Protein AF-0000000082426553 (afdb_homodimer)

Nearest PDB structures (foldseek):
  1u7z-assembly2_C  TM=9.383E-01  e=1.327E-19  Escherichia coli
  1u80-assembly2_C-2  TM=9.413E-01  e=2.601E-19  Escherichia coli
  1u80-assembly1_B  TM=9.407E-01  e=5.392E-19  Escherichia coli
  1u7w-assembly1_B  TM=9.186E-01  e=2.301E-16  Escherichia coli
  6thc-assembly1_B  TM=8.489E-01  e=1.313E-16  Mycolicibacterium smegmatis

Sequence (820 aa):
MSESVDAIRGSLSSALRGKRLVLAMSGGISIYRSPDIARLLIRHGADVLPFMSREAVKLLGPKVMEWATGNKPVVGLSGYAEHVNICGRSDVVLISPATANTIGKISNGIADTPISLCSMVAIGAGVPLVVVPAMNESMWRNPLVKRNLETLSKLGARVVEPIIEEGKAKLPPIDEVVESVIDSLSPRDMIGMRVLVTSGPTREYIDATKYVTTPSSGLTGYYMSREAAARGASVTVISGPVGMRYPPNVAVKTVMSVLDMYEAVMNELRTASYDFVILTAAPLDFYVANRERGKLDSSMERVLVEMRQAPKIARDVKRVSPRSFLIGFKAEVGIDRKELVERAMKRMREGNWDMALAHDVGGSLGFGSLLDSYLMIYGSGEIREVGPMSKRELSRLVLTEAIRLRSSLFMSESVDAIRGSLSSALRGKRLVLAMSGGISIYRSPDIARLLIRHGADVLPFMSREAVKLLGPKVMEWATGNKPVVGLSGYAEHVNICGRSDVVLISPATANTIGKISNGIADTPISLCSMVAIGAGVPLVVVPAMNESMWRNPLVKRNLETLSKLGARVVEPIIEEGKAKLPPIDEVVESVIDSLSPRDMIGMRVLVTSGPTREYIDATKYVTTPSSGLTGYYMSREAAARGASVTVISGPVGMRYPPNVAVKTVMSVLDMYEAVMNELRTASYDFVILTAAPLDFYVANRERGKLDSSMERVLVEMRQAPKIARDVKRVSPRSFLIGFKAEVGIDRKELVERAMKRMREGNWDMALAHDVGGSLGFGSLLDSYLMIYGSGEIREVGPMSKRELSRLVLTEAIRLRSSLF

Foldseek 3Di:
DLVVLVVQALQAFQLQAPFEEEEEEEQDLLCVCVLVLQSVLRNNHYQYAYEYEPNRCVNPPQVSVCVSRVYRYDYWCDPVVVLLVRLLPGQEYEYPADELVNLLCLLVVHQRTSSSSSSNSCLVSVREYEYFYWWFLVSVPDVSSVVSVVSCVVSPHHYDFFDDDPRIRHGDDSVLSSLVRSLSNAAQPQAPFEEEEEFEKAWAAQEDPDTDIDLAQRVLRQLLQSNNVSSHYAYEYEYEDHDDDHRPRHHYDYDHAPQRSLVVLLVVLQVDAGQAYEYHYDYDQWHWDDHYHHDPDPPDPDDDTDIDGDDDSLQCSCVSHVNHQYEEEAEDEDDDPVVQLVVQVVSCVNRVHQKYWTFYCHDCEDHPDQFGKTFIAGPVRDTDIDDRGGSNVVSSVVVVVSVVSSVVVD/DLVVLVVQALQAFQLQAPFEEEEEEEQDLLCVCVLVLQSVLRNNHYQYAYEYEPNRCVNPPQVSVCVSRVYRYDYWCDPVVVLLVRLLPGQAYEYPAQELVNLLCLLVVHQRTSSSSSSNSCLVSVREYEYFYWWFLVSVPDVSSVVSVVSCVVSPYHYDFFDDDPRIRHGDDSVLSSLVRSLSNAAQPQAPFEEEEEFEKAWAAQEDPDTDIDLAQRVLSQLLQSNNVSSHYAYEYEYEDHDDDHRPRHHYHYDHAPQRSLVVLLVVLQVDAGQAYEYHYDYDQWHWDDHYHHDPDPPDPDDDTDIDGDDDSLQCSCVSHVNHQYEEEAEDEDDDPVVQLVVQVVSCVNRVHQKYWTFYCHDQEDHPDQFGKTFIAGPVRDTDTDDRGGSNVVSSVVVVVSVVSSVVVD

Secondary structure (DSSP, 8-state):
-HHHHHTTTTSS-STTTT-EEEEEE-S-GGGGGHHHHHHHHHHTT-EEEEEE-HHHHHHB-HHHHHHHHSS--EESS-SHHHHHHHHHH-SEEEEEEE-HHHHHHHHTT---SHHHHHHHHHHHHT--EEEEE-EEHHHHT-HHHHHHHHHHHHTTPEE-PPEEETTEEEPPPHHHHHHHHHHHTS--TTTT-EEEEEESB--EESSSS-EEE----SHHHHHHHHHHHHTT-EEEEEE-S-SSPPPTTSEEEE--SHHHHHHHHHHHHHHS--SEEEE--B--SEEESS--SSPPPTT-SEEEEEEEEPP-HHHHHHHH-TTSEEEEEEEESS--HHHHHHHHHHHHHHHT-SEEEEEE-SSSSSTT-SEEEEEEEETTS-EEEEEEEEHHHHHHHHHHHHHHHHHHH-/-HHHHHTTTTSS-STTTT-EEEEEE-S-GGGGGHHHHHHHHHHTT-EEEEEE-HHHHHHB-HHHHHHHHSS--EESSS-HHHHHHHHHH-SEEEEEEE-HHHHHHHHTT---SHHHHHHHHHHHHT--EEEEE-EEHHHHT-HHHHHHHHHHHHTTPEE-PPEEETTEEEPPPHHHHHHHHHHHTS--TTTT-EEEEEESB--EESSSS-EEE----SHHHHHHHHHHHHTT-EEEEEE-S-SSPPPTTSEEEE--SHHHHHHHHHHHHHHS--SEEEE--B--SEEESS--SSPPPTT-SEEEEEEEEPP-HHHHHHHH-TTSEEEEEEEESS--HHHHHHHHHHHHHHHT-SEEEEEE-SSSSSTT-SEEEEEEEETTS-EEEEEEEEHHHHHHHHHHHHHHHHHHH-

Organism: NCBI:txid62609

Solvent-accessible surface area (backbone atoms only — not comparable to full-atom values): 40955 Å² total; per-residue (Å²): 86,54,66,64,33,64,73,37,46,35,70,69,26,65,85,30,53,87,35,39,32,36,41,24,27,33,64,36,81,69,40,55,49,39,47,58,43,47,39,52,41,20,19,22,21,32,45,48,42,40,34,34,32,71,59,19,44,59,44,40,17,56,64,47,47,20,45,39,41,46,31,77,50,46,63,54,80,71,69,58,66,57,51,45,52,50,35,42,67,27,62,32,40,37,30,46,28,26,26,67,66,55,45,48,30,47,55,66,73,40,56,88,45,47,58,27,36,31,48,55,38,12,58,74,59,66,26,45,37,38,39,29,43,31,48,49,33,73,58,64,67,31,66,66,51,47,50,27,51,50,51,36,40,74,74,61,31,44,72,48,70,45,42,79,52,94,70,22,24,34,69,52,59,58,65,58,57,48,50,49,55,54,33,67,71,42,62,70,85,31,59,86,37,30,36,41,32,29,18,10,11,20,42,34,46,51,26,66,59,35,28,36,34,42,75,44,50,25,60,64,26,45,30,41,48,45,49,44,38,38,12,42,22,50,33,38,35,45,26,25,66,56,88,71,81,69,60,89,86,45,48,75,46,82,36,46,31,47,65,48,42,43,50,52,51,54,51,48,45,70,74,43,83,44,52,32,37,38,46,52,36,45,57,52,52,47,39,55,70,70,56,39,84,52,71,74,68,67,79,45,62,67,48,77,45,43,29,31,48,43,85,54,57,72,47,46,48,41,76,66,36,65,82,32,48,32,37,40,60,37,78,45,63,84,66,55,70,69,57,50,50,51,53,39,50,51,51,31,63,68,14,62,38,49,30,36,39,28,31,61,43,66,61,92,27,34,60,78,38,65,37,32,50,36,42,38,34,42,72,86,65,51,75,45,80,43,67,78,40,30,43,58,56,49,30,50,53,52,50,54,52,49,53,56,51,50,55,71,75,95,84,55,66,65,34,63,74,37,47,36,70,69,27,64,85,30,50,86,34,39,30,36,43,25,26,32,63,39,81,69,40,56,48,40,46,58,42,45,39,52,42,20,18,23,20,31,45,48,43,39,32,32,32,72,61,18,45,60,44,39,16,57,65,46,45,20,44,40,42,45,32,78,51,44,64,54,79,73,65,59,65,58,51,44,52,50,36,43,68,26,61,32,40,36,30,45,29,28,27,66,66,56,47,46,30,46,55,66,74,40,57,89,44,46,55,28,35,29,51,54,37,12,58,74,59,68,26,43,38,38,40,29,42,32,45,48,32,72,59,64,66,30,65,66,52,48,50,26,50,51,50,36,42,75,74,61,31,45,72,47,72,45,41,80,53,94,69,22,25,35,69,53,57,59,66,57,55,48,50,50,56,55,33,66,72,42,62,70,85,31,59,86,36,29,34,39,31,28,17,10,12,19,43,34,47,51,26,66,58,36,28,36,35,42,75,46,51,25,59,64,26,44,30,42,47,44,46,44,36,40,13,42,23,51,33,38,35,44,25,25,67,56,89,71,81,69,60,89,86,45,48,75,45,81,35,45,31,45,66,49,44,43,50,53,52,53,50,50,44,70,75,43,84,42,51,31,36,38,46,54,36,45,58,50,52,47,39,54,72,72,55,39,82,52,70,72,70,66,79,44,61,66,47,78,46,44,28,31,48,44,86,54,56,73,47,45,49,41,76,66,34,66,81,31,47,30,37,42,60,35,78,43,63,84,64,54,69,68,57,49,50,50,54,39,49,51,51,31,63,68,15,63,37,50,30,35,38,30,30,62,42,66,61,90,25,33,62,76,38,65,37,32,50,36,42,39,33,41,72,86,64,52,73,46,79,46,70,78,41,30,43,56,56,51,30,49,53,51,51,54,50,49,54,56,51,50,55,71,75,96

Radius of gyration: 29.07 Å; Cα contacts (8 Å, |Δi|>4): 1920; chains: 2; bounding box: 75×74×58 Å

Structure (mmCIF, N/CA/C/O backbone):
data_AF-0000000082426553-model_v1
#
loop_
_entity.id
_entity.type
_entity.pdbx_description
1 polymer 'Coenzyme A biosynthesis bifunctional protein CoaBC'
#
loop_
_atom_site.group_PDB
_atom_site.id
_atom_site.type_symbol
_atom_site.label_atom_id
_atom_site.label_alt_id
_atom_site.label_comp_id
_atom_site.label_asym_id
_atom_site.label_entity_id
_atom_site.label_seq_id
_atom_site.pdbx_PDB_ins_code
_atom_site.Cartn_x
_atom_site.Cartn_y
_atom_site.Cartn_z
_atom_site.occupancy
_atom_site.B_iso_or_equiv
_atom_site.auth_seq_id
_atom_site.auth_comp_id
_atom_site.auth_asym_id
_atom_site.auth_atom_id
_atom_site.pdbx_PDB_model_num
ATOM 1 N N . MET A 1 1 ? -24.812 2.598 -15.055 1 60.28 1 MET A N 1
ATOM 2 C CA . MET A 1 1 ? -24.234 1.556 -14.211 1 60.28 1 MET A CA 1
ATOM 3 C C . MET A 1 1 ? -23.359 0.618 -15.039 1 60.28 1 MET A C 1
ATOM 5 O O . MET A 1 1 ? -22.219 0.335 -14.664 1 60.28 1 MET A O 1
ATOM 9 N N . SER A 1 2 ? -23.922 0.25 -16.156 1 65.88 2 SER A N 1
ATOM 10 C CA . SER A 1 2 ? -23.156 -0.647 -17.016 1 65.88 2 SER A CA 1
ATOM 11 C C . SER A 1 2 ? -21.938 0.048 -17.594 1 65.88 2 SER A C 1
ATOM 13 O O . SER A 1 2 ? -20.875 -0.566 -17.734 1 65.88 2 SER A O 1
ATOM 15 N N . GLU A 1 3 ? -22 1.337 -17.75 1 69.5 3 GLU A N 1
ATOM 16 C CA . GLU A 1 3 ? -20.906 2.078 -18.359 1 69.5 3 GLU A CA 1
ATOM 17 C C . GLU A 1 3 ? -19.688 2.113 -17.422 1 69.5 3 GLU A C 1
ATOM 19 O O . GLU A 1 3 ? -18.547 2.008 -17.875 1 69.5 3 GLU A O 1
ATOM 24 N N . SER A 1 4 ? -19.953 2.074 -16.188 1 80.12 4 SER A N 1
ATOM 25 C CA . SER A 1 4 ? -18.891 2.141 -15.188 1 80.12 4 SER A CA 1
ATOM 26 C C . SER A 1 4 ? -18.125 0.828 -15.125 1 80.12 4 SER A C 1
ATOM 28 O O . SER A 1 4 ? -16.906 0.825 -14.867 1 80.12 4 SER A O 1
ATOM 30 N N . VAL A 1 5 ? -18.781 -0.23 -15.469 1 90.69 5 VAL A N 1
ATOM 31 C CA . VAL A 1 5 ? -18.172 -1.551 -15.398 1 90.69 5 VAL A CA 1
ATOM 32 C C . VAL A 1 5 ? -17.328 -1.793 -16.656 1 90.69 5 VAL A C 1
ATOM 34 O O . VAL A 1 5 ? -16.203 -2.283 -16.562 1 90.69 5 VAL A O 1
ATOM 37 N N . ASP A 1 6 ? -17.812 -1.399 -17.781 1 90.5 6 ASP A N 1
ATOM 38 C CA . ASP A 1 6 ? -17.109 -1.604 -19.031 1 90.5 6 ASP A CA 1
ATOM 39 C C . ASP A 1 6 ? -15.797 -0.818 -19.062 1 90.5 6 ASP A C 1
ATOM 41 O O . ASP A 1 6 ? -14.805 -1.273 -19.641 1 90.5 6 ASP A O 1
ATOM 45 N N . ALA A 1 7 ? -15.812 0.294 -18.375 1 89.81 7 ALA A N 1
ATOM 46 C CA . ALA A 1 7 ? -14.648 1.18 -18.359 1 89.81 7 ALA A CA 1
ATOM 47 C C . ALA A 1 7 ? -13.469 0.532 -17.641 1 89.81 7 ALA A C 1
ATOM 49 O O . ALA A 1 7 ? -12.312 0.837 -17.938 1 89.81 7 ALA A O 1
ATOM 50 N N . ILE A 1 8 ? -13.742 -0.424 -16.781 1 94 8 ILE A N 1
ATOM 51 C CA . ILE A 1 8 ? -12.648 -0.944 -15.969 1 94 8 ILE A CA 1
ATOM 52 C C . ILE A 1 8 ? -12.383 -2.402 -16.328 1 94 8 ILE A C 1
ATOM 54 O O . ILE A 1 8 ? -11.367 -2.973 -15.93 1 94 8 ILE A O 1
ATOM 58 N N . ARG A 1 9 ? -13.211 -3.035 -17.125 1 95.56 9 ARG A N 1
ATOM 59 C CA . ARG A 1 9 ? -13.07 -4.457 -17.422 1 95.56 9 ARG A CA 1
ATOM 60 C C . ARG A 1 9 ? -11.75 -4.746 -18.125 1 95.56 9 ARG A C 1
ATOM 62 O O . ARG A 1 9 ? -11.453 -4.18 -19.172 1 95.56 9 ARG A O 1
ATOM 69 N N . GLY A 1 10 ? -10.953 -5.555 -17.484 1 95.56 10 GLY A N 1
ATOM 70 C CA . GLY A 1 10 ? -9.688 -5.965 -18.062 1 95.56 10 GLY A CA 1
ATOM 71 C C . GLY A 1 10 ? -8.617 -4.895 -18 1 95.56 10 GLY A C 1
ATOM 72 O O . GLY A 1 10 ? -7.617 -4.953 -18.719 1 95.56 10 GLY A O 1
ATOM 73 N N . SER A 1 11 ? -8.797 -3.867 -17.203 1 94 11 SER A N 1
ATOM 74 C CA . SER A 1 11 ? -7.867 -2.748 -17.141 1 94 11 SER A CA 1
ATOM 75 C C . SER A 1 11 ? -6.566 -3.148 -16.438 1 94 11 SER A C 1
ATOM 77 O O . SER A 1 11 ? -5.535 -2.502 -16.625 1 94 11 SER A O 1
ATOM 79 N N . LEU A 1 12 ? -6.586 -4.207 -15.68 1 94.31 12 LEU A N 1
ATOM 80 C CA . LEU A 1 12 ? -5.391 -4.633 -14.961 1 94.31 12 LEU A CA 1
ATOM 81 C C . LEU A 1 12 ? -4.758 -5.848 -15.641 1 94.31 12 LEU A C 1
ATOM 83 O O . LEU A 1 12 ? -3.531 -5.93 -15.75 1 94.31 12 LEU A O 1
ATOM 87 N N . SER A 1 13 ? -5.594 -6.77 -16.047 1 96.12 13 SER A N 1
ATOM 88 C CA . SER A 1 13 ? -5.117 -7.969 -16.734 1 96.12 13 SER A CA 1
ATOM 89 C C . SER A 1 13 ? -6.254 -8.68 -17.453 1 96.12 13 SER A C 1
ATOM 91 O O . SER A 1 13 ? -7.406 -8.242 -17.391 1 96.12 13 SER A O 1
ATOM 93 N N . SER A 1 14 ? -5.961 -9.719 -18.156 1 96.38 14 SER A N 1
ATOM 94 C CA . SER A 1 14 ? -6.949 -10.547 -18.828 1 96.38 14 SER A CA 1
ATOM 95 C C . SER A 1 14 ? -7.043 -11.93 -18.203 1 96.38 14 SER A C 1
ATOM 97 O O . SER A 1 14 ? -7.488 -12.883 -18.844 1 96.38 14 SER A O 1
ATOM 99 N N . ALA A 1 15 ? -6.59 -11.984 -16.922 1 96.38 15 ALA A N 1
ATOM 100 C CA . ALA A 1 15 ? -6.496 -13.281 -16.25 1 96.38 15 ALA A CA 1
ATOM 101 C C . ALA A 1 15 ? -7.875 -13.922 -16.109 1 96.38 15 ALA A C 1
ATOM 103 O O . ALA A 1 15 ? -7.988 -15.148 -16.062 1 96.38 15 ALA A O 1
ATOM 104 N N . LEU A 1 16 ? -8.984 -13.062 -16.109 1 98.06 16 LEU A N 1
ATOM 105 C CA . LEU A 1 16 ? -10.336 -13.578 -15.945 1 98.06 16 LEU A CA 1
ATOM 106 C C . LEU A 1 16 ? -11.211 -13.188 -17.141 1 98.06 16 LEU A C 1
ATOM 108 O O . LEU A 1 16 ? -12.438 -13.094 -17 1 98.06 16 LEU A O 1
ATOM 112 N N . ARG A 1 17 ? -10.562 -12.914 -18.203 1 96.81 17 ARG A N 1
ATOM 113 C CA . ARG A 1 17 ? -11.312 -12.539 -19.391 1 96.81 17 ARG A CA 1
ATOM 114 C C . ARG A 1 17 ? -12.234 -13.672 -19.844 1 96.81 17 ARG A C 1
ATOM 116 O O . ARG A 1 17 ? -11.812 -14.82 -19.938 1 96.81 17 ARG A O 1
ATOM 123 N N . GLY A 1 18 ? -13.477 -13.266 -20.047 1 96.81 18 GLY A N 1
ATOM 124 C CA . GLY A 1 18 ? -14.453 -14.227 -20.531 1 96.81 18 GLY A CA 1
ATOM 125 C C . GLY A 1 18 ? -14.977 -15.156 -19.438 1 96.81 18 GLY A C 1
ATOM 126 O O . GLY A 1 18 ? -15.766 -16.062 -19.719 1 96.81 18 GLY A O 1
ATOM 127 N N . LYS A 1 19 ? -14.562 -14.992 -18.234 1 98.19 19 LYS A N 1
ATOM 128 C CA . LYS A 1 19 ? -15.008 -15.852 -17.141 1 98.19 19 LYS A CA 1
ATOM 129 C C . LYS A 1 19 ? -16.25 -15.273 -16.453 1 98.19 19 LYS A C 1
ATOM 131 O O . LYS A 1 19 ? -16.344 -14.062 -16.25 1 98.19 19 LYS A O 1
ATOM 136 N N . ARG A 1 20 ? -17.219 -16.156 -16.203 1 97.69 20 ARG A N 1
ATOM 137 C CA . ARG A 1 20 ? -18.422 -15.812 -15.438 1 97.69 20 ARG A CA 1
ATOM 138 C C . ARG A 1 20 ? -18.297 -16.281 -13.992 1 97.69 20 ARG A C 1
ATOM 140 O O . ARG A 1 20 ? -18.156 -17.484 -13.734 1 97.69 20 ARG A O 1
ATOM 147 N N . LEU A 1 21 ? -18.406 -15.336 -13.07 1 98.12 21 LEU A N 1
ATOM 148 C CA . LEU A 1 21 ? -18.172 -15.625 -11.656 1 98.12 21 LEU A CA 1
ATOM 149 C C . LEU A 1 21 ? -19.391 -15.227 -10.82 1 98.12 21 LEU A C 1
ATOM 151 O O . LEU A 1 21 ? -19.969 -14.164 -11.039 1 98.12 21 LEU A O 1
ATOM 155 N N . VAL A 1 22 ? -19.75 -16.109 -9.93 1 98.06 22 VAL A N 1
ATOM 156 C CA . VAL A 1 22 ? -20.766 -15.766 -8.938 1 98.06 22 VAL A CA 1
ATOM 157 C C . VAL A 1 22 ? -20.078 -15.266 -7.664 1 98.06 22 VAL A C 1
ATOM 159 O O . VAL A 1 22 ? -19.172 -15.906 -7.148 1 98.06 22 VAL A O 1
ATOM 162 N N . LEU A 1 23 ? -20.406 -14.055 -7.242 1 98.5 23 LEU A N 1
ATOM 163 C CA . LEU A 1 23 ? -20.016 -13.547 -5.934 1 98.5 23 LEU A CA 1
ATOM 164 C C . LEU A 1 23 ? -21.172 -13.633 -4.945 1 98.5 23 LEU A C 1
ATOM 166 O O . LEU A 1 23 ? -22.109 -12.828 -5.004 1 98.5 23 LEU A O 1
ATOM 170 N N . ALA A 1 24 ? -21.078 -14.664 -4.07 1 97.88 24 ALA A N 1
ATOM 171 C CA . ALA A 1 24 ? -22.109 -14.898 -3.066 1 97.88 24 ALA A CA 1
ATOM 172 C C . ALA A 1 24 ? -21.719 -14.281 -1.724 1 97.88 24 ALA A C 1
ATOM 174 O O . ALA A 1 24 ? -20.625 -14.539 -1.214 1 97.88 24 ALA A O 1
ATOM 175 N N . MET A 1 25 ? -22.656 -13.469 -1.162 1 97.69 25 MET A N 1
ATOM 176 C CA . MET A 1 25 ? -22.344 -12.711 0.051 1 97.69 25 MET A CA 1
ATOM 177 C C . MET A 1 25 ? -23.297 -13.094 1.182 1 97.69 25 MET A C 1
ATOM 179 O O . MET A 1 25 ? -24.516 -12.969 1.041 1 97.69 25 MET A O 1
ATOM 183 N N . SER A 1 26 ? -22.719 -13.578 2.279 1 96.19 26 SER A N 1
ATOM 184 C CA . SER A 1 26 ? -23.516 -13.836 3.48 1 96.19 26 SER A CA 1
ATOM 185 C C . SER A 1 26 ? -23.5 -12.625 4.414 1 96.19 26 SER A C 1
ATOM 187 O O . SER A 1 26 ? -22.828 -11.633 4.141 1 96.19 26 SER A O 1
ATOM 189 N N . GLY A 1 27 ? -24.328 -12.711 5.484 1 94.56 27 GLY A N 1
ATOM 190 C CA . GLY A 1 27 ? -24.562 -11.586 6.371 1 94.56 27 GLY A CA 1
ATOM 191 C C . GLY A 1 27 ? -23.469 -11.375 7.387 1 94.56 27 GLY A C 1
ATOM 192 O O . GLY A 1 27 ? -23.688 -11.508 8.594 1 94.56 27 GLY A O 1
ATOM 193 N N . GLY A 1 28 ? -22.297 -10.961 7 1 94.06 28 GLY A N 1
ATOM 194 C CA . GLY A 1 28 ? -21.188 -10.57 7.855 1 94.06 28 GLY A CA 1
ATOM 195 C C . GLY A 1 28 ? -20.75 -9.133 7.637 1 94.06 28 GLY A C 1
ATOM 196 O O . GLY A 1 28 ? -20.844 -8.609 6.523 1 94.06 28 GLY A O 1
ATOM 197 N N . ILE A 1 29 ? -20.203 -8.5 8.656 1 93.44 29 ILE A N 1
ATOM 198 C CA . ILE A 1 29 ? -19.891 -7.074 8.656 1 93.44 29 ILE A CA 1
ATOM 199 C C . ILE A 1 29 ? -18.875 -6.773 7.562 1 93.44 29 ILE A C 1
ATOM 201 O O . ILE A 1 29 ? -18.875 -5.68 6.992 1 93.44 29 ILE A O 1
ATOM 205 N N . SER A 1 30 ? -18.047 -7.695 7.262 1 95.44 30 SER A N 1
ATOM 206 C CA . SER A 1 30 ? -17 -7.492 6.273 1 95.44 30 SER A CA 1
ATOM 207 C C . SER A 1 30 ? -17.578 -7.324 4.875 1 95.44 30 SER A C 1
ATOM 209 O O . SER A 1 30 ? -16.844 -7.051 3.922 1 95.44 30 SER A O 1
ATOM 211 N N . ILE A 1 31 ? -18.891 -7.418 4.742 1 97.25 31 ILE A N 1
ATOM 212 C CA . ILE A 1 31 ? -19.562 -7.375 3.451 1 97.25 31 ILE A CA 1
ATOM 213 C C . ILE A 1 31 ? -19.312 -6.023 2.785 1 97.25 31 ILE A C 1
ATOM 215 O O . ILE A 1 31 ? -19.438 -5.898 1.564 1 97.25 31 ILE A O 1
ATOM 219 N N . TYR A 1 32 ? -18.969 -4.977 3.537 1 96.12 32 TYR A N 1
ATOM 220 C CA . TYR A 1 32 ? -18.734 -3.662 2.951 1 96.12 32 TYR A CA 1
ATOM 221 C C . TYR A 1 32 ? -17.484 -3.652 2.09 1 96.12 32 TYR A C 1
ATOM 223 O O . TYR A 1 32 ? -17.25 -2.711 1.329 1 96.12 32 TYR A O 1
ATOM 231 N N . ARG A 1 33 ? -16.719 -4.742 2.025 1 97.12 33 ARG A N 1
ATOM 232 C CA . ARG A 1 33 ? -15.539 -4.891 1.186 1 97.12 33 ARG A CA 1
ATOM 233 C C . ARG A 1 33 ? -15.898 -5.512 -0.16 1 97.12 33 ARG A C 1
ATOM 235 O O . ARG A 1 33 ? -15.094 -5.492 -1.094 1 97.12 33 ARG A O 1
ATOM 242 N N . SER A 1 34 ? -17.016 -6.012 -0.287 1 98.19 34 SER A N 1
ATOM 243 C CA . SER A 1 34 ? -17.422 -6.82 -1.43 1 98.19 34 SER A CA 1
ATOM 244 C C . SER A 1 34 ? -17.422 -6 -2.715 1 98.19 34 SER A C 1
ATOM 246 O O . SER A 1 34 ? -17.062 -6.508 -3.781 1 98.19 34 SER A O 1
ATOM 248 N N . PRO A 1 35 ? -17.828 -4.672 -2.641 1 97.75 35 PRO A N 1
ATOM 249 C CA . PRO A 1 35 ? -17.75 -3.889 -3.877 1 97.75 35 PRO A CA 1
ATOM 250 C C . PRO A 1 35 ? -16.328 -3.826 -4.438 1 97.75 35 PRO A C 1
ATOM 252 O O . PRO A 1 35 ? -16.141 -3.953 -5.648 1 97.75 35 PRO A O 1
ATOM 255 N N . ASP A 1 36 ? -15.383 -3.689 -3.59 1 97.69 36 ASP A N 1
ATOM 256 C CA . ASP A 1 36 ? -13.992 -3.631 -4.031 1 97.69 36 ASP A CA 1
ATOM 257 C C . ASP A 1 36 ? -13.547 -4.969 -4.613 1 97.69 36 ASP A C 1
ATOM 259 O O . ASP A 1 36 ? -12.82 -5.008 -5.605 1 97.69 36 ASP A O 1
ATOM 263 N N . ILE A 1 37 ? -13.953 -6.039 -3.994 1 98.62 37 ILE A N 1
ATOM 264 C CA . ILE A 1 37 ? -13.641 -7.371 -4.496 1 98.62 37 ILE A CA 1
ATOM 265 C C . ILE A 1 37 ? -14.219 -7.543 -5.898 1 98.62 37 ILE A C 1
ATOM 267 O O . ILE A 1 37 ? -13.516 -7.973 -6.816 1 98.62 37 ILE A O 1
ATOM 271 N N . ALA A 1 38 ? -15.5 -7.172 -6.051 1 98.56 38 ALA A N 1
ATOM 272 C CA . ALA A 1 38 ? -16.172 -7.289 -7.34 1 98.56 38 ALA A CA 1
ATOM 273 C C . ALA A 1 38 ? -15.453 -6.477 -8.414 1 98.56 38 ALA A C 1
ATOM 275 O O . ALA A 1 38 ? -15.188 -6.98 -9.5 1 98.56 38 ALA A O 1
ATOM 276 N N . ARG A 1 39 ? -15.117 -5.281 -8.102 1 97.75 39 ARG A N 1
ATOM 277 C CA . ARG A 1 39 ? -14.5 -4.387 -9.078 1 97.75 39 ARG A CA 1
ATOM 278 C C . ARG A 1 39 ? -13.109 -4.875 -9.461 1 97.75 39 ARG A C 1
ATOM 280 O O . ARG A 1 39 ? -12.711 -4.766 -10.617 1 97.75 39 ARG A O 1
ATOM 287 N N . LEU A 1 40 ? -12.375 -5.363 -8.492 1 98.19 40 LEU A N 1
ATOM 288 C CA . LEU A 1 40 ? -11.047 -5.891 -8.797 1 98.19 40 LEU A CA 1
ATOM 289 C C . LEU A 1 40 ? -11.148 -7.129 -9.68 1 98.19 40 LEU A C 1
ATOM 291 O O . LEU A 1 40 ? -10.336 -7.309 -10.594 1 98.19 40 LEU A O 1
ATOM 295 N N . LEU A 1 41 ? -12.148 -8.008 -9.43 1 98.69 41 LEU A N 1
ATOM 296 C CA . LEU A 1 41 ? -12.391 -9.148 -10.312 1 98.69 41 LEU A CA 1
ATOM 297 C C . LEU A 1 41 ? -12.656 -8.68 -11.742 1 98.69 41 LEU A C 1
ATOM 299 O O . LEU A 1 41 ? -12.141 -9.266 -12.695 1 98.69 41 LEU A O 1
ATOM 303 N N . ILE A 1 42 ? -13.406 -7.637 -11.852 1 98.38 42 ILE A N 1
ATOM 304 C CA . ILE A 1 42 ? -13.773 -7.094 -13.156 1 98.38 42 ILE A CA 1
ATOM 305 C C . ILE A 1 42 ? -12.539 -6.5 -13.828 1 98.38 42 ILE A C 1
ATOM 307 O O . ILE A 1 42 ? -12.367 -6.621 -15.047 1 98.38 42 ILE A O 1
ATOM 311 N N . ARG A 1 43 ? -11.641 -5.871 -13.055 1 97.5 43 ARG A N 1
ATOM 312 C CA . ARG A 1 43 ? -10.406 -5.316 -13.602 1 97.5 43 ARG A CA 1
ATOM 313 C C . ARG A 1 43 ? -9.523 -6.414 -14.188 1 97.5 43 ARG A C 1
ATOM 315 O O . ARG A 1 43 ? -8.641 -6.137 -15.008 1 97.5 43 ARG A O 1
ATOM 322 N N . HIS A 1 44 ? -9.742 -7.641 -13.766 1 98.12 44 HIS A N 1
ATOM 323 C CA . HIS A 1 44 ? -9.031 -8.773 -14.344 1 98.12 44 HIS A CA 1
ATOM 324 C C . HIS A 1 44 ? -9.828 -9.406 -15.477 1 98.12 44 HIS A C 1
ATOM 326 O O . HIS A 1 44 ? -9.422 -10.422 -16.031 1 98.12 44 HIS A O 1
ATOM 332 N N . GLY A 1 45 ? -11.055 -8.891 -15.758 1 97.94 45 GLY A N 1
ATOM 333 C CA . GLY A 1 45 ? -11.773 -9.25 -16.969 1 97.94 45 GLY A CA 1
ATOM 334 C C . GLY A 1 45 ? -13.055 -10.016 -16.703 1 97.94 45 GLY A C 1
ATOM 335 O O . GLY A 1 45 ? -13.797 -10.344 -17.625 1 97.94 45 GLY A O 1
ATOM 336 N N . ALA A 1 46 ? -13.469 -10.281 -15.5 1 98.31 46 ALA A N 1
ATOM 337 C CA . ALA A 1 46 ? -14.555 -11.195 -15.141 1 98.31 46 ALA A CA 1
ATOM 338 C C . ALA A 1 46 ? -15.914 -10.539 -15.359 1 98.31 46 ALA A C 1
ATOM 340 O O . ALA A 1 46 ? -16.031 -9.312 -15.367 1 98.31 46 ALA A O 1
ATOM 341 N N . ASP A 1 47 ? -16.875 -11.328 -15.68 1 98.19 47 ASP A N 1
ATOM 342 C CA . ASP A 1 47 ? -18.281 -11 -15.492 1 98.19 47 ASP A CA 1
ATOM 343 C C . ASP A 1 47 ? -18.781 -11.5 -14.141 1 98.19 47 ASP A C 1
ATOM 345 O O . ASP A 1 47 ? -18.859 -12.711 -13.914 1 98.19 47 ASP A O 1
ATOM 349 N N . VAL A 1 48 ? -19.188 -10.57 -13.25 1 98.31 48 VAL A N 1
ATOM 350 C CA . VAL A 1 48 ? -19.469 -10.922 -11.859 1 98.31 48 VAL A CA 1
ATOM 351 C C . VAL A 1 48 ? -20.969 -10.859 -11.609 1 98.31 48 VAL A C 1
ATOM 353 O O . VAL A 1 48 ? -21.609 -9.82 -11.82 1 98.31 48 VAL A O 1
ATOM 356 N N . LEU A 1 49 ? -21.547 -11.953 -11.172 1 97.25 49 LEU A N 1
ATOM 357 C CA . LEU A 1 49 ? -22.953 -12.039 -10.805 1 97.25 49 LEU A CA 1
ATOM 358 C C . LEU A 1 49 ? -23.125 -12.078 -9.289 1 97.25 49 LEU A C 1
ATOM 360 O O . LEU A 1 49 ? -22.781 -13.078 -8.648 1 97.25 49 LEU A O 1
ATOM 364 N N . PRO A 1 50 ? -23.75 -11.047 -8.711 1 96.94 50 PRO A N 1
ATOM 365 C CA . PRO A 1 50 ? -23.859 -10.977 -7.25 1 96.94 50 PRO A CA 1
ATOM 366 C C . PRO A 1 50 ? -25.062 -11.734 -6.703 1 96.94 50 PRO A C 1
ATOM 368 O O . PRO A 1 50 ? -26.172 -11.617 -7.238 1 96.94 50 PRO A O 1
ATOM 371 N N . PHE A 1 51 ? -24.828 -12.562 -5.695 1 95.94 51 PHE A N 1
ATOM 372 C CA . PHE A 1 51 ? -25.828 -13.242 -4.879 1 95.94 51 PHE A CA 1
ATOM 373 C C . PHE A 1 51 ? -25.781 -12.75 -3.439 1 95.94 51 PHE A C 1
ATOM 375 O O . PHE A 1 51 ? -24.703 -12.688 -2.834 1 95.94 51 PHE A O 1
ATOM 382 N N . MET A 1 52 ? -26.906 -12.352 -2.885 1 95.69 52 MET A N 1
ATOM 383 C CA . MET A 1 52 ? -26.938 -11.836 -1.521 1 95.69 52 MET A CA 1
ATOM 384 C C . MET A 1 52 ? -27.984 -12.57 -0.686 1 95.69 52 MET A C 1
ATOM 386 O O . MET A 1 52 ? -29.109 -12.773 -1.136 1 95.69 52 MET A O 1
ATOM 390 N N . SER A 1 53 ? -27.609 -12.992 0.504 1 93.81 53 SER A N 1
ATOM 391 C CA . SER A 1 53 ? -28.609 -13.508 1.443 1 93.81 53 SER A CA 1
ATOM 392 C C . SER A 1 53 ? -29.5 -12.383 1.977 1 93.81 53 SER A C 1
ATOM 394 O O . SER A 1 53 ? -29.203 -11.203 1.778 1 93.81 53 SER A O 1
ATOM 396 N N . ARG A 1 54 ? -30.547 -12.789 2.691 1 92.94 54 ARG A N 1
ATOM 397 C CA . ARG A 1 54 ? -31.453 -11.805 3.297 1 92.94 54 ARG A CA 1
ATOM 398 C C . ARG A 1 54 ? -30.719 -10.977 4.344 1 92.94 54 ARG A C 1
ATOM 400 O O . ARG A 1 54 ? -30.938 -9.766 4.449 1 92.94 54 ARG A O 1
ATOM 407 N N . GLU A 1 55 ? -29.938 -11.656 5.07 1 94.25 55 GLU A N 1
ATOM 408 C CA . GLU A 1 55 ? -29.156 -10.969 6.102 1 94.25 55 GLU A CA 1
ATOM 409 C C . GLU A 1 55 ? -28.156 -10.008 5.484 1 94.25 55 GLU A C 1
ATOM 411 O O . GLU A 1 55 ? -27.906 -8.922 6.023 1 94.25 55 GLU A O 1
ATOM 416 N N . ALA A 1 56 ? -27.547 -10.406 4.367 1 95.75 56 ALA A N 1
ATOM 417 C CA . ALA A 1 56 ? -26.578 -9.57 3.676 1 95.75 56 ALA A CA 1
ATOM 418 C C . ALA A 1 56 ? -27.203 -8.258 3.211 1 95.75 56 ALA A C 1
ATOM 420 O O . ALA A 1 56 ? -26.594 -7.191 3.328 1 95.75 56 ALA A O 1
ATOM 421 N N . VAL A 1 57 ? -28.406 -8.289 2.75 1 96.31 57 VAL A N 1
ATOM 422 C CA . VAL A 1 57 ? -29.109 -7.141 2.189 1 96.31 57 VAL A CA 1
ATOM 423 C C . VAL A 1 57 ? -29.344 -6.094 3.277 1 96.31 57 VAL A C 1
ATOM 425 O O . VAL A 1 57 ? -29.312 -4.891 3.006 1 96.31 57 VAL A O 1
ATOM 428 N N . LYS A 1 58 ? -29.469 -6.52 4.508 1 95.62 58 LYS A N 1
ATOM 429 C CA . LYS A 1 58 ? -29.656 -5.609 5.633 1 95.62 58 LYS A CA 1
ATOM 430 C C . LYS A 1 58 ? -28.391 -4.809 5.926 1 95.62 58 LYS A C 1
ATOM 432 O O . LYS A 1 58 ? -28.469 -3.736 6.527 1 95.62 58 LYS A O 1
ATOM 437 N N . LEU A 1 59 ? -27.312 -5.32 5.512 1 97.38 59 LEU A N 1
ATOM 438 C CA . LEU A 1 59 ? -26.031 -4.715 5.832 1 97.38 59 LEU A CA 1
ATOM 439 C C . LEU A 1 59 ? -25.516 -3.887 4.664 1 97.38 59 LEU A C 1
ATOM 441 O O . LEU A 1 59 ? -24.953 -2.809 4.863 1 97.38 59 LEU A O 1
ATOM 445 N N . LEU A 1 60 ? -25.703 -4.332 3.477 1 97.62 60 LEU A N 1
ATOM 446 C CA . LEU A 1 60 ? -25.266 -3.664 2.256 1 97.62 60 LEU A CA 1
ATOM 447 C C . LEU A 1 60 ? -26.391 -3.637 1.22 1 97.62 60 LEU A C 1
ATOM 449 O O . LEU A 1 60 ? -26.875 -4.688 0.804 1 97.62 60 LEU A O 1
ATOM 453 N N . GLY A 1 61 ? -26.719 -2.465 0.778 1 97.06 61 GLY A N 1
ATOM 454 C CA . GLY A 1 61 ? -27.812 -2.338 -0.172 1 97.06 61 GLY A CA 1
ATOM 455 C C . GLY A 1 61 ? -27.516 -2.986 -1.512 1 97.06 61 GLY A C 1
ATOM 456 O O . GLY A 1 61 ? -26.406 -2.857 -2.039 1 97.06 61 GLY A O 1
ATOM 457 N N . PRO A 1 62 ? -28.516 -3.723 -2.107 1 96.56 62 PRO A N 1
ATOM 458 C CA . PRO A 1 62 ? -28.312 -4.398 -3.391 1 96.56 62 PRO A CA 1
ATOM 459 C C . PRO A 1 62 ? -27.922 -3.438 -4.508 1 96.56 62 PRO A C 1
ATOM 461 O O . PRO A 1 62 ? -27.203 -3.824 -5.438 1 96.56 62 PRO A O 1
ATOM 464 N N . LYS A 1 63 ? -28.312 -2.197 -4.383 1 96.12 63 LYS A N 1
ATOM 465 C CA . LYS A 1 63 ? -28 -1.2 -5.402 1 96.12 63 LYS A CA 1
ATOM 466 C C . LYS A 1 63 ? -26.5 -0.949 -5.488 1 96.12 63 LYS A C 1
ATOM 468 O O . LYS A 1 63 ? -25.969 -0.672 -6.566 1 96.12 63 LYS A O 1
ATOM 473 N N . VAL A 1 64 ? -25.828 -1.051 -4.387 1 96.69 64 VAL A N 1
ATOM 474 C CA . VAL A 1 64 ? -24.391 -0.864 -4.359 1 96.69 64 VAL A CA 1
ATOM 475 C C . VAL A 1 64 ? -23.703 -1.962 -5.176 1 96.69 64 VAL A C 1
ATOM 477 O O . VAL A 1 64 ? -22.812 -1.685 -5.977 1 96.69 64 VAL A O 1
ATOM 480 N N . MET A 1 65 ? -24.188 -3.158 -5.051 1 97.31 65 MET A N 1
ATOM 481 C CA . MET A 1 65 ? -23.594 -4.277 -5.777 1 97.31 65 MET A CA 1
ATOM 482 C C . MET A 1 65 ? -24 -4.242 -7.25 1 97.31 65 MET A C 1
ATOM 484 O O . MET A 1 65 ? -23.219 -4.641 -8.117 1 97.31 65 MET A O 1
ATOM 488 N N . GLU A 1 66 ? -25.203 -3.807 -7.508 1 97.06 66 GLU A N 1
ATOM 489 C CA . GLU A 1 66 ? -25.594 -3.6 -8.898 1 97.06 66 GLU A CA 1
ATOM 490 C C . GLU A 1 66 ? -24.672 -2.602 -9.586 1 97.06 66 GLU A C 1
ATOM 492 O O . GLU A 1 66 ? -24.25 -2.82 -10.727 1 97.06 66 GLU A O 1
ATOM 497 N N . TRP A 1 67 ? -24.391 -1.575 -8.898 1 94.62 67 TRP A N 1
ATOM 498 C CA . TRP A 1 67 ? -23.438 -0.6 -9.414 1 94.62 67 TRP A CA 1
ATOM 499 C C . TRP A 1 67 ? -22.062 -1.233 -9.609 1 94.62 67 TRP A C 1
ATOM 501 O O . TRP A 1 67 ? -21.438 -1.069 -10.664 1 94.62 67 TRP A O 1
ATOM 511 N N . ALA A 1 68 ? -21.562 -1.984 -8.633 1 96.94 68 ALA A N 1
ATOM 512 C CA . ALA A 1 68 ? -20.219 -2.527 -8.625 1 96.94 68 ALA A CA 1
ATOM 513 C C . ALA A 1 68 ? -20.016 -3.545 -9.742 1 96.94 68 ALA A C 1
ATOM 515 O O . ALA A 1 68 ? -18.922 -3.674 -10.289 1 96.94 68 ALA A O 1
ATOM 516 N N . THR A 1 69 ? -21.094 -4.242 -10.148 1 97.69 69 THR A N 1
ATOM 517 C CA . THR A 1 69 ? -20.906 -5.398 -11.023 1 97.69 69 THR A CA 1
ATOM 518 C C . THR A 1 69 ? -21.578 -5.168 -12.375 1 97.69 69 THR A C 1
ATOM 520 O O . THR A 1 69 ? -21.281 -5.871 -13.344 1 97.69 69 THR A O 1
ATOM 523 N N . GLY A 1 70 ? -22.531 -4.254 -12.398 1 96.5 70 GLY A N 1
ATOM 524 C CA . GLY A 1 70 ? -23.328 -4.062 -13.602 1 96.5 70 GLY A CA 1
ATOM 525 C C . GLY A 1 70 ? -24.453 -5.07 -13.742 1 96.5 70 GLY A C 1
ATOM 526 O O . GLY A 1 70 ? -25.219 -5.027 -14.711 1 96.5 70 GLY A O 1
ATOM 527 N N . ASN A 1 71 ? -24.625 -5.984 -12.797 1 95.94 71 ASN A N 1
ATOM 528 C CA . ASN A 1 71 ? -25.656 -7.023 -12.797 1 95.94 71 ASN A CA 1
ATOM 529 C C . ASN A 1 71 ? -26.562 -6.91 -11.578 1 95.94 71 ASN A C 1
ATOM 531 O O . ASN A 1 71 ? -26.109 -6.605 -10.477 1 95.94 71 ASN A O 1
ATOM 535 N N . LYS A 1 72 ? -27.844 -7.148 -11.758 1 94.75 72 LYS A N 1
ATOM 536 C CA . LYS A 1 72 ? -28.781 -7.125 -10.648 1 94.75 72 LYS A CA 1
ATOM 537 C C . LYS A 1 72 ? -28.531 -8.281 -9.688 1 94.75 72 LYS A C 1
ATOM 539 O O . LYS A 1 72 ? -28.422 -9.438 -10.109 1 94.75 72 LYS A O 1
ATOM 544 N N . PRO A 1 73 ? -28.438 -7.953 -8.406 1 94.94 73 PRO A N 1
ATOM 545 C CA . PRO A 1 73 ? -28.188 -9.031 -7.445 1 94.94 73 PRO A CA 1
ATOM 546 C C . PRO A 1 73 ? -29.375 -9.977 -7.297 1 94.94 73 PRO A C 1
ATOM 548 O O . PRO A 1 73 ? -30.516 -9.539 -7.34 1 94.94 73 PRO A O 1
ATOM 551 N N . VAL A 1 74 ? -29.031 -11.211 -7.242 1 92.69 74 VAL A N 1
ATOM 552 C CA . VAL A 1 74 ? -30.031 -12.203 -6.859 1 92.69 74 VAL A CA 1
ATOM 553 C C . VAL A 1 74 ? -30.219 -12.195 -5.34 1 92.69 74 VAL A C 1
ATOM 555 O O . VAL A 1 74 ? -29.266 -12.445 -4.594 1 92.69 74 VAL A O 1
ATOM 558 N N . VAL A 1 75 ? -31.469 -11.805 -5.016 1 90.25 75 VAL A N 1
ATOM 559 C CA . VAL A 1 75 ? -31.781 -11.703 -3.594 1 90.25 75 VAL A CA 1
ATOM 560 C C . VAL A 1 75 ? -32.812 -12.758 -3.217 1 90.25 75 VAL A C 1
ATOM 562 O O . VAL A 1 75 ? -33.812 -12.922 -3.91 1 90.25 75 VAL A O 1
ATOM 565 N N . GLY A 1 76 ? -32.719 -13.617 -2.301 1 79.62 76 GLY A N 1
ATOM 566 C CA . GLY A 1 76 ? -33.688 -14.617 -1.885 1 79.62 76 GLY A CA 1
ATOM 567 C C . GLY A 1 76 ? -33.875 -15.734 -2.895 1 79.62 76 GLY A C 1
ATOM 568 O O . GLY A 1 76 ? -33.219 -15.758 -3.932 1 79.62 76 GLY A O 1
ATOM 569 N N . LEU A 1 77 ? -34.719 -16.75 -2.561 1 75.06 77 LEU A N 1
ATOM 570 C CA . LEU A 1 77 ? -34.969 -17.922 -3.41 1 75.06 77 LEU A CA 1
ATOM 571 C C . LEU A 1 77 ? -36.219 -17.719 -4.27 1 75.06 77 LEU A C 1
ATOM 573 O O . LEU A 1 77 ? -37.281 -17.375 -3.754 1 75.06 77 LEU A O 1
ATOM 577 N N . SER A 1 78 ? -36.188 -17.141 -5.48 1 63.47 78 SER A N 1
ATOM 578 C CA . SER A 1 78 ? -37.375 -17.094 -6.293 1 63.47 78 SER A CA 1
ATOM 579 C C . SER A 1 78 ? -37.438 -18.266 -7.27 1 63.47 78 SER A C 1
ATOM 581 O O . SER A 1 78 ? -37.594 -19.422 -6.859 1 63.47 78 SER A O 1
ATOM 583 N N . GLY A 1 79 ? -37.125 -17.984 -8.578 1 65.31 79 GLY A N 1
ATOM 584 C CA . GLY A 1 79 ? -37.125 -18.969 -9.641 1 65.31 79 GLY A CA 1
ATOM 585 C C . GLY A 1 79 ? -35.906 -19.891 -9.586 1 65.31 79 GLY A C 1
ATOM 586 O O . GLY A 1 79 ? -34.906 -19.625 -10.234 1 65.31 79 GLY A O 1
ATOM 587 N N . TYR A 1 80 ? -36.062 -20.906 -8.781 1 65.62 80 TYR A N 1
ATOM 588 C CA . TYR A 1 80 ? -35 -21.859 -8.43 1 65.62 80 TYR A CA 1
ATOM 589 C C . TYR A 1 80 ? -34.25 -22.312 -9.664 1 65.62 80 TYR A C 1
ATOM 591 O O . TYR A 1 80 ? -33.031 -22.391 -9.648 1 65.62 80 TYR A O 1
ATOM 599 N N . ALA A 1 81 ? -34.875 -22.438 -10.742 1 69.81 81 ALA A N 1
ATOM 600 C CA . ALA A 1 81 ? -34.219 -22.969 -11.938 1 69.81 81 ALA A CA 1
ATOM 601 C C . ALA A 1 81 ? -33.219 -21.984 -12.484 1 69.81 81 ALA A C 1
ATOM 603 O O . ALA A 1 81 ? -32.125 -22.391 -12.906 1 69.81 81 ALA A O 1
ATOM 604 N N . GLU A 1 82 ? -33.438 -20.812 -12.367 1 72.62 82 GLU A N 1
ATOM 605 C CA . GLU A 1 82 ? -32.531 -19.797 -12.883 1 72.62 82 GLU A CA 1
ATOM 606 C C . GLU A 1 82 ? -31.281 -19.688 -12.031 1 72.62 82 GLU A C 1
ATOM 608 O O . GLU A 1 82 ? -30.172 -19.625 -12.562 1 72.62 82 GLU A O 1
ATOM 613 N N . HIS A 1 83 ? -31.484 -19.844 -10.789 1 79.38 83 HIS A N 1
ATOM 614 C CA . HIS A 1 83 ? -30.359 -19.812 -9.867 1 79.38 83 HIS A CA 1
ATOM 615 C C . HIS A 1 83 ? -29.438 -21.016 -10.078 1 79.38 83 HIS A C 1
ATOM 617 O O . HIS A 1 83 ? -28.219 -20.875 -10.109 1 79.38 83 HIS A O 1
ATOM 623 N N . VAL A 1 84 ? -30.109 -22.078 -10.312 1 81.44 84 VAL A N 1
ATOM 624 C CA . VAL A 1 84 ? -29.406 -23.328 -10.5 1 81.44 84 VAL A CA 1
ATOM 625 C C . VAL A 1 84 ? -28.594 -23.281 -11.797 1 81.44 84 VAL A C 1
ATOM 627 O O . VAL A 1 84 ? -27.438 -23.672 -11.828 1 81.44 84 VAL A O 1
ATOM 630 N N . ASN A 1 85 ? -29.219 -22.719 -12.75 1 87.38 85 ASN A N 1
ATOM 631 C CA . ASN A 1 85 ? -28.547 -22.625 -14.047 1 87.38 85 ASN A CA 1
ATOM 632 C C . ASN A 1 85 ? -27.359 -21.672 -13.992 1 87.38 85 ASN A C 1
ATOM 634 O O . ASN A 1 85 ? -26.297 -21.969 -14.562 1 87.38 85 ASN A O 1
ATOM 638 N N . ILE A 1 86 ? -27.5 -20.672 -13.258 1 92 86 ILE A N 1
ATOM 639 C CA . ILE A 1 86 ? -26.453 -19.688 -13.156 1 92 86 ILE A CA 1
ATOM 640 C C . ILE A 1 86 ? -25.25 -20.281 -12.414 1 92 86 ILE A C 1
ATOM 642 O O . ILE A 1 86 ? -24.125 -20.219 -12.906 1 92 86 ILE A O 1
ATOM 646 N N . CYS A 1 87 ? -25.484 -20.875 -11.328 1 93.44 87 CYS A N 1
ATOM 647 C CA . CYS A 1 87 ? -24.422 -21.375 -10.461 1 93.44 87 CYS A CA 1
ATOM 648 C C . CYS A 1 87 ? -23.734 -22.594 -11.086 1 93.44 87 CYS A C 1
ATOM 650 O O . CYS A 1 87 ? -22.516 -22.75 -10.969 1 93.44 87 CYS A O 1
ATOM 652 N N . GLY A 1 88 ? -24.516 -23.375 -11.773 1 94.12 88 GLY A N 1
ATOM 653 C CA . GLY A 1 88 ? -23.969 -24.578 -12.391 1 94.12 88 GLY A CA 1
ATOM 654 C C . GLY A 1 88 ? -23.172 -24.281 -13.656 1 94.12 88 GLY A C 1
ATOM 655 O O . GLY A 1 88 ? -22.359 -25.109 -14.086 1 94.12 88 GLY A O 1
ATOM 656 N N . ARG A 1 89 ? -23.375 -23.203 -14.266 1 94.69 89 ARG A N 1
ATOM 657 C CA . ARG A 1 89 ? -22.734 -22.875 -15.531 1 94.69 89 ARG A CA 1
ATOM 658 C C . ARG A 1 89 ? -21.656 -21.812 -15.336 1 94.69 89 ARG A C 1
ATOM 660 O O . ARG A 1 89 ? -20.984 -21.406 -16.297 1 94.69 89 ARG A O 1
ATOM 667 N N . SER A 1 90 ? -21.469 -21.328 -14.117 1 97.31 90 SER A N 1
ATOM 668 C CA . SER A 1 90 ? -20.422 -20.344 -13.836 1 97.31 90 SER A CA 1
ATOM 669 C C . SER A 1 90 ? -19.031 -21 -13.828 1 97.31 90 SER A C 1
ATOM 671 O O . SER A 1 90 ? -18.922 -22.219 -13.734 1 97.31 90 SER A O 1
ATOM 673 N N . ASP A 1 91 ? -18.031 -20.172 -14.047 1 98.06 91 ASP A N 1
ATOM 674 C CA . ASP A 1 91 ? -16.656 -20.688 -14.047 1 98.06 91 ASP A CA 1
ATOM 675 C C . ASP A 1 91 ? -16.141 -20.875 -12.625 1 98.06 91 ASP A C 1
ATOM 677 O O . ASP A 1 91 ? -15.297 -21.734 -12.367 1 98.06 91 ASP A O 1
ATOM 681 N N . VAL A 1 92 ? -16.609 -20.031 -11.695 1 98.25 92 VAL A N 1
ATOM 682 C CA . VAL A 1 92 ? -16.203 -20.078 -10.297 1 98.25 92 VAL A CA 1
ATOM 683 C C . VAL A 1 92 ? -17.281 -19.469 -9.414 1 98.25 92 VAL A C 1
ATOM 685 O O . VAL A 1 92 ? -17.969 -18.531 -9.828 1 98.25 92 VAL A O 1
ATOM 688 N N . VAL A 1 93 ? -17.484 -20.031 -8.25 1 98.31 93 VAL A N 1
ATOM 689 C CA . VAL A 1 93 ? -18.344 -19.453 -7.227 1 98.31 93 VAL A CA 1
ATOM 690 C C . VAL A 1 93 ? -17.5 -19 -6.031 1 98.31 93 VAL A C 1
ATOM 692 O O . VAL A 1 93 ? -16.797 -19.812 -5.422 1 98.31 93 VAL A O 1
ATOM 695 N N . LEU A 1 94 ? -17.5 -17.703 -5.754 1 98.75 94 LEU A N 1
ATOM 696 C CA . LEU A 1 94 ? -16.812 -17.109 -4.609 1 98.75 94 LEU A CA 1
ATOM 697 C C . LEU A 1 94 ? -17.812 -16.75 -3.516 1 98.75 94 LEU A C 1
ATOM 699 O O . LEU A 1 94 ? -18.781 -16.016 -3.764 1 98.75 94 LEU A O 1
ATOM 703 N N . ILE A 1 95 ? -17.625 -17.312 -2.326 1 98.56 95 ILE A N 1
ATOM 704 C CA . ILE A 1 95 ? -18.438 -16.938 -1.172 1 98.56 95 ILE A CA 1
ATOM 705 C C . ILE A 1 95 ? -17.625 -16.016 -0.252 1 98.56 95 ILE A C 1
ATOM 707 O O . ILE A 1 95 ? -16.719 -16.484 0.44 1 98.56 95 ILE A O 1
ATOM 711 N N . SER A 1 96 ? -17.953 -14.734 -0.22 1 98.5 96 SER A N 1
ATOM 712 C CA . SER A 1 96 ? -17.219 -13.742 0.548 1 98.5 96 SER A CA 1
ATOM 713 C C . SER A 1 96 ? -18.094 -12.562 0.938 1 98.5 96 SER A C 1
ATOM 715 O O . SER A 1 96 ? -18.594 -11.844 0.071 1 98.5 96 SER A O 1
ATOM 717 N N . PRO A 1 97 ? -18.297 -12.266 2.158 1 98 97 PRO A N 1
ATOM 718 C CA . PRO A 1 97 ? -17.828 -13.078 3.283 1 98 97 PRO A CA 1
ATOM 719 C C . PRO A 1 97 ? -18.641 -14.352 3.473 1 98 97 PRO A C 1
ATOM 721 O O . PRO A 1 97 ? -19.812 -14.406 3.098 1 98 97 PRO A O 1
ATOM 724 N N . ALA A 1 98 ? -17.984 -15.336 3.998 1 98.12 98 ALA A N 1
ATOM 725 C CA . ALA A 1 98 ? -18.641 -16.578 4.371 1 98.12 98 ALA A CA 1
ATOM 726 C C . ALA A 1 98 ? -18.781 -16.688 5.887 1 98.12 98 ALA A C 1
ATOM 728 O O . ALA A 1 98 ? -17.797 -16.938 6.586 1 98.12 98 ALA A O 1
ATOM 729 N N . THR A 1 99 ? -20 -16.578 6.41 1 97.12 99 THR A N 1
ATOM 730 C CA . THR A 1 99 ? -20.234 -16.672 7.844 1 97.12 99 THR A CA 1
ATOM 731 C C . THR A 1 99 ? -20.156 -18.125 8.305 1 97.12 99 THR A C 1
ATOM 733 O O . THR A 1 99 ? -20.281 -19.047 7.496 1 97.12 99 THR A O 1
ATOM 736 N N . ALA A 1 100 ? -19.969 -18.297 9.648 1 96.88 100 ALA A N 1
ATOM 737 C CA . ALA A 1 100 ? -19.984 -19.641 10.211 1 96.88 100 ALA A CA 1
ATOM 738 C C . ALA A 1 100 ? -21.266 -20.375 9.867 1 96.88 100 ALA A C 1
ATOM 740 O O . ALA A 1 100 ? -21.234 -21.562 9.547 1 96.88 100 ALA A O 1
ATOM 741 N N . ASN A 1 101 ? -22.375 -19.688 9.875 1 96.38 101 ASN A N 1
ATOM 742 C CA . ASN A 1 101 ? -23.672 -20.25 9.539 1 96.38 101 ASN A CA 1
ATOM 743 C C . ASN A 1 101 ? -23.703 -20.781 8.102 1 96.38 101 ASN A C 1
ATOM 745 O O . ASN A 1 101 ? -24.109 -21.922 7.863 1 96.38 101 ASN A O 1
ATOM 749 N N . THR A 1 102 ? -23.297 -19.969 7.191 1 97 102 THR A N 1
ATOM 750 C CA . THR A 1 102 ? -23.281 -20.344 5.777 1 97 102 THR A CA 1
ATOM 751 C C . THR A 1 102 ? -22.344 -21.516 5.527 1 97 102 THR A C 1
ATOM 753 O O . THR A 1 102 ? -22.719 -22.469 4.832 1 97 102 THR A O 1
ATOM 756 N N . ILE A 1 103 ? -21.172 -21.469 6.109 1 97.88 103 ILE A N 1
ATOM 757 C CA . ILE A 1 103 ? -20.203 -22.562 5.98 1 97.88 103 ILE A CA 1
ATOM 758 C C . ILE A 1 103 ? -20.797 -23.859 6.512 1 97.88 103 ILE A C 1
ATOM 760 O O . ILE A 1 103 ? -20.688 -24.906 5.879 1 97.88 103 ILE A O 1
ATOM 764 N N . GLY A 1 104 ? -21.422 -23.75 7.668 1 97.69 104 GLY A N 1
ATOM 765 C CA . GLY A 1 104 ? -22.062 -24.906 8.258 1 97.69 104 GLY A CA 1
ATOM 766 C C . GLY A 1 104 ? -23.141 -25.516 7.375 1 97.69 104 GLY A C 1
ATOM 767 O O . GLY A 1 104 ? -23.203 -26.734 7.207 1 97.69 104 GLY A O 1
ATOM 768 N N . LYS A 1 105 ? -23.953 -24.719 6.785 1 97.06 105 LYS A N 1
ATOM 769 C CA . LYS A 1 105 ? -25.031 -25.188 5.922 1 97.06 105 LYS A CA 1
ATOM 770 C C . LYS A 1 105 ? -24.484 -25.891 4.684 1 97.06 105 LYS A C 1
ATOM 772 O O . LYS A 1 105 ? -24.891 -27 4.359 1 97.06 105 LYS A O 1
ATOM 777 N N . ILE A 1 106 ? -23.547 -25.25 4.031 1 96.56 106 ILE A N 1
ATOM 778 C CA . ILE A 1 106 ? -22.984 -25.797 2.797 1 96.56 106 ILE A CA 1
ATOM 779 C C . ILE A 1 106 ? -22.312 -27.125 3.078 1 96.56 106 ILE A C 1
ATOM 781 O O . ILE A 1 106 ? -22.531 -28.109 2.354 1 96.56 106 ILE A O 1
ATOM 785 N N . SER A 1 107 ? -21.531 -27.188 4.137 1 97 107 SER A N 1
ATOM 786 C CA . SER A 1 107 ? -20.75 -28.375 4.461 1 97 107 SER A CA 1
ATOM 787 C C . SER A 1 107 ? -21.656 -29.531 4.852 1 97 107 SER A C 1
ATOM 789 O O . SER A 1 107 ? -21.219 -30.688 4.848 1 97 107 SER A O 1
ATOM 791 N N . ASN A 1 108 ? -22.891 -29.234 5.203 1 96.12 108 ASN A N 1
ATOM 792 C CA . ASN A 1 108 ? -23.797 -30.297 5.66 1 96.12 108 ASN A CA 1
ATOM 793 C C . ASN A 1 108 ? -24.938 -30.516 4.672 1 96.12 108 ASN A C 1
ATOM 795 O O . ASN A 1 108 ? -25.922 -31.172 5.004 1 96.12 108 ASN A O 1
ATOM 799 N N . GLY A 1 109 ? -24.906 -29.922 3.57 1 94 109 GLY A N 1
ATOM 800 C CA . GLY A 1 109 ? -25.859 -30.188 2.502 1 94 109 GLY A CA 1
ATOM 801 C C . GLY A 1 109 ? -27.203 -29.516 2.725 1 94 109 GLY A C 1
ATOM 802 O O . GLY A 1 109 ? -28.234 -30.047 2.318 1 94 109 GLY A O 1
ATOM 803 N N . ILE A 1 110 ? -27.188 -28.5 3.441 1 93.69 110 ILE A N 1
ATOM 804 C CA . ILE A 1 110 ? -28.406 -27.719 3.674 1 93.69 110 ILE A CA 1
ATOM 805 C C . ILE A 1 110 ? -28.484 -26.578 2.664 1 93.69 110 ILE A C 1
ATOM 807 O O . ILE A 1 110 ? -27.562 -25.766 2.557 1 93.69 110 ILE A O 1
ATOM 811 N N . ALA A 1 111 ? -29.547 -26.5 1.843 1 91.25 111 ALA A N 1
ATOM 812 C CA . ALA A 1 111 ? -29.672 -25.531 0.75 1 91.25 111 ALA A CA 1
ATOM 813 C C . ALA A 1 111 ? -30.938 -24.688 0.893 1 91.25 111 ALA A C 1
ATOM 815 O O . ALA A 1 111 ? -31.719 -24.578 -0.051 1 91.25 111 ALA A O 1
ATOM 816 N N . ASP A 1 112 ? -31.062 -23.984 1.993 1 89.44 112 ASP A N 1
ATOM 817 C CA . ASP A 1 112 ? -32.281 -23.234 2.271 1 89.44 112 ASP A CA 1
ATOM 818 C C . ASP A 1 112 ? -32.094 -21.75 2.021 1 89.44 112 ASP A C 1
ATOM 820 O O . ASP A 1 112 ? -32.969 -20.938 2.348 1 89.44 112 ASP A O 1
ATOM 824 N N . THR A 1 113 ? -30.969 -21.328 1.521 1 90.06 113 THR A N 1
ATOM 825 C CA . THR A 1 113 ? -30.688 -19.953 1.104 1 90.06 113 THR A CA 1
ATOM 826 C C . THR A 1 113 ? -30.156 -19.922 -0.326 1 90.06 113 THR A C 1
ATOM 828 O O . THR A 1 113 ? -29.703 -20.938 -0.849 1 90.06 113 THR A O 1
ATOM 831 N N . PRO A 1 114 ? -30.188 -18.719 -0.965 1 89.75 114 PRO A N 1
ATOM 832 C CA . PRO A 1 114 ? -29.625 -18.625 -2.314 1 89.75 114 PRO A CA 1
ATOM 833 C C . PRO A 1 114 ? -28.156 -19.016 -2.363 1 89.75 114 PRO A C 1
ATOM 835 O O . PRO A 1 114 ? -27.703 -19.641 -3.338 1 89.75 114 PRO A O 1
ATOM 838 N N . ILE A 1 115 ? -27.453 -18.766 -1.311 1 94 115 ILE A N 1
ATOM 839 C CA . ILE A 1 115 ? -26.016 -19.016 -1.274 1 94 115 ILE A CA 1
ATOM 840 C C . ILE A 1 115 ? -25.766 -20.516 -1.097 1 94 115 ILE A C 1
ATOM 842 O O . ILE A 1 115 ? -24.953 -21.109 -1.824 1 94 115 ILE A O 1
ATOM 846 N N . SER A 1 116 ? -26.469 -21.094 -0.145 1 93.12 116 SER A N 1
ATOM 847 C CA . SER A 1 116 ? -26.281 -22.531 0.091 1 93.12 116 SER A CA 1
ATOM 848 C C . SER A 1 116 ? -26.766 -23.359 -1.094 1 93.12 116 SER A C 1
ATOM 850 O O . SER A 1 116 ? -26.172 -24.375 -1.44 1 93.12 116 SER A O 1
ATOM 852 N N . LEU A 1 117 ? -27.828 -22.938 -1.755 1 91.75 117 LEU A N 1
ATOM 853 C CA . LEU A 1 117 ? -28.312 -23.609 -2.947 1 91.75 117 LEU A CA 1
ATOM 854 C C . LEU A 1 117 ? -27.312 -23.516 -4.086 1 91.75 117 LEU A C 1
ATOM 856 O O . LEU A 1 117 ? -27 -24.5 -4.742 1 91.75 117 LEU A O 1
ATOM 860 N N . CYS A 1 118 ? -26.812 -22.328 -4.32 1 93.56 118 CYS A N 1
ATOM 861 C CA . CYS A 1 118 ? -25.812 -22.109 -5.352 1 93.56 118 CYS A CA 1
ATOM 862 C C . CYS A 1 118 ? -24.594 -23 -5.125 1 93.56 118 CYS A C 1
ATOM 864 O O . CYS A 1 118 ? -24.109 -23.641 -6.062 1 93.56 118 CYS A O 1
ATOM 866 N N . SER A 1 119 ? -24.172 -23.047 -3.887 1 94.44 119 SER A N 1
ATOM 867 C CA . SER A 1 119 ? -23.016 -23.844 -3.537 1 94.44 119 SER A CA 1
ATOM 868 C C . SER A 1 119 ? -23.266 -25.328 -3.795 1 94.44 119 SER A C 1
ATOM 870 O O . SER A 1 119 ? -22.391 -26.031 -4.312 1 94.44 119 SER A O 1
ATOM 872 N N . MET A 1 120 ? -24.438 -25.797 -3.439 1 91.56 120 MET A N 1
ATOM 873 C CA . MET A 1 120 ? -24.812 -27.188 -3.672 1 91.56 120 MET A CA 1
ATOM 874 C C . MET A 1 120 ? -24.734 -27.531 -5.156 1 91.56 120 MET A C 1
ATOM 876 O O . MET A 1 120 ? -24.156 -28.547 -5.531 1 91.56 120 MET A O 1
ATOM 880 N N . VAL A 1 121 ? -25.266 -26.656 -5.945 1 93.25 121 VAL A N 1
ATOM 881 C CA . VAL A 1 121 ? -25.266 -26.859 -7.391 1 93.25 121 VAL A CA 1
ATOM 882 C C . VAL A 1 121 ? -23.844 -26.812 -7.926 1 93.25 121 VAL A C 1
ATOM 884 O O . VAL A 1 121 ? -23.438 -27.672 -8.719 1 93.25 121 VAL A O 1
ATOM 887 N N . ALA A 1 122 ? -23.078 -25.844 -7.48 1 95 122 ALA A N 1
ATOM 888 C CA . ALA A 1 122 ? -21.703 -25.672 -7.934 1 95 122 ALA A CA 1
ATOM 889 C C . ALA A 1 122 ? -20.875 -26.922 -7.633 1 95 122 ALA A C 1
ATOM 891 O O . ALA A 1 122 ? -20.172 -27.438 -8.508 1 95 122 ALA A O 1
ATOM 892 N N . ILE A 1 123 ? -20.969 -27.391 -6.426 1 94.19 123 ILE A N 1
ATOM 893 C CA . ILE A 1 123 ? -20.234 -28.578 -6.008 1 94.19 123 ILE A CA 1
ATOM 894 C C . ILE A 1 123 ? -20.625 -29.766 -6.895 1 94.19 123 ILE A C 1
ATOM 896 O O . ILE A 1 123 ? -19.75 -30.484 -7.395 1 94.19 123 ILE A O 1
ATOM 900 N N . GLY A 1 124 ? -21.875 -29.953 -7.148 1 92.88 124 GLY A N 1
ATOM 901 C CA . GLY A 1 124 ? -22.359 -31.062 -7.973 1 92.88 124 GLY A CA 1
ATOM 902 C C . GLY A 1 124 ? -21.922 -30.953 -9.422 1 92.88 124 GLY A C 1
ATOM 903 O O . GLY A 1 124 ? -21.703 -31.969 -10.086 1 92.88 124 GLY A O 1
ATOM 904 N N . ALA A 1 125 ? -21.859 -29.734 -9.914 1 94.88 125 ALA A N 1
ATOM 905 C CA . ALA A 1 125 ? -21.516 -29.484 -11.312 1 94.88 125 ALA A CA 1
ATOM 906 C C . ALA A 1 125 ? -20 -29.469 -11.508 1 94.88 125 ALA A C 1
ATOM 908 O O . ALA A 1 125 ? -19.516 -29.359 -12.633 1 94.88 125 ALA A O 1
ATOM 909 N N . GLY A 1 126 ? -19.234 -29.531 -10.43 1 94.81 126 GLY A N 1
ATOM 910 C CA . GLY A 1 126 ? -17.781 -29.484 -10.516 1 94.81 126 GLY A CA 1
ATOM 911 C C . GLY A 1 126 ? -17.234 -28.078 -10.688 1 94.81 126 GLY A C 1
ATOM 912 O O . GLY A 1 126 ? -16.078 -27.906 -11.109 1 94.81 126 GLY A O 1
ATOM 913 N N . VAL A 1 127 ? -18.062 -27.062 -10.438 1 96.75 127 VAL A N 1
ATOM 914 C CA . VAL A 1 127 ? -17.641 -25.672 -10.492 1 96.75 127 VAL A CA 1
ATOM 915 C C . VAL A 1 127 ? -16.766 -25.344 -9.273 1 96.75 127 VAL A C 1
ATOM 917 O O . VAL A 1 127 ? -17.141 -25.641 -8.141 1 96.75 127 VAL A O 1
ATOM 920 N N . PRO A 1 128 ? -15.508 -24.797 -9.516 1 97.56 128 PRO A N 1
ATOM 921 C CA . PRO A 1 128 ? -14.648 -24.453 -8.383 1 97.56 128 PRO A CA 1
ATOM 922 C C . PRO A 1 128 ? -15.336 -23.516 -7.379 1 97.56 128 PRO A C 1
ATOM 924 O O . PRO A 1 128 ? -16.031 -22.578 -7.777 1 97.56 128 PRO A O 1
ATOM 927 N N . LEU A 1 129 ? -15.172 -23.891 -6.098 1 97.88 129 LEU A N 1
ATOM 928 C CA . LEU A 1 129 ? -15.719 -23.109 -4.996 1 97.88 129 LEU A CA 1
ATOM 929 C C . LEU A 1 129 ? -14.609 -22.469 -4.176 1 97.88 129 LEU A C 1
ATOM 931 O O . LEU A 1 129 ? -13.664 -23.141 -3.758 1 97.88 129 LEU A O 1
ATOM 935 N N . VAL A 1 130 ? -14.602 -21.109 -3.998 1 98.62 130 VAL A N 1
ATOM 936 C CA . VAL A 1 130 ? -13.688 -20.375 -3.141 1 98.62 130 VAL A CA 1
ATOM 937 C C . VAL A 1 130 ? -14.453 -19.797 -1.95 1 98.62 130 VAL A C 1
ATOM 939 O O . VAL A 1 130 ? -15.445 -19.078 -2.127 1 98.62 130 VAL A O 1
ATOM 942 N N . VAL A 1 131 ? -14.031 -20.141 -0.742 1 98.62 131 VAL A N 1
ATOM 943 C CA . VAL A 1 131 ? -14.727 -19.75 0.48 1 98.62 131 VAL A CA 1
ATOM 944 C C . VAL A 1 131 ? -13.836 -18.828 1.311 1 98.62 131 VAL A C 1
ATOM 946 O O . VAL A 1 131 ? -12.695 -19.188 1.635 1 98.62 131 VAL A O 1
ATOM 949 N N . VAL A 1 132 ? -14.328 -17.641 1.675 1 98.62 132 VAL A N 1
ATOM 950 C CA . VAL A 1 132 ? -13.578 -16.656 2.451 1 98.62 132 VAL A CA 1
ATOM 951 C C . VAL A 1 132 ? -14.273 -16.406 3.791 1 98.62 132 VAL A C 1
ATOM 953 O O . VAL A 1 132 ? -15.117 -15.523 3.906 1 98.62 132 VAL A O 1
ATOM 956 N N . PRO A 1 133 ? -13.828 -17.172 4.805 1 98.25 133 PRO A N 1
ATOM 957 C CA . PRO A 1 133 ? -14.477 -17.047 6.113 1 98.25 133 PRO A CA 1
ATOM 958 C C . PRO A 1 133 ? -14.234 -15.695 6.773 1 98.25 133 PRO A C 1
ATOM 960 O O . PRO A 1 133 ? -13.141 -15.133 6.645 1 98.25 133 PRO A O 1
ATOM 963 N N . ALA A 1 134 ? -15.141 -15.164 7.395 1 97 134 ALA A N 1
ATOM 964 C CA . ALA A 1 134 ? -15.055 -13.969 8.234 1 97 134 ALA A CA 1
ATOM 965 C C . ALA A 1 134 ? -16 -14.07 9.422 1 97 134 ALA A C 1
ATOM 967 O O . ALA A 1 134 ? -17.203 -14.289 9.258 1 97 134 ALA A O 1
ATOM 968 N N . MET A 1 135 ? -15.477 -13.93 10.625 1 95.75 135 MET A N 1
ATOM 969 C CA . MET A 1 135 ? -16.266 -14.125 11.844 1 95.75 135 MET A CA 1
ATOM 970 C C . MET A 1 135 ? -15.469 -13.695 13.078 1 95.75 135 MET A C 1
ATOM 972 O O . MET A 1 135 ? -14.328 -13.25 12.961 1 95.75 135 MET A O 1
ATOM 976 N N . ASN A 1 136 ? -16.172 -13.695 14.18 1 93.19 136 ASN A N 1
ATOM 977 C CA . ASN A 1 136 ? -15.469 -13.469 15.438 1 93.19 136 ASN A CA 1
ATOM 978 C C . ASN A 1 136 ? -14.453 -14.57 15.727 1 93.19 136 ASN A C 1
ATOM 980 O O . ASN A 1 136 ? -14.656 -15.719 15.336 1 93.19 136 ASN A O 1
ATOM 984 N N . GLU A 1 137 ? -13.445 -14.195 16.453 1 93.56 137 GLU A N 1
ATOM 985 C CA . GLU A 1 137 ? -12.359 -15.141 16.703 1 93.56 137 GLU A CA 1
ATOM 986 C C . GLU A 1 137 ? -12.852 -16.359 17.5 1 93.56 137 GLU A C 1
ATOM 988 O O . GLU A 1 137 ? -12.406 -17.484 17.25 1 93.56 137 GLU A O 1
ATOM 993 N N . SER A 1 138 ? -13.727 -16.109 18.422 1 94.06 138 SER A N 1
ATOM 994 C CA . SER A 1 138 ? -14.258 -17.203 19.219 1 94.06 138 SER A CA 1
ATOM 995 C C . SER A 1 138 ? -15.016 -18.203 18.344 1 94.06 138 SER A C 1
ATOM 997 O O . SER A 1 138 ? -14.945 -19.406 18.578 1 94.06 138 SER A O 1
ATOM 999 N N . MET A 1 139 ? -15.727 -17.688 17.344 1 94.25 139 MET A N 1
ATOM 1000 C CA . MET A 1 139 ? -16.422 -18.547 16.391 1 94.25 139 MET A CA 1
ATOM 1001 C C . MET A 1 139 ? -15.422 -19.312 15.516 1 94.25 139 MET A C 1
ATOM 1003 O O . MET A 1 139 ? -15.617 -20.484 15.227 1 94.25 139 MET A O 1
ATOM 1007 N N . TRP A 1 140 ? -14.359 -18.625 15.164 1 95 140 TRP A N 1
ATOM 1008 C CA . TRP A 1 140 ? -13.328 -19.219 14.32 1 95 140 TRP A CA 1
ATOM 1009 C C . TRP A 1 140 ? -12.641 -20.391 15.023 1 95 140 TRP A C 1
ATOM 1011 O O . TRP A 1 140 ? -12.266 -21.375 14.391 1 95 140 TRP A O 1
ATOM 1021 N N . ARG A 1 141 ? -12.609 -20.328 16.297 1 94.69 141 ARG A N 1
ATOM 1022 C CA . ARG A 1 141 ? -11.945 -21.359 17.109 1 94.69 141 ARG A CA 1
ATOM 1023 C C . ARG A 1 141 ? -12.867 -22.531 17.359 1 94.69 141 ARG A C 1
ATOM 1025 O O . ARG A 1 141 ? -12.438 -23.578 17.875 1 94.69 141 ARG A O 1
ATOM 1032 N N . ASN A 1 142 ? -14.086 -22.375 17 1 96.06 142 ASN A N 1
ATOM 1033 C CA . ASN A 1 142 ? -15.07 -23.438 17.203 1 96.06 142 ASN A CA 1
ATOM 1034 C C . ASN A 1 142 ? -14.703 -24.688 16.422 1 96.06 142 ASN A C 1
ATOM 1036 O O . ASN A 1 142 ? -14.562 -24.656 15.203 1 96.06 142 ASN A O 1
ATOM 1040 N N . PRO A 1 143 ? -14.578 -25.812 17.078 1 97 143 PRO A N 1
ATOM 1041 C CA . PRO A 1 143 ? -14.172 -27.047 16.406 1 97 143 PRO A CA 1
ATOM 1042 C C . PRO A 1 143 ? -15.148 -27.453 15.305 1 97 143 PRO A C 1
ATOM 1044 O O . PRO A 1 143 ? -14.742 -28.094 14.32 1 97 143 PRO A O 1
ATOM 1047 N N . LEU A 1 144 ? -16.391 -27.156 15.461 1 96.12 144 LEU A N 1
ATOM 1048 C CA . LEU A 1 144 ? -17.375 -27.5 14.438 1 96.12 144 LEU A CA 1
ATOM 1049 C C . LEU A 1 144 ? -17.141 -26.688 13.172 1 96.12 144 LEU A C 1
ATOM 1051 O O . LEU A 1 144 ? -17.328 -27.188 12.062 1 96.12 144 LEU A O 1
ATOM 1055 N N . VAL A 1 145 ? -16.828 -25.438 13.328 1 97.38 145 VAL A N 1
ATOM 1056 C CA . VAL A 1 145 ? -16.5 -24.594 12.18 1 97.38 145 VAL A CA 1
ATOM 1057 C C . VAL A 1 145 ? -15.281 -25.141 11.453 1 97.38 145 VAL A C 1
ATOM 1059 O O . VAL A 1 145 ? -15.266 -25.234 10.227 1 97.38 145 VAL A O 1
ATOM 1062 N N . LYS A 1 146 ? -14.32 -25.516 12.195 1 96.88 146 LYS A N 1
ATOM 1063 C CA . LYS A 1 146 ? -13.102 -26.078 11.625 1 96.88 146 LYS A CA 1
ATOM 1064 C C . LYS A 1 146 ? -13.414 -27.359 10.852 1 96.88 146 LYS A C 1
ATOM 1066 O O . LYS A 1 146 ? -12.914 -27.562 9.734 1 96.88 146 LYS A O 1
ATOM 1071 N N . ARG A 1 147 ? -14.164 -28.188 11.445 1 97.44 147 ARG A N 1
ATOM 1072 C CA . ARG A 1 147 ? -14.562 -29.422 10.789 1 97.44 147 ARG A CA 1
ATOM 1073 C C . ARG A 1 147 ? -15.305 -29.141 9.484 1 97.44 147 ARG A C 1
ATOM 1075 O O . ARG A 1 147 ? -15.07 -29.812 8.477 1 97.44 147 ARG A O 1
ATOM 1082 N N . ASN A 1 148 ? -16.219 -28.188 9.531 1 97.81 148 ASN A N 1
ATOM 1083 C CA . ASN A 1 148 ? -16.969 -27.812 8.336 1 97.81 148 ASN A CA 1
ATOM 1084 C C . ASN A 1 148 ? -16.047 -27.344 7.223 1 97.81 148 ASN A C 1
ATOM 1086 O O . ASN A 1 148 ? -16.234 -27.703 6.059 1 97.81 148 ASN A O 1
ATOM 1090 N N . LEU A 1 149 ? -15.109 -26.547 7.566 1 97.88 149 LEU A N 1
ATOM 1091 C CA . LEU A 1 149 ? -14.148 -26.047 6.59 1 97.88 149 LEU A CA 1
ATOM 1092 C C . LEU A 1 149 ? -13.312 -27.172 6.008 1 97.88 149 LEU A C 1
ATOM 1094 O O . LEU A 1 149 ? -13.031 -27.188 4.809 1 97.88 149 LEU A O 1
ATOM 1098 N N . GLU A 1 150 ? -12.906 -28.109 6.828 1 97.19 150 GLU A N 1
ATOM 1099 C CA . GLU A 1 150 ? -12.172 -29.266 6.363 1 97.19 150 GLU A CA 1
ATOM 1100 C C . GLU A 1 150 ? -12.992 -30.094 5.371 1 97.19 150 GLU A C 1
ATOM 1102 O O . GLU A 1 150 ? -12.469 -30.562 4.359 1 97.19 150 GLU A O 1
ATOM 1107 N N . THR A 1 151 ? -14.211 -30.234 5.699 1 97.38 151 THR A N 1
ATOM 1108 C CA . THR A 1 151 ? -15.125 -30.953 4.812 1 97.38 151 THR A CA 1
ATOM 1109 C C . THR A 1 151 ? -15.172 -30.297 3.436 1 97.38 151 THR A C 1
ATOM 1111 O O . THR A 1 151 ? -15.062 -30.969 2.412 1 97.38 151 THR A O 1
ATOM 1114 N N . LEU A 1 152 ? -15.289 -29.016 3.4 1 97.19 152 LEU A N 1
ATOM 1115 C CA . LEU A 1 152 ? -15.344 -28.266 2.143 1 97.19 152 LEU A CA 1
ATOM 1116 C C . LEU A 1 152 ? -14.031 -28.406 1.377 1 97.19 152 LEU A C 1
ATOM 1118 O O . LEU A 1 152 ? -14.031 -28.578 0.155 1 97.19 152 LEU A O 1
ATOM 1122 N N . SER A 1 153 ? -12.969 -28.344 2.117 1 96.12 153 SER A N 1
ATOM 1123 C CA . SER A 1 153 ? -11.656 -28.5 1.495 1 96.12 153 SER A CA 1
ATOM 1124 C C . SER A 1 153 ? -11.508 -29.859 0.842 1 96.12 153 SER A C 1
ATOM 1126 O O . SER A 1 153 ? -10.977 -29.984 -0.264 1 96.12 153 SER A O 1
ATOM 1128 N N . LYS A 1 154 ? -11.961 -30.891 1.505 1 95.19 154 LYS A N 1
ATOM 1129 C CA . LYS A 1 154 ? -11.891 -32.25 0.987 1 95.19 154 LYS A CA 1
ATOM 1130 C C . LYS A 1 154 ? -12.711 -32.406 -0.29 1 95.19 154 LYS A C 1
ATOM 1132 O O . LYS A 1 154 ? -12.391 -33.219 -1.153 1 95.19 154 LYS A O 1
ATOM 1137 N N . LEU A 1 155 ? -13.727 -31.562 -0.407 1 94.31 155 LEU A N 1
ATOM 1138 C CA . LEU A 1 155 ? -14.586 -31.594 -1.59 1 94.31 155 LEU A CA 1
ATOM 1139 C C . LEU A 1 155 ? -13.969 -30.781 -2.725 1 94.31 155 LEU A C 1
ATOM 1141 O O . LEU A 1 155 ? -14.539 -30.688 -3.811 1 94.31 155 LEU A O 1
ATOM 1145 N N . GLY A 1 156 ? -12.875 -30.172 -2.426 1 93 156 GLY A N 1
ATOM 1146 C CA . GLY A 1 156 ? -12.172 -29.453 -3.479 1 93 156 GLY A CA 1
ATOM 1147 C C . GLY A 1 156 ? -12.32 -27.953 -3.385 1 93 156 GLY A C 1
ATOM 1148 O O . GLY A 1 156 ? -11.789 -27.219 -4.219 1 93 156 GLY A O 1
ATOM 1149 N N . ALA A 1 157 ? -13.023 -27.453 -2.363 1 96.12 157 ALA A N 1
ATOM 1150 C CA . ALA A 1 157 ? -13.18 -26 -2.193 1 96.12 157 ALA A CA 1
ATOM 1151 C C . ALA A 1 157 ? -11.883 -25.359 -1.708 1 96.12 157 ALA A C 1
ATOM 1153 O O . ALA A 1 157 ? -11.164 -25.953 -0.89 1 96.12 157 ALA A O 1
ATOM 1154 N N . ARG A 1 158 ? -11.562 -24.234 -2.254 1 96.31 158 ARG A N 1
ATOM 1155 C CA . ARG A 1 158 ? -10.43 -23.453 -1.765 1 96.31 158 ARG A CA 1
ATOM 1156 C C . ARG A 1 158 ? -10.852 -22.516 -0.638 1 96.31 158 ARG A C 1
ATOM 1158 O O . ARG A 1 158 ? -11.711 -21.656 -0.831 1 96.31 158 ARG A O 1
ATOM 1165 N N . VAL A 1 159 ? -10.234 -22.703 0.493 1 97.38 159 VAL A N 1
ATOM 1166 C CA . VAL A 1 159 ? -10.523 -21.859 1.642 1 97.38 159 VAL A CA 1
ATOM 1167 C C . VAL A 1 159 ? -9.438 -20.781 1.771 1 97.38 159 VAL A C 1
ATOM 1169 O O . VAL A 1 159 ? -8.25 -21.109 1.874 1 97.38 159 VAL A O 1
ATOM 1172 N N . VAL A 1 160 ? -9.812 -19.547 1.678 1 97.56 160 VAL A N 1
ATOM 1173 C CA . VAL A 1 160 ? -8.906 -18.422 1.907 1 97.56 160 VAL A CA 1
ATOM 1174 C C . VAL A 1 160 ? -8.898 -18.062 3.391 1 97.56 160 VAL A C 1
ATOM 1176 O O . VAL A 1 160 ? -9.859 -17.484 3.9 1 97.56 160 VAL A O 1
ATOM 1179 N N . GLU A 1 161 ? -7.836 -18.359 4.023 1 95.19 161 GLU A N 1
ATOM 1180 C CA . GLU A 1 161 ? -7.773 -18.219 5.473 1 95.19 161 GLU A CA 1
ATOM 1181 C C . GLU A 1 161 ? -7.867 -16.75 5.879 1 95.19 161 GLU A C 1
ATOM 1183 O O . GLU A 1 161 ? -7.273 -15.883 5.23 1 95.19 161 GLU A O 1
ATOM 1188 N N . PRO A 1 162 ? -8.617 -16.484 6.945 1 96.44 162 PRO A N 1
ATOM 1189 C CA . PRO A 1 162 ? -8.719 -15.117 7.441 1 96.44 162 PRO A CA 1
ATOM 1190 C C . PRO A 1 162 ? -7.461 -14.648 8.164 1 96.44 162 PRO A C 1
ATOM 1192 O O . PRO A 1 162 ? -6.566 -15.461 8.43 1 96.44 162 PRO A O 1
ATOM 1195 N N . ILE A 1 163 ? -7.352 -13.406 8.312 1 94.38 163 ILE A N 1
ATOM 1196 C CA . ILE A 1 163 ? -6.309 -12.828 9.156 1 94.38 163 ILE A CA 1
ATOM 1197 C C . ILE A 1 163 ? -6.84 -12.641 10.578 1 94.38 163 ILE A C 1
ATOM 1199 O O . ILE A 1 163 ? -7.895 -12.039 10.781 1 94.38 163 ILE A O 1
ATOM 1203 N N . ILE A 1 164 ? -6.121 -13.164 11.477 1 93.88 164 ILE A N 1
ATOM 1204 C CA . ILE A 1 164 ? -6.551 -13.055 12.867 1 93.88 164 ILE A CA 1
ATOM 1205 C C . ILE A 1 164 ? -5.98 -11.781 13.484 1 93.88 164 ILE A C 1
ATOM 1207 O O . ILE A 1 164 ? -4.773 -11.672 13.703 1 93.88 164 ILE A O 1
ATOM 1211 N N . GLU A 1 165 ? -6.797 -10.875 13.703 1 90.12 165 GLU A N 1
ATOM 1212 C CA . GLU A 1 165 ? -6.387 -9.586 14.266 1 90.12 165 GLU A CA 1
ATOM 1213 C C . GLU A 1 165 ? -7.488 -8.992 15.141 1 90.12 165 GLU A C 1
ATOM 1215 O O . GLU A 1 165 ? -8.672 -9.07 14.797 1 90.12 165 GLU A O 1
ATOM 1220 N N . GLU A 1 166 ? -7.102 -8.461 16.297 1 88.19 166 GLU A N 1
ATOM 1221 C CA . GLU A 1 166 ? -8.008 -7.707 17.156 1 88.19 166 GLU A CA 1
ATOM 1222 C C . GLU A 1 166 ? -9.211 -8.555 17.562 1 88.19 166 GLU A C 1
ATOM 1224 O O . GLU A 1 166 ? -10.352 -8.078 17.531 1 88.19 166 GLU A O 1
ATOM 1229 N N . GLY A 1 167 ? -9.008 -9.859 17.75 1 86.38 167 GLY A N 1
ATOM 1230 C CA . GLY A 1 167 ? -10.047 -10.75 18.25 1 86.38 167 GLY A CA 1
ATOM 1231 C C . GLY A 1 167 ? -11.023 -11.18 17.172 1 86.38 167 GLY A C 1
ATOM 1232 O O . GLY A 1 167 ? -12.117 -11.664 17.484 1 86.38 167 GLY A O 1
ATOM 1233 N N . LYS A 1 168 ? -10.617 -10.945 16 1 92.06 168 LYS A N 1
ATOM 1234 C CA . LYS A 1 168 ? -11.492 -11.297 14.883 1 92.06 168 LYS A CA 1
ATOM 1235 C C . LYS A 1 168 ? -10.727 -12.07 13.812 1 92.06 168 LYS A C 1
ATOM 1237 O O . LYS A 1 168 ? -9.516 -11.906 13.672 1 92.06 168 LYS A O 1
ATOM 1242 N N . ALA A 1 169 ? -11.398 -12.938 13.156 1 95.19 169 ALA A N 1
ATOM 124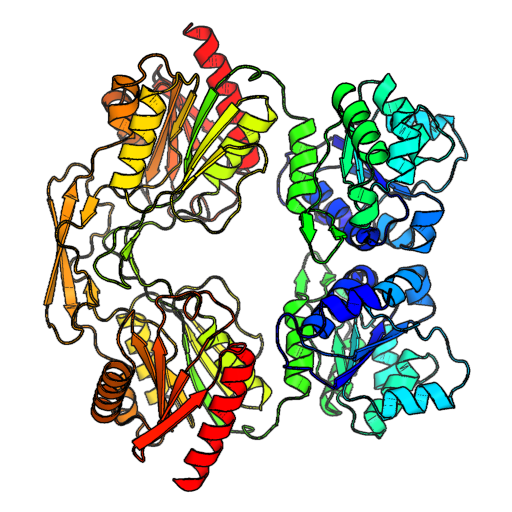3 C CA . ALA A 1 169 ? -10.969 -13.516 11.891 1 95.19 169 ALA A CA 1
ATOM 1244 C C . ALA A 1 169 ? -11.453 -12.672 10.711 1 95.19 169 ALA A C 1
ATOM 1246 O O . ALA A 1 169 ? -12.547 -12.898 10.188 1 95.19 169 ALA A O 1
ATOM 1247 N N . LYS A 1 170 ? -10.602 -11.789 10.312 1 94.94 170 LYS A N 1
ATOM 1248 C CA . LYS A 1 170 ? -10.977 -10.773 9.328 1 94.94 170 LYS A CA 1
ATOM 1249 C C . LYS A 1 170 ? -10.727 -11.273 7.91 1 94.94 170 LYS A C 1
ATOM 1251 O O . LYS A 1 170 ? -9.922 -12.18 7.695 1 94.94 170 LYS A O 1
ATOM 1256 N N . LEU A 1 171 ? -11.453 -10.641 7.004 1 96.38 171 LEU A N 1
ATOM 1257 C CA . LEU A 1 171 ? -11.188 -10.898 5.594 1 96.38 171 LEU A CA 1
ATOM 1258 C C . LEU A 1 171 ? -9.727 -10.602 5.254 1 96.38 171 LEU A C 1
ATOM 1260 O O . LEU A 1 171 ? -9.164 -9.609 5.727 1 96.38 171 LEU A O 1
ATOM 1264 N N . PRO A 1 172 ? -9.109 -11.516 4.523 1 95.81 172 PRO A N 1
ATOM 1265 C CA . PRO A 1 172 ? -7.789 -11.18 4.004 1 95.81 172 PRO A CA 1
ATOM 1266 C C . PRO A 1 172 ? -7.82 -9.984 3.047 1 95.81 172 PRO A C 1
ATOM 1268 O O . PRO A 1 172 ? -8.898 -9.508 2.686 1 95.81 172 PRO A O 1
ATOM 1271 N N . PRO A 1 173 ? -6.645 -9.469 2.674 1 95.88 173 PRO A N 1
ATOM 1272 C CA . PRO A 1 173 ? -6.613 -8.383 1.689 1 95.88 173 PRO A CA 1
ATOM 1273 C C . PRO A 1 173 ? -7.352 -8.734 0.4 1 95.88 173 PRO A C 1
ATOM 1275 O O . PRO A 1 173 ? -7.34 -9.891 -0.023 1 95.88 173 PRO A O 1
ATOM 1278 N N . ILE A 1 174 ? -7.941 -7.723 -0.187 1 97.38 174 ILE A N 1
ATOM 1279 C CA . ILE A 1 174 ? -8.781 -7.875 -1.374 1 97.38 174 ILE A CA 1
ATOM 1280 C C . ILE A 1 174 ? -7.984 -8.562 -2.48 1 97.38 174 ILE A C 1
ATOM 1282 O O . ILE A 1 174 ? -8.5 -9.453 -3.162 1 97.38 174 ILE A O 1
ATOM 1286 N N . ASP A 1 175 ? -6.746 -8.133 -2.586 1 96.25 175 ASP A N 1
ATOM 1287 C CA . ASP A 1 175 ? -5.91 -8.703 -3.637 1 96.25 175 ASP A CA 1
ATOM 1288 C C . ASP A 1 175 ? -5.719 -10.211 -3.434 1 96.25 175 ASP A C 1
ATOM 1290 O O . ASP A 1 175 ? -5.711 -10.977 -4.398 1 96.25 175 ASP A O 1
ATOM 1294 N N . GLU A 1 176 ? -5.59 -10.609 -2.176 1 97 176 GLU A N 1
ATOM 1295 C CA . GLU A 1 176 ? -5.422 -12.023 -1.888 1 97 176 GLU A CA 1
ATOM 1296 C C . GLU A 1 176 ? -6.684 -12.812 -2.232 1 97 176 GLU A C 1
ATOM 1298 O O . GLU A 1 176 ? -6.602 -13.93 -2.748 1 97 176 GLU A O 1
ATOM 1303 N N . VAL A 1 177 ? -7.84 -12.266 -1.955 1 98.31 177 VAL A N 1
ATOM 1304 C CA . VAL A 1 177 ? -9.102 -12.914 -2.299 1 98.31 177 VAL A CA 1
ATOM 1305 C C . VAL A 1 177 ? -9.188 -13.109 -3.809 1 98.31 177 VAL A C 1
ATOM 1307 O O . VAL A 1 177 ? -9.461 -14.219 -4.281 1 98.31 177 VAL A O 1
ATOM 1310 N N . VAL A 1 178 ? -8.875 -12.07 -4.543 1 98.44 178 VAL A N 1
ATOM 1311 C CA . VAL A 1 178 ? -9.008 -12.086 -5.996 1 98.44 178 VAL A CA 1
ATOM 1312 C C . VAL A 1 178 ? -7.977 -13.031 -6.602 1 98.44 178 VAL A C 1
ATOM 1314 O O . VAL A 1 178 ? -8.297 -13.828 -7.488 1 98.44 178 VAL A O 1
ATOM 1317 N N . GLU A 1 179 ? -6.742 -12.938 -6.074 1 97.75 179 GLU A N 1
ATOM 1318 C CA . GLU A 1 179 ? -5.707 -13.844 -6.559 1 97.75 179 GLU A CA 1
ATOM 1319 C C . GLU A 1 179 ? -6.09 -15.305 -6.301 1 97.75 179 GLU A C 1
ATOM 1321 O O . GLU A 1 179 ? -5.785 -16.188 -7.109 1 97.75 179 GLU A O 1
ATOM 1326 N N . SER A 1 180 ? -6.785 -15.57 -5.207 1 97.88 180 SER A N 1
ATOM 1327 C CA . SER A 1 180 ? -7.219 -16.922 -4.891 1 97.88 180 SER A CA 1
ATOM 1328 C C . SER A 1 180 ? -8.266 -17.422 -5.887 1 97.88 180 SER A C 1
ATOM 1330 O O . SER A 1 180 ? -8.312 -18.609 -6.211 1 97.88 180 SER A O 1
ATOM 1332 N N . VAL A 1 181 ? -9.102 -16.516 -6.348 1 98.56 181 VAL A N 1
ATOM 1333 C CA . VAL A 1 181 ? -10.062 -16.859 -7.387 1 98.56 181 VAL A CA 1
ATOM 1334 C C . VAL A 1 181 ? -9.328 -17.234 -8.672 1 98.56 181 VAL A C 1
ATOM 1336 O O . VAL A 1 181 ? -9.617 -18.266 -9.289 1 98.56 181 VAL A O 1
ATOM 1339 N N . ILE A 1 182 ? -8.32 -16.438 -9.031 1 98.12 182 ILE A N 1
ATOM 1340 C CA . ILE A 1 182 ? -7.523 -16.703 -10.227 1 98.12 182 ILE A CA 1
ATOM 1341 C C . ILE A 1 182 ? -6.809 -18.047 -10.07 1 98.12 182 ILE A C 1
ATOM 1343 O O . ILE A 1 182 ? -6.766 -18.844 -11.008 1 98.12 182 ILE A O 1
ATOM 1347 N N . ASP A 1 183 ? -6.266 -18.328 -8.867 1 97.81 183 ASP A N 1
ATOM 1348 C CA . ASP A 1 183 ? -5.598 -19.594 -8.562 1 97.81 183 ASP A CA 1
ATOM 1349 C C . ASP A 1 183 ? -6.52 -20.781 -8.836 1 97.81 183 ASP A C 1
ATOM 1351 O O . ASP A 1 183 ? -6.074 -21.812 -9.312 1 97.81 183 ASP A O 1
ATOM 1355 N N . SER A 1 184 ? -7.832 -20.609 -8.508 1 97.19 184 SER A N 1
ATOM 1356 C CA . SER A 1 184 ? -8.781 -21.719 -8.594 1 97.19 184 SER A CA 1
ATOM 1357 C C . SER A 1 184 ? -9.023 -22.125 -10.047 1 97.19 184 SER A C 1
ATOM 1359 O O . SER A 1 184 ? -9.539 -23.219 -10.312 1 97.19 184 SER A O 1
ATOM 1361 N N . LEU A 1 185 ? -8.633 -21.25 -10.961 1 96.62 185 LEU A N 1
ATOM 1362 C CA . LEU A 1 185 ? -8.844 -21.531 -12.375 1 96.62 185 LEU A CA 1
ATOM 1363 C C . LEU A 1 185 ? -7.551 -21.984 -13.039 1 96.62 185 LEU A C 1
ATOM 1365 O O . LEU A 1 185 ? -7.527 -22.25 -14.25 1 96.62 185 LEU A O 1
ATOM 1369 N N . SER A 1 186 ? -6.449 -22.078 -12.273 1 95.75 186 SER A N 1
ATOM 1370 C CA . SER A 1 186 ? -5.168 -22.516 -12.812 1 95.75 186 SER A CA 1
ATOM 1371 C C . SER A 1 186 ? -5.168 -24.031 -13.062 1 95.75 186 SER A C 1
ATOM 1373 O O . SER A 1 186 ? -5.805 -24.781 -12.32 1 95.75 186 SER A O 1
ATOM 1375 N N . PRO A 1 187 ? -4.418 -24.422 -14.117 1 95.06 187 PRO A N 1
ATOM 1376 C CA . PRO A 1 187 ? -4.277 -25.859 -14.297 1 95.06 187 PRO A CA 1
ATOM 1377 C C . PRO A 1 187 ? -3.584 -26.547 -13.117 1 95.06 187 PRO A C 1
ATOM 1379 O O . PRO A 1 187 ? -2.793 -25.906 -12.414 1 95.06 187 PRO A O 1
ATOM 1382 N N . ARG A 1 188 ? -3.914 -27.766 -12.844 1 95.38 188 ARG A N 1
ATOM 1383 C CA . ARG A 1 188 ? -3.299 -28.516 -11.766 1 95.38 188 ARG A CA 1
ATOM 1384 C C . ARG A 1 188 ? -2.291 -29.531 -12.305 1 95.38 188 ARG A C 1
ATOM 1386 O O . ARG A 1 188 ? -2.318 -30.703 -11.922 1 95.38 188 ARG A O 1
ATOM 1393 N N . ASP A 1 189 ? -1.354 -29 -13.117 1 97.69 189 ASP A N 1
ATOM 1394 C CA . ASP A 1 189 ? -0.463 -29.891 -13.852 1 97.69 189 ASP A CA 1
ATOM 1395 C C . ASP A 1 189 ? 0.934 -29.906 -13.234 1 97.69 189 ASP A C 1
ATOM 1397 O O . ASP A 1 189 ? 1.884 -30.406 -13.844 1 97.69 189 ASP A O 1
ATOM 1401 N N . MET A 1 190 ? 1.072 -29.344 -11.969 1 98 190 MET A N 1
ATOM 1402 C CA . MET A 1 190 ? 2.375 -29.359 -11.312 1 98 190 MET A CA 1
ATOM 1403 C C . MET A 1 190 ? 2.303 -30.078 -9.969 1 98 190 MET A C 1
ATOM 1405 O O . MET A 1 190 ? 3.184 -29.906 -9.125 1 98 190 MET A O 1
ATOM 1409 N N . ILE A 1 191 ? 1.177 -30.797 -9.797 1 97.06 191 ILE A N 1
ATOM 1410 C CA . ILE A 1 191 ? 1.008 -31.578 -8.57 1 97.06 191 ILE A CA 1
ATOM 1411 C C . ILE A 1 191 ? 2.188 -32.531 -8.398 1 97.06 191 ILE A C 1
ATOM 1413 O O . ILE A 1 191 ? 2.57 -33.219 -9.344 1 97.06 191 ILE A O 1
ATOM 1417 N N . GLY A 1 192 ? 2.768 -32.438 -7.211 1 96.94 192 GLY A N 1
ATOM 1418 C CA . GLY A 1 192 ? 3.867 -33.344 -6.906 1 96.94 192 GLY A CA 1
ATOM 1419 C C . GLY A 1 192 ? 5.227 -32.75 -7.258 1 96.94 192 GLY A C 1
ATOM 1420 O O . GLY A 1 192 ? 6.258 -33.344 -6.906 1 96.94 192 GLY A O 1
ATOM 1421 N N . MET A 1 193 ? 5.328 -31.672 -7.934 1 97.81 193 MET A N 1
ATOM 1422 C CA . MET A 1 193 ? 6.59 -31.062 -8.328 1 97.81 193 MET A CA 1
ATOM 1423 C C . MET A 1 193 ? 7.086 -30.094 -7.258 1 97.81 193 MET A C 1
ATOM 1425 O O . MET A 1 193 ? 6.289 -29.547 -6.496 1 97.81 193 MET A O 1
ATOM 1429 N N . ARG A 1 194 ? 8.344 -29.969 -7.207 1 98.38 194 ARG A N 1
ATOM 1430 C CA . ARG A 1 194 ? 9 -29 -6.332 1 98.38 194 ARG A CA 1
ATOM 1431 C C . ARG A 1 194 ? 9.656 -27.891 -7.145 1 98.38 194 ARG A C 1
ATOM 1433 O O . ARG A 1 194 ? 10.383 -28.156 -8.102 1 98.38 194 ARG A O 1
ATOM 1440 N N . VAL A 1 195 ? 9.383 -26.641 -6.738 1 98.75 195 VAL A N 1
ATOM 1441 C CA . VAL A 1 195 ? 9.867 -25.484 -7.484 1 98.75 195 VAL A CA 1
ATOM 1442 C C . VAL A 1 195 ? 10.617 -24.547 -6.543 1 98.75 195 VAL A C 1
ATOM 1444 O O . VAL A 1 195 ? 10.125 -24.203 -5.465 1 98.75 195 VAL A O 1
ATOM 1447 N N . LEU A 1 196 ? 11.836 -24.188 -6.887 1 98.88 196 LEU A N 1
ATOM 1448 C CA . LEU A 1 196 ? 12.617 -23.172 -6.184 1 98.88 196 LEU A CA 1
ATOM 1449 C C . LEU A 1 196 ? 12.641 -21.875 -6.969 1 98.88 196 LEU A C 1
ATOM 1451 O O . LEU A 1 196 ? 12.945 -21.859 -8.164 1 98.88 196 LEU A O 1
ATOM 1455 N N . VAL A 1 197 ? 12.266 -20.766 -6.332 1 98.88 197 VAL A N 1
ATOM 1456 C CA . VAL A 1 197 ? 12.25 -19.453 -6.973 1 98.88 197 VAL A CA 1
ATOM 1457 C C . VAL A 1 197 ? 13.133 -18.484 -6.188 1 98.88 197 VAL A C 1
ATOM 1459 O O . VAL A 1 197 ? 13.023 -18.391 -4.961 1 98.88 197 VAL A O 1
ATOM 1462 N N . THR A 1 198 ? 14.086 -17.859 -6.84 1 98.75 198 THR A N 1
ATOM 1463 C CA . THR A 1 198 ? 14.766 -16.719 -6.215 1 98.75 198 THR A CA 1
ATOM 1464 C C . THR A 1 198 ? 14.062 -15.414 -6.566 1 98.75 198 THR A C 1
ATOM 1466 O O . THR A 1 198 ? 13.461 -15.289 -7.637 1 98.75 198 THR A O 1
ATOM 1469 N N . SER A 1 199 ? 14.117 -14.461 -5.621 1 98.12 199 SER A N 1
ATOM 1470 C CA . SER A 1 199 ? 13.336 -13.25 -5.852 1 98.12 199 SER A CA 1
ATOM 1471 C C . SER A 1 199 ? 13.961 -12.047 -5.152 1 98.12 199 SER A C 1
ATOM 1473 O O . SER A 1 199 ? 14.734 -12.203 -4.203 1 98.12 199 SER A O 1
ATOM 1475 N N . GLY A 1 200 ? 13.641 -10.859 -5.746 1 96.81 200 GLY A N 1
ATOM 1476 C CA . GLY A 1 200 ? 14 -9.617 -5.082 1 96.81 200 GLY A CA 1
ATOM 1477 C C . GLY A 1 200 ? 15.438 -9.211 -5.312 1 96.81 200 GLY A C 1
ATOM 1478 O O . GLY A 1 200 ? 16.172 -9.891 -6.031 1 96.81 200 GLY A O 1
ATOM 1479 N N . PRO A 1 201 ? 15.766 -8.055 -4.684 1 97.19 201 PRO A N 1
ATOM 1480 C CA . PRO A 1 201 ? 17.141 -7.562 -4.734 1 97.19 201 PRO A CA 1
ATOM 1481 C C . PRO A 1 201 ? 18.016 -8.133 -3.615 1 97.19 201 PRO A C 1
ATOM 1483 O O . PRO A 1 201 ? 17.531 -8.922 -2.795 1 97.19 201 PRO A O 1
ATOM 1486 N N . THR A 1 202 ? 19.281 -7.883 -3.637 1 97.62 202 THR A N 1
ATOM 1487 C CA . THR A 1 202 ? 20.156 -8.031 -2.48 1 97.62 202 THR A CA 1
ATOM 1488 C C . THR A 1 202 ? 20.734 -6.684 -2.055 1 97.62 202 THR A C 1
ATOM 1490 O O . THR A 1 202 ? 20.641 -5.703 -2.797 1 97.62 202 THR A O 1
ATOM 1493 N N . ARG A 1 203 ? 21.203 -6.625 -0.874 1 96.94 203 ARG A N 1
ATOM 1494 C CA . ARG A 1 203 ? 21.812 -5.414 -0.339 1 96.94 203 ARG A CA 1
ATOM 1495 C C . ARG A 1 203 ? 23.219 -5.703 0.179 1 96.94 203 ARG A C 1
ATOM 1497 O O . ARG A 1 203 ? 23.422 -6.645 0.95 1 96.94 203 ARG A O 1
ATOM 1504 N N . GLU A 1 204 ? 24.109 -4.984 -0.331 1 97.12 204 GLU A N 1
ATOM 1505 C CA . GLU A 1 204 ? 25.484 -5.043 0.169 1 97.12 204 GLU A CA 1
ATOM 1506 C C . GLU A 1 204 ? 25.844 -3.777 0.941 1 97.12 204 GLU A C 1
ATOM 1508 O O . GLU A 1 204 ? 26.109 -2.732 0.342 1 97.12 204 GLU A O 1
ATOM 1513 N N . TYR A 1 205 ? 25.922 -3.934 2.203 1 94.62 205 TYR A N 1
ATOM 1514 C CA . TYR A 1 205 ? 26.125 -2.775 3.066 1 94.62 205 TYR A CA 1
ATOM 1515 C C . TYR A 1 205 ? 27.562 -2.291 3.002 1 94.62 205 TYR A C 1
ATOM 1517 O O . TYR A 1 205 ? 28.5 -3.1 3 1 94.62 205 TYR A O 1
ATOM 1525 N N . ILE A 1 206 ? 27.703 -0.989 2.859 1 93.88 206 ILE A N 1
ATOM 1526 C CA . ILE A 1 206 ? 29 -0.311 2.936 1 93.88 206 ILE A CA 1
ATOM 1527 C C . ILE A 1 206 ? 29.312 0.038 4.391 1 93.88 206 ILE A C 1
ATOM 1529 O O . ILE A 1 206 ? 30.453 -0.093 4.832 1 93.88 206 ILE A O 1
ATOM 1533 N N . ASP A 1 207 ? 28.328 0.511 5.086 1 90.75 207 ASP A N 1
ATOM 1534 C CA . ASP A 1 207 ? 28.375 0.788 6.52 1 90.75 207 ASP A CA 1
ATOM 1535 C C . ASP A 1 207 ? 27.031 0.484 7.18 1 90.75 207 ASP A C 1
ATOM 1537 O O . ASP A 1 207 ? 26.266 -0.353 6.691 1 90.75 207 ASP A O 1
ATOM 1541 N N . ALA A 1 208 ? 26.781 1.069 8.297 1 86.25 208 ALA A N 1
ATOM 1542 C CA . ALA A 1 208 ? 25.594 0.708 9.062 1 86.25 208 ALA A CA 1
ATOM 1543 C C . ALA A 1 208 ? 24.312 1.215 8.383 1 86.25 208 ALA A C 1
ATOM 1545 O O . ALA A 1 208 ? 23.234 0.686 8.609 1 86.25 208 ALA A O 1
ATOM 1546 N N . THR A 1 209 ? 24.422 2.178 7.488 1 86.06 209 THR A N 1
ATOM 1547 C CA . THR A 1 209 ? 23.203 2.795 6.965 1 86.06 209 THR A CA 1
ATOM 1548 C C . THR A 1 209 ? 23.219 2.811 5.438 1 86.06 209 THR A C 1
ATOM 1550 O O . THR A 1 209 ? 22.188 2.975 4.805 1 86.06 209 THR A O 1
ATOM 1553 N N . LYS A 1 210 ? 24.406 2.65 4.848 1 92.56 210 LYS A N 1
ATOM 1554 C CA . LYS A 1 210 ? 24.531 2.742 3.398 1 92.56 210 LYS A CA 1
ATOM 1555 C C . LYS A 1 210 ? 24.75 1.366 2.777 1 92.56 210 LYS A C 1
ATOM 1557 O O . LYS A 1 210 ? 25.516 0.557 3.303 1 92.56 210 LYS A O 1
ATOM 1562 N N . TYR A 1 211 ? 24.062 1.197 1.668 1 95.38 211 TYR A N 1
ATOM 1563 C CA . TYR A 1 211 ? 24.234 -0.085 0.995 1 95.38 211 TYR A CA 1
ATOM 1564 C C . TYR A 1 211 ? 24.078 0.066 -0.514 1 95.38 211 TYR A C 1
ATOM 1566 O O . TYR A 1 211 ? 23.516 1.053 -0.992 1 95.38 211 TYR A O 1
ATOM 1574 N N . VAL A 1 212 ? 24.625 -0.841 -1.24 1 96.06 212 VAL A N 1
ATOM 1575 C CA . VAL A 1 212 ? 24.453 -0.974 -2.684 1 96.06 212 VAL A CA 1
ATOM 1576 C C . VAL A 1 212 ? 23.312 -1.938 -2.988 1 96.06 212 VAL A C 1
ATOM 1578 O O . VAL A 1 212 ? 23.188 -2.986 -2.35 1 96.06 212 VAL A O 1
ATOM 1581 N N . THR A 1 213 ? 22.5 -1.623 -3.98 1 96.44 213 THR A N 1
ATOM 1582 C CA . THR A 1 213 ? 21.375 -2.492 -4.332 1 96.44 213 THR A CA 1
ATOM 1583 C C . THR A 1 213 ? 20.922 -2.24 -5.77 1 96.44 213 THR A C 1
ATOM 1585 O O . THR A 1 213 ? 21.562 -1.474 -6.5 1 96.44 213 THR A O 1
ATOM 1588 N N . THR A 1 214 ? 19.922 -2.965 -6.188 1 92.62 214 THR A N 1
ATOM 1589 C CA . THR A 1 214 ? 19.25 -2.805 -7.477 1 92.62 214 THR A CA 1
ATOM 1590 C C . THR A 1 214 ? 17.781 -2.445 -7.285 1 92.62 214 THR A C 1
ATOM 1592 O O . THR A 1 214 ? 17.234 -2.6 -6.191 1 92.62 214 THR A O 1
ATOM 1595 N N . PRO A 1 215 ? 17.109 -1.936 -8.297 1 90.12 215 PRO A N 1
ATOM 1596 C CA . PRO A 1 215 ? 15.727 -1.468 -8.141 1 90.12 215 PRO A CA 1
ATOM 1597 C C . PRO A 1 215 ? 14.711 -2.596 -8.242 1 90.12 215 PRO A C 1
ATOM 1599 O O . PRO A 1 215 ? 13.516 -2.338 -8.414 1 90.12 215 PRO A O 1
ATOM 1602 N N . SER A 1 216 ? 14.984 -3.758 -7.992 1 91.88 216 SER A N 1
ATOM 1603 C CA . SER A 1 216 ? 14.055 -4.879 -8.109 1 91.88 216 SER A CA 1
ATOM 1604 C C . SER A 1 216 ? 13.008 -4.844 -7.008 1 91.88 216 SER A C 1
ATOM 1606 O O . SER A 1 216 ? 13.336 -4.633 -5.836 1 91.88 216 SER A O 1
ATOM 1608 N N . SER A 1 217 ? 11.719 -5.113 -7.418 1 92.25 217 SER A N 1
ATOM 1609 C CA . SER A 1 217 ? 10.617 -5.129 -6.465 1 92.25 217 SER A CA 1
ATOM 1610 C C . SER A 1 217 ? 10.289 -6.555 -6.023 1 92.25 217 SER A C 1
ATOM 1612 O O . SER A 1 217 ? 9.57 -6.758 -5.047 1 92.25 217 SER A O 1
ATOM 1614 N N . GLY A 1 218 ? 10.75 -7.484 -6.703 1 95.06 218 GLY A N 1
ATOM 1615 C CA . GLY A 1 218 ? 10.453 -8.875 -6.387 1 95.06 218 GLY A CA 1
ATOM 1616 C C . GLY A 1 218 ? 9.148 -9.352 -6.992 1 95.06 218 GLY A C 1
ATOM 1617 O O . GLY A 1 218 ? 8.766 -10.516 -6.812 1 95.06 218 GLY A O 1
ATOM 1618 N N . LEU A 1 219 ? 8.477 -8.602 -7.836 1 95.75 219 LEU A N 1
ATOM 1619 C CA . LEU A 1 219 ? 7.148 -8.898 -8.359 1 95.75 219 LEU A CA 1
ATOM 1620 C C . LEU A 1 219 ? 7.195 -10.109 -9.289 1 95.75 219 LEU A C 1
ATOM 1622 O O . LEU A 1 219 ? 6.289 -10.945 -9.281 1 95.75 219 LEU A O 1
ATOM 1626 N N . THR A 1 220 ? 8.219 -10.148 -10.086 1 96.44 220 THR A N 1
ATOM 1627 C CA . THR A 1 220 ? 8.336 -11.297 -10.984 1 96.44 220 THR A CA 1
ATOM 1628 C C . THR A 1 220 ? 8.406 -12.594 -10.188 1 96.44 220 THR A C 1
ATOM 1630 O O . THR A 1 220 ? 7.711 -13.562 -10.5 1 96.44 220 THR A O 1
ATOM 1633 N N . GLY A 1 221 ? 9.258 -12.617 -9.133 1 97.56 221 GLY A N 1
ATOM 1634 C CA . GLY A 1 221 ? 9.352 -13.797 -8.273 1 97.56 221 GLY A CA 1
ATOM 1635 C C . GLY A 1 221 ? 8.055 -14.125 -7.566 1 97.56 221 GLY A C 1
ATOM 1636 O O . GLY A 1 221 ? 7.699 -15.297 -7.418 1 97.56 221 GLY A O 1
ATOM 1637 N N . TYR A 1 222 ? 7.371 -13.141 -7.172 1 97.56 222 TYR A N 1
ATOM 1638 C CA . TYR A 1 222 ? 6.07 -13.297 -6.527 1 97.56 222 TYR A CA 1
ATOM 1639 C C . TYR A 1 222 ? 5.098 -14.039 -7.438 1 97.56 222 TYR A C 1
ATOM 1641 O O . TYR A 1 222 ? 4.504 -15.039 -7.031 1 97.56 222 TYR A O 1
ATOM 1649 N N . TYR A 1 223 ? 4.926 -13.625 -8.664 1 97.69 223 TYR A N 1
ATOM 1650 C CA . TYR A 1 223 ? 3.914 -14.188 -9.555 1 97.69 223 TYR A CA 1
ATOM 1651 C C . TYR A 1 223 ? 4.336 -15.562 -10.055 1 97.69 223 TYR A C 1
ATOM 1653 O O . TYR A 1 223 ? 3.494 -16.438 -10.273 1 97.69 223 TYR A O 1
ATOM 1661 N N . MET A 1 224 ? 5.664 -15.742 -10.234 1 98.25 224 MET A N 1
ATOM 1662 C CA . MET A 1 224 ? 6.137 -17.078 -10.609 1 98.25 224 MET A CA 1
ATOM 1663 C C . MET A 1 224 ? 5.824 -18.078 -9.508 1 98.25 224 MET A C 1
ATOM 1665 O O . MET A 1 224 ? 5.328 -19.172 -9.797 1 98.25 224 MET A O 1
ATOM 1669 N N . SER A 1 225 ? 6.086 -17.656 -8.266 1 98.5 225 SER A N 1
ATOM 1670 C CA . SER A 1 225 ? 5.824 -18.531 -7.133 1 98.5 225 SER A CA 1
ATOM 1671 C C . SER A 1 225 ? 4.328 -18.781 -6.961 1 98.5 225 SER A C 1
ATOM 1673 O O . SER A 1 225 ? 3.906 -19.922 -6.734 1 98.5 225 SER A O 1
ATOM 1675 N N . ARG A 1 226 ? 3.557 -17.812 -7.129 1 97.94 226 ARG A N 1
ATOM 1676 C CA . ARG A 1 226 ? 2.107 -17.906 -6.996 1 97.94 226 ARG A CA 1
ATOM 1677 C C . ARG A 1 226 ? 1.524 -18.859 -8.039 1 97.94 226 ARG A C 1
ATOM 1679 O O . ARG A 1 226 ? 0.719 -19.734 -7.707 1 97.94 226 ARG A O 1
ATOM 1686 N N . GLU A 1 227 ? 1.923 -18.625 -9.281 1 98.12 227 GLU A N 1
ATOM 1687 C CA . GLU A 1 227 ? 1.393 -19.453 -10.359 1 98.12 227 GLU A CA 1
ATOM 1688 C C . GLU A 1 227 ? 1.801 -20.906 -10.188 1 98.12 227 GLU A C 1
ATOM 1690 O O . GLU A 1 227 ? 0.979 -21.812 -10.352 1 98.12 227 GLU A O 1
ATOM 1695 N N . ALA A 1 228 ? 3.051 -21.156 -9.844 1 98.69 228 ALA A N 1
ATOM 1696 C CA . ALA A 1 228 ? 3.51 -22.516 -9.625 1 98.69 228 ALA A CA 1
ATOM 1697 C C . ALA A 1 228 ? 2.721 -23.188 -8.5 1 98.69 228 ALA A C 1
ATOM 1699 O O . ALA A 1 228 ? 2.277 -24.328 -8.633 1 98.69 228 ALA A O 1
ATOM 1700 N N . ALA A 1 229 ? 2.52 -22.469 -7.41 1 98.31 229 ALA A N 1
ATOM 1701 C CA . ALA A 1 229 ? 1.761 -23 -6.277 1 98.31 229 ALA A CA 1
ATOM 1702 C C . ALA A 1 229 ? 0.307 -23.266 -6.668 1 98.31 229 ALA A C 1
ATOM 1704 O O . ALA A 1 229 ? -0.271 -24.281 -6.285 1 98.31 229 ALA A O 1
ATOM 1705 N N . ALA A 1 230 ? -0.253 -22.344 -7.398 1 97.5 230 ALA A N 1
ATOM 1706 C CA . ALA A 1 230 ? -1.633 -22.484 -7.859 1 97.5 230 ALA A CA 1
ATOM 1707 C C . ALA A 1 230 ? -1.81 -23.734 -8.703 1 97.5 230 ALA A C 1
ATOM 1709 O O . ALA A 1 230 ? -2.877 -24.359 -8.688 1 97.5 230 ALA A O 1
ATOM 1710 N N . ARG A 1 231 ? -0.756 -24.109 -9.383 1 98 231 ARG A N 1
ATOM 1711 C CA . ARG A 1 231 ? -0.808 -25.266 -10.266 1 98 231 ARG A CA 1
ATOM 1712 C C . ARG A 1 231 ? -0.527 -26.562 -9.492 1 98 231 ARG A C 1
ATOM 1714 O O . ARG A 1 231 ? -0.53 -27.641 -10.07 1 98 231 ARG A O 1
ATOM 1721 N N . GLY A 1 232 ? -0.251 -26.438 -8.188 1 97.25 232 GLY A N 1
ATOM 1722 C CA . GLY A 1 232 ? -0.173 -27.609 -7.328 1 97.25 232 GLY A CA 1
ATOM 1723 C C . GLY A 1 232 ? 1.236 -27.906 -6.848 1 97.25 232 GLY A C 1
ATOM 1724 O O . GLY A 1 232 ? 1.449 -28.828 -6.059 1 97.25 232 GLY A O 1
ATOM 1725 N N . ALA A 1 233 ? 2.244 -27.109 -7.195 1 98.5 233 ALA A N 1
ATOM 1726 C CA . ALA A 1 233 ? 3.637 -27.359 -6.836 1 98.5 233 ALA A CA 1
ATOM 1727 C C . ALA A 1 233 ? 3.904 -27 -5.379 1 98.5 233 ALA A C 1
ATOM 1729 O O . ALA A 1 233 ? 3.205 -26.156 -4.805 1 98.5 233 ALA A O 1
ATOM 1730 N N . SER A 1 234 ? 4.816 -27.703 -4.793 1 98.5 234 SER A N 1
ATOM 1731 C CA . SER A 1 234 ? 5.453 -27.234 -3.564 1 98.5 234 SER A CA 1
ATOM 1732 C C . SER A 1 234 ? 6.535 -26.203 -3.861 1 98.5 234 SER A C 1
ATOM 1734 O O . SER A 1 234 ? 7.543 -26.516 -4.5 1 98.5 234 SER A O 1
ATOM 1736 N N . VAL A 1 235 ? 6.363 -24.969 -3.375 1 98.75 235 VAL A N 1
ATOM 1737 C CA . VAL A 1 235 ? 7.223 -23.875 -3.824 1 98.75 235 VAL A CA 1
ATOM 1738 C C . VAL A 1 235 ? 8.023 -23.328 -2.646 1 98.75 235 VAL A C 1
ATOM 1740 O O . VAL A 1 235 ? 7.477 -23.094 -1.566 1 98.75 235 VAL A O 1
ATOM 1743 N N . THR A 1 236 ? 9.281 -23.172 -2.816 1 98.81 236 THR A N 1
ATOM 1744 C CA . THR A 1 236 ? 10.172 -22.453 -1.913 1 98.81 236 THR A CA 1
ATOM 1745 C C . THR A 1 236 ? 10.727 -21.188 -2.58 1 98.81 236 THR A C 1
ATOM 1747 O O . THR A 1 236 ? 11.219 -21.25 -3.709 1 98.81 236 THR A O 1
ATOM 1750 N N . VAL A 1 237 ? 10.617 -20.078 -1.864 1 98.75 237 VAL A N 1
ATOM 1751 C CA . VAL A 1 237 ? 11.148 -18.812 -2.367 1 98.75 237 VAL A CA 1
ATOM 1752 C C . VAL A 1 237 ? 12.32 -18.359 -1.503 1 98.75 237 VAL A C 1
ATOM 1754 O O . VAL A 1 237 ? 12.234 -18.359 -0.273 1 98.75 237 VAL A O 1
ATOM 1757 N N . ILE A 1 238 ? 13.438 -18.125 -2.123 1 98.81 238 ILE A N 1
ATOM 1758 C CA . ILE A 1 238 ? 14.547 -17.438 -1.479 1 98.81 238 ILE A CA 1
ATOM 1759 C C . ILE A 1 238 ? 14.586 -15.984 -1.93 1 98.81 238 ILE A C 1
ATOM 1761 O O . ILE A 1 238 ? 14.922 -15.688 -3.08 1 98.81 238 ILE A O 1
ATOM 1765 N N . SER A 1 239 ? 14.242 -15.125 -1.008 1 98.62 239 SER A N 1
ATOM 1766 C CA . SER A 1 239 ? 14 -13.742 -1.407 1 98.62 239 SER A CA 1
ATOM 1767 C C . SER A 1 239 ? 14.922 -12.781 -0.66 1 98.62 239 SER A C 1
ATOM 1769 O O . SER A 1 239 ? 15.148 -12.945 0.541 1 98.62 239 SER A O 1
ATOM 1771 N N . GLY A 1 240 ? 15.531 -11.852 -1.456 1 98 240 GLY A N 1
ATOM 1772 C CA . GLY A 1 240 ? 16.094 -10.68 -0.809 1 98 240 GLY A CA 1
ATOM 1773 C C . GLY A 1 240 ? 15.055 -9.773 -0.192 1 98 240 GLY A C 1
ATOM 1774 O O . GLY A 1 240 ? 13.891 -10.148 -0.078 1 98 240 GLY A O 1
ATOM 1775 N N . PRO A 1 241 ? 15.508 -8.625 0.251 1 95.31 241 PRO A N 1
ATOM 1776 C CA . PRO A 1 241 ? 14.57 -7.734 0.937 1 95.31 241 PRO A CA 1
ATOM 1777 C C . PRO A 1 241 ? 13.555 -7.105 -0.013 1 95.31 241 PRO A C 1
ATOM 1779 O O . PRO A 1 241 ? 13.938 -6.398 -0.95 1 95.31 241 PRO A O 1
ATOM 1782 N N . VAL A 1 242 ? 12.281 -7.332 0.284 1 93.94 242 VAL A N 1
ATOM 1783 C CA . VAL A 1 242 ? 11.188 -6.758 -0.488 1 93.94 242 VAL A CA 1
ATOM 1784 C C . VAL A 1 242 ? 10.062 -6.328 0.452 1 93.94 242 VAL A C 1
ATOM 1786 O O . VAL A 1 242 ? 10.047 -6.711 1.624 1 93.94 242 VAL A O 1
ATOM 1789 N N . GLY A 1 243 ? 9.156 -5.512 -0.1 1 87.06 243 GLY A N 1
ATOM 1790 C CA . GLY A 1 243 ? 8.078 -5.004 0.726 1 87.06 243 GLY A CA 1
ATOM 1791 C C . GLY A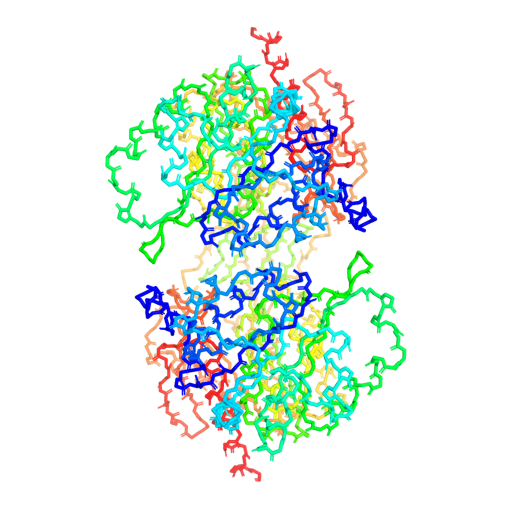 1 243 ? 6.809 -5.832 0.622 1 87.06 243 GLY A C 1
ATOM 1792 O O . GLY A 1 243 ? 5.875 -5.648 1.404 1 87.06 243 GLY A O 1
ATOM 1793 N N . MET A 1 244 ? 6.723 -6.711 -0.219 1 88.62 244 MET A N 1
ATOM 1794 C CA . MET A 1 244 ? 5.496 -7.473 -0.445 1 88.62 244 MET A CA 1
ATOM 1795 C C . MET A 1 244 ? 5.535 -8.805 0.298 1 88.62 244 MET A C 1
ATOM 1797 O O . MET A 1 244 ? 6.613 -9.328 0.582 1 88.62 244 MET A O 1
ATOM 1801 N N . ARG A 1 245 ? 4.367 -9.32 0.644 1 90.62 245 ARG A N 1
ATOM 1802 C CA . ARG A 1 245 ? 4.227 -10.648 1.223 1 90.62 245 ARG A CA 1
ATOM 1803 C C . ARG A 1 245 ? 3.959 -11.695 0.142 1 90.62 245 ARG A C 1
ATOM 1805 O O . ARG A 1 245 ? 3.092 -11.5 -0.712 1 90.62 245 ARG A O 1
ATOM 1812 N N . TYR A 1 246 ? 4.684 -12.719 0.234 1 95.81 246 TYR A N 1
ATOM 1813 C CA . TYR A 1 246 ? 4.477 -13.812 -0.714 1 95.81 246 TYR A CA 1
ATOM 1814 C C . TYR A 1 246 ? 3.203 -14.586 -0.387 1 95.81 246 TYR A C 1
ATOM 1816 O O . TYR A 1 246 ? 2.625 -14.414 0.689 1 95.81 246 TYR A O 1
ATOM 1824 N N . PRO A 1 247 ? 2.701 -15.391 -1.358 1 94.06 247 PRO A N 1
ATOM 1825 C CA . PRO A 1 247 ? 1.479 -16.156 -1.105 1 94.06 247 PRO A CA 1
ATOM 1826 C C . PRO A 1 247 ? 1.594 -17.062 0.121 1 94.06 247 PRO A C 1
ATOM 1828 O O . PRO A 1 247 ? 2.676 -17.578 0.414 1 94.06 247 PRO A O 1
ATOM 1831 N N . PRO A 1 248 ? 0.491 -17.266 0.885 1 91.38 248 PRO A N 1
ATOM 1832 C CA . PRO A 1 248 ? 0.527 -18 2.154 1 91.38 248 PRO A CA 1
ATOM 1833 C C . PRO A 1 248 ? 0.955 -19.453 1.985 1 91.38 248 PRO A C 1
ATOM 1835 O O . PRO A 1 248 ? 1.469 -20.062 2.928 1 91.38 248 PRO A O 1
ATOM 1838 N N . ASN A 1 249 ? 0.763 -20.062 0.891 1 92.75 249 ASN A N 1
ATOM 1839 C CA . ASN A 1 249 ? 1.046 -21.484 0.715 1 92.75 249 ASN A CA 1
ATOM 1840 C C . ASN A 1 249 ? 2.436 -21.719 0.126 1 92.75 249 ASN A C 1
ATOM 1842 O O . ASN A 1 249 ? 2.73 -22.797 -0.383 1 92.75 249 ASN A O 1
ATOM 1846 N N . VAL A 1 250 ? 3.344 -20.688 0.171 1 97.12 250 VAL A N 1
ATOM 1847 C CA . VAL A 1 250 ? 4.719 -20.828 -0.297 1 97.12 250 VAL A CA 1
ATOM 1848 C C . VAL A 1 250 ? 5.68 -20.688 0.879 1 97.12 250 VAL A C 1
ATOM 1850 O O . VAL A 1 250 ? 5.465 -19.859 1.771 1 97.12 250 VAL A O 1
ATOM 1853 N N . ALA A 1 251 ? 6.68 -21.562 0.903 1 97.81 251 ALA A N 1
ATOM 1854 C CA . ALA A 1 251 ? 7.746 -21.422 1.892 1 97.81 251 ALA A CA 1
ATOM 1855 C C . ALA A 1 251 ? 8.711 -20.312 1.504 1 97.81 251 ALA A C 1
ATOM 1857 O O . ALA A 1 251 ? 9.156 -20.234 0.356 1 97.81 251 ALA A O 1
ATOM 1858 N N . VAL A 1 252 ? 9.047 -19.469 2.475 1 98.38 252 VAL A N 1
ATOM 1859 C CA . VAL A 1 252 ? 9.891 -18.312 2.141 1 98.38 252 VAL A CA 1
ATOM 1860 C C . VAL A 1 252 ? 11.102 -18.281 3.062 1 98.38 252 VAL A C 1
ATOM 1862 O O . VAL A 1 252 ? 10.969 -18.406 4.281 1 98.38 252 VAL A O 1
ATOM 1865 N N . LYS A 1 253 ? 12.258 -18.188 2.52 1 98.19 253 LYS A N 1
ATOM 1866 C CA . LYS A 1 253 ? 13.5 -17.891 3.215 1 98.19 253 LYS A CA 1
ATOM 1867 C C . LYS A 1 253 ? 14.039 -16.516 2.83 1 98.19 253 LYS A C 1
ATOM 1869 O O . LYS A 1 253 ? 14.297 -16.25 1.655 1 98.19 253 LYS A O 1
ATOM 1874 N N . THR A 1 254 ? 14.219 -15.68 3.814 1 98.06 254 THR A N 1
ATOM 1875 C CA . THR A 1 254 ? 14.68 -14.32 3.553 1 98.06 254 THR A CA 1
ATOM 1876 C C . THR A 1 254 ? 16.203 -14.234 3.703 1 98.06 254 THR A C 1
ATOM 1878 O O . THR A 1 254 ? 16.781 -14.828 4.617 1 98.06 254 THR A O 1
ATOM 1881 N N . VAL A 1 255 ? 16.812 -13.539 2.787 1 98.31 255 VAL A N 1
ATOM 1882 C CA . VAL A 1 255 ? 18.25 -13.281 2.803 1 98.31 255 VAL A CA 1
ATOM 1883 C C . VAL A 1 255 ? 18.516 -11.789 2.592 1 98.31 255 VAL A C 1
ATOM 1885 O O . VAL A 1 255 ? 17.594 -11.031 2.289 1 98.31 255 VAL A O 1
ATOM 1888 N N . MET A 1 256 ? 19.766 -11.367 2.785 1 97.12 256 MET A N 1
ATOM 1889 C CA . MET A 1 256 ? 20.094 -9.953 2.65 1 97.12 256 MET A CA 1
ATOM 1890 C C . MET A 1 256 ? 21.125 -9.734 1.55 1 97.12 256 MET A C 1
ATOM 1892 O O . MET A 1 256 ? 20.828 -9.086 0.54 1 97.12 256 MET A O 1
ATOM 1896 N N . SER A 1 257 ? 22.266 -10.391 1.642 1 97.56 257 SER A N 1
ATOM 1897 C CA . SER A 1 257 ? 23.391 -10.164 0.738 1 97.56 257 SER A CA 1
ATOM 1898 C C . SER A 1 257 ? 23.406 -11.18 -0.397 1 97.56 257 SER A C 1
ATOM 1900 O O . SER A 1 257 ? 22.656 -12.164 -0.366 1 97.56 257 SER A O 1
ATOM 1902 N N . VAL A 1 258 ? 24.25 -10.906 -1.353 1 97.5 258 VAL A N 1
ATOM 1903 C CA . VAL A 1 258 ? 24.375 -11.812 -2.486 1 97.5 258 VAL A CA 1
ATOM 1904 C C . VAL A 1 258 ? 24.969 -13.141 -2.021 1 97.5 258 VAL A C 1
ATOM 1906 O O . VAL A 1 258 ? 24.594 -14.203 -2.512 1 97.5 258 VAL A O 1
ATOM 1909 N N . LEU A 1 259 ? 25.875 -13.117 -1.058 1 98 259 LEU A N 1
ATOM 1910 C CA . LEU A 1 259 ? 26.469 -14.344 -0.529 1 98 259 LEU A CA 1
ATOM 1911 C C . LEU A 1 259 ? 25.438 -15.148 0.258 1 98 259 LEU A C 1
ATOM 1913 O O . LEU A 1 259 ? 25.391 -16.375 0.15 1 98 259 LEU A O 1
ATOM 1917 N N . ASP A 1 260 ? 24.578 -14.367 1.063 1 98.25 260 ASP A N 1
ATOM 1918 C CA . ASP A 1 260 ? 23.484 -15.023 1.759 1 98.25 260 ASP A CA 1
ATOM 1919 C C . ASP A 1 260 ? 22.594 -15.797 0.782 1 98.25 260 ASP A C 1
ATOM 1921 O O . ASP A 1 260 ? 22.219 -16.938 1.048 1 98.25 260 ASP A O 1
ATOM 1925 N N . MET A 1 261 ? 22.297 -15.203 -0.302 1 98.56 261 MET A N 1
ATOM 1926 C CA . MET A 1 261 ? 21.391 -15.812 -1.278 1 98.56 261 MET A CA 1
ATOM 1927 C C . MET A 1 261 ? 22.047 -17.031 -1.935 1 98.56 261 MET A C 1
ATOM 1929 O O . MET A 1 261 ? 21.406 -18.078 -2.078 1 98.56 261 MET A O 1
ATOM 1933 N N . TYR A 1 262 ? 23.297 -16.844 -2.32 1 98.5 262 TYR A N 1
ATOM 1934 C CA . TYR A 1 262 ? 24.016 -17.938 -2.939 1 98.5 262 TYR A CA 1
ATOM 1935 C C . TYR A 1 262 ? 24.047 -19.156 -2.029 1 98.5 262 TYR A C 1
ATOM 1937 O O . TYR A 1 262 ? 23.688 -20.266 -2.455 1 98.5 262 TYR A O 1
ATOM 1945 N N . GLU A 1 263 ? 24.391 -18.922 -0.794 1 98.56 263 GLU A N 1
ATOM 1946 C CA . GLU A 1 263 ? 24.484 -20.016 0.159 1 98.56 263 GLU A CA 1
ATOM 1947 C C . GLU A 1 263 ? 23.125 -20.672 0.394 1 98.56 263 GLU A C 1
ATOM 1949 O O . GLU A 1 263 ? 23.031 -21.906 0.452 1 98.56 263 GLU A O 1
ATOM 1954 N N . ALA A 1 264 ? 22.125 -19.891 0.532 1 98.69 264 ALA A N 1
ATOM 1955 C CA . ALA A 1 264 ? 20.781 -20.406 0.762 1 98.69 264 ALA A CA 1
ATOM 1956 C C . ALA A 1 264 ? 20.312 -21.281 -0.402 1 98.69 264 ALA A C 1
ATOM 1958 O O . ALA A 1 264 ? 19.766 -22.359 -0.193 1 98.69 264 ALA A O 1
ATOM 1959 N N . VAL A 1 265 ? 20.578 -20.828 -1.613 1 98.75 265 VAL A N 1
ATOM 1960 C CA . VAL A 1 265 ? 20.156 -21.562 -2.805 1 98.75 265 VAL A CA 1
ATOM 1961 C C . VAL A 1 265 ? 20.922 -22.891 -2.885 1 98.75 265 VAL A C 1
ATOM 1963 O O . VAL A 1 265 ? 20.328 -23.953 -3.055 1 98.75 265 VAL A O 1
ATOM 1966 N N . MET A 1 266 ? 22.281 -22.844 -2.73 1 98.5 266 MET A N 1
ATOM 1967 C CA . MET A 1 266 ? 23.094 -24.047 -2.838 1 98.5 266 MET A CA 1
ATOM 1968 C C . MET A 1 266 ? 22.719 -25.062 -1.759 1 98.5 266 MET A C 1
ATOM 1970 O O . MET A 1 266 ? 22.609 -26.25 -2.033 1 98.5 266 MET A O 1
ATOM 1974 N N . ASN A 1 267 ? 22.531 -24.516 -0.595 1 98.06 267 ASN A N 1
ATOM 1975 C CA . ASN A 1 267 ? 22.156 -25.406 0.497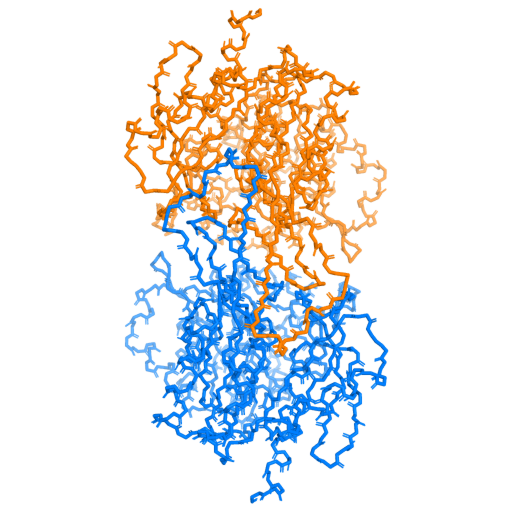 1 98.06 267 ASN A CA 1
ATOM 1976 C C . ASN A 1 267 ? 20.812 -26.078 0.231 1 98.06 267 ASN A C 1
ATOM 1978 O O . ASN A 1 267 ? 20.656 -27.281 0.465 1 98.06 267 ASN A O 1
ATOM 1982 N N . GLU A 1 268 ? 19.875 -25.328 -0.234 1 97.94 268 GLU A N 1
ATOM 1983 C CA . GLU A 1 268 ? 18.562 -25.875 -0.556 1 97.94 268 GLU A CA 1
ATOM 1984 C C . GLU A 1 268 ? 18.672 -26.984 -1.608 1 97.94 268 GLU A C 1
ATOM 1986 O O . GLU A 1 268 ? 18.062 -28.047 -1.463 1 97.94 268 GLU A O 1
ATOM 1991 N N . LEU A 1 269 ? 19.453 -26.75 -2.633 1 98 269 LEU A N 1
ATOM 1992 C CA . LEU A 1 269 ? 19.562 -27.672 -3.76 1 98 269 LEU A CA 1
ATOM 1993 C C . LEU A 1 269 ? 20.344 -28.938 -3.359 1 98 269 LEU A C 1
ATOM 1995 O O . LEU A 1 269 ? 20.172 -29.984 -3.973 1 98 269 LEU A O 1
ATOM 1999 N N . ARG A 1 270 ? 21.141 -28.797 -2.338 1 96.88 270 ARG A N 1
ATOM 2000 C CA . ARG A 1 270 ? 21.891 -29.953 -1.847 1 96.88 270 ARG A CA 1
ATOM 2001 C C . ARG A 1 270 ? 21.031 -30.828 -0.951 1 96.88 270 ARG A C 1
ATOM 2003 O O . ARG A 1 270 ? 21.25 -32.031 -0.846 1 96.88 270 ARG A O 1
ATOM 2010 N N . THR A 1 271 ? 20.031 -30.266 -0.356 1 95.75 271 THR A N 1
ATOM 2011 C CA . THR A 1 271 ? 19.266 -30.953 0.669 1 95.75 271 THR A CA 1
ATOM 2012 C C . THR A 1 271 ? 18 -31.547 0.078 1 95.75 271 THR A C 1
ATOM 2014 O O . THR A 1 271 ? 17.375 -32.438 0.674 1 95.75 271 THR A O 1
ATOM 2017 N N . ALA A 1 272 ? 17.578 -31.062 -1.069 1 95.38 272 ALA A N 1
ATOM 2018 C CA . ALA A 1 272 ? 16.344 -31.562 -1.688 1 95.38 272 ALA A CA 1
ATOM 2019 C C . ALA A 1 272 ? 16.438 -31.5 -3.211 1 95.38 272 ALA A C 1
ATOM 2021 O O . ALA A 1 272 ? 17.203 -30.719 -3.764 1 95.38 272 ALA A O 1
ATOM 2022 N N . SER A 1 273 ? 15.68 -32.344 -3.826 1 96.75 273 SER A N 1
ATOM 2023 C CA . SER A 1 273 ? 15.578 -32.344 -5.281 1 96.75 273 SER A CA 1
ATOM 2024 C C . SER A 1 273 ? 14.453 -31.406 -5.746 1 96.75 273 SER A C 1
ATOM 2026 O O . SER A 1 273 ? 13.367 -31.422 -5.168 1 96.75 273 SER A O 1
ATOM 2028 N N . TYR A 1 274 ? 14.742 -30.672 -6.734 1 98.19 274 TYR A N 1
ATOM 2029 C CA . TYR A 1 274 ? 13.758 -29.75 -7.316 1 98.19 274 TYR A CA 1
ATOM 2030 C C . TYR A 1 274 ? 13.523 -30.078 -8.789 1 98.19 274 TYR A C 1
ATOM 2032 O O . TYR A 1 274 ? 14.469 -30.375 -9.523 1 98.19 274 TYR A O 1
ATOM 2040 N N . ASP A 1 275 ? 12.281 -30 -9.164 1 98 275 ASP A N 1
ATOM 2041 C CA . ASP A 1 275 ? 11.938 -30.188 -10.57 1 98 275 ASP A CA 1
ATOM 2042 C C . ASP A 1 275 ? 12.242 -28.938 -11.383 1 98 275 ASP A C 1
ATOM 2044 O O . ASP A 1 275 ? 12.703 -29.016 -12.516 1 98 275 ASP A O 1
ATOM 2048 N N . PHE A 1 276 ? 11.969 -27.797 -10.82 1 98.56 276 PHE A N 1
ATOM 2049 C CA . PHE A 1 276 ? 12.203 -26.516 -11.477 1 98.56 276 PHE A CA 1
ATOM 2050 C C . PHE A 1 276 ? 12.992 -25.578 -10.562 1 98.56 276 PHE A C 1
ATOM 2052 O O . PHE A 1 276 ? 12.758 -25.547 -9.352 1 98.56 276 PHE A O 1
ATOM 2059 N N . VAL A 1 277 ? 13.906 -24.859 -11.148 1 98.75 277 VAL A N 1
ATOM 2060 C CA . VAL A 1 277 ? 14.57 -23.719 -10.523 1 98.75 277 VAL A CA 1
ATOM 2061 C C . VAL A 1 277 ? 14.391 -22.469 -11.391 1 98.75 277 VAL A C 1
ATOM 2063 O O . VAL A 1 277 ? 14.75 -22.469 -12.57 1 98.75 277 VAL A O 1
ATOM 2066 N N . ILE A 1 278 ? 13.773 -21.438 -10.828 1 98.81 278 ILE A N 1
ATOM 2067 C CA . ILE A 1 278 ? 13.469 -20.203 -11.555 1 98.81 278 ILE A CA 1
ATOM 2068 C C . ILE A 1 278 ? 14.211 -19.031 -10.914 1 98.81 278 ILE A C 1
ATOM 2070 O O . ILE A 1 278 ? 13.938 -18.656 -9.773 1 98.81 278 ILE A O 1
ATOM 2074 N N . LEU A 1 279 ? 15.125 -18.438 -11.641 1 98.56 279 LEU A N 1
ATOM 2075 C CA . LEU A 1 279 ? 16.016 -17.406 -11.102 1 98.56 279 LEU A CA 1
ATOM 2076 C C . LEU A 1 279 ? 15.508 -16.016 -11.461 1 98.56 279 LEU A C 1
ATOM 2078 O O . LEU A 1 279 ? 16.031 -15.383 -12.391 1 98.56 279 LEU A O 1
ATOM 2082 N N . THR A 1 280 ? 14.562 -15.461 -10.641 1 97.31 280 THR A N 1
ATOM 2083 C CA . THR A 1 280 ? 13.953 -14.172 -10.945 1 97.31 280 THR A CA 1
ATOM 2084 C C . THR A 1 280 ? 14.602 -13.055 -10.125 1 97.31 280 THR A C 1
ATOM 2086 O O . THR A 1 280 ? 14.328 -11.875 -10.352 1 97.31 280 THR A O 1
ATOM 2089 N N . ALA A 1 281 ? 15.43 -13.375 -9.211 1 97.44 281 ALA A N 1
ATOM 2090 C CA . ALA A 1 281 ? 16.047 -12.367 -8.352 1 97.44 281 ALA A CA 1
ATOM 2091 C C . ALA A 1 281 ? 16.969 -11.461 -9.164 1 97.44 281 ALA A C 1
ATOM 2093 O O . ALA A 1 281 ? 17.375 -11.797 -10.281 1 97.44 281 ALA A O 1
ATOM 2094 N N . ALA A 1 282 ? 17.219 -10.336 -8.609 1 94.31 282 ALA A N 1
ATOM 2095 C CA . ALA A 1 282 ? 18.219 -9.406 -9.133 1 94.31 282 ALA A CA 1
ATOM 2096 C C . ALA A 1 282 ? 19.359 -9.211 -8.141 1 94.31 282 ALA A C 1
ATOM 2098 O O . ALA A 1 282 ? 19.609 -8.102 -7.668 1 94.31 282 ALA A O 1
ATOM 2099 N N . PRO A 1 283 ? 20.078 -10.305 -7.906 1 95.94 283 PRO A N 1
ATOM 2100 C CA . PRO A 1 283 ? 21.203 -10.164 -6.988 1 95.94 283 PRO A CA 1
ATOM 2101 C C . PRO A 1 283 ? 22.328 -9.297 -7.562 1 95.94 283 PRO A C 1
ATOM 2103 O O . PRO A 1 283 ? 22.531 -9.266 -8.781 1 95.94 283 PRO A O 1
ATOM 2106 N N . LEU A 1 284 ? 23.031 -8.688 -6.664 1 95.69 284 LEU A N 1
ATOM 2107 C CA . LEU A 1 284 ? 24.203 -7.941 -7.098 1 95.69 284 LEU A CA 1
ATOM 2108 C C . LEU A 1 284 ? 25.297 -8.891 -7.609 1 95.69 284 LEU A C 1
ATOM 2110 O O . LEU A 1 284 ? 25.453 -9.992 -7.082 1 95.69 284 LEU A O 1
ATOM 2114 N N . ASP A 1 285 ? 26.078 -8.438 -8.586 1 94.25 285 ASP A N 1
ATOM 2115 C CA . ASP A 1 285 ? 27.172 -9.227 -9.148 1 94.25 285 ASP A CA 1
ATOM 2116 C C . ASP A 1 285 ? 28.391 -9.188 -8.242 1 94.25 285 ASP A C 1
ATOM 2118 O O . ASP A 1 285 ? 29.312 -9.992 -8.406 1 94.25 285 ASP A O 1
ATOM 2122 N N . PHE A 1 286 ? 28.359 -8.234 -7.281 1 94.69 286 PHE A N 1
ATOM 2123 C CA . PHE A 1 286 ? 29.516 -8.016 -6.414 1 94.69 286 PHE A CA 1
ATOM 2124 C C . PHE A 1 286 ? 29.078 -7.871 -4.961 1 94.69 286 PHE A C 1
ATOM 2126 O O . PHE A 1 286 ? 27.938 -7.488 -4.684 1 94.69 286 PHE A O 1
ATOM 2133 N N . TYR A 1 287 ? 29.906 -8.266 -4.062 1 95.75 287 TYR A N 1
ATOM 2134 C CA . TYR A 1 287 ? 29.703 -7.953 -2.652 1 95.75 287 TYR A CA 1
ATOM 2135 C C . TYR A 1 287 ? 30.766 -6.988 -2.146 1 95.75 287 TYR A C 1
ATOM 2137 O O . TYR A 1 287 ? 31.859 -6.891 -2.727 1 95.75 287 TYR A O 1
ATOM 2145 N N . VAL A 1 288 ? 30.5 -6.234 -1.12 1 94.31 288 VAL A N 1
ATOM 2146 C CA . VAL A 1 288 ? 31.422 -5.27 -0.538 1 94.31 288 VAL A CA 1
ATOM 2147 C C . VAL A 1 288 ? 32.469 -5.992 0.316 1 94.31 288 VAL A C 1
ATOM 2149 O O . VAL A 1 288 ? 32.094 -6.715 1.252 1 94.31 288 VAL A O 1
ATOM 2152 N N . ALA A 1 289 ? 33.688 -5.797 -0.001 1 91.56 289 ALA A N 1
ATOM 2153 C CA . ALA A 1 289 ? 34.781 -6.52 0.65 1 91.56 289 ALA A CA 1
ATOM 2154 C C . ALA A 1 289 ? 35.156 -5.863 1.973 1 91.56 289 ALA A C 1
ATOM 2156 O O . ALA A 1 289 ? 35.594 -6.539 2.906 1 91.56 289 ALA A O 1
ATOM 2157 N N . ASN A 1 290 ? 35.094 -4.551 2.131 1 83.62 290 ASN A N 1
ATOM 2158 C CA . ASN A 1 290 ? 35.531 -3.811 3.299 1 83.62 290 ASN A CA 1
ATOM 2159 C C . ASN A 1 290 ? 34.406 -3.086 3.996 1 83.62 290 ASN A C 1
ATOM 2161 O O . ASN A 1 290 ? 34.469 -1.873 4.203 1 83.62 290 ASN A O 1
ATOM 2165 N N . ARG A 1 291 ? 33.562 -3.902 4.504 1 83.12 291 ARG A N 1
ATOM 2166 C CA . ARG A 1 291 ? 32.406 -3.287 5.184 1 83.12 291 ARG A CA 1
ATOM 2167 C C . ARG A 1 291 ? 32.844 -2.648 6.5 1 83.12 291 ARG A C 1
ATOM 2169 O O . ARG A 1 291 ? 33.625 -3.229 7.254 1 83.12 291 ARG A O 1
ATOM 2176 N N . GLU A 1 292 ? 32.344 -1.52 6.684 1 78.69 292 GLU A N 1
ATOM 2177 C CA . GLU A 1 292 ? 32.562 -0.854 7.961 1 78.69 292 GLU A CA 1
ATOM 2178 C C . GLU A 1 292 ? 31.422 -1.119 8.93 1 78.69 292 GLU A C 1
ATOM 2180 O O . GLU A 1 292 ? 30.25 -0.993 8.562 1 78.69 292 GLU A O 1
ATOM 2185 N N . ARG A 1 293 ? 31.766 -1.536 10.141 1 70.94 293 ARG A N 1
ATOM 2186 C CA . ARG A 1 293 ? 30.734 -1.897 11.117 1 70.94 293 ARG A CA 1
ATOM 2187 C C . ARG A 1 293 ? 29.938 -0.672 11.547 1 70.94 293 ARG A C 1
ATOM 2189 O O . ARG A 1 293 ? 28.719 -0.752 11.734 1 70.94 293 ARG A O 1
ATOM 2196 N N . GLY A 1 294 ? 30.531 0.479 11.75 1 71.69 294 GLY A N 1
ATOM 2197 C CA . GLY A 1 294 ? 29.859 1.72 12.094 1 71.69 294 GLY A CA 1
ATOM 2198 C C . GLY A 1 294 ? 29.562 2.588 10.883 1 71.69 294 GLY A C 1
ATOM 2199 O O . GLY A 1 294 ? 29.5 2.094 9.758 1 71.69 294 GLY A O 1
ATOM 2200 N N . LYS A 1 295 ? 29.109 3.82 11.117 1 77.56 295 LYS A N 1
ATOM 2201 C CA . LYS A 1 295 ? 28.891 4.773 10.039 1 77.56 295 LYS A CA 1
ATOM 2202 C C . LYS A 1 295 ? 30.203 5.395 9.57 1 77.56 295 LYS A C 1
ATOM 2204 O O . LYS A 1 295 ? 31.062 5.734 10.391 1 77.56 295 LYS A O 1
ATOM 2209 N N . LEU A 1 296 ? 30.344 5.367 8.305 1 80.06 296 LEU A N 1
ATOM 2210 C CA . LEU A 1 296 ? 31.5 6.051 7.734 1 80.06 296 LEU A CA 1
ATOM 2211 C C . LEU A 1 296 ? 31.531 7.52 8.148 1 80.06 296 LEU A C 1
ATOM 2213 O O . LEU A 1 296 ? 30.484 8.172 8.195 1 80.06 296 LEU A O 1
ATOM 2217 N N . ASP A 1 297 ? 32.719 7.906 8.469 1 77.5 297 ASP A N 1
ATOM 2218 C CA . ASP A 1 297 ? 32.906 9.32 8.797 1 77.5 297 ASP A CA 1
ATOM 2219 C C . ASP A 1 297 ? 32.562 10.203 7.594 1 77.5 297 ASP A C 1
ATOM 2221 O O . ASP A 1 297 ? 33.188 10.078 6.539 1 77.5 297 ASP A O 1
ATOM 2225 N N . SER A 1 298 ? 31.688 11.078 7.746 1 81.19 298 SER A N 1
ATOM 2226 C CA . SER A 1 298 ? 31.188 11.922 6.664 1 81.19 298 SER A CA 1
ATOM 2227 C C . SER A 1 298 ? 32.219 13 6.293 1 81.19 298 SER A C 1
ATOM 2229 O O . SER A 1 298 ? 32.062 13.656 5.262 1 81.19 298 SER A O 1
ATOM 2231 N N . SER A 1 299 ? 33.219 13.125 7.043 1 81.62 299 SER A N 1
ATOM 2232 C CA . SER A 1 299 ? 34.219 14.18 6.809 1 81.62 299 SER A CA 1
ATOM 2233 C C . SER A 1 299 ? 35.312 13.703 5.859 1 81.62 299 SER A C 1
ATOM 2235 O O . SER A 1 299 ? 36.094 14.508 5.375 1 81.62 299 SER A O 1
ATOM 2237 N N . MET A 1 300 ? 35.312 12.516 5.523 1 83.75 300 MET A N 1
ATOM 2238 C CA . MET A 1 300 ? 36.312 11.984 4.598 1 83.75 300 MET A CA 1
ATOM 2239 C C . MET A 1 300 ? 36.125 12.57 3.203 1 83.75 300 MET A C 1
ATOM 2241 O O . MET A 1 300 ? 35 12.703 2.73 1 83.75 300 MET A O 1
ATOM 2245 N N . GLU A 1 301 ? 37.188 12.906 2.648 1 87.19 301 GLU A N 1
ATOM 2246 C CA . GLU A 1 301 ? 37.125 13.516 1.322 1 87.19 301 GLU A CA 1
ATOM 2247 C C . GLU A 1 301 ? 36.844 12.469 0.247 1 87.19 301 GLU A C 1
ATOM 2249 O O . GLU A 1 301 ? 36.188 12.766 -0.758 1 87.19 301 GLU A O 1
ATOM 2254 N N . ARG A 1 302 ? 37.469 11.328 0.613 1 91.56 302 ARG A N 1
ATOM 2255 C CA . ARG A 1 302 ? 37.406 10.258 -0.376 1 91.56 302 ARG A CA 1
ATOM 2256 C C . ARG A 1 302 ? 37.219 8.898 0.296 1 91.56 302 ARG A C 1
ATOM 2258 O O . ARG A 1 302 ? 37.812 8.633 1.34 1 91.56 302 ARG A O 1
ATOM 2265 N N . VAL A 1 303 ? 36.281 8.141 -0.298 1 90.62 303 VAL A N 1
ATOM 2266 C CA . VAL A 1 303 ? 36.062 6.777 0.176 1 90.62 303 VAL A CA 1
ATOM 2267 C C . VAL A 1 303 ? 36.156 5.805 -0.999 1 90.62 303 VAL A C 1
ATOM 2269 O O . VAL A 1 303 ? 35.562 6.043 -2.051 1 90.62 303 VAL A O 1
ATOM 2272 N N . LEU A 1 304 ? 36.875 4.781 -0.783 1 91.62 304 LEU A N 1
ATOM 2273 C CA . LEU A 1 304 ? 36.969 3.727 -1.786 1 91.62 304 LEU A CA 1
ATOM 2274 C C . LEU A 1 304 ? 36.219 2.477 -1.322 1 91.62 304 LEU A C 1
ATOM 2276 O O . LEU A 1 304 ? 36.562 1.898 -0.287 1 91.62 304 LEU A O 1
ATOM 2280 N N . VAL A 1 305 ? 35.281 2.152 -2.072 1 92.25 305 VAL A N 1
ATOM 2281 C CA . VAL A 1 305 ? 34.531 0.929 -1.795 1 92.25 305 VAL A CA 1
ATOM 2282 C C . VAL A 1 305 ? 35 -0.188 -2.721 1 92.25 305 VAL A C 1
ATOM 2284 O O . VAL A 1 305 ? 34.875 -0.095 -3.941 1 92.25 305 VAL A O 1
ATOM 2287 N N . GLU A 1 306 ? 35.531 -1.137 -2.082 1 93.69 306 GLU A N 1
ATOM 2288 C CA . GLU A 1 306 ? 35.969 -2.287 -2.857 1 93.69 306 GLU A CA 1
ATOM 2289 C C . GLU A 1 306 ? 34.906 -3.359 -2.939 1 93.69 306 GLU A C 1
ATOM 2291 O O . GLU A 1 306 ? 34.375 -3.807 -1.914 1 93.69 306 GLU A O 1
ATOM 2296 N N . MET A 1 307 ? 34.625 -3.688 -4.168 1 93.81 307 MET A N 1
ATOM 2297 C CA . MET A 1 307 ? 33.656 -4.754 -4.418 1 93.81 307 MET A CA 1
ATOM 2298 C C . MET A 1 307 ? 34.344 -5.93 -5.129 1 93.81 307 MET A C 1
ATOM 2300 O O . MET A 1 307 ? 35.188 -5.738 -6.004 1 93.81 307 MET A O 1
ATOM 2304 N N . ARG A 1 308 ? 33.938 -7.105 -4.727 1 96 308 ARG A N 1
ATOM 2305 C CA . ARG A 1 308 ? 34.469 -8.336 -5.305 1 96 308 ARG A CA 1
ATOM 2306 C C . ARG A 1 308 ? 33.375 -9.148 -5.988 1 96 308 ARG A C 1
ATOM 2308 O O . ARG A 1 308 ? 32.219 -9.133 -5.555 1 96 308 ARG A O 1
ATOM 2315 N N . GLN A 1 309 ? 33.844 -9.82 -7.016 1 95.88 309 GLN A N 1
ATOM 2316 C CA . GLN A 1 309 ? 32.906 -10.625 -7.777 1 95.88 309 GLN A CA 1
ATOM 2317 C C . GLN A 1 309 ? 32.219 -11.656 -6.883 1 95.88 309 GLN A C 1
ATOM 2319 O O . GLN A 1 309 ? 32.875 -12.328 -6.082 1 95.88 309 GLN A O 1
ATOM 2324 N N . ALA A 1 310 ? 30.938 -11.703 -6.977 1 96 310 ALA A N 1
ATOM 2325 C CA . ALA A 1 310 ? 30.156 -12.688 -6.23 1 96 310 ALA A CA 1
ATOM 2326 C C . ALA A 1 310 ? 30.016 -13.984 -7.016 1 96 310 ALA A C 1
ATOM 2328 O O . ALA A 1 310 ? 30.094 -13.992 -8.242 1 96 310 ALA A O 1
ATOM 2329 N N . PRO A 1 311 ? 29.906 -15.086 -6.227 1 95.75 311 PRO A N 1
ATOM 2330 C CA . PRO A 1 311 ? 29.562 -16.312 -6.957 1 95.75 311 PRO A CA 1
ATOM 2331 C C . PRO A 1 311 ? 28.234 -16.203 -7.691 1 95.75 311 PRO A C 1
ATOM 2333 O O . PRO A 1 311 ? 27.328 -15.492 -7.234 1 95.75 311 PRO A O 1
ATOM 2336 N N . LYS A 1 312 ? 28.125 -16.875 -8.805 1 95.56 312 LYS A N 1
ATOM 2337 C CA . LYS A 1 312 ? 26.938 -16.734 -9.648 1 95.56 312 LYS A CA 1
ATOM 2338 C C . LYS A 1 312 ? 26 -17.922 -9.477 1 95.56 312 LYS A C 1
ATOM 2340 O O . LYS A 1 312 ? 26.312 -19.031 -9.883 1 95.56 312 LYS A O 1
ATOM 2345 N N . ILE A 1 313 ? 24.891 -17.641 -8.945 1 97.38 313 ILE A N 1
ATOM 2346 C CA . ILE A 1 313 ? 23.875 -18.672 -8.766 1 97.38 313 ILE A CA 1
ATOM 2347 C C . ILE A 1 313 ? 23.5 -19.266 -10.117 1 97.38 313 ILE A C 1
ATOM 2349 O O . ILE A 1 313 ? 23.469 -20.5 -10.266 1 97.38 313 ILE A O 1
ATOM 2353 N N . ALA A 1 314 ? 23.328 -18.406 -11.109 1 96.38 314 ALA A N 1
ATOM 2354 C CA . ALA A 1 314 ? 22.875 -18.797 -12.438 1 96.38 314 ALA A CA 1
ATOM 2355 C C . ALA A 1 314 ? 23.875 -19.719 -13.117 1 96.38 314 ALA A C 1
ATOM 2357 O O . ALA A 1 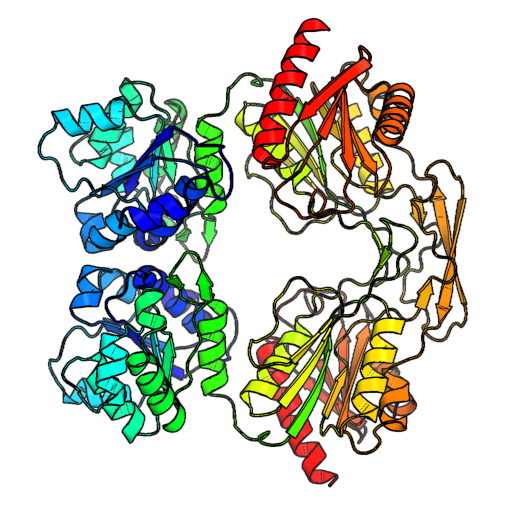314 ? 23.516 -20.469 -14.039 1 96.38 314 ALA A O 1
ATOM 2358 N N . ARG A 1 315 ? 25.062 -19.641 -12.695 1 95.75 315 ARG A N 1
ATOM 2359 C CA . ARG A 1 315 ? 26.109 -20.484 -13.273 1 95.75 315 ARG A CA 1
ATOM 2360 C C . ARG A 1 315 ? 26.203 -21.812 -12.547 1 95.75 315 ARG A C 1
ATOM 2362 O O . ARG A 1 315 ? 26.484 -22.844 -13.172 1 95.75 315 ARG A O 1
ATOM 2369 N N . ASP A 1 316 ? 25.844 -21.891 -11.289 1 97.38 316 ASP A N 1
ATOM 2370 C CA . ASP A 1 316 ? 26.281 -23 -10.445 1 97.38 316 ASP A CA 1
ATOM 2371 C C . ASP A 1 316 ? 25.125 -23.938 -10.133 1 97.38 316 ASP A C 1
ATOM 2373 O O . ASP A 1 316 ? 25.328 -25.047 -9.633 1 97.38 316 ASP A O 1
ATOM 2377 N N . VAL A 1 317 ? 23.922 -23.547 -10.461 1 97.94 317 VAL A N 1
ATOM 2378 C CA . VAL A 1 317 ? 22.734 -24.312 -10.102 1 97.94 317 VAL A CA 1
ATOM 2379 C C . VAL A 1 317 ? 22.828 -25.734 -10.68 1 97.94 317 VAL A C 1
ATOM 2381 O O . VAL A 1 317 ? 22.672 -26.719 -9.961 1 97.94 317 VAL A O 1
ATOM 2384 N N . LYS A 1 318 ? 23.172 -25.844 -11.984 1 97 318 LYS A N 1
ATOM 2385 C CA . LYS A 1 318 ? 23.156 -27.125 -12.688 1 97 318 LYS A CA 1
ATOM 2386 C C . LYS A 1 318 ? 24.281 -28.031 -12.219 1 97 318 LYS A C 1
ATOM 2388 O O . LYS A 1 318 ? 24.234 -29.25 -12.406 1 97 318 LYS A O 1
ATOM 2393 N N . ARG A 1 319 ? 25.266 -27.406 -11.578 1 95.75 319 ARG A N 1
ATOM 2394 C CA . ARG A 1 319 ? 26.344 -28.188 -10.992 1 95.75 319 ARG A CA 1
ATOM 2395 C C . ARG A 1 319 ? 25.859 -28.953 -9.766 1 95.75 319 ARG A C 1
ATOM 2397 O O . ARG A 1 319 ? 26.266 -30.094 -9.531 1 95.75 319 ARG A O 1
ATOM 2404 N N . VAL A 1 320 ? 24.984 -28.359 -9.086 1 96.5 320 VAL A N 1
ATOM 2405 C CA . VAL A 1 320 ? 24.516 -28.938 -7.828 1 96.5 320 VAL A CA 1
ATOM 2406 C C . VAL A 1 320 ? 23.234 -29.719 -8.062 1 96.5 320 VAL A C 1
ATOM 2408 O O . VAL A 1 320 ? 22.953 -30.703 -7.371 1 96.5 320 VAL A O 1
ATOM 2411 N N . SER A 1 321 ? 22.469 -29.344 -9.055 1 96.62 321 SER A N 1
ATOM 2412 C CA . SER A 1 321 ? 21.188 -29.953 -9.375 1 96.62 321 SER A CA 1
ATOM 2413 C C . SER A 1 321 ? 21.031 -30.141 -10.883 1 96.62 321 SER A C 1
ATOM 2415 O O . SER A 1 321 ? 20.188 -29.5 -11.5 1 96.62 321 SER A O 1
ATOM 2417 N N . PRO A 1 322 ? 21.719 -31.031 -11.461 1 95.06 322 PRO A N 1
ATOM 2418 C CA . PRO A 1 322 ? 21.75 -31.188 -12.914 1 95.06 322 PRO A CA 1
ATOM 2419 C C . PRO A 1 322 ? 20.406 -31.594 -13.508 1 95.06 322 PRO A C 1
ATOM 2421 O O . PRO A 1 322 ? 20.141 -31.359 -14.688 1 95.06 322 PRO A O 1
ATOM 2424 N N . ARG A 1 323 ? 19.547 -32.188 -12.719 1 94.56 323 ARG A N 1
ATOM 2425 C CA . ARG A 1 323 ? 18.297 -32.719 -13.242 1 94.56 323 ARG A CA 1
ATOM 2426 C C . ARG A 1 323 ? 17.188 -31.641 -13.203 1 94.56 323 ARG A C 1
ATOM 2428 O O . ARG A 1 323 ? 16.125 -31.828 -13.797 1 94.56 323 ARG A O 1
ATOM 2435 N N . SER A 1 324 ? 17.406 -30.562 -12.523 1 97 324 SER A N 1
ATOM 2436 C CA . SER A 1 324 ? 16.422 -29.5 -12.445 1 97 324 SER A CA 1
ATOM 2437 C C . SER A 1 324 ? 16.266 -28.766 -13.773 1 97 324 SER A C 1
ATOM 2439 O O . SER A 1 324 ? 17.266 -28.531 -14.469 1 97 324 SER A O 1
ATOM 2441 N N . PHE A 1 325 ? 15.023 -28.484 -14.195 1 97.62 325 PHE A N 1
ATOM 2442 C CA . PHE A 1 325 ? 14.797 -27.578 -15.312 1 97.62 325 PHE A CA 1
ATOM 2443 C C . PHE A 1 325 ? 15.055 -26.141 -14.898 1 97.62 325 PHE A C 1
ATOM 2445 O O . PHE A 1 325 ? 14.32 -25.578 -14.086 1 97.62 325 PHE A O 1
ATOM 2452 N N . LEU A 1 326 ? 16.078 -25.547 -15.453 1 97.81 326 LEU A N 1
ATOM 2453 C CA . LEU A 1 326 ? 16.547 -24.234 -15 1 97.81 326 LEU A CA 1
ATOM 2454 C C . LEU A 1 326 ? 16.062 -23.125 -15.938 1 97.81 326 LEU A C 1
ATOM 2456 O O . LEU A 1 326 ? 16.297 -23.188 -17.141 1 97.81 326 LEU A O 1
ATOM 2460 N N . ILE A 1 327 ? 15.32 -22.172 -15.367 1 98.31 327 ILE A N 1
ATOM 2461 C CA . ILE A 1 327 ? 14.891 -20.969 -16.078 1 98.31 327 ILE A CA 1
ATOM 2462 C C . ILE A 1 327 ? 15.68 -19.766 -15.57 1 98.31 327 ILE A C 1
ATOM 2464 O O . ILE A 1 327 ? 15.578 -19.391 -14.398 1 98.31 327 ILE A O 1
ATOM 2468 N N . GLY A 1 328 ? 16.453 -19.188 -16.438 1 97.69 328 GLY A N 1
ATOM 2469 C CA . GLY A 1 328 ? 17.203 -17.984 -16.109 1 97.69 328 GLY A CA 1
ATOM 2470 C C . GLY A 1 328 ? 16.609 -16.719 -16.672 1 97.69 328 GLY A C 1
ATOM 2471 O O . GLY A 1 328 ? 15.789 -16.766 -17.594 1 97.69 328 GLY A O 1
ATOM 2472 N N . PHE A 1 329 ? 16.969 -15.594 -16.078 1 96.12 329 PHE A N 1
ATOM 2473 C CA . PHE A 1 329 ? 16.531 -14.273 -16.531 1 96.12 329 PHE A CA 1
ATOM 2474 C C . PHE A 1 329 ? 17.734 -13.406 -16.906 1 96.12 329 PHE A C 1
ATOM 2476 O O . PHE A 1 329 ? 18.781 -13.461 -16.25 1 96.12 329 PHE A O 1
ATOM 2483 N N . LYS A 1 330 ? 17.594 -12.664 -17.953 1 93.12 330 LYS A N 1
ATOM 2484 C CA . LYS A 1 330 ? 18.578 -11.672 -18.359 1 93.12 330 LYS A CA 1
ATOM 2485 C C . LYS A 1 330 ? 17.922 -10.312 -18.594 1 93.12 330 LYS A C 1
ATOM 2487 O O . LYS A 1 330 ? 17.203 -10.117 -19.562 1 93.12 330 LYS A O 1
ATOM 2492 N N . ALA A 1 331 ? 18.172 -9.438 -17.672 1 89.06 331 ALA A N 1
ATOM 2493 C CA . ALA A 1 331 ? 17.656 -8.07 -17.781 1 89.06 331 ALA A CA 1
ATOM 2494 C C . ALA A 1 331 ? 18.75 -7.113 -18.25 1 89.06 331 ALA A C 1
ATOM 2496 O O . ALA A 1 331 ? 19.875 -7.164 -17.75 1 89.06 331 ALA A O 1
ATOM 2497 N N . GLU A 1 332 ? 18.484 -6.336 -19.25 1 86.62 332 GLU A N 1
ATOM 2498 C CA . GLU A 1 332 ? 19.406 -5.324 -19.766 1 86.62 332 GLU A CA 1
ATOM 2499 C C . GLU A 1 332 ? 18.703 -3.98 -19.953 1 86.62 332 GLU A C 1
ATOM 2501 O O . GLU A 1 332 ? 17.469 -3.904 -19.875 1 86.62 332 GLU A O 1
ATOM 2506 N N . VAL A 1 333 ? 19.453 -2.959 -20 1 83.62 333 VAL A N 1
ATOM 2507 C CA . VAL A 1 333 ? 18.875 -1.628 -20.141 1 83.62 333 VAL A CA 1
ATOM 2508 C C . VAL A 1 333 ? 19.328 -1.014 -21.469 1 83.62 333 VAL A C 1
ATOM 2510 O O . VAL A 1 333 ? 20.516 -0.775 -21.672 1 83.62 333 VAL A O 1
ATOM 2513 N N . GLY A 1 334 ? 18.406 -0.728 -22.25 1 81.31 334 GLY A N 1
ATOM 2514 C CA . GLY A 1 334 ? 18.625 0.135 -23.406 1 81.31 334 GLY A CA 1
ATOM 2515 C C . GLY A 1 334 ? 19.5 -0.497 -24.469 1 81.31 334 GLY A C 1
ATOM 2516 O O . GLY A 1 334 ? 20.281 0.194 -25.125 1 81.31 334 GLY A O 1
ATOM 2517 N N . ILE A 1 335 ? 19.5 -1.771 -24.594 1 84.38 335 ILE A N 1
ATOM 2518 C CA . ILE A 1 335 ? 20.281 -2.4 -25.656 1 84.38 335 ILE A CA 1
ATOM 2519 C C . ILE A 1 335 ? 19.359 -2.971 -26.719 1 84.38 335 ILE A C 1
ATOM 2521 O O . ILE A 1 335 ? 18.156 -3.131 -26.484 1 84.38 335 ILE A O 1
ATOM 2525 N N . ASP A 1 336 ? 19.906 -3.133 -27.812 1 90.38 336 ASP A N 1
ATOM 2526 C CA . ASP A 1 336 ? 19.062 -3.617 -28.906 1 90.38 336 ASP A CA 1
ATOM 2527 C C . ASP A 1 336 ? 18.734 -5.098 -28.719 1 90.38 336 ASP A C 1
ATOM 2529 O O . ASP A 1 336 ? 19.391 -5.797 -27.953 1 90.38 336 ASP A O 1
ATOM 2533 N N . ARG A 1 337 ? 17.781 -5.488 -29.484 1 91.75 337 ARG A N 1
ATOM 2534 C CA . ARG A 1 337 ? 17.25 -6.84 -29.375 1 91.75 337 ARG A CA 1
ATOM 2535 C C . ARG A 1 337 ? 18.328 -7.883 -29.641 1 91.75 337 ARG A C 1
ATOM 2537 O O . ARG A 1 337 ? 18.422 -8.883 -28.938 1 91.75 337 ARG A O 1
ATOM 2544 N N . LYS A 1 338 ? 19.047 -7.684 -30.672 1 93.62 338 LYS A N 1
ATOM 2545 C CA . LYS A 1 338 ? 20.078 -8.648 -31.062 1 93.62 338 LYS A CA 1
ATOM 2546 C C . LYS A 1 338 ? 21.109 -8.828 -29.953 1 93.62 338 LYS A C 1
ATOM 2548 O O . LYS A 1 338 ? 21.469 -9.953 -29.594 1 93.62 338 LYS A O 1
ATOM 2553 N N . GLU A 1 339 ? 21.516 -7.781 -29.438 1 93.5 339 GLU A N 1
ATOM 2554 C CA . GLU A 1 339 ? 22.5 -7.82 -28.359 1 93.5 339 GLU A CA 1
ATOM 2555 C C . GLU A 1 339 ? 21.922 -8.484 -27.109 1 93.5 339 GLU A C 1
ATOM 2557 O O . GLU A 1 339 ? 22.609 -9.242 -26.422 1 93.5 339 GLU A O 1
ATOM 2562 N N . LEU A 1 340 ? 20.734 -8.156 -26.875 1 93.31 340 LEU A N 1
ATOM 2563 C CA . LEU A 1 340 ? 20.062 -8.75 -25.734 1 93.31 340 LEU A CA 1
ATOM 2564 C C . LEU A 1 340 ? 20 -10.266 -25.859 1 93.31 340 LEU A C 1
ATOM 2566 O O . LEU A 1 340 ? 20.312 -10.984 -24.906 1 93.31 340 LEU A O 1
ATOM 2570 N N . VAL A 1 341 ? 19.688 -10.734 -27.031 1 95.31 341 VAL A N 1
ATOM 2571 C CA . VAL A 1 341 ? 19.609 -12.164 -27.281 1 95.31 341 VAL A CA 1
ATOM 2572 C C . VAL A 1 341 ? 20.984 -12.805 -27.156 1 95.31 341 VAL A C 1
ATOM 2574 O O . VAL A 1 341 ? 21.141 -13.852 -26.531 1 95.31 341 VAL A O 1
ATOM 2577 N N . GLU A 1 342 ? 21.922 -12.203 -27.656 1 94.88 342 GLU A N 1
ATOM 2578 C CA . GLU A 1 342 ? 23.281 -12.727 -27.594 1 94.88 342 GLU A CA 1
ATOM 2579 C C . GLU A 1 342 ? 23.766 -12.859 -26.156 1 94.88 342 GLU A C 1
ATOM 2581 O O . GLU A 1 342 ? 24.344 -13.891 -25.781 1 94.88 342 GLU A O 1
ATOM 2586 N N . ARG A 1 343 ? 23.516 -11.891 -25.422 1 93.25 343 ARG A N 1
ATOM 2587 C CA . ARG A 1 343 ? 23.938 -11.906 -24.016 1 93.25 343 ARG A CA 1
ATOM 2588 C C . ARG A 1 343 ? 23.188 -12.977 -23.234 1 93.25 343 ARG A C 1
ATOM 2590 O O . ARG A 1 343 ? 23.781 -13.656 -22.391 1 93.25 343 ARG A O 1
ATOM 2597 N N . ALA A 1 344 ? 21.969 -13.062 -23.531 1 95.19 344 ALA A N 1
ATOM 2598 C CA . ALA A 1 344 ? 21.156 -14.078 -22.859 1 95.19 344 ALA A CA 1
ATOM 2599 C C . ALA A 1 344 ? 21.641 -15.484 -23.219 1 95.19 344 ALA A C 1
ATOM 2601 O O . ALA A 1 344 ? 21.781 -16.344 -22.344 1 95.19 344 ALA A O 1
ATOM 2602 N N . MET A 1 345 ? 21.953 -15.672 -24.453 1 95.75 345 MET A N 1
ATOM 2603 C CA . MET A 1 345 ? 22.422 -16.984 -24.922 1 95.75 345 MET A CA 1
ATOM 2604 C C . MET A 1 345 ? 23.781 -17.312 -24.312 1 95.75 345 MET A C 1
ATOM 2606 O O . MET A 1 345 ? 24.031 -18.469 -23.969 1 95.75 345 MET A O 1
ATOM 2610 N N . LYS A 1 346 ? 24.562 -16.359 -24.25 1 94.56 346 LYS A N 1
ATOM 2611 C CA . LYS A 1 346 ? 25.859 -16.562 -23.609 1 94.56 346 LYS A CA 1
ATOM 2612 C C . LYS A 1 346 ? 25.703 -17.031 -22.172 1 94.56 346 LYS A C 1
ATOM 2614 O O . LYS A 1 346 ? 26.344 -18.016 -21.766 1 94.56 346 LYS A O 1
ATOM 2619 N N . ARG A 1 347 ? 24.875 -16.391 -21.438 1 94.12 347 ARG A N 1
ATOM 2620 C CA . ARG A 1 347 ? 24.641 -16.766 -20.047 1 94.12 347 ARG A CA 1
ATOM 2621 C C . ARG A 1 347 ? 24.016 -18.156 -19.953 1 94.12 347 ARG A C 1
ATOM 2623 O O . ARG A 1 347 ? 24.328 -18.922 -19.047 1 94.12 347 ARG A O 1
ATOM 2630 N N . MET A 1 348 ? 23.125 -18.438 -20.844 1 95.88 348 MET A N 1
ATOM 2631 C CA . MET A 1 348 ? 22.453 -19.734 -20.906 1 95.88 348 MET A CA 1
ATOM 2632 C C . MET A 1 348 ? 23.469 -20.859 -21.062 1 95.88 348 MET A C 1
ATOM 2634 O O . MET A 1 348 ? 23.406 -21.875 -20.359 1 95.88 348 MET A O 1
ATOM 2638 N N . ARG A 1 349 ? 24.422 -20.672 -21.906 1 95.12 349 ARG A N 1
ATOM 2639 C CA . ARG A 1 349 ? 25.453 -21.672 -22.141 1 95.12 349 ARG A CA 1
ATOM 2640 C C . ARG A 1 349 ? 26.359 -21.812 -20.922 1 95.12 349 ARG A C 1
ATOM 2642 O O . ARG A 1 349 ? 26.703 -22.938 -20.531 1 95.12 349 ARG A O 1
ATOM 2649 N N . GLU A 1 350 ? 26.688 -20.703 -20.359 1 94.38 350 GLU A N 1
ATOM 2650 C CA . GLU A 1 350 ? 27.578 -20.688 -19.203 1 94.38 350 GLU A CA 1
ATOM 2651 C C . GLU A 1 350 ? 26.969 -21.438 -18.031 1 94.38 350 GLU A C 1
ATOM 2653 O O . GLU A 1 350 ? 27.688 -22.094 -17.25 1 94.38 350 GLU A O 1
ATOM 2658 N N . GLY A 1 351 ? 25.688 -21.359 -17.906 1 95.75 351 GLY A N 1
ATOM 2659 C CA . GLY A 1 351 ? 25.016 -21.938 -16.75 1 95.75 351 GLY A CA 1
ATOM 2660 C C . GLY A 1 351 ? 24.234 -23.203 -17.078 1 95.75 351 GLY A C 1
ATOM 2661 O O . GLY A 1 351 ? 23.578 -23.781 -16.203 1 95.75 351 GLY A O 1
ATOM 2662 N N . ASN A 1 352 ? 24.25 -23.578 -18.375 1 96 352 ASN A N 1
ATOM 2663 C CA . ASN A 1 352 ? 23.484 -24.719 -18.844 1 96 352 ASN A CA 1
ATOM 2664 C C . ASN A 1 352 ? 22 -24.562 -18.562 1 96 352 ASN A C 1
ATOM 2666 O O . ASN A 1 352 ? 21.359 -25.484 -18.016 1 96 352 ASN A O 1
ATOM 2670 N N . TRP A 1 353 ? 21.438 -23.375 -18.859 1 97 353 TRP A N 1
ATOM 2671 C CA . TRP A 1 353 ? 20.016 -23.141 -18.641 1 97 353 TRP A CA 1
ATOM 2672 C C . TRP A 1 353 ? 19.172 -23.938 -19.641 1 97 353 TRP A C 1
ATOM 2674 O O . TRP A 1 353 ? 19.609 -24.188 -20.766 1 97 353 TRP A O 1
ATOM 2684 N N . ASP A 1 354 ? 18 -24.297 -19.25 1 96.44 354 ASP A N 1
ATOM 2685 C CA . ASP A 1 354 ? 17.078 -24.953 -20.156 1 96.44 354 ASP A CA 1
ATOM 2686 C C . ASP A 1 354 ? 16.203 -23.922 -20.891 1 96.44 354 ASP A C 1
ATOM 2688 O O . ASP A 1 354 ? 15.711 -24.188 -21.984 1 96.44 354 ASP A O 1
ATOM 2692 N N . MET A 1 355 ? 15.992 -22.781 -20.312 1 97.06 355 MET A N 1
ATOM 2693 C CA . MET A 1 355 ? 15.219 -21.672 -20.859 1 97.06 355 MET A CA 1
ATOM 2694 C C . MET A 1 355 ? 15.719 -20.328 -20.312 1 97.06 355 MET A C 1
ATOM 2696 O O . MET A 1 355 ? 16.094 -20.234 -19.156 1 97.06 355 MET A O 1
ATOM 2700 N N . ALA A 1 356 ? 15.711 -19.312 -21.172 1 97.75 356 ALA A N 1
ATOM 2701 C CA . ALA A 1 356 ? 16.078 -17.969 -20.75 1 97.75 356 ALA A CA 1
ATOM 2702 C C . ALA A 1 356 ? 14.969 -16.969 -21.078 1 97.75 356 ALA A C 1
ATOM 2704 O O . ALA A 1 356 ? 14.352 -17.047 -22.141 1 97.75 356 ALA A O 1
ATOM 2705 N N . LEU A 1 357 ? 14.695 -16.109 -20.172 1 97.69 357 LEU A N 1
ATOM 2706 C CA . LEU A 1 357 ? 13.781 -14.992 -20.391 1 97.69 357 LEU A CA 1
ATOM 2707 C C . LEU A 1 357 ? 14.539 -13.664 -20.406 1 97.69 357 LEU A C 1
ATOM 2709 O O . LEU A 1 357 ? 15 -13.195 -19.359 1 97.69 357 LEU A O 1
ATOM 2713 N N . ALA A 1 358 ? 14.703 -13.062 -21.609 1 96.12 358 ALA A N 1
ATOM 2714 C CA . ALA A 1 358 ? 15.414 -11.805 -21.766 1 96.12 358 ALA A CA 1
ATOM 2715 C C . ALA A 1 358 ? 14.445 -10.633 -21.875 1 96.12 358 ALA A C 1
ATOM 2717 O O . ALA A 1 358 ? 13.414 -10.727 -22.562 1 96.12 358 ALA A O 1
ATOM 2718 N N . HIS A 1 359 ? 14.773 -9.586 -21.125 1 91.19 359 HIS A N 1
ATOM 2719 C CA . HIS A 1 359 ? 13.875 -8.445 -21.219 1 91.19 359 HIS A CA 1
ATOM 2720 C C . HIS A 1 359 ? 14.617 -7.137 -20.953 1 91.19 359 HIS A C 1
ATOM 2722 O O . HIS A 1 359 ? 15.656 -7.129 -20.297 1 91.19 359 HIS A O 1
ATOM 2728 N N . ASP A 1 360 ? 14.102 -6.086 -21.531 1 85.38 360 ASP A N 1
ATOM 2729 C CA . ASP A 1 360 ? 14.586 -4.723 -21.328 1 85.38 360 ASP A CA 1
ATOM 2730 C C . ASP A 1 360 ? 13.883 -4.062 -20.141 1 85.38 360 ASP A C 1
ATOM 2732 O O . ASP A 1 360 ? 12.664 -3.881 -20.156 1 85.38 360 ASP A O 1
ATOM 2736 N N . VAL A 1 361 ? 14.664 -3.549 -19.156 1 77.38 361 VAL A N 1
ATOM 2737 C CA . VAL A 1 361 ? 14.047 -3.051 -17.938 1 77.38 361 VAL A CA 1
ATOM 2738 C C . VAL A 1 361 ? 14.219 -1.535 -17.844 1 77.38 361 VAL A C 1
ATOM 2740 O O . VAL A 1 361 ? 13.961 -0.933 -16.797 1 77.38 361 VAL A O 1
ATOM 2743 N N . GLY A 1 362 ? 14.703 -0.83 -18.781 1 69.62 362 GLY A N 1
ATOM 2744 C CA . GLY A 1 362 ? 14.953 0.603 -18.75 1 69.62 362 GLY A CA 1
ATOM 2745 C C . GLY A 1 362 ? 13.695 1.43 -18.953 1 69.62 362 GLY A C 1
ATOM 2746 O O . GLY A 1 362 ? 13.633 2.586 -18.531 1 69.62 362 GLY A O 1
ATOM 2747 N N . GLY A 1 363 ? 12.602 0.972 -19.359 1 68.94 363 GLY A N 1
ATOM 2748 C CA . GLY A 1 363 ? 11.406 1.75 -19.641 1 68.94 363 GLY A CA 1
ATOM 2749 C C . GLY A 1 363 ? 10.297 1.526 -18.609 1 68.94 363 GLY A C 1
ATOM 2750 O O . GLY A 1 363 ? 10.562 1.427 -17.422 1 68.94 363 GLY A O 1
ATOM 2751 N N . SER A 1 364 ? 9.164 1.811 -19.078 1 70.75 364 SER A N 1
ATOM 2752 C CA . SER A 1 364 ? 7.98 1.674 -18.234 1 70.75 364 SER A CA 1
ATOM 2753 C C . SER A 1 364 ? 7.672 0.207 -17.953 1 70.75 364 SER A C 1
ATOM 2755 O O . SER A 1 364 ? 6.734 -0.103 -17.203 1 70.75 364 SER A O 1
ATOM 2757 N N . LEU A 1 365 ? 8.562 -0.576 -18.406 1 75.06 365 LEU A N 1
ATOM 2758 C CA . LEU A 1 365 ? 8.359 -2.01 -18.219 1 75.06 365 LEU A CA 1
ATOM 2759 C C . LEU A 1 365 ? 9.461 -2.604 -17.344 1 75.06 365 LEU A C 1
ATOM 2761 O O . LEU A 1 365 ? 10.539 -2.02 -17.203 1 75.06 365 LEU A O 1
ATOM 2765 N N . GLY A 1 366 ? 9.078 -3.689 -16.672 1 74.44 366 GLY A N 1
ATOM 2766 C CA . GLY A 1 366 ? 10.109 -4.414 -15.938 1 74.44 366 GLY A CA 1
ATOM 2767 C C . GLY A 1 366 ? 10.094 -4.121 -14.445 1 74.44 366 GLY A C 1
ATOM 2768 O O . GLY A 1 366 ? 9.086 -4.34 -13.773 1 74.44 366 GLY A O 1
ATOM 2769 N N . PHE A 1 367 ? 11.133 -3.527 -14.062 1 78.81 367 PHE A N 1
ATOM 2770 C CA . PHE A 1 367 ? 11.289 -3.35 -12.625 1 78.81 367 PHE A CA 1
ATOM 2771 C C . PHE A 1 367 ? 10.172 -2.469 -12.062 1 78.81 367 PHE A C 1
ATOM 2773 O O . PHE A 1 367 ? 9.883 -1.404 -12.609 1 78.81 367 PHE A O 1
ATOM 2780 N N . GLY A 1 368 ? 9.469 -2.988 -11.016 1 75.19 368 GLY A N 1
ATOM 2781 C CA . GLY A 1 368 ? 8.477 -2.201 -10.297 1 75.19 368 GLY A CA 1
ATOM 2782 C C . GLY A 1 368 ? 7.148 -2.107 -11.023 1 75.19 368 GLY A C 1
ATOM 2783 O O . GLY A 1 368 ? 6.191 -1.528 -10.508 1 75.19 368 GLY A O 1
ATOM 2784 N N . SER A 1 369 ? 7.102 -2.646 -12.219 1 82.62 369 SER A N 1
ATOM 2785 C CA . SER A 1 369 ? 5.883 -2.588 -13.023 1 82.62 369 SER A CA 1
ATOM 2786 C C . SER A 1 369 ? 5.117 -3.906 -12.953 1 82.62 369 SER A C 1
ATOM 2788 O O . SER A 1 369 ? 5.711 -4.965 -12.727 1 82.62 369 SER A O 1
ATOM 2790 N N . LEU A 1 370 ? 3.814 -3.73 -13.18 1 90.12 370 LEU A N 1
ATOM 2791 C CA . LEU A 1 370 ? 2.982 -4.926 -13.227 1 90.12 370 LEU A CA 1
ATOM 2792 C C . LEU A 1 370 ? 3.033 -5.574 -14.609 1 90.12 370 LEU A C 1
ATOM 2794 O O . LEU A 1 370 ? 2.629 -6.727 -14.773 1 90.12 370 LEU A O 1
ATOM 2798 N N . LEU A 1 371 ? 3.518 -4.801 -15.555 1 92.38 371 LEU A N 1
ATOM 2799 C CA . LEU A 1 371 ? 3.611 -5.277 -16.922 1 92.38 371 LEU A CA 1
ATOM 2800 C C . LEU A 1 371 ? 5.059 -5.578 -17.297 1 92.38 371 LEU A C 1
ATOM 2802 O O . LEU A 1 371 ? 5.984 -4.984 -16.734 1 92.38 371 LEU A O 1
ATOM 2806 N N . ASP A 1 372 ? 5.203 -6.547 -18.172 1 93.94 372 ASP A N 1
ATOM 2807 C CA . ASP A 1 372 ? 6.52 -6.867 -18.719 1 93.94 372 ASP A CA 1
ATOM 2808 C C . ASP A 1 372 ? 6.406 -7.543 -20.078 1 93.94 372 ASP A C 1
ATOM 2810 O O . ASP A 1 372 ? 5.301 -7.82 -20.547 1 93.94 372 ASP A O 1
ATOM 2814 N N . SER A 1 373 ? 7.52 -7.609 -20.75 1 94.75 373 SER A N 1
ATOM 2815 C CA . SER A 1 373 ? 7.688 -8.359 -22 1 94.75 373 SER A CA 1
ATOM 2816 C C . SER A 1 373 ? 8.977 -9.18 -21.969 1 94.75 373 SER A C 1
ATOM 2818 O O . SER A 1 373 ? 9.992 -8.742 -21.422 1 94.75 373 SER A O 1
ATOM 2820 N N . TYR A 1 374 ? 8.867 -10.406 -22.547 1 95.69 374 TYR A N 1
ATOM 2821 C CA . TYR A 1 374 ? 10.047 -11.266 -22.562 1 95.69 374 TYR A CA 1
ATOM 2822 C C . TYR A 1 374 ? 10.367 -11.742 -23.969 1 95.69 374 TYR A C 1
ATOM 2824 O O . TYR A 1 374 ? 9.469 -11.922 -24.797 1 95.69 374 TYR A O 1
ATOM 2832 N N . LEU A 1 375 ? 11.664 -11.883 -24.281 1 96.75 375 LEU A N 1
ATOM 2833 C CA . LEU A 1 375 ? 12.148 -12.82 -25.281 1 96.75 375 LEU A CA 1
ATOM 2834 C C . LEU A 1 375 ? 12.438 -14.18 -24.672 1 96.75 375 LEU A C 1
ATOM 2836 O O . LEU A 1 375 ? 13.406 -14.336 -23.922 1 96.75 375 LEU A O 1
ATOM 2840 N N . MET A 1 376 ? 11.516 -15.102 -24.938 1 97.31 376 MET A N 1
ATOM 2841 C CA . MET A 1 376 ? 11.711 -16.469 -24.453 1 97.31 376 MET A CA 1
ATOM 2842 C C . MET A 1 376 ? 12.656 -17.25 -25.359 1 97.31 376 MET A C 1
ATOM 2844 O O . MET A 1 376 ? 12.336 -17.516 -26.516 1 97.31 376 MET A O 1
ATOM 2848 N N . ILE A 1 377 ? 13.781 -17.578 -24.797 1 96.88 377 ILE A N 1
ATOM 2849 C CA . ILE A 1 377 ? 14.812 -18.281 -25.547 1 96.88 377 ILE A CA 1
ATOM 2850 C C . ILE A 1 377 ? 14.891 -19.734 -25.078 1 96.88 377 ILE A C 1
ATOM 2852 O O . ILE A 1 377 ? 15.102 -20.016 -23.906 1 96.88 377 ILE A O 1
ATOM 2856 N N . TYR A 1 378 ? 14.773 -20.641 -26.031 1 92.88 378 TYR A N 1
ATOM 2857 C CA . TYR A 1 378 ? 14.742 -22.078 -25.75 1 92.88 378 TYR A CA 1
ATOM 2858 C C . TYR A 1 378 ? 16.125 -22.703 -25.922 1 92.88 378 TYR A C 1
ATOM 2860 O O . TYR A 1 378 ? 17.016 -22.078 -26.531 1 92.88 378 TYR A O 1
ATOM 2868 N N . GLY A 1 379 ? 16.344 -23.891 -25.375 1 86.12 379 GLY A N 1
ATOM 2869 C CA . GLY A 1 379 ? 17.578 -24.625 -25.562 1 86.12 379 GLY A CA 1
ATOM 2870 C C . GLY A 1 379 ? 17.906 -24.875 -27.016 1 86.12 379 GLY A C 1
ATOM 2871 O O . GLY A 1 379 ? 19.078 -24.938 -27.391 1 86.12 379 GLY A O 1
ATOM 2872 N N . SER A 1 380 ? 16.922 -24.906 -27.844 1 83.88 380 SER A N 1
ATOM 2873 C CA . SER A 1 380 ? 17.078 -25.141 -29.281 1 83.88 380 SER A CA 1
ATOM 2874 C C . SER A 1 380 ? 17.609 -23.906 -29.984 1 83.88 380 SER A C 1
ATOM 2876 O O . SER A 1 380 ? 18.047 -23.984 -31.141 1 83.88 380 SER A O 1
ATOM 2878 N N . GLY A 1 381 ? 17.484 -22.781 -29.328 1 87.31 381 GLY A N 1
ATOM 2879 C CA . GLY A 1 381 ? 17.844 -21.531 -29.969 1 87.31 381 GLY A CA 1
ATOM 2880 C C . GLY A 1 381 ? 16.641 -20.75 -30.484 1 87.31 381 GLY A C 1
ATOM 2881 O O . GLY A 1 381 ? 16.766 -19.578 -30.859 1 87.31 381 GLY A O 1
ATOM 2882 N N . GLU A 1 382 ? 15.539 -21.406 -30.469 1 93.12 382 GLU A N 1
ATOM 2883 C CA . GLU A 1 382 ? 14.312 -20.734 -30.875 1 93.12 382 GLU A CA 1
ATOM 2884 C C . GLU A 1 382 ? 13.961 -19.594 -29.922 1 93.12 382 GLU A C 1
ATOM 2886 O O . GLU A 1 382 ? 14.203 -19.703 -28.719 1 93.12 382 GLU A O 1
ATOM 2891 N N . ILE A 1 383 ? 13.391 -18.5 -30.531 1 96.5 383 ILE A N 1
ATOM 2892 C CA . ILE A 1 383 ? 13.039 -17.328 -29.75 1 96.5 383 ILE A CA 1
ATOM 2893 C C . ILE A 1 383 ? 11.562 -17 -29.953 1 96.5 383 ILE A C 1
ATOM 2895 O O . ILE A 1 383 ? 11.086 -16.953 -31.094 1 96.5 383 ILE A O 1
ATOM 2899 N N . ARG A 1 384 ? 10.859 -16.844 -28.875 1 96.19 384 ARG A N 1
ATOM 2900 C CA . ARG A 1 384 ? 9.469 -16.406 -28.906 1 96.19 384 ARG A CA 1
ATOM 2901 C C . ARG A 1 384 ? 9.281 -15.125 -28.109 1 96.19 384 ARG A C 1
ATOM 2903 O O . ARG A 1 384 ? 9.695 -15.031 -26.953 1 96.19 384 ARG A O 1
ATOM 2910 N N . GLU A 1 385 ? 8.656 -14.172 -28.734 1 96 385 GLU A N 1
ATOM 2911 C CA . GLU A 1 385 ? 8.375 -12.914 -28.047 1 96 385 GLU A CA 1
ATOM 2912 C C . GLU A 1 385 ? 6.996 -12.938 -27.406 1 96 385 GLU A C 1
ATOM 2914 O O . GLU A 1 385 ? 6.008 -13.305 -28.047 1 96 385 GLU A O 1
ATOM 2919 N N . VAL A 1 386 ? 6.953 -12.539 -26.172 1 95.69 386 VAL A N 1
ATOM 2920 C CA . VAL A 1 386 ? 5.68 -12.516 -25.469 1 95.69 386 VAL A CA 1
ATOM 2921 C C . VAL A 1 386 ? 5.512 -11.188 -24.734 1 95.69 386 VAL A C 1
ATOM 2923 O O . VAL A 1 386 ? 6.48 -10.648 -24.188 1 95.69 386 VAL A O 1
ATOM 2926 N N . GLY A 1 387 ? 4.184 -10.68 -24.703 1 91.75 387 GLY A N 1
ATOM 2927 C CA . GLY A 1 387 ? 3.885 -9.422 -24.047 1 91.75 387 GLY A CA 1
ATOM 2928 C C . GLY A 1 387 ? 3.795 -8.25 -25 1 91.75 387 GLY A C 1
ATOM 2929 O O . GLY A 1 387 ? 3.875 -8.43 -26.219 1 91.75 387 GLY A O 1
ATOM 2930 N N . PRO A 1 388 ? 3.58 -7.109 -24.406 1 93.88 388 PRO A N 1
ATOM 2931 C CA . PRO A 1 388 ? 3.422 -6.766 -23 1 93.88 388 PRO A CA 1
ATOM 2932 C C . PRO A 1 388 ? 2.146 -7.348 -22.391 1 93.88 388 PRO A C 1
ATOM 2934 O O . PRO A 1 388 ? 1.112 -7.414 -23.062 1 93.88 388 PRO A O 1
ATOM 2937 N N . MET A 1 389 ? 2.18 -7.836 -21.25 1 95 389 MET A N 1
ATOM 2938 C CA . MET A 1 389 ? 1.055 -8.305 -20.438 1 95 389 MET A CA 1
ATOM 2939 C C . MET A 1 389 ? 1.42 -8.344 -18.969 1 95 389 MET A C 1
ATOM 2941 O O . MET A 1 389 ? 2.545 -8.008 -18.594 1 95 389 MET A O 1
ATOM 2945 N N . SER A 1 390 ? 0.432 -8.664 -18.141 1 95.69 390 SER A N 1
ATOM 2946 C CA . SER A 1 390 ? 0.689 -8.688 -16.703 1 95.69 390 SER A CA 1
ATOM 2947 C C . SER A 1 390 ? 1.698 -9.766 -16.344 1 95.69 390 SER A C 1
ATOM 2949 O O . SER A 1 390 ? 1.735 -10.828 -16.969 1 95.69 390 SER A O 1
ATOM 2951 N N . LYS A 1 391 ? 2.498 -9.531 -15.352 1 95.88 391 LYS A N 1
ATOM 2952 C CA . LYS A 1 391 ? 3.49 -10.492 -14.883 1 95.88 391 LYS A CA 1
ATOM 2953 C C . LYS A 1 391 ? 2.83 -11.805 -14.461 1 95.88 391 LYS A C 1
ATOM 2955 O O . LYS A 1 391 ? 3.416 -12.875 -14.617 1 95.88 391 LYS A O 1
ATOM 2960 N N . ARG A 1 392 ? 1.583 -11.758 -14.016 1 95.56 392 ARG A N 1
ATOM 2961 C CA . ARG A 1 392 ? 0.82 -12.961 -13.695 1 95.56 392 ARG A CA 1
ATOM 2962 C C . ARG A 1 392 ? 0.561 -13.797 -14.945 1 95.56 392 ARG A C 1
ATOM 2964 O O . ARG A 1 392 ? 0.791 -15.008 -14.953 1 95.56 392 ARG A O 1
ATOM 2971 N N . GLU A 1 393 ? 0.133 -13.133 -15.961 1 96.69 393 GLU A N 1
ATOM 2972 C CA . GLU A 1 393 ? -0.126 -13.797 -17.234 1 96.69 393 GLU A CA 1
ATOM 2973 C C . GLU A 1 393 ? 1.162 -14.344 -17.844 1 96.69 393 GLU A C 1
ATOM 2975 O O . GLU A 1 393 ? 1.176 -15.438 -18.406 1 96.69 393 GLU A O 1
ATOM 2980 N N . LEU A 1 394 ? 2.209 -13.57 -17.766 1 97.19 394 LEU A N 1
ATOM 2981 C CA . LEU A 1 394 ? 3.508 -14.008 -18.25 1 97.19 394 LEU A CA 1
ATOM 2982 C C . LEU A 1 394 ? 3.973 -15.266 -17.516 1 97.19 394 LEU A C 1
ATOM 2984 O O . LEU A 1 394 ? 4.5 -16.188 -18.125 1 97.19 394 LEU A O 1
ATOM 2988 N N . SER A 1 395 ? 3.787 -15.297 -16.188 1 97.81 395 SER A N 1
ATOM 2989 C CA . SER A 1 395 ? 4.176 -16.453 -15.398 1 97.81 395 SER A CA 1
ATOM 2990 C C . SER A 1 395 ? 3.428 -17.703 -15.836 1 97.81 395 SER A C 1
ATOM 2992 O O . SER A 1 395 ? 4.016 -18.781 -15.922 1 97.81 395 SER A O 1
ATOM 2994 N N . ARG A 1 396 ? 2.154 -17.562 -16.125 1 97.31 396 ARG A N 1
ATOM 2995 C CA . ARG A 1 396 ? 1.354 -18.672 -16.609 1 97.31 396 ARG A CA 1
ATOM 2996 C C . ARG A 1 396 ? 1.903 -19.219 -17.922 1 97.31 396 ARG A C 1
ATOM 2998 O O . ARG A 1 396 ? 2.066 -20.422 -18.078 1 97.31 396 ARG A O 1
ATOM 3005 N N . LEU A 1 397 ? 2.203 -18.328 -18.828 1 97 397 LEU A N 1
ATOM 3006 C CA . LEU A 1 397 ? 2.715 -18.719 -20.141 1 97 397 LEU A CA 1
ATOM 3007 C C . LEU A 1 397 ? 4.074 -19.406 -20.016 1 97 397 LEU A C 1
ATOM 3009 O O . LEU A 1 397 ? 4.312 -20.453 -20.609 1 97 397 LEU A O 1
ATOM 3013 N N . VAL A 1 398 ? 4.938 -18.812 -19.234 1 97.75 398 VAL A N 1
ATOM 3014 C CA . VAL A 1 398 ? 6.297 -19.312 -19.062 1 97.75 398 VAL A CA 1
ATOM 3015 C C . VAL A 1 398 ? 6.258 -20.719 -18.469 1 97.75 398 VAL A C 1
ATOM 3017 O O . VAL A 1 398 ? 6.922 -21.641 -18.969 1 97.75 398 VAL A O 1
ATOM 3020 N N . LEU A 1 399 ? 5.461 -20.938 -17.438 1 98.12 399 LEU A N 1
ATOM 3021 C CA . LEU A 1 399 ? 5.41 -22.234 -16.781 1 98.12 399 LEU A CA 1
ATOM 3022 C C . LEU A 1 399 ? 4.777 -23.281 -17.688 1 98.12 399 LEU A C 1
ATOM 3024 O O . LEU A 1 399 ? 5.18 -24.453 -17.672 1 98.12 399 LEU A O 1
ATOM 3028 N N . THR A 1 400 ? 3.744 -22.875 -18.5 1 97.44 400 THR A N 1
ATOM 3029 C CA . THR A 1 400 ? 3.156 -23.781 -19.469 1 97.44 400 THR A CA 1
ATOM 3030 C C . THR A 1 400 ? 4.215 -24.297 -20.438 1 97.44 400 THR A C 1
ATOM 3032 O O . THR A 1 400 ? 4.32 -25.5 -20.688 1 97.44 400 THR A O 1
ATOM 3035 N N . GLU A 1 401 ? 4.996 -23.375 -20.922 1 96.25 401 GLU A N 1
ATOM 3036 C CA . GLU A 1 401 ? 6.051 -23.734 -21.875 1 96.25 401 GLU A CA 1
ATOM 3037 C C . GLU A 1 401 ? 7.125 -24.594 -21.203 1 96.25 401 GLU A C 1
ATOM 3039 O O . GLU A 1 401 ? 7.617 -25.547 -21.781 1 96.25 401 GLU A O 1
ATOM 3044 N N . ALA A 1 402 ? 7.477 -24.219 -19.984 1 96.88 402 ALA A N 1
ATOM 3045 C CA . ALA A 1 402 ? 8.516 -24.938 -19.25 1 96.88 402 ALA A CA 1
ATOM 3046 C C . ALA A 1 402 ? 8.102 -26.391 -19 1 96.88 402 ALA A C 1
ATOM 3048 O O . ALA A 1 402 ? 8.914 -27.312 -19.156 1 96.88 402 ALA A O 1
ATOM 3049 N N . ILE A 1 403 ? 6.852 -26.625 -18.609 1 96.75 403 ILE A N 1
ATOM 3050 C CA . ILE A 1 403 ? 6.336 -27.969 -18.359 1 96.75 403 ILE A CA 1
ATOM 3051 C C . ILE A 1 403 ? 6.387 -28.781 -19.641 1 96.75 403 ILE A C 1
ATOM 3053 O O . ILE A 1 403 ? 6.805 -29.938 -19.641 1 96.75 403 ILE A O 1
ATOM 3057 N N . ARG A 1 404 ? 5.965 -28.156 -20.734 1 94.75 404 ARG A N 1
ATOM 3058 C CA . ARG A 1 404 ? 5.984 -28.828 -22.031 1 94.75 404 ARG A CA 1
ATOM 3059 C C . ARG A 1 404 ? 7.398 -29.266 -22.406 1 94.75 404 ARG A C 1
ATOM 3061 O O . ARG A 1 404 ? 7.613 -30.406 -22.797 1 94.75 404 ARG A O 1
ATOM 3068 N N . LEU A 1 405 ? 8.352 -28.406 -22.203 1 94.62 405 LEU A N 1
ATOM 3069 C CA . LEU A 1 405 ? 9.734 -28.672 -22.562 1 94.62 405 LEU A CA 1
ATOM 3070 C C . LEU A 1 405 ? 10.344 -29.75 -21.672 1 94.62 405 LEU A C 1
ATOM 3072 O O . LEU A 1 405 ? 11.062 -30.625 -22.141 1 94.62 405 LEU A O 1
ATOM 3076 N N . ARG A 1 406 ? 10.047 -29.625 -20.422 1 93.44 406 ARG A N 1
ATOM 3077 C CA . ARG A 1 406 ? 10.594 -30.594 -19.484 1 93.44 406 ARG A CA 1
ATOM 3078 C C . ARG A 1 406 ? 10.086 -32 -19.781 1 93.44 406 ARG A C 1
ATOM 3080 O O . ARG A 1 406 ? 10.844 -32.969 -19.688 1 93.44 406 ARG A O 1
ATOM 3087 N N . SER A 1 407 ? 8.828 -32.094 -20.141 1 89.06 407 SER A N 1
ATOM 3088 C CA . SER A 1 407 ? 8.234 -33.406 -20.469 1 89.06 407 SER A CA 1
ATOM 3089 C C . SER A 1 407 ? 8.875 -34 -21.703 1 89.06 407 SER A C 1
ATOM 3091 O O . SER A 1 407 ? 8.922 -35.219 -21.859 1 89.06 407 SER A O 1
ATOM 3093 N N . SER A 1 408 ? 9.352 -33.125 -22.531 1 84.38 408 SER A N 1
ATOM 3094 C CA . SER A 1 408 ? 10.008 -33.594 -23.734 1 84.38 408 SER A CA 1
ATOM 3095 C C . SER A 1 408 ? 11.43 -34.062 -23.453 1 84.38 408 SER A C 1
ATOM 3097 O O . SER A 1 408 ? 12 -34.844 -24.219 1 84.38 408 SER A O 1
ATOM 3099 N N . LEU A 1 409 ? 12.047 -33.531 -22.469 1 76.38 409 LEU A N 1
ATOM 3100 C CA . LEU A 1 409 ? 13.43 -33.875 -22.125 1 76.38 409 LEU A CA 1
ATOM 3101 C C . LEU A 1 409 ? 13.5 -35.156 -21.297 1 76.38 409 LEU A C 1
ATOM 3103 O O . LEU A 1 409 ? 14.492 -35.875 -21.359 1 76.38 409 LEU A O 1
ATOM 3107 N N . PHE A 1 410 ? 12.492 -35.406 -20.5 1 65.5 410 PHE A N 1
ATOM 3108 C CA . PHE A 1 410 ? 12.5 -36.594 -19.641 1 65.5 410 PHE A CA 1
ATOM 3109 C C . PHE A 1 410 ? 11.312 -37.5 -19.953 1 65.5 410 PHE A C 1
ATOM 3111 O O . PHE A 1 410 ? 10.258 -37.031 -20.391 1 65.5 410 PHE A O 1
ATOM 3118 N N . MET B 1 1 ? -20.203 -5.027 20.375 1 60.81 1 MET B N 1
ATOM 3119 C CA . MET B 1 1 ? -19.906 -3.963 19.422 1 60.81 1 MET B CA 1
ATOM 3120 C C . MET B 1 1 ? -18.953 -2.932 20.016 1 60.81 1 MET B C 1
ATOM 3122 O O . MET B 1 1 ? -17.969 -2.564 19.391 1 60.81 1 MET B O 1
ATOM 3126 N N . SER B 1 2 ? -19.25 -2.607 21.234 1 66.38 2 SER B N 1
ATOM 3127 C CA . SER B 1 2 ? -18.406 -1.626 21.906 1 66.38 2 SER B CA 1
ATOM 3128 C C . SER B 1 2 ? -17.016 -2.188 22.172 1 66.38 2 SER B C 1
ATOM 3130 O O . SER B 1 2 ? -16.016 -1.47 22.062 1 66.38 2 SER B O 1
ATOM 3132 N N . GLU B 1 3 ? -16.922 -3.484 22.312 1 69.75 3 GLU B N 1
ATOM 3133 C CA . GLU B 1 3 ? -15.648 -4.102 22.625 1 69.75 3 GLU B CA 1
ATOM 3134 C C . GLU B 1 3 ? -14.688 -4.031 21.438 1 69.75 3 GLU B C 1
ATOM 3136 O O . GLU B 1 3 ? -13.492 -3.801 21.625 1 69.75 3 GLU B O 1
ATOM 3141 N N . SER B 1 4 ? -15.242 -4.035 20.297 1 80.12 4 SER B N 1
ATOM 3142 C CA . SER B 1 4 ? -14.438 -4.008 19.078 1 80.12 4 SER B CA 1
ATOM 3143 C C . SER B 1 4 ? -13.836 -2.625 18.844 1 80.12 4 SER B C 1
ATOM 3145 O O . SER B 1 4 ? -12.727 -2.504 18.328 1 80.12 4 SER B O 1
ATOM 3147 N N . VAL B 1 5 ? -14.516 -1.64 19.344 1 90.62 5 VAL B N 1
ATOM 3148 C CA . VAL B 1 5 ? -14.07 -0.263 19.156 1 90.62 5 VAL B CA 1
ATOM 3149 C C . VAL B 1 5 ? -12.984 0.083 20.172 1 90.62 5 VAL B C 1
ATOM 3151 O O . VAL B 1 5 ? -11.969 0.682 19.812 1 90.62 5 VAL B O 1
ATOM 3154 N N . ASP B 1 6 ? -13.156 -0.352 21.375 1 90.5 6 ASP B N 1
ATOM 3155 C CA . ASP B 1 6 ? -12.195 -0.057 22.422 1 90.5 6 ASP B CA 1
ATOM 3156 C C . ASP B 1 6 ? -10.844 -0.705 22.141 1 90.5 6 ASP B C 1
ATOM 3158 O O . ASP B 1 6 ? -9.797 -0.142 22.469 1 90.5 6 ASP B O 1
ATOM 3162 N N . ALA B 1 7 ? -10.906 -1.819 21.453 1 89.75 7 ALA B N 1
ATOM 3163 C CA . ALA B 1 7 ? -9.695 -2.58 21.172 1 89.75 7 ALA B CA 1
ATOM 3164 C C . ALA B 1 7 ? -8.797 -1.827 20.203 1 89.75 7 ALA B C 1
ATOM 3166 O O . ALA B 1 7 ? -7.574 -2.014 20.203 1 89.75 7 ALA B O 1
ATOM 3167 N N . ILE B 1 8 ? -9.352 -0.916 19.438 1 94 8 ILE B N 1
ATOM 3168 C CA . ILE B 1 8 ? -8.547 -0.299 18.391 1 94 8 ILE B CA 1
ATOM 3169 C C . ILE B 1 8 ? -8.352 1.185 18.688 1 94 8 ILE B C 1
ATOM 3171 O O . ILE B 1 8 ? -7.52 1.849 18.078 1 94 8 ILE B O 1
ATOM 3175 N N . ARG B 1 9 ? -9.023 1.737 19.672 1 95.5 9 ARG B N 1
ATOM 3176 C CA . ARG B 1 9 ? -8.969 3.17 19.938 1 95.5 9 ARG B CA 1
ATOM 3177 C C . ARG B 1 9 ? -7.551 3.604 20.312 1 95.5 9 ARG B C 1
ATOM 3179 O O . ARG B 1 9 ? -6.961 3.082 21.25 1 95.5 9 ARG B O 1
ATOM 3186 N N . GLY B 1 10 ? -7.016 4.477 19.5 1 95.56 10 GLY B N 1
ATOM 3187 C CA . GLY B 1 10 ? -5.699 5.023 19.781 1 95.56 10 GLY B CA 1
ATOM 3188 C C . GLY B 1 10 ? -4.57 4.07 19.438 1 95.56 10 GLY B C 1
ATOM 3189 O O . GLY B 1 10 ? -3.441 4.242 19.891 1 95.56 10 GLY B O 1
ATOM 3190 N N . SER B 1 11 ? -4.836 3.018 18.703 1 94 11 SER B N 1
ATOM 3191 C CA . SER B 1 11 ? -3.834 1.997 18.391 1 94 11 SER B CA 1
ATOM 3192 C C . SER B 1 11 ? -2.787 2.52 17.422 1 94 11 SER B C 1
ATOM 3194 O O . SER B 1 11 ? -1.683 1.979 17.344 1 94 11 SER B O 1
ATOM 3196 N N . LEU B 1 12 ? -3.096 3.557 16.703 1 94.31 12 LEU B N 1
ATOM 3197 C CA . LEU B 1 12 ? -2.154 4.094 15.727 1 94.31 12 LEU B CA 1
ATOM 3198 C C . LEU B 1 12 ? -1.503 5.371 16.25 1 94.31 12 LEU B C 1
ATOM 3200 O O . LEU B 1 12 ? -0.301 5.578 16.062 1 94.31 12 LEU B O 1
ATOM 3204 N N . SER B 1 13 ? -2.314 6.215 16.844 1 96.12 13 SER B N 1
ATOM 3205 C CA . SER B 1 13 ? -1.811 7.461 17.406 1 96.12 13 SER B CA 1
ATOM 3206 C C . SER B 1 13 ? -2.809 8.07 18.391 1 96.12 13 SER B C 1
ATOM 3208 O O . SER B 1 13 ? -3.896 7.523 18.594 1 96.12 13 SER B O 1
ATOM 3210 N N . SER B 1 14 ? -2.469 9.133 19.016 1 96.38 14 SER B N 1
ATOM 3211 C CA . SER B 1 14 ? -3.344 9.867 19.922 1 96.38 14 SER B CA 1
ATOM 3212 C C . SER B 1 14 ? -3.727 11.227 19.344 1 96.38 14 SER B C 1
ATOM 3214 O O . SER B 1 14 ? -4.109 12.133 20.094 1 96.38 14 SER B O 1
ATOM 3216 N N . ALA B 1 15 ? -3.574 11.312 18 1 96.38 15 ALA B N 1
ATOM 3217 C CA . ALA B 1 15 ? -3.775 12.602 17.344 1 96.38 15 ALA B CA 1
ATOM 3218 C C . ALA B 1 15 ? -5.203 13.102 17.547 1 96.38 15 ALA B C 1
ATOM 3220 O O . ALA B 1 15 ? -5.453 14.312 17.547 1 96.38 15 ALA B O 1
ATOM 3221 N N . LEU B 1 16 ? -6.191 12.133 17.797 1 98.06 16 LEU B N 1
ATOM 3222 C CA . LEU B 1 16 ? -7.594 12.5 17.969 1 98.06 16 LEU B CA 1
ATOM 3223 C C . LEU B 1 16 ? -8.117 12.039 19.312 1 98.06 16 LEU B C 1
ATOM 3225 O O . LEU B 1 16 ? -9.32 11.82 19.484 1 98.06 16 LEU B O 1
ATOM 3229 N N . ARG B 1 17 ? -7.211 11.844 20.203 1 96.81 17 ARG B N 1
ATOM 3230 C CA . ARG B 1 17 ? -7.609 11.414 21.531 1 96.81 17 ARG B CA 1
ATOM 3231 C C . ARG B 1 17 ? -8.508 12.453 22.203 1 96.81 17 ARG B C 1
ATOM 3233 O O . ARG B 1 17 ? -8.195 13.641 22.203 1 96.81 17 ARG B O 1
ATOM 3240 N N . GLY B 1 18 ? -9.617 11.922 22.672 1 96.81 18 GLY B N 1
ATOM 3241 C CA . GLY B 1 18 ? -10.539 12.789 23.391 1 96.81 18 GLY B CA 1
ATOM 3242 C C . GLY B 1 18 ? -11.398 13.641 22.484 1 96.81 18 GLY B C 1
ATOM 3243 O O . GLY B 1 18 ? -12.18 14.469 22.953 1 96.81 18 GLY B O 1
ATOM 3244 N N . LYS B 1 19 ? -11.258 13.516 21.188 1 98.19 19 LYS B N 1
ATOM 3245 C CA . LYS B 1 19 ? -12.039 14.305 20.234 1 98.19 19 LYS B CA 1
ATOM 3246 C C . LYS B 1 19 ? -13.336 13.602 19.875 1 98.19 19 LYS B C 1
ATOM 3248 O O . LYS B 1 19 ? -13.359 12.383 19.672 1 98.19 19 LYS B O 1
ATOM 3253 N N . ARG B 1 20 ? -14.453 14.375 19.875 1 97.56 20 ARG B N 1
ATOM 3254 C CA . ARG B 1 20 ? -15.75 13.906 19.406 1 97.56 20 ARG B CA 1
ATOM 3255 C C . ARG B 1 20 ? -16.031 14.367 17.984 1 97.56 20 ARG B C 1
ATOM 3257 O O . ARG B 1 20 ? -16.047 15.57 17.703 1 97.56 20 ARG B O 1
ATOM 3264 N N . LEU B 1 21 ? -16.219 13.414 17.094 1 98.19 21 LEU B N 1
ATOM 3265 C CA . LEU B 1 21 ? -16.375 13.703 15.672 1 98.19 21 LEU B CA 1
ATOM 3266 C C . LEU B 1 21 ? -17.703 13.172 15.141 1 98.19 21 LEU B C 1
ATOM 3268 O O . LEU B 1 21 ? -18.109 12.055 15.477 1 98.19 21 LEU B O 1
ATOM 3272 N N . VAL B 1 22 ? -18.359 14.016 14.398 1 98.06 22 VAL B N 1
ATOM 3273 C CA . VAL B 1 22 ? -19.531 13.547 13.672 1 98.06 22 VAL B CA 1
ATOM 3274 C C . VAL B 1 22 ? -19.125 13.102 12.266 1 98.06 22 VAL B C 1
ATOM 3276 O O . VAL B 1 22 ? -18.422 13.828 11.555 1 98.06 22 VAL B O 1
ATOM 3279 N N . LEU B 1 23 ? -19.422 11.867 11.914 1 98.5 23 LEU B N 1
ATOM 3280 C CA . LEU B 1 23 ? -19.297 11.383 10.547 1 98.5 23 LEU B CA 1
ATOM 3281 C C . LEU B 1 23 ? -20.656 11.336 9.867 1 98.5 23 LEU B C 1
ATOM 3283 O O . LEU B 1 23 ? -21.469 10.445 10.133 1 98.5 23 LEU B O 1
ATOM 3287 N N . ALA B 1 24 ? -20.875 12.367 9 1 97.81 24 ALA B N 1
ATOM 3288 C CA . ALA B 1 24 ? -22.141 12.477 8.281 1 97.81 24 ALA B CA 1
ATOM 3289 C C . ALA B 1 24 ? -22.031 11.891 6.875 1 97.81 24 ALA B C 1
ATOM 3291 O O . ALA B 1 24 ? -21.125 12.258 6.121 1 97.81 24 ALA B O 1
ATOM 3292 N N . MET B 1 25 ? -22.953 10.969 6.547 1 97.62 25 MET B N 1
ATOM 3293 C CA . MET B 1 25 ? -22.875 10.242 5.285 1 97.62 25 MET B CA 1
ATOM 3294 C C . MET B 1 25 ? -24.094 10.508 4.418 1 97.62 25 MET B C 1
ATOM 3296 O O . MET B 1 25 ? -25.234 10.266 4.844 1 97.62 25 MET B O 1
ATOM 3300 N N . SER B 1 26 ? -23.859 11.047 3.217 1 96.25 26 SER B N 1
ATOM 3301 C CA . SER B 1 26 ? -24.938 11.203 2.24 1 96.25 26 SER B CA 1
ATOM 3302 C C . SER B 1 26 ? -25.016 10 1.316 1 96.25 26 SER B C 1
ATOM 3304 O O . SER B 1 26 ? -24.219 9.07 1.416 1 96.25 26 SER B O 1
ATOM 3306 N N . GLY B 1 27 ? -26.078 9.984 0.473 1 94.56 27 GLY B N 1
ATOM 3307 C CA . GLY B 1 27 ? -26.422 8.836 -0.343 1 94.56 27 GLY B CA 1
ATOM 3308 C C . GLY B 1 27 ? -25.562 8.719 -1.596 1 94.56 27 GLY B C 1
ATOM 3309 O O . GLY B 1 27 ? -26.078 8.812 -2.711 1 94.56 27 GLY B O 1
ATOM 3310 N N . GLY B 1 28 ? -24.312 8.422 -1.508 1 94.06 28 GLY B N 1
ATOM 3311 C CA . GLY B 1 28 ? -23.406 8.125 -2.609 1 94.06 28 GLY B CA 1
ATOM 3312 C C . GLY B 1 28 ? -22.781 6.75 -2.52 1 94.06 28 GLY B C 1
ATOM 3313 O O . GLY B 1 28 ? -22.562 6.234 -1.421 1 94.06 28 GLY B O 1
ATOM 3314 N N . ILE B 1 29 ? -22.438 6.164 -3.645 1 93.44 29 ILE B N 1
ATOM 3315 C CA . ILE B 1 29 ? -22 4.777 -3.736 1 93.44 29 ILE B CA 1
ATOM 3316 C C . ILE B 1 29 ? -20.719 4.59 -2.922 1 93.44 29 ILE B C 1
ATOM 3318 O O . ILE B 1 29 ? -20.469 3.508 -2.383 1 93.44 29 ILE B O 1
ATOM 3322 N N . SER B 1 30 ? -19.938 5.586 -2.809 1 95.44 30 SER B N 1
ATOM 3323 C CA . SER B 1 30 ? -18.672 5.5 -2.102 1 95.44 30 SER B CA 1
ATOM 3324 C C . SER B 1 30 ? -18.875 5.297 -0.605 1 95.44 30 SER B C 1
ATOM 3326 O O . SER B 1 30 ? -17.922 5.109 0.142 1 95.44 30 SER B O 1
ATOM 3328 N N . ILE B 1 31 ? -20.125 5.262 -0.168 1 97.25 31 ILE B N 1
ATOM 3329 C CA . ILE B 1 31 ? -20.469 5.172 1.247 1 97.25 31 ILE B CA 1
ATOM 3330 C C . ILE B 1 31 ? -19.938 3.861 1.825 1 97.25 31 ILE B C 1
ATOM 3332 O O . ILE B 1 31 ? -19.734 3.744 3.037 1 97.25 31 ILE B O 1
ATOM 3336 N N . TYR B 1 32 ? -19.672 2.846 1.002 1 96.19 32 TYR B N 1
ATOM 3337 C CA . TYR B 1 32 ? -19.188 1.566 1.507 1 96.19 32 TYR B CA 1
ATOM 3338 C C . TYR B 1 32 ? -17.766 1.694 2.045 1 96.19 32 TYR B C 1
ATOM 3340 O O . TYR B 1 32 ? -17.266 0.792 2.723 1 96.19 32 TYR B O 1
ATOM 3348 N N . ARG B 1 33 ? -17.125 2.844 1.931 1 97.19 33 ARG B N 1
ATOM 3349 C CA . ARG B 1 33 ? -15.789 3.125 2.465 1 97.19 33 ARG B CA 1
ATOM 3350 C C . ARG B 1 33 ? -15.875 3.727 3.863 1 97.19 33 ARG B C 1
ATOM 3352 O O . ARG B 1 33 ? -14.875 3.803 4.578 1 97.19 33 ARG B O 1
ATOM 3359 N N . SER B 1 34 ? -16.969 4.117 4.258 1 98.19 34 SER B N 1
ATOM 3360 C CA . SER B 1 34 ? -17.188 4.895 5.477 1 98.19 34 SER B CA 1
ATOM 3361 C C . SER B 1 34 ? -16.797 4.094 6.715 1 98.19 34 SER B C 1
ATOM 3363 O O . SER B 1 34 ? -16.25 4.648 7.672 1 98.19 34 SER B O 1
ATOM 3365 N N . PRO B 1 35 ? -17.078 2.73 6.723 1 97.75 35 PRO B N 1
ATOM 3366 C CA . PRO B 1 35 ? -16.625 1.977 7.895 1 97.75 35 PRO B CA 1
ATOM 3367 C C . PRO B 1 35 ? -15.117 2.064 8.102 1 97.75 35 PRO B C 1
ATOM 3369 O O . PRO B 1 35 ? -14.656 2.225 9.234 1 97.75 35 PRO B O 1
ATOM 3372 N N . ASP B 1 36 ? -14.398 2.012 7.047 1 97.69 36 ASP B N 1
ATOM 3373 C CA . ASP B 1 36 ? -12.945 2.1 7.145 1 97.69 36 ASP B CA 1
ATOM 3374 C C . ASP B 1 36 ? -12.508 3.482 7.621 1 97.69 36 ASP B C 1
ATOM 3376 O O . ASP B 1 36 ? -11.57 3.605 8.414 1 97.69 36 ASP B O 1
ATOM 3380 N N . ILE B 1 37 ? -13.156 4.5 7.125 1 98.62 37 ILE B N 1
ATOM 3381 C CA . ILE B 1 37 ? -12.867 5.863 7.555 1 98.62 37 ILE B CA 1
ATOM 3382 C C . ILE B 1 37 ? -13.109 5.996 9.055 1 98.62 37 ILE B C 1
ATOM 3384 O O . ILE B 1 37 ? -12.25 6.5 9.789 1 98.62 37 ILE B O 1
ATOM 3388 N N . ALA B 1 38 ? -14.273 5.492 9.5 1 98.56 38 ALA B N 1
ATOM 3389 C CA . ALA B 1 38 ? -14.633 5.555 10.914 1 98.56 38 ALA B CA 1
ATOM 3390 C C . ALA B 1 38 ? -13.602 4.836 11.781 1 98.56 38 ALA B C 1
ATOM 3392 O O . ALA B 1 38 ? -13.133 5.379 12.781 1 98.56 38 ALA B O 1
ATOM 3393 N N . ARG B 1 39 ? -13.234 3.678 11.383 1 97.75 39 ARG B N 1
ATOM 3394 C CA . ARG B 1 39 ? -12.312 2.863 12.172 1 97.75 39 ARG B CA 1
ATOM 3395 C C . ARG B 1 39 ? -10.922 3.494 12.227 1 97.75 39 ARG B C 1
ATOM 3397 O O . ARG B 1 39 ? -10.25 3.443 13.258 1 97.75 39 ARG B O 1
ATOM 3404 N N . LEU B 1 40 ? -10.492 4.043 11.109 1 98.19 40 LEU B N 1
ATOM 3405 C CA . LEU B 1 40 ? -9.188 4.707 11.102 1 98.19 40 LEU B CA 1
ATOM 3406 C C . LEU B 1 40 ? -9.203 5.938 12 1 98.19 40 LEU B C 1
ATOM 3408 O O . LEU B 1 40 ? -8.219 6.211 12.695 1 98.19 40 LEU B O 1
ATOM 3412 N N . LEU B 1 41 ? -10.32 6.707 12 1 98.75 41 LEU B N 1
ATOM 3413 C CA . LEU B 1 41 ? -10.469 7.824 12.93 1 98.75 41 LEU B CA 1
ATOM 3414 C C . LEU B 1 41 ? -10.344 7.352 14.375 1 98.75 41 LEU B C 1
ATOM 3416 O O . LEU B 1 41 ? -9.672 7.996 15.188 1 98.75 41 LEU B O 1
ATOM 3420 N N . ILE B 1 42 ? -10.93 6.234 14.641 1 98.38 42 ILE B N 1
ATOM 3421 C CA . ILE B 1 42 ? -10.922 5.672 15.984 1 98.38 42 ILE B CA 1
ATOM 3422 C C . ILE B 1 42 ? -9.508 5.211 16.344 1 98.38 42 ILE B C 1
ATOM 3424 O O . ILE B 1 42 ? -9.07 5.367 17.484 1 98.38 42 ILE B O 1
ATOM 3428 N N . ARG B 1 43 ? -8.758 4.676 15.375 1 97.56 43 ARG B N 1
ATOM 3429 C CA . ARG B 1 43 ? -7.383 4.254 15.602 1 97.56 43 ARG B CA 1
ATOM 3430 C C . ARG B 1 43 ? -6.5 5.441 15.977 1 97.56 43 ARG B C 1
ATOM 3432 O O . ARG B 1 43 ? -5.426 5.266 16.547 1 97.56 43 ARG B O 1
ATOM 3439 N N . HIS B 1 44 ? -6.934 6.633 15.633 1 98.12 44 HIS B N 1
ATOM 3440 C CA . HIS B 1 44 ? -6.223 7.84 16.031 1 98.12 44 HIS B CA 1
ATOM 3441 C C . HIS B 1 44 ? -6.785 8.398 17.344 1 98.12 44 HIS B C 1
ATOM 3443 O O . HIS B 1 44 ? -6.359 9.461 17.797 1 98.12 44 HIS B O 1
ATOM 3449 N N . GLY B 1 45 ? -7.852 7.762 17.891 1 98 45 GLY B N 1
ATOM 3450 C CA . GLY B 1 45 ? -8.297 8.055 19.234 1 98 45 GLY B CA 1
ATOM 3451 C C . GLY B 1 45 ? -9.68 8.688 19.281 1 98 45 GLY B C 1
ATOM 3452 O O . GLY B 1 45 ? -10.211 8.945 20.359 1 98 45 GLY B O 1
ATOM 3453 N N . ALA B 1 46 ? -10.383 8.906 18.219 1 98.31 46 ALA B N 1
ATOM 3454 C CA . ALA B 1 46 ? -11.609 9.695 18.141 1 98.31 46 ALA B CA 1
ATOM 3455 C C . ALA B 1 46 ? -12.805 8.906 18.672 1 98.31 46 ALA B C 1
ATOM 3457 O O . ALA B 1 46 ? -12.789 7.676 18.688 1 98.31 46 ALA B O 1
ATOM 3458 N N . ASP B 1 47 ? -13.719 9.602 19.234 1 98.19 47 ASP B N 1
ATOM 3459 C CA . ASP B 1 47 ? -15.086 9.133 19.391 1 98.19 47 ASP B CA 1
ATOM 3460 C C . ASP B 1 47 ? -15.953 9.562 18.203 1 98.19 47 ASP B C 1
ATOM 3462 O O . ASP B 1 47 ? -16.203 10.75 18.016 1 98.19 47 ASP B O 1
ATOM 3466 N N . VAL B 1 48 ? -16.453 8.586 17.422 1 98.31 48 VAL B N 1
ATOM 3467 C CA . VAL B 1 48 ? -17.094 8.898 16.141 1 98.31 48 VAL B CA 1
ATOM 3468 C C . VAL B 1 48 ? -18.594 8.68 16.25 1 98.31 48 VAL B C 1
ATOM 3470 O O . VAL B 1 48 ? -19.047 7.582 16.594 1 98.31 48 VAL B O 1
ATOM 3473 N N . LEU B 1 49 ? -19.359 9.703 15.984 1 97.19 49 LEU B N 1
ATOM 3474 C CA . LEU B 1 49 ? -20.828 9.648 15.961 1 97.19 49 LEU B CA 1
ATOM 3475 C C . LEU B 1 49 ? -21.344 9.656 14.531 1 97.19 49 LEU B C 1
ATOM 3477 O O . LEU B 1 49 ? -21.281 10.672 13.844 1 97.19 49 LEU B O 1
ATOM 3481 N N . PRO B 1 50 ? -21.984 8.547 14.109 1 96.81 50 PRO B N 1
ATOM 3482 C CA . PRO B 1 50 ? -22.422 8.445 12.711 1 96.81 50 PRO B CA 1
ATOM 3483 C C . PRO B 1 50 ? -23.797 9.078 12.484 1 96.81 50 PRO B C 1
ATOM 3485 O O . PRO B 1 50 ? -24.719 8.852 13.266 1 96.81 50 PRO B O 1
ATOM 3488 N N . PHE B 1 51 ? -23.891 9.922 11.453 1 95.88 51 PHE B N 1
ATOM 3489 C CA . PHE B 1 51 ? -25.125 10.484 10.906 1 95.88 51 PHE B CA 1
ATOM 3490 C C . PHE B 1 51 ? -25.375 9.977 9.492 1 95.88 51 PHE B C 1
ATOM 3492 O O . PHE B 1 51 ? -24.469 10.016 8.648 1 95.88 51 PHE B O 1
ATOM 3499 N N . MET B 1 52 ? -26.547 9.469 9.211 1 95.62 52 MET B N 1
ATOM 3500 C CA . MET B 1 52 ? -26.859 8.938 7.887 1 95.62 52 MET B CA 1
ATOM 3501 C C . MET B 1 52 ? -28.141 9.555 7.332 1 95.62 52 MET B C 1
ATOM 3503 O O . MET B 1 52 ? -29.141 9.656 8.047 1 95.62 52 MET B O 1
ATOM 3507 N N . SER B 1 53 ? -28.109 9.992 6.098 1 93.81 53 SER B N 1
ATOM 3508 C CA . SER B 1 53 ? -29.344 10.391 5.43 1 93.81 53 SER B CA 1
ATOM 3509 C C . SER B 1 53 ? -30.219 9.188 5.109 1 93.81 53 SER B C 1
ATOM 3511 O O . SER B 1 53 ? -29.766 8.039 5.223 1 93.81 53 SER B O 1
ATOM 3513 N N . ARG B 1 54 ? -31.453 9.477 4.68 1 92.94 54 ARG B N 1
ATOM 3514 C CA . ARG B 1 54 ? -32.375 8.406 4.293 1 92.94 54 ARG B CA 1
ATOM 3515 C C . ARG B 1 54 ? -31.828 7.637 3.092 1 92.94 54 ARG B C 1
ATOM 3517 O O . ARG B 1 54 ? -31.938 6.414 3.029 1 92.94 54 ARG B O 1
ATOM 3524 N N . GLU B 1 55 ? -31.297 8.391 2.205 1 94.31 55 GLU B N 1
ATOM 3525 C CA . GLU B 1 55 ? -30.734 7.766 1.015 1 94.31 55 GLU B CA 1
ATOM 3526 C C . GLU B 1 55 ? -29.516 6.918 1.363 1 94.31 55 GLU B C 1
ATOM 3528 O O . GLU B 1 55 ? -29.297 5.855 0.774 1 94.31 55 GLU B O 1
ATOM 3533 N N . ALA B 1 56 ? -28.703 7.375 2.303 1 95.81 56 ALA B N 1
ATOM 3534 C CA . ALA B 1 56 ? -27.516 6.648 2.738 1 95.81 56 ALA B CA 1
ATOM 3535 C C . ALA B 1 56 ? -27.891 5.293 3.324 1 95.81 56 ALA B C 1
ATOM 3537 O O . ALA B 1 56 ? -27.219 4.289 3.057 1 95.81 56 ALA B O 1
ATOM 3538 N N . VAL B 1 57 ? -28.938 5.207 4.059 1 96.31 57 VAL B N 1
ATOM 3539 C CA . VAL B 1 57 ? -29.359 4.004 4.758 1 96.31 57 VAL B CA 1
ATOM 3540 C C . VAL B 1 57 ? -29.75 2.926 3.744 1 96.31 57 VAL B C 1
ATOM 3542 O O . VAL B 1 57 ? -29.547 1.733 3.992 1 96.31 57 VAL B O 1
ATOM 3545 N N . LYS B 1 58 ? -30.203 3.318 2.58 1 95.62 58 LYS B N 1
ATOM 3546 C CA . LYS B 1 58 ? -30.578 2.379 1.523 1 95.62 58 LYS B CA 1
ATOM 3547 C C . LYS B 1 58 ? -29.344 1.707 0.929 1 95.62 58 LYS B C 1
ATOM 3549 O O . LYS B 1 58 ? -29.438 0.621 0.354 1 95.62 58 LYS B O 1
ATOM 3554 N N . LEU B 1 59 ? -28.25 2.334 1.08 1 97.38 59 LEU B N 1
ATOM 3555 C CA . LEU B 1 59 ? -27.016 1.86 0.453 1 97.38 59 LEU B CA 1
ATOM 3556 C C . LEU B 1 59 ? -26.156 1.104 1.456 1 97.38 59 LEU B C 1
ATOM 3558 O O . LEU B 1 59 ? -25.547 0.087 1.115 1 97.38 59 LEU B O 1
ATOM 3562 N N . LEU B 1 60 ? -26.094 1.545 2.658 1 97.62 60 LEU B N 1
ATOM 3563 C CA . LEU B 1 60 ? -25.312 0.94 3.732 1 97.62 60 LEU B CA 1
ATOM 3564 C C . LEU B 1 60 ? -26.156 0.811 5.004 1 97.62 60 LEU B C 1
ATOM 3566 O O . LEU B 1 60 ? -26.625 1.812 5.539 1 97.62 60 LEU B O 1
ATOM 3570 N N . GLY B 1 61 ? -26.25 -0.381 5.496 1 97.06 61 GLY B N 1
ATOM 3571 C CA . GLY B 1 61 ? -27.078 -0.609 6.676 1 97.06 61 GLY B CA 1
ATOM 3572 C C . GLY B 1 61 ? -26.531 0.078 7.914 1 97.06 61 GLY B C 1
ATOM 3573 O O . GLY B 1 61 ? -25.328 0.065 8.164 1 97.06 61 GLY B O 1
ATOM 3574 N N . PRO B 1 62 ? -27.422 0.711 8.742 1 96.56 62 PRO B N 1
ATOM 3575 C CA . PRO B 1 62 ? -27 1.419 9.945 1 96.56 62 PRO B CA 1
ATOM 3576 C C . PRO B 1 62 ? -26.25 0.516 10.922 1 96.56 62 PRO B C 1
ATOM 3578 O O . PRO B 1 62 ? -25.375 0.983 11.656 1 96.56 62 PRO B O 1
ATOM 3581 N N . LYS B 1 63 ? -26.531 -0.746 10.891 1 96.06 63 LYS B N 1
ATOM 3582 C CA . LYS B 1 63 ? -25.891 -1.695 11.789 1 96.06 63 LYS B CA 1
ATOM 3583 C C . LYS B 1 63 ? -24.406 -1.797 11.516 1 96.06 63 LYS B C 1
ATOM 3585 O O . LYS B 1 63 ? -23.609 -2.004 12.43 1 96.06 63 LYS B O 1
ATOM 3590 N N . VAL B 1 64 ? -24.031 -1.65 10.281 1 96.69 64 VAL B N 1
ATOM 3591 C CA . VAL B 1 64 ? -22.625 -1.693 9.906 1 96.69 64 VAL B CA 1
ATOM 3592 C C . VAL B 1 64 ? -21.875 -0.525 10.547 1 96.69 64 VAL B C 1
ATOM 3594 O O . VAL B 1 64 ? -20.797 -0.704 11.109 1 96.69 64 VAL B O 1
ATOM 3597 N N . MET B 1 65 ? -22.484 0.609 10.562 1 97.25 65 MET B N 1
ATOM 3598 C CA . MET B 1 65 ? -21.844 1.788 11.141 1 97.25 65 MET B CA 1
ATOM 3599 C C . MET B 1 65 ? -21.875 1.731 12.664 1 97.25 65 MET B C 1
ATOM 3601 O O . MET B 1 65 ? -20.953 2.213 13.328 1 97.25 65 MET B O 1
ATOM 3605 N N . GLU B 1 66 ? -22.938 1.183 13.195 1 97.06 66 GLU B N 1
ATOM 3606 C CA . GLU B 1 66 ? -22.969 0.954 14.633 1 97.06 66 GLU B CA 1
ATOM 3607 C C . GLU B 1 66 ? -21.812 0.058 15.07 1 97.06 66 GLU B C 1
ATOM 3609 O O . GLU B 1 66 ? -21.156 0.329 16.078 1 97.06 66 GLU B O 1
ATOM 3614 N N . TRP B 1 67 ? -21.609 -0.944 14.32 1 94.62 67 TRP B N 1
ATOM 3615 C CA . TRP B 1 67 ? -20.469 -1.813 14.586 1 94.62 67 TRP B CA 1
ATOM 3616 C C . TRP B 1 67 ? -19.156 -1.043 14.453 1 94.62 67 TRP B C 1
ATOM 3618 O O . TRP B 1 67 ? -18.297 -1.138 15.328 1 94.62 67 TRP B O 1
ATOM 3628 N N . ALA B 1 68 ? -18.984 -0.254 13.414 1 96.88 68 ALA B N 1
ATOM 3629 C CA . ALA B 1 68 ? -17.734 0.423 13.086 1 96.88 68 ALA B CA 1
ATOM 3630 C C . ALA B 1 68 ? -17.375 1.468 14.141 1 96.88 68 ALA B C 1
ATOM 3632 O O . ALA B 1 68 ? -16.203 1.713 14.414 1 96.88 68 ALA B O 1
ATOM 3633 N N . THR B 1 69 ? -18.406 2.055 14.797 1 97.69 69 THR B N 1
ATOM 3634 C CA . THR B 1 69 ? -18.141 3.234 15.609 1 97.69 69 THR B CA 1
ATOM 3635 C C . THR B 1 69 ? -18.438 2.955 17.078 1 97.69 69 THR B C 1
ATOM 3637 O O . THR B 1 69 ? -18 3.697 17.969 1 97.69 69 THR B O 1
ATOM 3640 N N . GLY B 1 70 ? -19.25 1.951 17.312 1 96.5 70 GLY B N 1
ATOM 3641 C CA . GLY B 1 70 ? -19.719 1.697 18.672 1 96.5 70 GLY B CA 1
ATOM 3642 C C . GLY B 1 70 ? -20.875 2.588 19.094 1 96.5 70 GLY B C 1
ATOM 3643 O O . GLY B 1 70 ? -21.375 2.482 20.203 1 96.5 70 GLY B O 1
ATOM 3644 N N . ASN B 1 71 ? -21.359 3.469 18.219 1 95.88 71 ASN B N 1
ATOM 3645 C CA . ASN B 1 71 ? -22.453 4.402 18.484 1 95.88 71 ASN B CA 1
ATOM 3646 C C . ASN B 1 71 ? -23.609 4.184 17.516 1 95.88 71 ASN B C 1
ATOM 3648 O O . ASN B 1 71 ? -23.391 3.92 16.328 1 95.88 71 ASN B O 1
ATOM 3652 N N . LYS B 1 72 ? -24.812 4.293 18 1 94.62 72 LYS B N 1
ATOM 3653 C CA . LYS B 1 72 ? -25.984 4.168 17.141 1 94.62 72 LYS B CA 1
ATOM 3654 C C . LYS B 1 72 ? -26.094 5.332 16.172 1 94.62 72 LYS B C 1
ATOM 3656 O O . LYS B 1 72 ? -26 6.496 16.562 1 94.62 72 LYS B O 1
ATOM 3661 N N . PRO B 1 73 ? -26.266 5 14.891 1 94.75 73 PRO B N 1
ATOM 3662 C CA . PRO B 1 73 ? -26.359 6.082 13.914 1 94.75 73 PRO B CA 1
ATOM 3663 C C . PRO B 1 73 ? -27.641 6.906 14.062 1 94.75 73 PRO B C 1
ATOM 3665 O O . PRO B 1 73 ? -28.688 6.355 14.383 1 94.75 73 PRO B O 1
ATOM 3668 N N . VAL B 1 74 ? -27.453 8.172 13.953 1 92.56 74 VAL B N 1
ATOM 3669 C CA . VAL B 1 74 ? -28.609 9.055 13.828 1 92.56 74 VAL B CA 1
ATOM 3670 C C . VAL B 1 74 ? -29.156 9.008 12.406 1 92.56 74 VAL B C 1
ATOM 3672 O O . VAL B 1 74 ? -28.438 9.344 11.453 1 92.56 74 VAL B O 1
ATOM 3675 N N . VAL B 1 75 ? -30.406 8.492 12.398 1 90 75 VAL B N 1
ATOM 3676 C CA . VAL B 1 75 ? -31.031 8.352 11.094 1 90 75 VAL B CA 1
ATOM 3677 C C . VAL B 1 75 ? -32.25 9.289 10.992 1 90 75 VAL B C 1
ATOM 3679 O O . VAL B 1 75 ? -33.062 9.367 11.922 1 90 75 VAL B O 1
ATOM 3682 N N . GLY B 1 76 ? -32.438 10.172 10.125 1 79.69 76 GLY B N 1
ATOM 3683 C CA . GLY B 1 76 ? -33.594 11.062 9.977 1 79.69 76 GLY B CA 1
ATOM 3684 C C . GLY B 1 76 ? -33.625 12.172 11.008 1 79.69 76 GLY B C 1
ATOM 3685 O O . GLY B 1 76 ? -32.719 12.273 11.852 1 79.69 76 GLY B O 1
ATOM 3686 N N . LEU B 1 77 ? -34.656 13.109 10.914 1 75 77 LEU B N 1
ATOM 3687 C CA . LEU B 1 77 ? -34.781 14.266 11.797 1 75 77 LEU B CA 1
ATOM 3688 C C . LEU B 1 77 ? -35.75 13.977 12.93 1 75 77 LEU B C 1
ATOM 3690 O O . LEU B 1 77 ? -36.875 13.555 12.695 1 75 77 LEU B O 1
ATOM 3694 N N . SER B 1 78 ? -35.438 13.32 14.047 1 63 78 SER B N 1
ATOM 3695 C CA . SER B 1 78 ? -36.406 13.18 15.109 1 63 78 SER B CA 1
ATOM 3696 C C . SER B 1 78 ? -36.344 14.336 16.094 1 63 78 SER B C 1
ATOM 3698 O O . SER B 1 78 ? -36.969 15.375 15.914 1 63 78 SER B O 1
ATOM 3700 N N . GLY B 1 79 ? -35.594 14.133 17.234 1 64.94 79 GLY B N 1
ATOM 3701 C CA . GLY B 1 79 ? -35.406 15.117 18.297 1 64.94 79 GLY B CA 1
ATOM 3702 C C . GLY B 1 79 ? -34.375 16.156 17.969 1 64.94 79 GLY B C 1
ATOM 3703 O O . GLY B 1 79 ? -33.188 16 18.328 1 64.94 79 GLY B O 1
ATOM 3704 N N . TYR B 1 80 ? -34.812 17.188 17.266 1 65.62 80 TYR B N 1
ATOM 3705 C CA . TYR B 1 80 ? -33.969 18.234 16.688 1 65.62 80 TYR B CA 1
ATOM 3706 C C . TYR B 1 80 ? -33 18.766 17.719 1 65.62 80 TYR B C 1
ATOM 3708 O O . TYR B 1 80 ? -31.812 18.969 17.406 1 65.62 80 TYR B O 1
ATOM 3716 N N . ALA B 1 81 ? -33.375 18.812 18.875 1 69.25 81 ALA B N 1
ATOM 3717 C CA . ALA B 1 81 ? -32.531 19.406 19.891 1 69.25 81 ALA B CA 1
ATOM 3718 C C . ALA B 1 81 ? -31.297 18.531 20.141 1 69.25 81 ALA B C 1
ATOM 3720 O O . ALA B 1 81 ? -30.188 19.031 20.312 1 69.25 81 ALA B O 1
ATOM 3721 N N . GLU B 1 82 ? -31.438 17.344 20.078 1 72 82 GLU B N 1
ATOM 3722 C CA . GLU B 1 82 ? -30.328 16.422 20.328 1 72 82 GLU B CA 1
ATOM 3723 C C . GLU B 1 82 ? -29.312 16.453 19.188 1 72 82 GLU B C 1
ATOM 3725 O O . GLU B 1 82 ? -28.109 16.5 19.438 1 72 82 GLU B O 1
ATOM 3730 N N . HIS B 1 83 ? -29.812 16.609 18.047 1 79.19 83 HIS B N 1
ATOM 3731 C CA . HIS B 1 83 ? -28.953 16.719 16.875 1 79.19 83 HIS B CA 1
ATOM 3732 C C . HIS B 1 83 ? -28.125 18 16.922 1 79.19 83 HIS B C 1
ATOM 3734 O O . HIS B 1 83 ? -26.922 17.984 16.656 1 79.19 83 HIS B O 1
ATOM 3740 N N . VAL B 1 84 ? -28.828 18.969 17.344 1 81.25 84 VAL B N 1
ATOM 3741 C CA . VAL B 1 84 ? -28.219 20.297 17.391 1 81.25 84 VAL B CA 1
ATOM 3742 C C . VAL B 1 84 ? -27.125 20.312 18.453 1 81.25 84 VAL B C 1
ATOM 3744 O O . VAL B 1 84 ? -26.031 20.812 18.219 1 81.25 84 VAL B O 1
ATOM 3747 N N . ASN B 1 85 ? -27.453 19.672 19.516 1 87 85 ASN B N 1
ATOM 3748 C CA . ASN B 1 85 ? -26.484 19.641 20.609 1 87 85 ASN B CA 1
ATOM 3749 C C . ASN B 1 85 ? -25.25 18.812 20.25 1 87 85 ASN B C 1
ATOM 3751 O O . ASN B 1 85 ? -24.125 19.203 20.547 1 87 85 ASN B O 1
ATOM 3755 N N . ILE B 1 86 ? -25.484 17.797 19.562 1 91.75 86 ILE B N 1
ATOM 3756 C CA . ILE B 1 86 ? -24.391 16.906 19.188 1 91.75 86 ILE B CA 1
ATOM 3757 C C . ILE B 1 86 ? -23.469 17.625 18.203 1 91.75 86 ILE B C 1
ATOM 3759 O O . ILE B 1 86 ? -22.25 17.672 18.406 1 91.75 86 ILE B O 1
ATOM 3763 N N . CYS B 1 87 ? -24 18.188 17.203 1 93.31 87 CYS B N 1
ATOM 3764 C CA . CYS B 1 87 ? -23.234 18.781 16.109 1 93.31 87 CYS B CA 1
ATOM 3765 C C . CYS B 1 87 ? -22.547 20.062 16.562 1 93.31 87 CYS B C 1
ATOM 3767 O O . CYS B 1 87 ? -21.422 20.344 16.172 1 93.31 87 CYS B O 1
ATOM 3769 N N . GLY B 1 88 ? -23.219 20.766 17.438 1 94 88 GLY B N 1
ATOM 3770 C CA . GLY B 1 88 ? -22.672 22.031 17.922 1 94 88 GLY B CA 1
ATOM 3771 C C . GLY B 1 88 ? -21.562 21.828 18.953 1 94 88 GLY B C 1
ATOM 3772 O O . GLY B 1 88 ? -20.766 22.734 19.188 1 94 88 GLY B O 1
ATOM 3773 N N . ARG B 1 89 ? -21.5 20.734 19.578 1 94.56 89 ARG B N 1
ATOM 3774 C CA . ARG B 1 89 ? -20.547 20.484 20.641 1 94.56 89 ARG B CA 1
ATOM 3775 C C . ARG B 1 89 ? -19.438 19.531 20.172 1 94.56 89 ARG B C 1
ATOM 3777 O O . ARG B 1 89 ? -18.531 19.203 20.938 1 94.56 89 ARG B O 1
ATOM 3784 N N . SER B 1 90 ? -19.516 19.078 18.938 1 97.25 90 SER B N 1
ATOM 3785 C CA . SER B 1 90 ? -18.469 18.203 18.406 1 97.25 90 SER B CA 1
ATOM 3786 C C . SER B 1 90 ? -17.203 18.984 18.078 1 97.25 90 SER B C 1
ATOM 3788 O O . SER B 1 90 ? -17.25 20.219 17.984 1 97.25 90 SER B O 1
ATOM 3790 N N . ASP B 1 91 ? -16.094 18.266 18.031 1 98.06 91 ASP B N 1
ATOM 3791 C CA . ASP B 1 91 ? -14.836 18.922 17.719 1 98.06 91 ASP B CA 1
ATOM 3792 C C . ASP B 1 91 ? -14.688 19.141 16.203 1 98.06 91 ASP B C 1
ATOM 3794 O O . ASP B 1 91 ? -14.023 20.078 15.766 1 98.06 91 ASP B O 1
ATOM 3798 N N . VAL B 1 92 ? -15.281 18.25 15.406 1 98.25 92 VAL B N 1
ATOM 3799 C CA . VAL B 1 92 ? -15.219 18.312 13.953 1 98.25 92 VAL B CA 1
ATOM 3800 C C . VAL B 1 92 ? -16.422 17.594 13.344 1 98.25 92 VAL B C 1
ATOM 3802 O O . VAL B 1 92 ? -16.906 16.609 13.898 1 98.25 92 VAL B O 1
ATOM 3805 N N . VAL B 1 93 ? -16.953 18.109 12.266 1 98.31 93 VAL B N 1
ATOM 3806 C CA . VAL B 1 93 ? -17.969 17.438 11.477 1 98.31 93 VAL B CA 1
ATOM 3807 C C . VAL B 1 93 ? -17.391 17.062 10.109 1 98.31 93 VAL B C 1
ATOM 3809 O O . VAL B 1 93 ? -16.953 17.922 9.352 1 98.31 93 VAL B O 1
ATOM 3812 N N . LEU B 1 94 ? -17.312 15.766 9.82 1 98.75 94 LEU B N 1
ATOM 3813 C CA . LEU B 1 94 ? -16.875 15.227 8.539 1 98.75 94 LEU B CA 1
ATOM 3814 C C . LEU B 1 94 ? -18.062 14.75 7.715 1 98.75 94 LEU B C 1
ATOM 3816 O O . LEU B 1 94 ? -18.859 13.93 8.172 1 98.75 94 LEU B O 1
ATOM 3820 N N . ILE B 1 95 ? -18.219 15.328 6.52 1 98.56 95 ILE B N 1
ATOM 3821 C CA . ILE B 1 95 ? -19.234 14.859 5.59 1 98.56 95 ILE B CA 1
ATOM 3822 C C . ILE B 1 95 ? -18.594 14.023 4.492 1 98.56 95 ILE B C 1
ATOM 3824 O O . ILE B 1 95 ? -17.922 14.555 3.607 1 98.56 95 ILE B O 1
ATOM 3828 N N . SER B 1 96 ? -18.781 12.703 4.516 1 98.5 96 SER B N 1
ATOM 3829 C CA . SER B 1 96 ? -18.156 11.781 3.58 1 98.5 96 SER B CA 1
ATOM 3830 C C . SER B 1 96 ? -18.984 10.516 3.398 1 98.5 96 SER B C 1
ATOM 3832 O O . SER B 1 96 ? -19.203 9.758 4.352 1 98.5 96 SER B O 1
ATOM 3834 N N . PRO B 1 97 ? -19.438 10.18 2.262 1 98 97 PRO B N 1
ATOM 3835 C CA . PRO B 1 97 ? -19.328 11.023 1.069 1 98 97 PRO B CA 1
ATOM 3836 C C . PRO B 1 97 ? -20.297 12.211 1.095 1 98 97 PRO B C 1
ATOM 3838 O O . PRO B 1 97 ? -21.344 12.141 1.738 1 98 97 PRO B O 1
ATOM 3841 N N . ALA B 1 98 ? -19.875 13.242 0.443 1 98.12 98 ALA B N 1
ATOM 3842 C CA . ALA B 1 98 ? -20.734 14.414 0.253 1 98.12 98 ALA B CA 1
ATOM 3843 C C . ALA B 1 98 ? -21.234 14.492 -1.186 1 98.12 98 ALA B C 1
ATOM 3845 O O . ALA B 1 98 ? -20.469 14.828 -2.098 1 98.12 98 ALA B O 1
ATOM 3846 N N . THR B 1 99 ? -22.516 14.258 -1.404 1 97.12 99 THR B N 1
ATOM 3847 C CA . THR B 1 99 ? -23.094 14.312 -2.742 1 97.12 99 THR B CA 1
ATOM 3848 C C . THR B 1 99 ? -23.281 15.758 -3.189 1 97.12 99 THR B C 1
ATOM 3850 O O . THR B 1 99 ? -23.297 16.672 -2.361 1 97.12 99 THR B O 1
ATOM 3853 N N . ALA B 1 100 ? -23.438 15.938 -4.527 1 96.88 100 ALA B N 1
ATOM 3854 C CA . ALA B 1 100 ? -23.703 17.266 -5.062 1 96.88 100 ALA B CA 1
ATOM 3855 C C . ALA B 1 100 ? -24.938 17.875 -4.406 1 96.88 100 ALA B C 1
ATOM 3857 O O . ALA B 1 100 ? -24.953 19.078 -4.09 1 96.88 100 ALA B O 1
ATOM 3858 N N . ASN B 1 101 ? -25.953 17.094 -4.152 1 96.38 101 ASN B N 1
ATOM 3859 C CA . ASN B 1 101 ? -27.188 17.531 -3.51 1 96.38 101 ASN B CA 1
ATOM 3860 C C . ASN B 1 101 ? -26.922 18.062 -2.104 1 96.38 101 ASN B C 1
ATOM 3862 O O . ASN B 1 101 ? -27.359 19.156 -1.758 1 96.38 101 ASN B O 1
ATOM 3866 N N . THR B 1 102 ? -26.219 17.312 -1.325 1 97 102 THR B N 1
ATOM 3867 C CA . THR B 1 102 ? -25.906 17.688 0.049 1 97 102 THR B CA 1
ATOM 3868 C C . THR B 1 102 ? -25.062 18.953 0.084 1 97 102 THR B C 1
ATOM 3870 O O . THR B 1 102 ? -25.344 19.875 0.859 1 97 102 THR B O 1
ATOM 3873 N N . ILE B 1 103 ? -24.062 19.016 -0.765 1 97.88 103 ILE B N 1
ATOM 3874 C CA . ILE B 1 103 ? -23.203 20.188 -0.861 1 97.88 103 ILE B CA 1
ATOM 3875 C C . ILE B 1 103 ? -24.031 21.422 -1.22 1 97.88 103 ILE B C 1
ATOM 3877 O O . ILE B 1 103 ? -23.875 22.484 -0.618 1 97.88 103 ILE B O 1
ATOM 3881 N N . GLY B 1 104 ? -24.906 21.25 -2.193 1 97.62 104 GLY B N 1
ATOM 3882 C CA . GLY B 1 104 ? -25.781 22.344 -2.598 1 97.62 104 GLY B CA 1
ATOM 3883 C C . GLY B 1 104 ? -26.672 22.844 -1.474 1 97.62 104 GLY B C 1
ATOM 3884 O O . GLY B 1 104 ? -26.812 24.047 -1.282 1 97.62 104 GLY B O 1
ATOM 3885 N N . LYS B 1 105 ? -27.234 21.969 -0.713 1 97 105 LYS B N 1
ATOM 3886 C CA . LYS B 1 105 ? -28.125 22.359 0.385 1 97 105 LYS B CA 1
ATOM 3887 C C . LYS B 1 105 ? -27.359 23.109 1.468 1 97 105 LYS B C 1
ATOM 3889 O O . LYS B 1 105 ? -27.781 24.188 1.891 1 97 105 LYS B O 1
ATOM 3894 N N . ILE B 1 106 ? -26.234 22.562 1.867 1 96.5 106 ILE B N 1
ATOM 3895 C CA . ILE B 1 106 ? -25.453 23.172 2.941 1 96.5 106 ILE B CA 1
ATOM 3896 C C . ILE B 1 106 ? -25 24.562 2.523 1 96.5 106 ILE B C 1
ATOM 3898 O O . ILE B 1 106 ? -25.125 25.531 3.293 1 96.5 106 ILE B O 1
ATOM 3902 N N . SER B 1 107 ? -24.516 24.688 1.317 1 96.94 107 SER B N 1
ATOM 3903 C CA . SER B 1 107 ? -23.953 25.953 0.83 1 96.94 107 SER B CA 1
ATOM 3904 C C . SER B 1 107 ? -25.031 27.016 0.678 1 96.94 107 SER B C 1
ATOM 3906 O O . SER B 1 107 ? -24.719 28.203 0.592 1 96.94 107 SER B O 1
ATOM 3908 N N . ASN B 1 108 ? -26.281 26.578 0.624 1 96.06 108 ASN B N 1
ATOM 3909 C CA . ASN B 1 108 ? -27.359 27.531 0.409 1 96.06 108 ASN B CA 1
ATOM 3910 C C . ASN B 1 108 ? -28.25 27.656 1.645 1 96.06 108 ASN B C 1
ATOM 3912 O O . ASN B 1 108 ? -29.359 28.203 1.568 1 96.06 108 ASN B O 1
ATOM 3916 N N . GLY B 1 109 ? -27.906 27.094 2.705 1 93.81 109 GLY B N 1
ATOM 3917 C CA . GLY B 1 109 ? -28.594 27.266 3.975 1 93.81 109 GLY B CA 1
ATOM 3918 C C . GLY B 1 109 ? -29.875 26.469 4.066 1 93.81 109 GLY B C 1
ATOM 3919 O O . GLY B 1 109 ? -30.828 26.891 4.715 1 93.81 109 GLY B O 1
ATOM 3920 N N . ILE B 1 110 ? -29.938 25.438 3.363 1 93.69 110 ILE B N 1
ATOM 3921 C CA . ILE B 1 110 ? -31.094 24.547 3.416 1 93.69 110 ILE B CA 1
ATOM 3922 C C . ILE B 1 110 ? -30.812 23.422 4.398 1 93.69 110 ILE B C 1
ATOM 3924 O O . ILE B 1 110 ? -29.812 22.703 4.27 1 93.69 110 ILE B O 1
ATOM 3928 N N . ALA B 1 111 ? -31.641 23.234 5.441 1 91.12 111 ALA B N 1
ATOM 3929 C CA . ALA B 1 111 ? -31.406 22.266 6.516 1 91.12 111 ALA B CA 1
ATOM 3930 C C . ALA B 1 111 ? -32.594 21.312 6.668 1 91.12 111 ALA B C 1
ATOM 3932 O O . ALA B 1 111 ? -33.125 21.141 7.77 1 91.12 111 ALA B O 1
ATOM 3933 N N . ASP B 1 112 ? -32.906 20.562 5.629 1 89.25 112 ASP B N 1
ATOM 3934 C CA . ASP B 1 112 ? -34.062 19.703 5.641 1 89.25 112 ASP B CA 1
ATOM 3935 C C . ASP B 1 112 ? -33.688 18.234 5.82 1 89.25 112 ASP B C 1
ATOM 3937 O O . ASP B 1 112 ? -34.531 17.344 5.699 1 89.25 112 ASP B O 1
ATOM 3941 N N . THR B 1 113 ? -32.406 17.938 6.031 1 89.75 113 THR B N 1
ATOM 3942 C CA . THR B 1 113 ? -31.906 16.609 6.352 1 89.75 113 THR B CA 1
ATOM 3943 C C . THR B 1 113 ? -31.047 16.641 7.613 1 89.75 113 THR B C 1
ATOM 3945 O O . THR B 1 113 ? -30.594 17.719 8.031 1 89.75 113 THR B O 1
ATOM 3948 N N . PRO B 1 114 ? -30.812 15.453 8.219 1 89.56 114 PRO B N 1
ATOM 3949 C CA . PRO B 1 114 ? -29.938 15.43 9.398 1 89.56 114 PRO B CA 1
ATOM 3950 C C . PRO B 1 114 ? -28.547 15.977 9.102 1 89.56 114 PRO B C 1
ATOM 3952 O O . PRO B 1 114 ? -27.953 16.641 9.953 1 89.56 114 PRO B O 1
ATOM 3955 N N . ILE B 1 115 ? -28.094 15.781 7.902 1 93.88 115 ILE B N 1
ATOM 3956 C CA . ILE B 1 115 ? -26.75 16.172 7.531 1 93.88 115 ILE B CA 1
ATOM 3957 C C . ILE B 1 115 ? -26.688 17.688 7.316 1 93.88 115 ILE B C 1
ATOM 3959 O O . ILE B 1 115 ? -25.797 18.359 7.84 1 93.88 115 ILE B O 1
ATOM 3963 N N . SER B 1 116 ? -27.656 18.188 6.57 1 92.88 116 SER B N 1
ATOM 3964 C CA . SER B 1 116 ? -27.672 19.625 6.316 1 92.88 116 SER B CA 1
ATOM 3965 C C . SER B 1 116 ? -27.953 20.406 7.594 1 92.88 116 SER B C 1
ATOM 3967 O O . SER B 1 116 ? -27.375 21.484 7.801 1 92.88 116 SER B O 1
ATOM 3969 N N . LEU B 1 117 ? -28.766 19.891 8.492 1 91.69 117 LEU B N 1
ATOM 3970 C CA . LEU B 1 117 ? -29.031 20.547 9.781 1 91.69 117 LEU B CA 1
ATOM 3971 C C . LEU B 1 117 ? -27.766 20.547 10.641 1 91.69 117 LEU B C 1
ATOM 3973 O O . LEU B 1 117 ? -27.406 21.578 11.219 1 91.69 117 LEU B O 1
ATOM 3977 N N . CYS B 1 118 ? -27.125 19.422 10.727 1 93.5 118 CYS B N 1
ATOM 3978 C CA . CYS B 1 118 ? -25.891 19.312 11.484 1 93.5 118 CYS B CA 1
ATOM 3979 C C . CYS B 1 118 ? -24.859 20.328 10.984 1 93.5 118 CYS B C 1
ATOM 3981 O O . CYS B 1 118 ? -24.219 21.016 11.789 1 93.5 118 CYS B O 1
ATOM 3983 N N . SER B 1 119 ? -24.75 20.391 9.688 1 94.31 119 SER B N 1
ATOM 3984 C CA . SER B 1 119 ? -23.781 21.312 9.078 1 94.31 119 SER B CA 1
ATOM 3985 C C . SER B 1 119 ? -24.109 22.766 9.406 1 94.31 119 SER B C 1
ATOM 3987 O O . SER B 1 119 ? -23.219 23.547 9.703 1 94.31 119 SER B O 1
ATOM 3989 N N . MET B 1 120 ? -25.375 23.094 9.344 1 91.31 120 MET B N 1
ATOM 3990 C CA . MET B 1 120 ? -25.812 24.453 9.68 1 91.31 120 MET B CA 1
ATOM 3991 C C . MET B 1 120 ? -25.422 24.812 11.102 1 91.31 120 MET B C 1
ATOM 3993 O O . MET B 1 120 ? -24.875 25.891 11.344 1 91.31 120 MET B O 1
ATOM 3997 N N . VAL B 1 121 ? -25.656 23.906 11.992 1 93.06 121 VAL B N 1
ATOM 3998 C CA . VAL B 1 121 ? -25.344 24.125 13.398 1 93.06 121 VAL B CA 1
ATOM 3999 C C . VAL B 1 121 ? -23.828 24.234 13.578 1 93.06 121 VAL B C 1
ATOM 4001 O O . VAL B 1 121 ? -23.344 25.141 14.258 1 93.06 121 VAL B O 1
ATOM 4004 N N . ALA B 1 122 ? -23.109 23.328 12.945 1 94.75 122 ALA B N 1
ATOM 4005 C CA . ALA B 1 122 ? -21.656 23.312 13.055 1 94.75 122 ALA B CA 1
ATOM 4006 C C . ALA B 1 122 ? -21.047 24.625 12.578 1 94.75 122 ALA B C 1
ATOM 4008 O O . ALA B 1 122 ? -20.203 25.219 13.266 1 94.75 122 ALA B O 1
ATOM 4009 N N . ILE B 1 123 ? -21.469 25.078 11.43 1 94 123 ILE B N 1
ATOM 4010 C CA . ILE B 1 123 ? -20.984 26.328 10.867 1 94 123 ILE B CA 1
ATOM 4011 C C . ILE B 1 123 ? -21.25 27.469 11.836 1 94 123 ILE B C 1
ATOM 4013 O O . ILE B 1 123 ? -20.375 28.281 12.117 1 94 123 ILE B O 1
ATOM 4017 N N . GLY B 1 124 ? -22.438 27.547 12.375 1 92.62 124 GLY B N 1
ATOM 4018 C CA . GLY B 1 124 ? -22.812 28.609 13.305 1 92.62 124 GLY B CA 1
ATOM 4019 C C . GLY B 1 124 ? -22.031 28.562 14.609 1 92.62 124 GLY B C 1
ATOM 4020 O O . GLY B 1 124 ? -21.766 29.594 15.211 1 92.62 124 GLY B O 1
ATOM 4021 N N . ALA B 1 125 ? -21.734 27.359 15.055 1 94.81 125 ALA B N 1
ATOM 4022 C CA . ALA B 1 125 ? -21.047 27.172 16.328 1 94.81 125 ALA B CA 1
ATOM 4023 C C . ALA B 1 125 ? -19.531 27.297 16.156 1 94.81 125 ALA B C 1
ATOM 4025 O O . ALA B 1 125 ? -18.781 27.234 17.125 1 94.81 125 ALA B O 1
ATOM 4026 N N . GLY B 1 126 ? -19.047 27.422 14.922 1 94.69 126 GLY B N 1
ATOM 4027 C CA . GLY B 1 126 ? -17.625 27.531 14.648 1 94.69 126 GLY B CA 1
ATOM 4028 C C . GLY B 1 126 ? -16.922 26.188 14.672 1 94.69 126 GLY B C 1
ATOM 4029 O O . GLY B 1 126 ? -15.695 26.125 14.797 1 94.69 126 GLY B O 1
ATOM 4030 N N . VAL B 1 127 ? -17.688 25.078 14.609 1 96.69 127 VAL B N 1
ATOM 4031 C CA . VAL B 1 127 ? -17.125 23.734 14.539 1 96.69 127 VAL B CA 1
ATOM 4032 C C . VAL B 1 127 ? -16.547 23.484 13.156 1 96.69 127 VAL B C 1
ATOM 4034 O O . VAL B 1 127 ? -17.203 23.719 12.141 1 96.69 127 VAL B O 1
ATOM 4037 N N . PRO B 1 128 ? -15.219 23.062 13.078 1 97.5 128 PRO B N 1
ATOM 4038 C CA . PRO B 1 128 ? -14.617 22.797 11.766 1 97.5 128 PRO B CA 1
ATOM 4039 C C . PRO B 1 128 ? -15.43 21.797 10.953 1 97.5 128 PRO B C 1
ATOM 4041 O O . PRO B 1 128 ? -15.914 20.797 11.492 1 97.5 128 PRO B O 1
ATOM 4044 N N . LEU B 1 129 ? -15.609 22.156 9.664 1 97.81 129 LEU B N 1
ATOM 4045 C CA . LEU B 1 129 ? -16.328 21.312 8.719 1 97.81 129 LEU B CA 1
ATOM 4046 C C . LEU B 1 129 ? -15.375 20.766 7.652 1 97.81 129 LEU B C 1
ATOM 4048 O O . LEU B 1 129 ? -14.633 21.531 7.031 1 97.81 129 LEU B O 1
ATOM 4052 N N . VAL B 1 130 ? -15.281 19.422 7.461 1 98.56 130 VAL B N 1
ATOM 4053 C CA . VAL B 1 130 ? -14.531 18.766 6.402 1 98.56 130 VAL B CA 1
ATOM 4054 C C . VAL B 1 130 ? -15.492 18.094 5.422 1 98.56 130 VAL B C 1
ATOM 4056 O O . VAL B 1 130 ? -16.328 17.297 5.82 1 98.56 130 VAL B O 1
ATOM 4059 N N . VAL B 1 131 ? -15.414 18.484 4.148 1 98.62 131 VAL B N 1
ATOM 4060 C CA . VAL B 1 131 ? -16.328 18.016 3.121 1 98.62 131 VAL B CA 1
ATOM 4061 C C . VAL B 1 131 ? -15.578 17.172 2.092 1 98.62 131 VAL B C 1
ATOM 4063 O O . VAL B 1 131 ? -14.594 17.641 1.508 1 98.62 131 VAL B O 1
ATOM 4066 N N . VAL B 1 132 ? -16.016 15.93 1.845 1 98.62 132 VAL B N 1
ATOM 4067 C CA . VAL B 1 132 ? -15.383 15.016 0.902 1 98.62 132 VAL B CA 1
ATOM 4068 C C . VAL B 1 132 ? -16.344 14.688 -0.234 1 98.62 132 VAL B C 1
ATOM 4070 O O . VAL B 1 132 ? -17.094 13.711 -0.157 1 98.62 132 VAL B O 1
ATOM 4073 N N . PRO B 1 133 ? -16.234 15.477 -1.318 1 98.25 133 PRO B N 1
ATOM 4074 C CA . PRO B 1 133 ? -17.156 15.273 -2.436 1 98.25 133 PRO B CA 1
ATOM 4075 C C . PRO B 1 133 ? -16.938 13.945 -3.152 1 98.25 133 PRO B C 1
ATOM 4077 O O . PRO B 1 133 ? -15.797 13.492 -3.291 1 98.25 133 PRO B O 1
ATOM 4080 N N . ALA B 1 134 ? -17.922 13.305 -3.545 1 96.94 134 ALA B N 1
ATOM 4081 C CA . ALA B 1 134 ? -17.922 12.117 -4.395 1 96.94 134 ALA B CA 1
ATOM 4082 C C . ALA B 1 134 ? -19.125 12.109 -5.328 1 96.94 134 ALA B C 1
ATOM 4084 O O . ALA B 1 134 ? -20.266 12.211 -4.875 1 96.94 134 ALA B O 1
ATOM 4085 N N . MET B 1 135 ? -18.875 12.016 -6.617 1 95.69 135 MET B N 1
ATOM 4086 C CA . MET B 1 135 ? -19.938 12.117 -7.605 1 95.69 135 MET B CA 1
ATOM 4087 C C . MET B 1 135 ? -19.438 11.758 -9 1 95.69 135 MET B C 1
ATOM 4089 O O . MET B 1 135 ? -18.25 11.438 -9.164 1 95.69 135 MET B O 1
ATOM 4093 N N . ASN B 1 136 ? -20.375 11.672 -9.898 1 93.12 136 ASN B N 1
ATOM 4094 C CA . ASN B 1 136 ? -19.969 11.5 -11.289 1 93.12 136 ASN B CA 1
ATOM 4095 C C . ASN B 1 136 ? -19.172 12.703 -11.797 1 93.12 136 ASN B C 1
ATOM 4097 O O . ASN B 1 136 ? -19.391 13.828 -11.352 1 93.12 136 ASN B O 1
ATOM 4101 N N . GLU B 1 137 ? -18.344 12.422 -12.75 1 93.5 137 GLU B N 1
ATOM 4102 C CA . GLU B 1 137 ? -17.453 13.469 -13.242 1 93.5 137 GLU B CA 1
ATOM 4103 C C . GLU B 1 137 ? -18.234 14.617 -13.875 1 93.5 137 GLU B C 1
ATOM 4105 O O . GLU B 1 137 ? -17.859 15.781 -13.734 1 93.5 137 GLU B O 1
ATOM 4110 N N . SER B 1 138 ? -19.281 14.273 -14.578 1 94.06 138 SER B N 1
ATOM 4111 C CA . SER B 1 138 ? -20.094 15.305 -15.211 1 94.06 138 SER B CA 1
ATOM 4112 C C . SER B 1 138 ? -20.703 16.234 -14.164 1 94.06 138 SER B C 1
ATOM 4114 O O . SER B 1 138 ? -20.828 17.438 -14.391 1 94.06 138 SER B O 1
ATOM 4116 N N . MET B 1 139 ? -21.109 15.656 -13.023 1 94.19 139 MET B N 1
ATOM 4117 C CA . MET B 1 139 ? -21.641 16.453 -11.922 1 94.19 139 MET B CA 1
ATOM 4118 C C . MET B 1 139 ? -20.547 17.328 -11.305 1 94.19 139 MET B C 1
ATOM 4120 O O . MET B 1 139 ? -20.781 18.484 -10.961 1 94.19 139 MET B O 1
ATOM 4124 N N . TRP B 1 140 ? -19.359 16.766 -11.219 1 95 140 TRP B N 1
ATOM 4125 C CA . TRP B 1 140 ? -18.219 17.469 -10.641 1 95 140 TRP B CA 1
ATOM 4126 C C . TRP B 1 140 ? -17.844 18.688 -11.477 1 95 140 TRP B C 1
ATOM 4128 O O . TRP B 1 140 ? -17.438 19.703 -10.93 1 95 140 TRP B O 1
ATOM 4138 N N . ARG B 1 141 ? -18.109 18.625 -12.719 1 94.62 141 ARG B N 1
ATOM 4139 C CA . ARG B 1 141 ? -17.766 19.703 -13.641 1 94.62 141 ARG B CA 1
ATOM 4140 C C . ARG B 1 141 ? -18.844 20.781 -13.656 1 94.62 141 ARG B C 1
ATOM 4142 O O . ARG B 1 141 ? -18.641 21.844 -14.234 1 94.62 141 ARG B O 1
ATOM 4149 N N . ASN B 1 142 ? -19.922 20.484 -13.023 1 96 142 ASN B N 1
ATOM 4150 C CA . ASN B 1 142 ? -21.016 21.453 -12.977 1 96 142 ASN B CA 1
ATOM 4151 C C . ASN B 1 142 ? -20.609 22.75 -12.281 1 96 142 ASN B C 1
ATOM 4153 O O . ASN B 1 142 ? -20.172 22.734 -11.133 1 96 142 ASN B O 1
ATOM 4157 N N . PRO B 1 143 ? -20.75 23.859 -12.922 1 97 143 PRO B N 1
ATOM 4158 C CA . PRO B 1 143 ? -20.312 25.141 -12.344 1 97 143 PRO B CA 1
ATOM 4159 C C . PRO B 1 143 ? -21.031 25.469 -11.031 1 97 143 PRO B C 1
ATOM 4161 O O . PRO B 1 143 ? -20.469 26.141 -10.172 1 97 143 PRO B O 1
ATOM 4164 N N . LEU B 1 144 ? -22.25 25.031 -10.898 1 96.12 144 LEU B N 1
ATOM 4165 C CA . LEU B 1 144 ? -22.984 25.297 -9.664 1 96.12 144 LEU B CA 1
ATOM 4166 C C . LEU B 1 144 ? -22.375 24.516 -8.5 1 96.12 144 LEU B C 1
ATOM 4168 O O . LEU B 1 144 ? -22.328 25.016 -7.371 1 96.12 144 LEU B O 1
ATOM 4172 N N . VAL B 1 145 ? -21.969 23.297 -8.75 1 97.38 145 VAL B N 1
ATOM 4173 C CA . VAL B 1 145 ? -21.312 22.5 -7.723 1 97.38 145 VAL B CA 1
ATOM 4174 C C . VAL B 1 145 ? -20 23.188 -7.309 1 97.38 145 VAL B C 1
ATOM 4176 O O . VAL B 1 145 ? -19.703 23.297 -6.117 1 97.38 145 VAL B O 1
ATOM 4179 N N . LYS B 1 146 ? -19.297 23.641 -8.258 1 96.81 146 LYS B N 1
ATOM 4180 C CA . LYS B 1 146 ? -18.047 24.344 -7.984 1 96.81 146 LYS B CA 1
ATOM 4181 C C . LYS B 1 146 ? -18.281 25.594 -7.145 1 96.81 146 LYS B C 1
ATOM 4183 O O . LYS B 1 146 ? -17.562 25.844 -6.18 1 96.81 146 LYS B O 1
ATOM 4188 N N . ARG B 1 147 ? -19.234 26.328 -7.527 1 97.44 147 ARG B N 1
ATOM 4189 C CA . ARG B 1 147 ? -19.594 27.531 -6.785 1 97.44 147 ARG B CA 1
ATOM 4190 C C . ARG B 1 147 ? -19.969 27.188 -5.344 1 97.44 147 ARG B C 1
ATOM 4192 O O . ARG B 1 147 ? -19.578 27.891 -4.414 1 97.44 147 ARG B O 1
ATOM 4199 N N . ASN B 1 148 ? -20.766 26.156 -5.176 1 97.75 148 ASN B N 1
ATOM 4200 C CA . ASN B 1 148 ? -21.172 25.719 -3.844 1 97.75 148 ASN B CA 1
ATOM 4201 C C . ASN B 1 148 ? -19.969 25.344 -2.984 1 97.75 148 ASN B C 1
ATOM 4203 O O . ASN B 1 148 ? -19.906 25.703 -1.807 1 97.75 148 ASN B O 1
ATOM 4207 N N . LEU B 1 149 ? -19.062 24.656 -3.557 1 97.88 149 LEU B N 1
ATOM 4208 C CA . LEU B 1 149 ? -17.859 24.25 -2.842 1 97.88 149 LEU B CA 1
ATOM 4209 C C . LEU B 1 149 ? -17.016 25.469 -2.463 1 97.88 149 LEU B C 1
ATOM 4211 O O . LEU B 1 149 ? -16.453 25.531 -1.364 1 97.88 149 LEU B O 1
ATOM 4215 N N . GLU B 1 150 ? -16.922 26.422 -3.346 1 97.19 150 GLU B N 1
ATOM 4216 C CA . GLU B 1 150 ? -16.203 27.672 -3.055 1 97.19 150 GLU B CA 1
ATOM 4217 C C . GLU B 1 150 ? -16.844 28.406 -1.886 1 97.19 150 GLU B C 1
ATOM 4219 O O . GLU B 1 150 ? -16.156 28.938 -1.02 1 97.19 150 GLU B O 1
ATOM 4224 N N . THR B 1 151 ? -18.125 28.438 -1.902 1 97.38 151 THR B N 1
ATOM 4225 C CA . THR B 1 151 ? -18.875 29.062 -0.815 1 97.38 151 THR B CA 1
ATOM 4226 C C . THR B 1 151 ? -18.516 28.422 0.522 1 97.38 151 THR B C 1
ATOM 4228 O O . THR B 1 151 ? -18.234 29.125 1.5 1 97.38 151 THR B O 1
ATOM 4231 N N . LEU B 1 152 ? -18.5 27.125 0.562 1 97.19 152 LEU B N 1
ATOM 4232 C CA . LEU B 1 152 ? -18.172 26.406 1.787 1 97.19 152 LEU B CA 1
ATOM 4233 C C . LEU B 1 152 ? -16.734 26.688 2.221 1 97.19 152 LEU B C 1
ATOM 4235 O O . LEU B 1 152 ? -16.469 26.859 3.41 1 97.19 152 LEU B O 1
ATOM 4239 N N . SER B 1 153 ? -15.883 26.703 1.244 1 96.12 153 SER B N 1
ATOM 4240 C CA . SER B 1 153 ? -14.484 27 1.54 1 96.12 153 SER B CA 1
ATOM 4241 C C . SER B 1 153 ? -14.328 28.391 2.158 1 96.12 153 SER B C 1
ATOM 4243 O O . SER B 1 153 ? -13.562 28.562 3.109 1 96.12 153 SER B O 1
ATOM 4245 N N . LYS B 1 154 ? -15.031 29.359 1.637 1 95.12 154 LYS B N 1
ATOM 4246 C CA . LYS B 1 154 ? -14.984 30.734 2.143 1 95.12 154 LYS B CA 1
ATOM 4247 C C . LYS B 1 154 ? -15.492 30.797 3.578 1 95.12 154 LYS B C 1
ATOM 4249 O O . LYS B 1 154 ? -15.055 31.656 4.352 1 95.12 154 LYS B O 1
ATOM 4254 N N . LEU B 1 155 ? -16.359 29.859 3.928 1 94.31 155 LEU B N 1
ATOM 4255 C CA . LEU B 1 155 ? -16.906 29.812 5.277 1 94.31 155 LEU B CA 1
ATOM 4256 C C . LEU B 1 155 ? -15.961 29.094 6.223 1 94.31 155 LEU B C 1
ATOM 4258 O O . LEU B 1 155 ? -16.25 28.953 7.414 1 94.31 155 LEU B O 1
ATOM 4262 N N . GLY B 1 156 ? -14.914 28.578 5.656 1 92.94 156 GLY B N 1
ATOM 4263 C CA . GLY B 1 156 ? -13.906 27.953 6.5 1 92.94 156 GLY B CA 1
ATOM 4264 C C . GLY B 1 156 ? -13.922 26.438 6.422 1 92.94 156 GLY B C 1
ATOM 4265 O O . GLY B 1 156 ? -13.133 25.781 7.098 1 92.94 156 GLY B O 1
ATOM 4266 N N . ALA B 1 157 ? -14.789 25.875 5.586 1 96.06 157 ALA B N 1
ATOM 4267 C CA . ALA B 1 157 ? -14.836 24.422 5.438 1 96.06 157 ALA B CA 1
ATOM 4268 C C . ALA B 1 157 ? -13.633 23.906 4.648 1 96.06 157 ALA B C 1
ATOM 4270 O O . ALA B 1 157 ? -13.195 24.547 3.691 1 96.06 157 ALA B O 1
ATOM 4271 N N . ARG B 1 158 ? -13.086 22.828 5.086 1 96.31 158 ARG B N 1
ATOM 4272 C CA . ARG B 1 158 ? -12.023 22.156 4.332 1 96.31 158 ARG B CA 1
ATOM 4273 C C . ARG B 1 158 ? -12.609 21.172 3.328 1 96.31 158 ARG B C 1
ATOM 4275 O O . ARG B 1 158 ? -13.312 20.234 3.711 1 96.31 158 ARG B O 1
ATOM 4282 N N . VAL B 1 159 ? -12.289 21.406 2.078 1 97.38 159 VAL B N 1
ATOM 4283 C CA . VAL B 1 159 ? -12.75 20.516 1.023 1 97.38 159 VAL B CA 1
ATOM 4284 C C . VAL B 1 159 ? -11.633 19.547 0.629 1 97.38 159 VAL B C 1
ATOM 4286 O O . VAL B 1 159 ? -10.539 19.984 0.254 1 97.38 159 VAL B O 1
ATOM 4289 N N . VAL B 1 160 ? -11.852 18.281 0.798 1 97.56 160 VAL B N 1
ATOM 4290 C CA . VAL B 1 160 ? -10.914 17.25 0.346 1 97.56 160 VAL B CA 1
ATOM 4291 C C . VAL B 1 160 ? -11.227 16.859 -1.099 1 97.56 160 VAL B C 1
ATOM 4293 O O . VAL B 1 160 ? -12.211 16.172 -1.366 1 97.56 160 VAL B O 1
ATOM 4296 N N . GLU B 1 161 ? -10.383 17.266 -1.963 1 95.19 161 GLU B N 1
ATOM 4297 C CA . GLU B 1 161 ? -10.656 17.109 -3.387 1 95.19 161 GLU B CA 1
ATOM 4298 C C . GLU B 1 161 ? -10.688 15.633 -3.777 1 95.19 161 GLU B C 1
ATOM 4300 O O . GLU B 1 161 ? -9.875 14.836 -3.305 1 95.19 161 GLU B O 1
ATOM 4305 N N . PRO B 1 162 ? -11.633 15.289 -4.645 1 96.44 162 PRO B N 1
ATOM 4306 C CA . PRO B 1 162 ? -11.719 13.906 -5.121 1 96.44 162 PRO B CA 1
ATOM 4307 C C . PRO B 1 162 ? -10.617 13.562 -6.129 1 96.44 162 PRO B C 1
ATOM 4309 O O . PRO B 1 162 ? -9.906 14.453 -6.594 1 96.44 162 PRO B O 1
ATOM 4312 N N . ILE B 1 163 ? -10.422 12.336 -6.301 1 94.31 163 ILE B N 1
ATOM 4313 C CA . ILE B 1 163 ? -9.562 11.859 -7.375 1 94.31 163 ILE B CA 1
ATOM 4314 C C . ILE B 1 163 ? -10.398 11.609 -8.633 1 94.31 163 ILE B C 1
ATOM 4316 O O . ILE B 1 163 ? -11.406 10.898 -8.578 1 94.31 163 ILE B O 1
ATOM 4320 N N . ILE B 1 164 ? -9.969 12.18 -9.688 1 93.88 164 ILE B N 1
ATOM 4321 C CA . ILE B 1 164 ? -10.703 12.016 -10.93 1 93.88 164 ILE B CA 1
ATOM 4322 C C . ILE B 1 164 ? -10.18 10.797 -11.688 1 93.88 164 ILE B C 1
ATOM 4324 O O . ILE B 1 164 ? -9.055 10.805 -12.188 1 93.88 164 ILE B O 1
ATOM 4328 N N . GLU B 1 165 ? -10.93 9.805 -11.711 1 90.06 165 GLU B N 1
ATOM 4329 C CA . GLU B 1 165 ? -10.539 8.57 -12.375 1 90.06 165 GLU B CA 1
ATOM 4330 C C . GLU B 1 165 ? -11.758 7.855 -12.961 1 90.06 165 GLU B C 1
ATOM 4332 O O . GLU B 1 165 ? -12.82 7.816 -12.336 1 90.06 165 GLU B O 1
ATOM 4337 N N . GLU B 1 166 ? -11.609 7.34 -14.172 1 88.06 166 GLU B N 1
ATOM 4338 C CA . GLU B 1 166 ? -12.617 6.488 -14.789 1 88.06 166 GLU B CA 1
ATOM 4339 C C . GLU B 1 166 ? -13.961 7.207 -14.898 1 88.06 166 GLU B C 1
ATOM 4341 O O . GLU B 1 166 ? -15.008 6.629 -14.594 1 88.06 166 GLU B O 1
ATOM 4346 N N . GLY B 1 167 ? -13.938 8.516 -15.125 1 86.31 167 GLY B N 1
ATOM 4347 C CA . GLY B 1 167 ? -15.148 9.289 -15.344 1 86.31 167 GLY B CA 1
ATOM 4348 C C . GLY B 1 167 ? -15.875 9.641 -14.055 1 86.31 167 GLY B C 1
ATOM 4349 O O . GLY B 1 167 ? -17.047 10.008 -14.086 1 86.31 167 GLY B O 1
ATOM 4350 N N . LYS B 1 168 ? -15.18 9.477 -13.016 1 91.94 168 LYS B N 1
ATOM 4351 C CA . LYS B 1 168 ? -15.789 9.75 -11.719 1 91.94 168 LYS B CA 1
ATOM 4352 C C . LYS B 1 168 ? -14.875 10.609 -10.852 1 91.94 168 LYS B C 1
ATOM 4354 O O . LYS B 1 168 ? -13.648 10.57 -11.008 1 91.94 168 LYS B O 1
ATOM 4359 N N . ALA B 1 169 ? -15.438 11.414 -10.039 1 95.19 169 ALA B N 1
ATOM 4360 C CA . ALA B 1 169 ? -14.781 12.047 -8.898 1 95.19 169 ALA B CA 1
ATOM 4361 C C . ALA B 1 169 ? -14.883 11.172 -7.652 1 95.19 169 ALA B C 1
ATOM 4363 O O . ALA B 1 169 ? -15.836 11.289 -6.883 1 95.19 169 ALA B O 1
ATOM 4364 N N . LYS B 1 170 ? -13.883 10.383 -7.488 1 94.94 170 LYS B N 1
ATOM 4365 C CA . LYS B 1 170 ? -13.906 9.344 -6.457 1 94.94 170 LYS B CA 1
ATOM 4366 C C . LYS B 1 170 ? -13.383 9.883 -5.129 1 94.94 170 LYS B C 1
ATOM 4368 O O . LYS B 1 170 ? -12.641 10.867 -5.098 1 94.94 170 LYS B O 1
ATOM 4373 N N . LEU B 1 171 ? -13.812 9.188 -4.09 1 96.38 171 LEU B N 1
ATOM 4374 C CA . LEU B 1 171 ? -13.242 9.484 -2.779 1 96.38 171 LEU B CA 1
ATOM 4375 C C . LEU B 1 171 ? -11.727 9.344 -2.803 1 96.38 171 LEU B C 1
ATOM 4377 O O . LEU B 1 171 ? -11.195 8.406 -3.406 1 96.38 171 LEU B O 1
ATOM 4381 N N . PRO B 1 172 ? -11.047 10.336 -2.242 1 95.81 172 PRO B N 1
ATOM 4382 C CA . PRO B 1 172 ? -9.609 10.141 -2.059 1 95.81 172 PRO B CA 1
ATOM 4383 C C . PRO B 1 172 ? -9.289 8.961 -1.138 1 95.81 172 PRO B C 1
ATOM 4385 O O . PRO B 1 172 ? -10.195 8.383 -0.529 1 95.81 172 PRO B O 1
ATOM 4388 N N . PRO B 1 173 ? -8.008 8.578 -1.056 1 95.88 173 PRO B N 1
ATOM 4389 C CA . PRO B 1 173 ? -7.629 7.516 -0.12 1 95.88 173 PRO B CA 1
ATOM 4390 C C . PRO B 1 173 ? -8.07 7.805 1.312 1 95.88 173 PRO B C 1
ATOM 4392 O O . PRO B 1 173 ? -8.078 8.961 1.735 1 95.88 173 PRO B O 1
ATOM 4395 N N . ILE B 1 174 ? -8.406 6.742 2.008 1 97.38 174 ILE B N 1
ATOM 4396 C CA . ILE B 1 174 ? -8.953 6.82 3.361 1 97.38 174 ILE B CA 1
ATOM 4397 C C . ILE B 1 174 ? -7.988 7.598 4.258 1 97.38 174 ILE B C 1
ATOM 4399 O O . ILE B 1 174 ? -8.414 8.438 5.055 1 97.38 174 ILE B O 1
ATOM 4403 N N . ASP B 1 175 ? -6.727 7.312 4.051 1 96.25 175 ASP B N 1
ATOM 4404 C CA . ASP B 1 175 ? -5.727 7.977 4.879 1 96.25 175 ASP B CA 1
ATOM 4405 C C . ASP B 1 175 ? -5.746 9.484 4.66 1 96.25 175 ASP B C 1
ATOM 4407 O O . ASP B 1 175 ? -5.582 10.258 5.605 1 96.25 175 ASP B O 1
ATOM 4411 N N . GLU B 1 176 ? -5.961 9.875 3.412 1 96.94 176 GLU B N 1
ATOM 4412 C CA . GLU B 1 176 ? -6.016 11.305 3.111 1 96.94 176 GLU B CA 1
ATOM 4413 C C . GLU B 1 176 ? -7.23 11.961 3.76 1 96.94 176 GLU B C 1
ATOM 4415 O O . GLU B 1 176 ? -7.145 13.086 4.254 1 96.94 176 GLU B O 1
ATOM 4420 N N . VAL B 1 177 ? -8.359 11.297 3.764 1 98.25 177 VAL B N 1
ATOM 4421 C CA . VAL B 1 177 ? -9.562 11.812 4.406 1 98.25 177 VAL B CA 1
ATOM 4422 C C . VAL B 1 177 ? -9.305 12.016 5.898 1 98.25 177 VAL B C 1
ATOM 4424 O O . VAL B 1 177 ? -9.562 13.094 6.438 1 98.25 177 VAL B O 1
ATOM 4427 N N . VAL B 1 178 ? -8.711 11.023 6.516 1 98.44 178 VAL B N 1
ATOM 4428 C CA . VAL B 1 178 ? -8.508 11.039 7.961 1 98.44 178 VAL B CA 1
ATOM 4429 C C . VAL B 1 178 ? -7.453 12.094 8.32 1 98.44 178 VAL B C 1
ATOM 4431 O O . VAL B 1 178 ? -7.633 12.859 9.266 1 98.44 178 VAL B O 1
ATOM 4434 N N . GLU B 1 179 ? -6.383 12.117 7.508 1 97.75 179 GLU B N 1
ATOM 4435 C CA . GLU B 1 179 ? -5.359 13.141 7.742 1 97.75 179 GLU B CA 1
ATOM 4436 C C . GLU B 1 179 ? -5.938 14.539 7.602 1 97.75 179 GLU B C 1
ATOM 4438 O O . GLU B 1 179 ? -5.543 15.461 8.328 1 97.75 179 GLU B O 1
ATOM 4443 N N . SER B 1 180 ? -6.891 14.727 6.707 1 97.88 180 SER B N 1
ATOM 4444 C CA . SER B 1 180 ? -7.527 16.031 6.52 1 97.88 180 SER B CA 1
ATOM 4445 C C . SER B 1 180 ? -8.352 16.422 7.746 1 97.88 180 SER B C 1
ATOM 4447 O O . SER B 1 180 ? -8.438 17.609 8.086 1 97.88 180 SER B O 1
ATOM 4449 N N . VAL B 1 181 ? -8.953 15.445 8.375 1 98.56 181 VAL B N 1
ATOM 4450 C CA . VAL B 1 181 ? -9.672 15.695 9.617 1 98.56 181 VAL B CA 1
ATOM 4451 C C . VAL B 1 181 ? -8.695 16.156 10.695 1 98.56 181 VAL B C 1
ATOM 4453 O O . VAL B 1 181 ? -8.938 17.156 11.375 1 98.56 181 VAL B O 1
ATOM 4456 N N . ILE B 1 182 ? -7.562 15.469 10.797 1 98.12 182 ILE B N 1
ATOM 4457 C CA . ILE B 1 182 ? -6.539 15.836 11.766 1 98.12 182 ILE B CA 1
ATOM 4458 C C . ILE B 1 182 ? -6.02 17.234 11.461 1 98.12 182 ILE B C 1
ATOM 4460 O O . ILE B 1 182 ? -5.836 18.047 12.375 1 98.12 182 ILE B O 1
ATOM 4464 N N . ASP B 1 183 ? -5.809 17.562 10.172 1 97.81 183 ASP B N 1
ATOM 4465 C CA . ASP B 1 183 ? -5.367 18.875 9.734 1 97.81 183 ASP B CA 1
ATOM 4466 C C . ASP B 1 183 ? -6.316 19.969 10.227 1 97.81 183 ASP B C 1
ATOM 4468 O O . ASP B 1 183 ? -5.879 21.062 10.594 1 97.81 183 ASP B O 1
ATOM 4472 N N . SER B 1 184 ? -7.641 19.672 10.219 1 97.19 184 SER B N 1
ATOM 4473 C CA . SER B 1 184 ? -8.648 20.688 10.547 1 97.19 184 SER B CA 1
ATOM 4474 C C . SER B 1 184 ? -8.578 21.078 12.016 1 97.19 184 SER B C 1
ATOM 4476 O O . SER B 1 184 ? -9.125 22.125 12.406 1 97.19 184 SER B O 1
ATOM 4478 N N . LEU B 1 185 ? -7.898 20.266 12.797 1 96.62 185 LEU B N 1
ATOM 4479 C CA . LEU B 1 185 ? -7.789 20.531 14.227 1 96.62 185 LEU B CA 1
ATOM 4480 C C . LEU B 1 185 ? -6.43 21.141 14.562 1 96.62 185 LEU B C 1
ATOM 4482 O O . LEU B 1 185 ? -6.137 21.406 15.727 1 96.62 185 LEU B O 1
ATOM 4486 N N . SER B 1 186 ? -5.57 21.312 13.555 1 95.81 186 SER B N 1
ATOM 4487 C CA . SER B 1 186 ? -4.25 21.906 13.773 1 95.81 186 SER B CA 1
ATOM 4488 C C . SER B 1 186 ? -4.344 23.406 14.031 1 95.81 186 SER B C 1
ATOM 4490 O O . SER B 1 186 ? -5.215 24.078 13.477 1 95.81 186 SER B O 1
ATOM 4492 N N . PRO B 1 187 ? -3.416 23.875 14.883 1 95.06 187 PRO B N 1
ATOM 4493 C CA . PRO B 1 187 ? -3.391 25.344 15.031 1 95.06 187 PRO B CA 1
ATOM 4494 C C . PRO B 1 187 ? -3.072 26.062 13.727 1 95.06 187 PRO B C 1
ATOM 4496 O O . PRO B 1 187 ? -2.416 25.5 12.852 1 95.06 187 PRO B O 1
ATOM 4499 N N . ARG B 1 188 ? -3.572 27.234 13.555 1 95.31 188 ARG B N 1
ATOM 4500 C CA . ARG B 1 188 ? -3.314 28.031 12.359 1 95.31 188 ARG B CA 1
ATOM 4501 C C . ARG B 1 188 ? -2.32 29.156 12.656 1 95.31 188 ARG B C 1
ATOM 4503 O O . ARG B 1 188 ? -2.561 30.312 12.305 1 95.31 188 ARG B O 1
ATOM 4510 N N . ASP B 1 189 ? -1.187 28.734 13.227 1 97.62 189 ASP B N 1
ATOM 4511 C CA . ASP B 1 189 ? -0.246 29.734 13.734 1 97.62 189 ASP B CA 1
ATOM 4512 C C . ASP B 1 189 ? 0.959 29.875 12.805 1 97.62 189 ASP B C 1
ATOM 4514 O O . ASP B 1 189 ? 1.969 30.469 13.18 1 97.62 189 ASP B O 1
ATOM 4518 N N . MET B 1 190 ? 0.854 29.312 11.539 1 98 190 MET B N 1
ATOM 4519 C CA . MET B 1 190 ? 1.959 29.438 10.602 1 98 190 MET B CA 1
ATOM 4520 C C . MET B 1 190 ? 1.502 30.141 9.32 1 98 190 MET B C 1
ATOM 4522 O O . MET B 1 190 ? 2.176 30.062 8.289 1 98 190 MET B O 1
ATOM 4526 N N . ILE B 1 191 ? 0.293 30.734 9.414 1 97.06 191 ILE B N 1
ATOM 4527 C CA . ILE B 1 191 ? -0.238 31.469 8.273 1 97.06 191 ILE B CA 1
ATOM 4528 C C . ILE B 1 191 ? 0.765 32.531 7.84 1 97.06 191 ILE B C 1
ATOM 4530 O O . ILE B 1 191 ? 1.282 33.281 8.672 1 97.06 191 ILE B O 1
ATOM 4534 N N . GLY B 1 192 ? 1.062 32.5 6.551 1 96.94 192 GLY B N 1
ATOM 4535 C CA . GLY B 1 192 ? 1.962 33.5 6.004 1 96.94 192 GLY B CA 1
ATOM 4536 C C . GLY B 1 192 ? 3.416 33.062 6.023 1 96.94 192 GLY B C 1
ATOM 4537 O O . GLY B 1 192 ? 4.273 33.719 5.441 1 96.94 192 GLY B O 1
ATOM 4538 N N . MET B 1 193 ? 3.775 32 6.645 1 97.81 193 MET B N 1
ATOM 4539 C CA . MET B 1 193 ? 5.152 31.516 6.723 1 97.81 193 MET B CA 1
ATOM 4540 C C . MET B 1 193 ? 5.477 30.594 5.555 1 97.81 193 MET B C 1
ATOM 4542 O O . MET B 1 193 ? 4.582 29.953 4.996 1 97.81 193 MET B O 1
ATOM 4546 N N . ARG B 1 194 ? 6.688 30.594 5.203 1 98.38 194 ARG B N 1
ATOM 4547 C CA . ARG B 1 194 ? 7.211 29.688 4.191 1 98.38 194 ARG B CA 1
ATOM 4548 C C . ARG B 1 194 ? 8.148 28.656 4.809 1 98.38 194 ARG B C 1
ATOM 4550 O O . ARG B 1 194 ? 9.047 29.016 5.578 1 98.38 194 ARG B O 1
ATOM 4557 N N . VAL B 1 195 ? 7.91 27.391 4.465 1 98.75 195 VAL B N 1
ATOM 4558 C CA . VAL B 1 195 ? 8.672 26.312 5.062 1 98.75 195 VAL B CA 1
ATOM 4559 C C . VAL B 1 195 ? 9.273 25.438 3.965 1 98.75 195 VAL B C 1
ATOM 4561 O O . VAL B 1 195 ? 8.578 25.031 3.029 1 98.75 195 VAL B O 1
ATOM 4564 N N . LEU B 1 196 ? 10.562 25.219 4.004 1 98.88 196 LEU B N 1
ATOM 4565 C CA . LEU B 1 196 ? 11.25 24.281 3.129 1 98.88 196 LEU B CA 1
ATOM 4566 C C . LEU B 1 196 ? 11.586 23 3.873 1 98.88 196 LEU B C 1
ATOM 4568 O O . LEU B 1 196 ? 12.164 23.031 4.961 1 98.88 196 LEU B O 1
ATOM 4572 N N . VAL B 1 197 ? 11.188 21.844 3.34 1 98.88 197 VAL B N 1
ATOM 4573 C CA . VAL B 1 197 ? 11.461 20.547 3.949 1 98.88 197 VAL B CA 1
ATOM 4574 C C . VAL B 1 197 ? 12.227 19.672 2.967 1 98.88 197 VAL B C 1
ATOM 4576 O O . VAL B 1 197 ? 11.836 19.547 1.801 1 98.88 197 VAL B O 1
ATOM 4579 N N . THR B 1 198 ? 13.367 19.156 3.365 1 98.75 198 THR B N 1
ATOM 4580 C CA . THR B 1 198 ? 13.992 18.094 2.586 1 98.75 198 THR B CA 1
ATOM 4581 C C . THR B 1 198 ? 13.531 16.719 3.076 1 98.75 198 THR B C 1
ATOM 4583 O O . THR B 1 198 ? 13.227 16.547 4.258 1 98.75 198 THR B O 1
ATOM 4586 N N . SER B 1 199 ? 13.461 15.766 2.146 1 98.12 199 SER B N 1
ATOM 4587 C CA . SER B 1 199 ? 12.883 14.484 2.537 1 98.12 199 SER B CA 1
ATOM 4588 C C . SER B 1 199 ? 13.453 13.344 1.698 1 98.12 199 SER B C 1
ATOM 4590 O O . SER B 1 199 ? 13.953 13.562 0.595 1 98.12 199 SER B O 1
ATOM 4592 N N . GLY B 1 200 ? 13.391 12.148 2.332 1 96.88 200 GLY B N 1
ATOM 4593 C CA . GLY B 1 200 ? 13.711 10.938 1.588 1 96.88 200 GLY B CA 1
ATOM 4594 C C . GLY B 1 200 ? 15.203 10.68 1.467 1 96.88 200 GLY B C 1
ATOM 4595 O O . GLY B 1 200 ? 16.016 11.438 2.006 1 96.88 200 GLY B O 1
ATOM 4596 N N . PRO B 1 201 ? 15.484 9.562 0.77 1 97.19 201 PRO B N 1
ATOM 4597 C CA . PRO B 1 201 ? 16.875 9.219 0.488 1 97.19 201 PRO B CA 1
ATOM 4598 C C . PRO B 1 201 ? 17.406 9.859 -0.796 1 97.19 201 PRO B C 1
ATOM 4600 O O . PRO B 1 201 ? 16.672 10.586 -1.466 1 97.19 201 PRO B O 1
ATOM 4603 N N . THR B 1 202 ? 18.656 9.734 -1.077 1 97.62 202 THR B N 1
ATOM 4604 C CA . THR B 1 202 ? 19.219 9.961 -2.404 1 97.62 202 THR B CA 1
ATOM 4605 C C . THR B 1 202 ? 19.812 8.672 -2.969 1 97.62 202 THR B C 1
ATOM 4607 O O . THR B 1 202 ? 20 7.699 -2.236 1 97.62 202 THR B O 1
ATOM 4610 N N . ARG B 1 203 ? 19.984 8.648 -4.227 1 96.94 203 ARG B N 1
ATOM 4611 C CA . ARG B 1 203 ? 20.578 7.5 -4.906 1 96.94 203 ARG B CA 1
ATOM 4612 C C . ARG B 1 203 ? 21.781 7.926 -5.738 1 96.94 203 ARG B C 1
ATOM 4614 O O . ARG B 1 203 ? 21.703 8.867 -6.523 1 96.94 203 ARG B O 1
ATOM 4621 N N . GLU B 1 204 ? 22.859 7.309 -5.465 1 97.12 204 GLU B N 1
ATOM 4622 C CA . GLU B 1 204 ? 24.047 7.5 -6.273 1 97.12 204 GLU B CA 1
ATOM 4623 C C . GLU B 1 204 ? 24.344 6.266 -7.121 1 97.12 204 GLU B C 1
ATOM 4625 O O . GLU B 1 204 ? 24.859 5.262 -6.613 1 97.12 204 GLU B O 1
ATOM 4630 N N . TYR B 1 205 ? 24.109 6.414 -8.359 1 94.56 205 TYR B N 1
ATOM 4631 C CA . TYR B 1 205 ? 24.219 5.27 -9.266 1 94.56 205 TYR B CA 1
ATOM 4632 C C . TYR B 1 205 ? 25.688 4.941 -9.547 1 94.56 205 TYR B C 1
ATOM 4634 O O . TYR B 1 205 ? 26.5 5.844 -9.758 1 94.56 205 TYR B O 1
ATOM 4642 N N . ILE B 1 206 ? 25.984 3.668 -9.461 1 93.75 206 ILE B N 1
ATOM 4643 C CA . ILE B 1 206 ? 27.281 3.127 -9.844 1 93.75 206 ILE B CA 1
ATOM 4644 C C . ILE B 1 206 ? 27.281 2.795 -11.336 1 93.75 206 ILE B C 1
ATOM 4646 O O . ILE B 1 206 ? 28.266 3.035 -12.031 1 93.75 206 ILE B O 1
ATOM 4650 N N . ASP B 1 207 ? 26.219 2.221 -11.797 1 90.5 207 ASP B N 1
ATOM 4651 C CA . ASP B 1 207 ? 25.953 1.934 -13.203 1 90.5 207 ASP B CA 1
ATOM 4652 C C . ASP B 1 207 ? 24.469 2.09 -13.523 1 90.5 207 ASP B C 1
ATOM 4654 O O . ASP B 1 207 ? 23.766 2.85 -12.859 1 90.5 207 ASP B O 1
ATOM 4658 N N . ALA B 1 208 ? 24.031 1.467 -14.562 1 86.12 208 ALA B N 1
ATOM 4659 C CA . ALA B 1 208 ? 22.656 1.695 -15.023 1 86.12 208 ALA B CA 1
ATOM 4660 C C . ALA B 1 208 ? 21.656 1.073 -14.07 1 86.12 208 ALA B C 1
ATOM 4662 O O . ALA B 1 208 ? 20.484 1.487 -14.023 1 86.12 208 ALA B O 1
ATOM 4663 N N . THR B 1 209 ? 22.047 0.134 -13.227 1 85.94 209 THR B N 1
ATOM 4664 C CA . THR B 1 209 ? 21.062 -0.593 -12.438 1 85.94 209 THR B CA 1
ATOM 4665 C C . THR B 1 209 ? 21.438 -0.589 -10.961 1 85.94 209 THR B C 1
ATOM 4667 O O . THR B 1 209 ? 20.594 -0.834 -10.094 1 85.94 209 THR B O 1
ATOM 4670 N N . LYS B 1 210 ? 22.703 -0.306 -10.656 1 92.5 210 LYS B N 1
ATOM 4671 C CA . LYS B 1 210 ? 23.188 -0.369 -9.281 1 92.5 210 LYS B CA 1
ATOM 4672 C C . LYS B 1 210 ? 23.391 1.029 -8.711 1 92.5 210 LYS B C 1
ATOM 4674 O O . LYS B 1 210 ? 23.938 1.906 -9.391 1 92.5 210 LYS B O 1
ATOM 4679 N N . TYR B 1 211 ? 22.969 1.134 -7.465 1 95.38 211 TYR B N 1
ATOM 4680 C CA . TYR B 1 211 ? 23.156 2.436 -6.836 1 95.38 211 TYR B CA 1
ATOM 4681 C C . TYR B 1 211 ? 23.391 2.287 -5.336 1 95.38 211 TYR B C 1
ATOM 4683 O O . TYR B 1 211 ? 23.062 1.252 -4.754 1 95.38 211 TYR B O 1
ATOM 4691 N N . VAL B 1 212 ? 23.984 3.256 -4.742 1 96.06 212 VAL B N 1
ATOM 4692 C CA . VAL B 1 212 ? 24.141 3.387 -3.301 1 96.06 212 VAL B CA 1
ATOM 4693 C C . VAL B 1 212 ? 23.016 4.234 -2.723 1 96.06 212 VAL B C 1
ATOM 4695 O O . VAL B 1 212 ? 22.641 5.258 -3.301 1 96.06 212 VAL B O 1
ATOM 4698 N N . THR B 1 213 ? 22.484 3.854 -1.575 1 96.5 213 THR B N 1
ATOM 4699 C CA . THR B 1 213 ? 21.406 4.609 -0.958 1 96.5 213 THR B CA 1
ATOM 4700 C C . THR B 1 213 ? 21.344 4.328 0.542 1 96.5 213 THR B C 1
ATOM 4702 O O . THR B 1 213 ? 22.203 3.641 1.09 1 96.5 213 THR B O 1
ATOM 4705 N N . THR B 1 214 ? 20.391 4.949 1.202 1 92.75 214 THR B N 1
ATOM 4706 C CA . THR B 1 214 ? 20.062 4.734 2.609 1 92.75 214 THR B CA 1
ATOM 4707 C C . THR B 1 214 ? 18.641 4.219 2.766 1 92.75 214 THR B C 1
ATOM 4709 O O . THR B 1 214 ? 17.844 4.301 1.831 1 92.75 214 THR B O 1
ATOM 4712 N N . PRO B 1 215 ? 18.266 3.66 3.891 1 90.25 215 PRO B N 1
ATOM 4713 C CA . PRO B 1 215 ? 16.938 3.049 4.059 1 90.25 215 PRO B CA 1
ATOM 4714 C C . PRO B 1 215 ? 15.859 4.066 4.422 1 90.25 215 PRO B C 1
ATOM 4716 O O . PRO B 1 215 ? 14.773 3.688 4.867 1 90.25 215 PRO B O 1
ATOM 4719 N N . SER B 1 216 ? 15.953 5.254 4.125 1 92.06 216 SER B N 1
ATOM 4720 C CA . SER B 1 216 ? 14.969 6.273 4.473 1 92.06 216 SER B CA 1
ATOM 4721 C C . SER B 1 216 ? 13.703 6.117 3.645 1 92.06 216 SER B C 1
ATOM 4723 O O . SER B 1 216 ? 13.766 5.926 2.428 1 92.06 216 SER B O 1
ATOM 4725 N N . SER B 1 217 ? 12.523 6.246 4.344 1 92.38 217 SER B N 1
ATOM 4726 C CA . SER B 1 217 ? 11.227 6.145 3.672 1 92.38 217 SER B CA 1
ATOM 4727 C C . SER B 1 217 ? 10.664 7.52 3.342 1 92.38 217 SER B C 1
ATOM 4729 O O . SER B 1 217 ? 9.719 7.641 2.561 1 92.38 217 SER B O 1
ATOM 4731 N N . GLY B 1 218 ? 11.18 8.5 3.902 1 95.12 218 GLY B N 1
ATOM 4732 C CA . GLY B 1 218 ? 10.68 9.852 3.684 1 95.12 218 GLY B CA 1
ATOM 4733 C C . GLY B 1 218 ? 9.508 10.203 4.582 1 95.12 218 GLY B C 1
ATOM 4734 O O . GLY B 1 218 ? 8.977 11.312 4.512 1 95.12 218 GLY B O 1
ATOM 4735 N N . LEU B 1 219 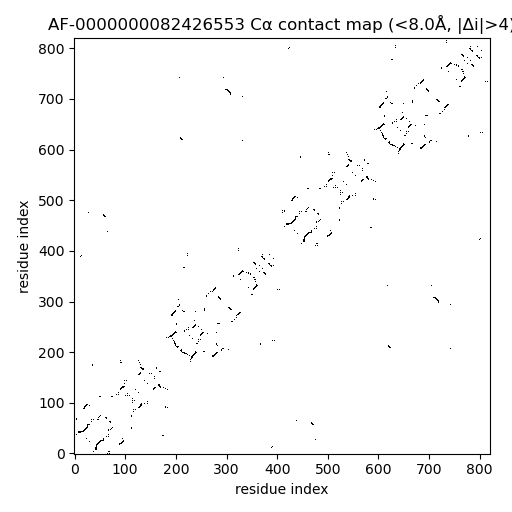? 9.133 9.383 5.555 1 95.88 219 LEU B N 1
ATOM 4736 C CA . LEU B 1 219 ? 7.945 9.555 6.383 1 95.88 219 LEU B CA 1
ATOM 4737 C C . LEU B 1 219 ? 8.086 10.773 7.293 1 95.88 219 LEU B C 1
ATOM 4739 O O . LEU B 1 219 ? 7.121 11.508 7.504 1 95.88 219 LEU B O 1
ATOM 4743 N N . THR B 1 220 ? 9.258 10.93 7.82 1 96.5 220 THR B N 1
ATOM 4744 C CA . THR B 1 220 ? 9.461 12.094 8.672 1 96.5 220 THR B CA 1
ATOM 4745 C C . THR B 1 220 ? 9.219 13.383 7.895 1 96.5 220 THR B C 1
ATOM 4747 O O . THR B 1 220 ? 8.523 14.281 8.375 1 96.5 220 THR B O 1
ATOM 4750 N N . GLY B 1 221 ? 9.781 13.484 6.672 1 97.56 221 GLY B N 1
ATOM 4751 C CA . GLY B 1 221 ? 9.555 14.648 5.832 1 97.56 221 GLY B CA 1
ATOM 4752 C C . GLY B 1 221 ? 8.102 14.836 5.453 1 97.56 221 GLY B C 1
ATOM 4753 O O . GLY B 1 221 ? 7.605 15.969 5.406 1 97.56 221 GLY B O 1
ATOM 4754 N N . TYR B 1 222 ? 7.449 13.773 5.223 1 97.62 222 TYR B N 1
ATOM 4755 C CA . TYR B 1 222 ? 6.023 13.797 4.906 1 97.62 222 TYR B CA 1
ATOM 4756 C C . TYR B 1 222 ? 5.223 14.445 6.027 1 97.62 222 TYR B C 1
ATOM 4758 O O . TYR B 1 222 ? 4.449 15.375 5.789 1 97.62 222 TYR B O 1
ATOM 4766 N N . TYR B 1 223 ? 5.391 14.031 7.258 1 97.75 223 TYR B N 1
ATOM 4767 C CA . TYR B 1 223 ? 4.566 14.5 8.367 1 97.75 223 TYR B CA 1
ATOM 4768 C C . TYR B 1 223 ? 4.953 15.922 8.773 1 97.75 223 TYR B C 1
ATOM 4770 O O . TYR B 1 223 ? 4.102 16.703 9.188 1 97.75 223 TYR B O 1
ATOM 4778 N N . MET B 1 224 ? 6.258 16.234 8.625 1 98.25 224 MET B N 1
ATOM 4779 C CA . MET B 1 224 ? 6.668 17.609 8.891 1 98.25 224 MET B CA 1
ATOM 4780 C C . MET B 1 224 ? 6.004 18.578 7.91 1 98.25 224 MET B C 1
ATOM 4782 O O . MET B 1 224 ? 5.484 19.609 8.312 1 98.25 224 MET B O 1
ATOM 4786 N N . SER B 1 225 ? 6.008 18.156 6.633 1 98.5 225 SER B N 1
ATOM 4787 C CA . SER B 1 225 ? 5.398 18.984 5.605 1 98.5 225 SER B CA 1
ATOM 4788 C C . SER B 1 225 ? 3.887 19.078 5.793 1 98.5 225 SER B C 1
ATOM 4790 O O . SER B 1 225 ? 3.311 20.172 5.684 1 98.5 225 SER B O 1
ATOM 4792 N N . ARG B 1 226 ? 3.291 18.031 6.129 1 97.94 226 ARG B N 1
ATOM 4793 C CA . ARG B 1 226 ? 1.848 17.984 6.34 1 97.94 226 ARG B CA 1
ATOM 4794 C C . ARG B 1 226 ? 1.436 18.891 7.504 1 97.94 226 ARG B C 1
ATOM 4796 O O . ARG B 1 226 ? 0.49 19.672 7.383 1 97.94 226 ARG B O 1
ATOM 4803 N N . GLU B 1 227 ? 2.137 18.703 8.617 1 98.12 227 GLU B N 1
ATOM 4804 C CA . GLU B 1 227 ? 1.794 19.484 9.797 1 98.12 227 GLU B CA 1
ATOM 4805 C C . GLU B 1 227 ? 1.996 20.984 9.547 1 98.12 227 GLU B C 1
ATOM 4807 O O . GLU B 1 227 ? 1.147 21.797 9.914 1 98.12 227 GLU B O 1
ATOM 4812 N N . ALA B 1 228 ? 3.09 21.344 8.922 1 98.69 228 ALA B N 1
ATOM 4813 C CA . ALA B 1 228 ? 3.34 22.75 8.609 1 98.69 228 ALA B CA 1
ATOM 4814 C C . ALA B 1 228 ? 2.246 23.312 7.711 1 98.69 228 ALA B C 1
ATOM 4816 O O . ALA B 1 228 ? 1.733 24.406 7.957 1 98.69 228 ALA B O 1
ATOM 4817 N N . ALA B 1 229 ? 1.87 22.562 6.695 1 98.31 229 ALA B N 1
ATOM 4818 C CA . ALA B 1 229 ? 0.817 23 5.781 1 98.31 229 ALA B CA 1
ATOM 4819 C C . ALA B 1 229 ? -0.523 23.125 6.504 1 98.31 229 ALA B C 1
ATOM 4821 O O . ALA B 1 229 ? -1.277 24.062 6.277 1 98.31 229 ALA B O 1
ATOM 4822 N N . ALA B 1 230 ? -0.789 22.156 7.348 1 97.5 230 ALA B N 1
ATOM 4823 C CA . ALA B 1 230 ? -2.029 22.172 8.117 1 97.5 230 ALA B CA 1
ATOM 4824 C C . ALA B 1 230 ? -2.131 23.406 8.992 1 97.5 230 ALA B C 1
ATOM 4826 O O . ALA B 1 230 ? -3.23 23.922 9.234 1 97.5 230 ALA B O 1
ATOM 4827 N N . ARG B 1 231 ? -0.998 23.891 9.398 1 98 231 ARG B N 1
ATOM 4828 C CA . ARG B 1 231 ? -0.959 25.062 10.281 1 98 231 ARG B CA 1
ATOM 4829 C C . ARG B 1 231 ? -1.001 26.359 9.484 1 98 231 ARG B C 1
ATOM 4831 O O . ARG B 1 231 ? -0.979 27.453 10.055 1 98 231 ARG B O 1
ATOM 4838 N N . GLY B 1 232 ? -1.022 26.25 8.141 1 97.19 232 GLY B N 1
ATOM 4839 C CA . GLY B 1 232 ? -1.271 27.406 7.297 1 97.19 232 GLY B CA 1
ATOM 4840 C C . GLY B 1 232 ? -0.051 27.844 6.504 1 97.19 232 GLY B C 1
ATOM 4841 O O . GLY B 1 232 ? -0.128 28.766 5.688 1 97.19 232 GLY B O 1
ATOM 4842 N N . ALA B 1 233 ? 1.087 27.141 6.598 1 98.5 233 ALA B N 1
ATOM 4843 C CA . ALA B 1 233 ? 2.322 27.531 5.922 1 98.5 233 ALA B CA 1
ATOM 4844 C C . ALA B 1 233 ? 2.277 27.172 4.441 1 98.5 233 ALA B C 1
ATOM 4846 O O . ALA B 1 233 ? 1.551 26.266 4.039 1 98.5 233 ALA B O 1
ATOM 4847 N N . SER B 1 234 ? 2.945 27.969 3.668 1 98.5 234 SER B N 1
ATOM 4848 C CA . SER B 1 234 ? 3.316 27.547 2.32 1 98.5 234 SER B CA 1
ATOM 4849 C C . SER B 1 234 ? 4.539 26.641 2.344 1 98.5 234 SER B C 1
ATOM 4851 O O . SER B 1 234 ? 5.629 27.062 2.729 1 98.5 234 SER B O 1
ATOM 4853 N N . VAL B 1 235 ? 4.379 25.391 1.901 1 98.75 235 VAL B N 1
ATOM 4854 C CA . VAL B 1 235 ? 5.43 24.391 2.123 1 98.75 235 VAL B CA 1
ATOM 4855 C C . VAL B 1 235 ? 5.98 23.922 0.782 1 98.75 235 VAL B C 1
ATOM 4857 O O . VAL B 1 235 ? 5.215 23.609 -0.139 1 98.75 235 VAL B O 1
ATOM 4860 N N . THR B 1 236 ? 7.246 23.891 0.65 1 98.81 236 THR B N 1
ATOM 4861 C CA . THR B 1 236 ? 7.973 23.25 -0.446 1 98.81 236 THR B CA 1
ATOM 4862 C C . THR B 1 236 ? 8.789 22.062 0.059 1 98.81 236 THR B C 1
ATOM 4864 O O . THR B 1 236 ? 9.523 22.188 1.041 1 98.81 236 THR B O 1
ATOM 4867 N N . VAL B 1 237 ? 8.625 20.953 -0.623 1 98.75 237 VAL B N 1
ATOM 4868 C CA . VAL B 1 237 ? 9.375 19.75 -0.271 1 98.75 237 VAL B CA 1
ATOM 4869 C C . VAL B 1 237 ? 10.352 19.406 -1.392 1 98.75 237 VAL B C 1
ATOM 4871 O O . VAL B 1 237 ? 9.977 19.375 -2.566 1 98.75 237 VAL B O 1
ATOM 4874 N N . ILE B 1 238 ? 11.602 19.297 -1.052 1 98.81 238 ILE B N 1
ATOM 4875 C CA . ILE B 1 238 ? 12.594 18.719 -1.947 1 98.81 238 ILE B CA 1
ATOM 4876 C C . ILE B 1 238 ? 12.883 17.281 -1.537 1 98.81 238 ILE B C 1
ATOM 4878 O O . ILE B 1 238 ? 13.5 17.031 -0.499 1 98.81 238 ILE B O 1
ATOM 4882 N N . SER B 1 239 ? 12.422 16.375 -2.363 1 98.62 239 SER B N 1
ATOM 4883 C CA . SER B 1 239 ? 12.422 14.977 -1.936 1 98.62 239 SER B CA 1
ATOM 4884 C C . SER B 1 239 ? 13.234 14.109 -2.891 1 98.62 239 SER B C 1
ATOM 4886 O O . SER B 1 239 ? 13.156 14.281 -4.109 1 98.62 239 SER B O 1
ATOM 4888 N N . GLY B 1 240 ? 14.109 13.266 -2.26 1 98 240 GLY B N 1
ATOM 4889 C CA . GLY B 1 240 ? 14.625 12.156 -3.037 1 98 240 GLY B CA 1
ATOM 4890 C C . GLY B 1 240 ? 13.57 11.133 -3.402 1 98 240 GLY B C 1
ATOM 4891 O O . GLY B 1 240 ? 12.375 11.383 -3.232 1 98 240 GLY B O 1
ATOM 4892 N N . PRO B 1 241 ? 14.016 10.047 -3.961 1 95.38 241 PRO B N 1
ATOM 4893 C CA . PRO B 1 241 ? 13.039 9.055 -4.418 1 95.38 241 PRO B CA 1
ATOM 4894 C C . PRO B 1 241 ? 12.352 8.336 -3.264 1 95.38 241 PRO B C 1
ATOM 4896 O O . PRO B 1 241 ? 13.008 7.68 -2.455 1 95.38 241 PRO B O 1
ATOM 4899 N N . VAL B 1 242 ? 11.023 8.43 -3.25 1 93.94 242 VAL B N 1
ATOM 4900 C CA . VAL B 1 242 ? 10.211 7.75 -2.248 1 93.94 242 VAL B CA 1
ATOM 4901 C C . VAL B 1 242 ? 8.945 7.199 -2.9 1 93.94 242 VAL B C 1
ATOM 4903 O O . VAL B 1 242 ? 8.609 7.559 -4.031 1 93.94 242 VAL B O 1
ATOM 4906 N N . GLY B 1 243 ? 8.281 6.309 -2.154 1 87.06 243 GLY B N 1
ATOM 4907 C CA . GLY B 1 243 ? 7.09 5.684 -2.705 1 87.06 243 GLY B CA 1
ATOM 4908 C C . GLY B 1 243 ? 5.809 6.379 -2.295 1 87.06 243 GLY B C 1
ATOM 4909 O O . GLY B 1 243 ? 4.738 6.094 -2.84 1 87.06 243 GLY B O 1
ATOM 4910 N N . MET B 1 244 ? 5.832 7.238 -1.438 1 88.62 244 MET B N 1
ATOM 4911 C CA . MET B 1 244 ? 4.621 7.875 -0.919 1 88.62 244 MET B CA 1
ATOM 4912 C C . MET B 1 244 ? 4.352 9.195 -1.632 1 88.62 244 MET B C 1
ATOM 4914 O O . MET B 1 244 ? 5.273 9.828 -2.152 1 88.62 244 MET B O 1
ATOM 4918 N N . ARG B 1 245 ? 3.098 9.586 -1.69 1 90.62 245 ARG B N 1
ATOM 4919 C CA . ARG B 1 245 ? 2.691 10.891 -2.205 1 90.62 245 ARG B CA 1
ATOM 4920 C C . ARG B 1 245 ? 2.58 11.914 -1.081 1 90.62 245 ARG B C 1
ATOM 4922 O O . ARG B 1 245 ? 1.952 11.648 -0.053 1 90.62 245 ARG B O 1
ATOM 4929 N N . TYR B 1 246 ? 3.156 13 -1.33 1 95.81 246 TYR B N 1
ATOM 4930 C CA . TYR B 1 246 ? 3.066 14.078 -0.35 1 95.81 246 TYR B CA 1
ATOM 4931 C C . TYR B 1 246 ? 1.68 14.703 -0.36 1 95.81 246 TYR B C 1
ATOM 4933 O O . TYR B 1 246 ? 0.886 14.461 -1.271 1 95.81 246 TYR B O 1
ATOM 4941 N N . PRO B 1 247 ? 1.347 15.477 0.714 1 94 247 PRO B N 1
ATOM 4942 C CA . PRO B 1 247 ? 0.027 16.109 0.76 1 94 247 PRO B CA 1
ATOM 4943 C C . PRO B 1 247 ? -0.243 17 -0.451 1 94 247 PRO B C 1
ATOM 4945 O O . PRO B 1 247 ? 0.681 17.625 -0.983 1 94 247 PRO B O 1
ATOM 4948 N N . PRO B 1 248 ? -1.511 17.078 -0.927 1 91.44 248 PRO B N 1
ATOM 4949 C CA . PRO B 1 248 ? -1.849 17.781 -2.164 1 91.44 248 PRO B CA 1
ATOM 4950 C C . PRO B 1 248 ? -1.547 19.281 -2.088 1 91.44 248 PRO B C 1
ATOM 4952 O O . PRO B 1 248 ? -1.343 19.922 -3.119 1 91.44 248 PRO B O 1
ATOM 4955 N N . ASN B 1 249 ? -1.529 19.891 -0.967 1 92.69 249 ASN B N 1
ATOM 4956 C CA . ASN B 1 249 ? -1.363 21.328 -0.846 1 92.69 249 ASN B CA 1
ATOM 4957 C C . ASN B 1 249 ? 0.095 21.703 -0.602 1 92.69 249 ASN B C 1
ATOM 4959 O O . ASN B 1 249 ? 0.387 22.812 -0.161 1 92.69 249 ASN B O 1
ATOM 4963 N N . VAL B 1 250 ? 1.059 20.781 -0.88 1 97.19 250 VAL B N 1
ATOM 4964 C CA . VAL B 1 250 ? 2.482 21.078 -0.753 1 97.19 250 VAL B CA 1
ATOM 4965 C C . VAL B 1 250 ? 3.146 21.016 -2.127 1 97.19 250 VAL B C 1
ATOM 4967 O O . VAL B 1 250 ? 2.805 20.172 -2.953 1 97.19 250 VAL B O 1
ATOM 4970 N N . ALA B 1 251 ? 4.027 21.984 -2.371 1 97.81 251 ALA B N 1
ATOM 4971 C CA . ALA B 1 251 ? 4.836 21.953 -3.586 1 97.81 251 ALA B CA 1
ATOM 4972 C C . ALA B 1 251 ? 5.98 20.938 -3.449 1 97.81 251 ALA B C 1
ATOM 4974 O O . ALA B 1 251 ? 6.695 20.938 -2.445 1 97.81 251 ALA B O 1
ATOM 4975 N N . VAL B 1 252 ? 6.152 20.109 -4.473 1 98.44 252 VAL B N 1
ATOM 4976 C CA . VAL B 1 252 ? 7.16 19.062 -4.359 1 98.44 252 VAL B CA 1
ATOM 4977 C C . VAL B 1 252 ? 8.125 19.141 -5.543 1 98.44 252 VAL B C 1
ATOM 4979 O O . VAL B 1 252 ? 7.695 19.234 -6.695 1 98.44 252 VAL B O 1
ATOM 4982 N N . LYS B 1 253 ? 9.375 19.172 -5.281 1 98.25 253 LYS B N 1
ATOM 4983 C CA . LYS B 1 253 ? 10.445 19 -6.258 1 98.25 253 LYS B CA 1
ATOM 4984 C C . LYS B 1 253 ? 11.195 17.688 -6.027 1 98.25 253 LYS B C 1
ATOM 4986 O O . LYS B 1 253 ? 11.758 17.469 -4.953 1 98.25 253 LYS B O 1
ATOM 4991 N N . THR B 1 254 ? 11.211 16.859 -7.043 1 98.12 254 THR B N 1
ATOM 4992 C CA . THR B 1 254 ? 11.867 15.562 -6.914 1 98.12 254 THR B CA 1
ATOM 4993 C C . THR B 1 254 ? 13.305 15.625 -7.418 1 98.12 254 THR B C 1
ATOM 4995 O O . THR B 1 254 ? 13.586 16.266 -8.43 1 98.12 254 THR B O 1
ATOM 4998 N N . VAL B 1 255 ? 14.172 15.023 -6.672 1 98.31 255 VAL B N 1
ATOM 4999 C CA . VAL B 1 255 ? 15.586 14.914 -7.023 1 98.31 255 VAL B CA 1
ATOM 5000 C C . VAL B 1 255 ? 16.031 13.461 -6.906 1 98.31 255 VAL B C 1
ATOM 5002 O O . VAL B 1 255 ? 15.297 12.609 -6.406 1 98.31 255 VAL B O 1
ATOM 5005 N N . MET B 1 256 ? 17.25 13.156 -7.391 1 97.12 256 MET B N 1
ATOM 5006 C CA . MET B 1 256 ? 17.75 11.781 -7.359 1 97.12 256 MET B CA 1
ATOM 5007 C C . MET B 1 256 ? 19.031 11.68 -6.535 1 97.12 256 MET B C 1
ATOM 5009 O O . MET B 1 256 ? 19.047 11.023 -5.496 1 97.12 256 MET B O 1
ATOM 5013 N N . SER B 1 257 ? 20.047 12.453 -6.883 1 97.56 257 SER B N 1
ATOM 5014 C CA . SER B 1 257 ? 21.359 12.359 -6.27 1 97.56 257 SER B CA 1
ATOM 5015 C C . SER B 1 257 ? 21.531 13.383 -5.16 1 97.56 257 SER B C 1
ATOM 5017 O O . SER B 1 257 ? 20.703 14.281 -5.004 1 97.56 257 SER B O 1
ATOM 5019 N N . VAL B 1 258 ? 22.594 13.195 -4.43 1 97.5 258 VAL B N 1
ATOM 5020 C CA . VAL B 1 258 ? 22.891 14.125 -3.348 1 97.5 258 VAL B CA 1
ATOM 5021 C C . VAL B 1 258 ? 23.234 15.5 -3.924 1 97.5 258 VAL B C 1
ATOM 5023 O O . VAL B 1 258 ? 22.875 16.531 -3.346 1 97.5 258 VAL B O 1
ATOM 5026 N N . LEU B 1 259 ? 23.875 15.57 -5.078 1 98 259 LEU B N 1
ATOM 5027 C CA . LEU B 1 259 ? 24.203 16.844 -5.715 1 98 259 LEU B CA 1
ATOM 5028 C C . LEU B 1 259 ? 22.938 17.531 -6.227 1 98 259 LEU B C 1
ATOM 5030 O O . LEU B 1 259 ? 22.797 18.75 -6.098 1 98 259 LEU B O 1
ATOM 5034 N N . ASP B 1 260 ? 22 16.641 -6.812 1 98.25 260 ASP B N 1
ATOM 5035 C CA . ASP B 1 260 ? 20.703 17.172 -7.223 1 98.25 260 ASP B CA 1
ATOM 5036 C C . ASP B 1 260 ? 20 17.875 -6.059 1 98.25 260 ASP B C 1
ATOM 5038 O O . ASP B 1 260 ? 19.453 18.969 -6.215 1 98.25 260 ASP B O 1
ATOM 5042 N N . MET B 1 261 ? 20.031 17.266 -4.941 1 98.62 261 MET B N 1
ATOM 5043 C CA . MET B 1 261 ? 19.328 17.781 -3.771 1 98.62 261 MET B CA 1
ATOM 5044 C C . MET B 1 261 ? 19.984 19.062 -3.271 1 98.62 261 MET B C 1
ATOM 5046 O O . MET B 1 261 ? 19.297 20.047 -2.969 1 98.62 261 MET B O 1
ATOM 5050 N N . TYR B 1 262 ? 2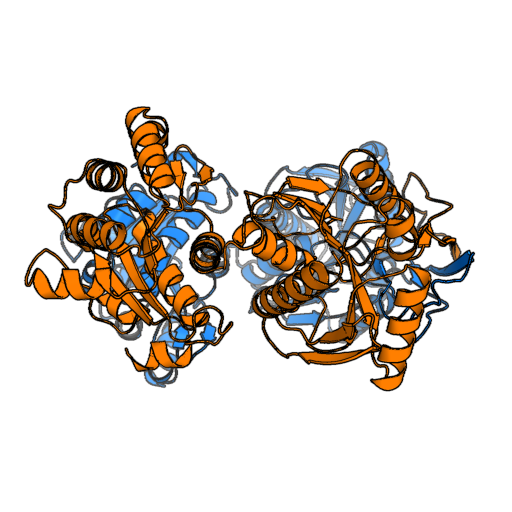1.297 19.016 -3.188 1 98.5 262 TYR B N 1
ATOM 5051 C CA . TYR B 1 262 ? 22.047 20.188 -2.744 1 98.5 262 TYR B CA 1
ATOM 5052 C C . TYR B 1 262 ? 21.719 21.406 -3.619 1 98.5 262 TYR B C 1
ATOM 5054 O O . TYR B 1 262 ? 21.375 22.469 -3.111 1 98.5 262 TYR B O 1
ATOM 5062 N N . GLU B 1 263 ? 21.781 21.172 -4.906 1 98.56 263 GLU B N 1
ATOM 5063 C CA . GLU B 1 263 ? 21.547 22.266 -5.844 1 98.56 263 GLU B CA 1
ATOM 5064 C C . GLU B 1 263 ? 20.109 22.781 -5.746 1 98.56 263 GLU B C 1
ATOM 5066 O O . GLU B 1 263 ? 19.875 23.984 -5.766 1 98.56 263 GLU B O 1
ATOM 5071 N N . ALA B 1 264 ? 19.172 21.875 -5.648 1 98.69 264 ALA B N 1
ATOM 5072 C CA . ALA B 1 264 ? 17.766 22.266 -5.551 1 98.69 264 ALA B CA 1
ATOM 5073 C C . ALA B 1 264 ? 17.516 23.094 -4.301 1 98.69 264 ALA B C 1
ATOM 5075 O O . ALA B 1 264 ? 16.812 24.109 -4.359 1 98.69 264 ALA B O 1
ATOM 5076 N N . VAL B 1 265 ? 18.094 22.688 -3.189 1 98.75 265 VAL B N 1
ATOM 5077 C CA . VAL B 1 265 ? 17.906 23.391 -1.927 1 98.75 265 VAL B CA 1
ATOM 5078 C C . VAL B 1 265 ? 18.531 24.781 -2.016 1 98.75 265 VAL B C 1
ATOM 5080 O O . VAL B 1 265 ? 17.875 25.781 -1.695 1 98.75 265 VAL B O 1
ATOM 5083 N N . MET B 1 266 ? 19.797 24.875 -2.484 1 98.5 266 MET B N 1
ATOM 5084 C CA . MET B 1 266 ? 20.5 26.156 -2.561 1 98.5 266 MET B CA 1
ATOM 5085 C C . MET B 1 266 ? 19.781 27.109 -3.512 1 98.5 266 MET B C 1
ATOM 5087 O O . MET B 1 266 ? 19.609 28.297 -3.205 1 98.5 266 MET B O 1
ATOM 5091 N N . ASN B 1 267 ? 19.375 26.531 -4.602 1 98.06 267 ASN B N 1
ATOM 5092 C CA . ASN B 1 267 ? 18.656 27.375 -5.562 1 98.06 267 ASN B CA 1
ATOM 5093 C C . ASN B 1 267 ? 17.344 27.906 -4.98 1 98.06 267 ASN B C 1
ATOM 5095 O O . ASN B 1 267 ? 17.016 29.078 -5.16 1 98.06 267 ASN B O 1
ATOM 5099 N N . GLU B 1 268 ? 16.641 27.078 -4.312 1 97.94 268 GLU B N 1
ATOM 5100 C CA . GLU B 1 268 ? 15.383 27.484 -3.686 1 97.94 268 GLU B CA 1
ATOM 5101 C C . GLU B 1 268 ? 15.625 28.609 -2.674 1 97.94 268 GLU B C 1
ATOM 5103 O O . GLU B 1 268 ? 14.898 29.609 -2.658 1 97.94 268 GLU B O 1
ATOM 5108 N N . LEU B 1 269 ? 16.656 28.469 -1.871 1 98 269 LEU B N 1
ATOM 5109 C CA . LEU B 1 269 ? 16.938 29.422 -0.794 1 98 269 LEU B CA 1
ATOM 5110 C C . LEU B 1 269 ? 17.469 30.734 -1.352 1 98 269 LEU B C 1
ATOM 5112 O O . LEU B 1 269 ? 17.328 31.781 -0.708 1 98 269 LEU B O 1
ATOM 5116 N N . ARG B 1 270 ? 18.016 30.672 -2.527 1 96.81 270 ARG B N 1
ATOM 5117 C CA . ARG B 1 270 ? 18.516 31.891 -3.17 1 96.81 270 ARG B CA 1
ATOM 5118 C C . ARG B 1 270 ? 17.375 32.656 -3.824 1 96.81 270 ARG B C 1
ATOM 5120 O O . ARG B 1 270 ? 17.453 33.875 -3.965 1 96.81 270 ARG B O 1
ATOM 5127 N N . THR B 1 271 ? 16.328 31.984 -4.184 1 95.75 271 THR B N 1
ATOM 5128 C CA . THR B 1 271 ? 15.281 32.594 -4.992 1 95.75 271 THR B CA 1
ATOM 5129 C C . THR B 1 271 ? 14.125 33.062 -4.113 1 95.75 271 THR B C 1
ATOM 5131 O O . THR B 1 271 ? 13.297 33.875 -4.539 1 95.75 271 THR B O 1
ATOM 5134 N N . ALA B 1 272 ? 14.039 32.562 -2.904 1 95.31 272 ALA B N 1
ATOM 5135 C CA . ALA B 1 272 ? 12.945 32.906 -2.008 1 95.31 272 ALA B CA 1
ATOM 5136 C C . ALA B 1 272 ? 13.398 32.906 -0.551 1 95.31 272 ALA B C 1
ATOM 5138 O O . ALA B 1 272 ? 14.352 32.188 -0.203 1 95.31 272 ALA B O 1
ATOM 5139 N N . SER B 1 273 ? 12.719 33.656 0.23 1 96.75 273 SER B N 1
ATOM 5140 C CA . SER B 1 273 ? 12.961 33.656 1.669 1 96.75 273 SER B CA 1
ATOM 5141 C C . SER B 1 273 ? 12.078 32.625 2.373 1 96.75 273 SER B C 1
ATOM 5143 O O . SER B 1 273 ? 10.891 32.531 2.068 1 96.75 273 SER B O 1
ATOM 5145 N N . TYR B 1 274 ? 12.664 31.938 3.258 1 98.19 274 TYR B N 1
ATOM 5146 C CA . TYR B 1 274 ? 11.945 30.938 4.043 1 98.19 274 TYR B CA 1
ATOM 5147 C C . TYR B 1 274 ? 12.039 31.25 5.531 1 98.19 274 TYR B C 1
ATOM 5149 O O . TYR B 1 274 ? 13.094 31.656 6.027 1 98.19 274 TYR B O 1
ATOM 5157 N N . ASP B 1 275 ? 10.93 31.078 6.184 1 98 275 ASP B N 1
ATOM 5158 C CA . ASP B 1 275 ? 10.914 31.234 7.637 1 98 275 ASP B CA 1
ATOM 5159 C C . ASP B 1 275 ? 11.523 30.031 8.336 1 98 275 ASP B C 1
ATOM 5161 O O . ASP B 1 275 ? 12.227 30.172 9.336 1 98 275 ASP B O 1
ATOM 5165 N N . PHE B 1 276 ? 11.25 28.859 7.848 1 98.62 276 PHE B N 1
ATOM 5166 C CA . PHE B 1 276 ? 11.758 27.609 8.406 1 98.62 276 PHE B CA 1
ATOM 5167 C C . PHE B 1 276 ? 12.398 26.75 7.324 1 98.62 276 PHE B C 1
ATOM 5169 O O . PHE B 1 276 ? 11.891 26.688 6.199 1 98.62 276 PHE B O 1
ATOM 5176 N N . VAL B 1 277 ? 13.484 26.141 7.668 1 98.75 277 VAL B N 1
ATOM 5177 C CA . VAL B 1 277 ? 14.102 25.078 6.891 1 98.75 277 VAL B CA 1
ATOM 5178 C C . VAL B 1 277 ? 14.258 23.828 7.762 1 98.75 277 VAL B C 1
ATOM 5180 O O . VAL B 1 277 ? 14.875 23.891 8.828 1 98.75 277 VAL B O 1
ATOM 5183 N N . ILE B 1 278 ? 13.633 22.734 7.348 1 98.81 278 ILE B N 1
ATOM 5184 C CA . ILE B 1 278 ? 13.633 21.484 8.102 1 98.81 278 ILE B CA 1
ATOM 5185 C C . ILE B 1 278 ? 14.32 20.391 7.297 1 98.81 278 ILE B C 1
ATOM 5187 O O . ILE B 1 278 ? 13.828 19.984 6.246 1 98.81 278 ILE B O 1
ATOM 5191 N N . LEU B 1 279 ? 15.438 19.906 7.781 1 98.56 279 LEU B N 1
ATOM 5192 C CA . LEU B 1 279 ? 16.266 18.953 7.031 1 98.56 279 LEU B CA 1
ATOM 5193 C C . LEU B 1 279 ? 16.016 17.531 7.492 1 98.56 279 LEU B C 1
ATOM 5195 O O . LEU B 1 279 ? 16.797 16.969 8.266 1 98.56 279 LEU B O 1
ATOM 5199 N N . THR B 1 280 ? 14.969 16.875 6.91 1 97.38 280 THR B N 1
ATOM 5200 C CA . THR B 1 280 ? 14.586 15.531 7.336 1 97.38 280 THR B CA 1
ATOM 5201 C C . THR B 1 280 ? 15.125 14.477 6.371 1 97.38 280 THR B C 1
ATOM 5203 O O . THR B 1 280 ? 15.039 13.273 6.641 1 97.38 280 THR B O 1
ATOM 5206 N N . ALA B 1 281 ? 15.688 14.867 5.293 1 97.5 281 ALA B N 1
ATOM 5207 C CA . ALA B 1 281 ? 16.188 13.922 4.305 1 97.5 281 ALA B CA 1
ATOM 5208 C C . ALA B 1 281 ? 17.359 13.117 4.863 1 97.5 281 ALA B C 1
ATOM 5210 O O . ALA B 1 281 ? 17.969 13.516 5.859 1 97.5 281 ALA B O 1
ATOM 5211 N N . ALA B 1 282 ? 17.594 12.023 4.266 1 94.38 282 ALA B N 1
ATOM 5212 C CA . ALA B 1 282 ? 18.766 11.203 4.527 1 94.38 282 ALA B CA 1
ATOM 5213 C C . ALA B 1 282 ? 19.656 11.117 3.293 1 94.38 282 ALA B C 1
ATOM 5215 O O . ALA B 1 282 ? 19.891 10.023 2.762 1 94.38 282 ALA B O 1
ATOM 5216 N N . PRO B 1 283 ? 20.172 12.273 2.912 1 95.94 283 PRO B N 1
ATOM 5217 C CA . PRO B 1 283 ? 21.062 12.234 1.749 1 95.94 283 PRO B CA 1
ATOM 5218 C C . PRO B 1 283 ? 22.375 11.5 2.033 1 95.94 283 PRO B C 1
ATOM 5220 O O . PRO B 1 283 ? 22.859 11.508 3.166 1 95.94 283 PRO B O 1
ATOM 5223 N N . LEU B 1 284 ? 22.906 10.953 0.984 1 95.75 284 LEU B N 1
ATOM 5224 C CA . LEU B 1 284 ? 24.219 10.344 1.12 1 95.75 284 LEU B CA 1
ATOM 5225 C C . LEU B 1 284 ? 25.281 11.406 1.375 1 95.75 284 LEU B C 1
ATOM 5227 O O . LEU B 1 284 ? 25.203 12.516 0.834 1 95.75 284 LEU B O 1
ATOM 5231 N N . ASP B 1 285 ? 26.312 11.047 2.141 1 94.25 285 ASP B N 1
ATOM 5232 C CA . ASP B 1 285 ? 27.422 11.945 2.439 1 94.25 285 ASP B CA 1
ATOM 5233 C C . ASP B 1 285 ? 28.391 12.023 1.271 1 94.25 285 ASP B C 1
ATOM 5235 O O . ASP B 1 285 ? 29.25 12.914 1.228 1 94.25 285 ASP B O 1
ATOM 5239 N N . PHE B 1 286 ? 28.234 11.07 0.326 1 94.69 286 PHE B N 1
ATOM 5240 C CA . PHE B 1 286 ? 29.172 10.945 -0.787 1 94.69 286 PHE B CA 1
ATOM 5241 C C . PHE B 1 286 ? 28.422 10.742 -2.1 1 94.69 286 PHE B C 1
ATOM 5243 O O . PHE B 1 286 ? 27.297 10.242 -2.109 1 94.69 286 PHE B O 1
ATOM 5250 N N . TYR B 1 287 ? 28.984 11.203 -3.158 1 95.69 287 TYR B N 1
ATOM 5251 C CA . TYR B 1 287 ? 28.484 10.859 -4.484 1 95.69 287 TYR B CA 1
ATOM 5252 C C . TYR B 1 287 ? 29.5 10.008 -5.238 1 95.69 287 TYR B C 1
ATOM 5254 O O . TYR B 1 287 ? 30.688 10.031 -4.93 1 95.69 287 TYR B O 1
ATOM 5262 N N . VAL B 1 288 ? 29.078 9.219 -6.176 1 94.31 288 VAL B N 1
ATOM 5263 C CA . VAL B 1 288 ? 29.938 8.352 -6.973 1 94.31 288 VAL B CA 1
ATOM 5264 C C . VAL B 1 288 ? 30.656 9.172 -8.039 1 94.31 288 VAL B C 1
ATOM 5266 O O . VAL B 1 288 ? 30.016 9.836 -8.852 1 94.31 288 VAL B O 1
ATOM 5269 N N . ALA B 1 289 ? 31.953 9.117 -8.023 1 91.5 289 ALA B N 1
ATOM 5270 C CA . ALA B 1 289 ? 32.781 9.945 -8.906 1 91.5 289 ALA B CA 1
ATOM 5271 C C . ALA B 1 289 ? 32.875 9.312 -10.289 1 91.5 289 ALA B C 1
ATOM 5273 O O . ALA B 1 289 ? 33 10.023 -11.297 1 91.5 289 ALA B O 1
ATOM 5274 N N . ASN B 1 290 ? 32.938 8.016 -10.469 1 83 290 ASN B N 1
ATOM 5275 C CA . ASN B 1 290 ? 33.188 7.312 -11.727 1 83 290 ASN B CA 1
ATOM 5276 C C . ASN B 1 290 ? 31.969 6.461 -12.141 1 83 290 ASN B C 1
ATOM 5278 O O . ASN B 1 290 ? 32.125 5.258 -12.367 1 83 290 ASN B O 1
ATOM 5282 N N . ARG B 1 291 ? 30.969 7.191 -12.438 1 82.81 291 ARG B N 1
ATOM 5283 C CA . ARG B 1 291 ? 29.766 6.441 -12.828 1 82.81 291 ARG B CA 1
ATOM 5284 C C . ARG B 1 291 ? 29.938 5.828 -14.211 1 82.81 291 ARG B C 1
ATOM 5286 O O . ARG B 1 291 ? 30.453 6.477 -15.125 1 82.81 291 ARG B O 1
ATOM 5293 N N . GLU B 1 292 ? 29.547 4.652 -14.273 1 77.94 292 GLU B N 1
ATOM 5294 C CA . GLU B 1 292 ? 29.531 3.992 -15.57 1 77.94 292 GLU B CA 1
ATOM 5295 C C . GLU B 1 292 ? 28.172 4.129 -16.25 1 77.94 292 GLU B C 1
ATOM 5297 O O . GLU B 1 292 ? 27.141 3.902 -15.617 1 77.94 292 GLU B O 1
ATOM 5302 N N . ARG B 1 293 ? 28.172 4.559 -17.5 1 70.06 293 ARG B N 1
ATOM 5303 C CA . ARG B 1 293 ? 26.922 4.801 -18.203 1 70.06 293 ARG B CA 1
ATOM 5304 C C . ARG B 1 293 ? 26.172 3.498 -18.453 1 70.06 293 ARG B C 1
ATOM 5306 O O . ARG B 1 293 ? 24.938 3.455 -18.359 1 70.06 293 ARG B O 1
ATOM 5313 N N . GLY B 1 294 ? 26.828 2.412 -18.812 1 70.75 294 GLY B N 1
ATOM 5314 C CA . GLY B 1 294 ? 26.219 1.104 -18.984 1 70.75 294 GLY B CA 1
ATOM 5315 C C . GLY B 1 294 ? 26.312 0.225 -17.766 1 70.75 294 GLY B C 1
ATOM 5316 O O . GLY B 1 294 ? 26.469 0.726 -16.641 1 70.75 294 GLY B O 1
ATOM 5317 N N . LYS B 1 295 ? 25.953 -1.056 -17.891 1 77.44 295 LYS B N 1
ATOM 5318 C CA . LYS B 1 295 ? 26.094 -2.01 -16.797 1 77.44 295 LYS B CA 1
ATOM 5319 C C . LYS B 1 295 ? 27.531 -2.482 -16.656 1 77.44 295 LYS B C 1
ATOM 5321 O O . LYS B 1 295 ? 28.203 -2.746 -17.656 1 77.44 295 LYS B O 1
ATOM 5326 N N . LEU B 1 296 ? 27.969 -2.438 -15.445 1 79.19 296 LEU B N 1
ATOM 5327 C CA . LEU B 1 296 ? 29.281 -2.99 -15.164 1 79.19 296 LEU B CA 1
ATOM 5328 C C . LEU B 1 296 ? 29.359 -4.453 -15.594 1 79.19 296 LEU B C 1
ATOM 5330 O O . LEU B 1 296 ? 28.406 -5.211 -15.414 1 79.19 296 LEU B O 1
ATOM 5334 N N . ASP B 1 297 ? 30.484 -4.707 -16.219 1 77.38 297 ASP B N 1
ATOM 5335 C CA . ASP B 1 297 ? 30.719 -6.094 -16.594 1 77.38 297 ASP B CA 1
ATOM 5336 C C . ASP B 1 297 ? 30.781 -6.996 -15.359 1 77.38 297 ASP B C 1
ATOM 5338 O O . ASP B 1 297 ? 31.609 -6.793 -14.477 1 77.38 297 ASP B O 1
ATOM 5342 N N . SER B 1 298 ? 29.984 -7.977 -15.32 1 80.81 298 SER B N 1
ATOM 5343 C CA . SER B 1 298 ? 29.844 -8.859 -14.164 1 80.81 298 SER B CA 1
ATOM 5344 C C . SER B 1 298 ? 31.031 -9.82 -14.055 1 80.81 298 SER B C 1
ATOM 5346 O O . SER B 1 298 ? 31.203 -10.484 -13.039 1 80.81 298 SER B O 1
ATOM 5348 N N . SER B 1 299 ? 31.844 -9.844 -15.016 1 81.5 299 SER B N 1
ATOM 5349 C CA . SER B 1 299 ? 32.969 -10.781 -15.031 1 81.5 299 SER B CA 1
ATOM 5350 C C . SER B 1 299 ? 34.188 -10.188 -14.352 1 81.5 299 SER B C 1
ATOM 5352 O O . SER B 1 299 ? 35.156 -10.898 -14.078 1 81.5 299 SER B O 1
ATOM 5354 N N . MET B 1 300 ? 34.156 -9 -14.016 1 83.69 300 MET B N 1
ATOM 5355 C CA . MET B 1 300 ? 35.281 -8.359 -13.336 1 83.69 300 MET B CA 1
ATOM 5356 C C . MET B 1 300 ? 35.5 -8.953 -11.945 1 83.69 300 MET B C 1
ATOM 5358 O O . MET B 1 300 ? 34.531 -9.195 -11.227 1 83.69 300 MET B O 1
ATOM 5362 N N . GLU B 1 301 ? 36.688 -9.172 -11.648 1 87.25 301 GLU B N 1
ATOM 5363 C CA . GLU B 1 301 ? 36.969 -9.766 -10.352 1 87.25 301 GLU B CA 1
ATOM 5364 C C . GLU B 1 301 ? 36.844 -8.742 -9.227 1 87.25 301 GLU B C 1
ATOM 5366 O O . GLU B 1 301 ? 36.469 -9.094 -8.109 1 87.25 301 GLU B O 1
ATOM 5371 N N . ARG B 1 302 ? 37.219 -7.551 -9.711 1 91.5 302 ARG B N 1
ATOM 5372 C CA . ARG B 1 302 ? 37.281 -6.484 -8.719 1 91.5 302 ARG B CA 1
ATOM 5373 C C . ARG B 1 302 ? 36.812 -5.16 -9.312 1 91.5 302 ARG B C 1
ATOM 5375 O O . ARG B 1 302 ? 37.125 -4.844 -10.461 1 91.5 302 ARG B O 1
ATOM 5382 N N . VAL B 1 303 ? 35.969 -4.492 -8.508 1 90.56 303 VAL B N 1
ATOM 5383 C CA . VAL B 1 303 ? 35.531 -3.166 -8.898 1 90.56 303 VAL B CA 1
ATOM 5384 C C . VAL B 1 303 ? 35.781 -2.176 -7.766 1 90.56 303 VAL B C 1
ATOM 5386 O O . VAL B 1 303 ? 35.469 -2.459 -6.605 1 90.56 303 VAL B O 1
ATOM 5389 N N . LEU B 1 304 ? 36.344 -1.082 -8.133 1 91.44 304 LEU B N 1
ATOM 5390 C CA . LEU B 1 304 ? 36.531 -0.008 -7.164 1 91.44 304 LEU B CA 1
ATOM 5391 C C . LEU B 1 304 ? 35.594 1.152 -7.43 1 91.44 304 LEU B C 1
ATOM 5393 O O . LEU B 1 304 ? 35.625 1.749 -8.508 1 91.44 304 LEU B O 1
ATOM 5397 N N . VAL B 1 305 ? 34.812 1.374 -6.48 1 92.12 305 VAL B N 1
ATOM 5398 C CA . VAL B 1 305 ? 33.875 2.51 -6.562 1 92.12 305 VAL B CA 1
ATOM 5399 C C . VAL B 1 305 ? 34.438 3.682 -5.758 1 92.12 305 VAL B C 1
ATOM 5401 O O . VAL B 1 305 ? 34.594 3.59 -4.539 1 92.12 305 VAL B O 1
ATOM 5404 N N . GLU B 1 306 ? 34.719 4.668 -6.484 1 93.56 306 GLU B N 1
ATOM 5405 C CA . GLU B 1 306 ? 35.188 5.867 -5.82 1 93.56 306 GLU B CA 1
ATOM 5406 C C . GLU B 1 306 ? 34.062 6.82 -5.473 1 93.56 306 GLU B C 1
ATOM 5408 O O . GLU B 1 306 ? 33.281 7.199 -6.344 1 93.56 306 GLU B O 1
ATOM 5413 N N . MET B 1 307 ? 34.062 7.145 -4.211 1 93.75 307 MET B N 1
ATOM 5414 C CA . MET B 1 307 ? 33.062 8.102 -3.729 1 93.75 307 MET B CA 1
ATOM 5415 C C . MET B 1 307 ? 33.75 9.352 -3.178 1 93.75 307 MET B C 1
ATOM 5417 O O . MET B 1 307 ? 34.781 9.266 -2.525 1 93.75 307 MET B O 1
ATOM 5421 N N . ARG B 1 308 ? 33.125 10.477 -3.471 1 96 308 ARG B N 1
ATOM 5422 C CA . ARG B 1 308 ? 33.688 11.766 -3.023 1 96 308 ARG B CA 1
ATOM 5423 C C . ARG B 1 308 ? 32.688 12.469 -2.092 1 96 308 ARG B C 1
ATOM 5425 O O . ARG B 1 308 ? 31.484 12.328 -2.238 1 96 308 ARG B O 1
ATOM 5432 N N . GLN B 1 309 ? 33.312 13.195 -1.201 1 95.88 309 GLN B N 1
ATOM 5433 C CA . GLN B 1 309 ? 32.5 13.914 -0.229 1 95.88 309 GLN B CA 1
ATOM 5434 C C . GLN B 1 309 ? 31.516 14.852 -0.922 1 95.88 309 GLN B C 1
ATOM 5436 O O . GLN B 1 309 ? 31.891 15.578 -1.848 1 95.88 309 GLN B O 1
ATOM 5441 N N . ALA B 1 310 ? 30.297 14.766 -0.523 1 95.94 310 ALA B N 1
ATOM 5442 C CA . ALA B 1 310 ? 29.266 15.648 -1.052 1 95.94 310 ALA B CA 1
ATOM 5443 C C . ALA B 1 310 ? 29.188 16.938 -0.242 1 95.94 310 ALA B C 1
ATOM 5445 O O . ALA B 1 310 ? 29.562 16.969 0.934 1 95.94 310 ALA B O 1
ATOM 5446 N N . PRO B 1 311 ? 28.781 18.016 -0.968 1 95.62 311 PRO B N 1
ATOM 5447 C CA . PRO B 1 311 ? 28.484 19.203 -0.162 1 95.62 311 PRO B CA 1
ATOM 5448 C C . PRO B 1 311 ? 27.391 18.969 0.862 1 95.62 311 PRO B C 1
ATOM 5450 O O . PRO B 1 311 ? 26.484 18.156 0.623 1 95.62 311 PRO B O 1
ATOM 5453 N N . LYS B 1 312 ? 27.469 19.625 1.979 1 95.56 312 LYS B N 1
ATOM 5454 C CA . LYS B 1 312 ? 26.531 19.391 3.074 1 95.56 312 LYS B CA 1
ATOM 5455 C C . LYS B 1 312 ? 25.469 20.469 3.141 1 95.56 312 LYS B C 1
ATOM 5457 O O . LYS B 1 312 ? 25.75 21.625 3.471 1 95.56 312 LYS B O 1
ATOM 5462 N N . ILE B 1 313 ? 24.297 20.062 2.875 1 97.31 313 ILE B N 1
ATOM 5463 C CA . ILE B 1 313 ? 23.172 20.984 2.947 1 97.31 313 ILE B CA 1
ATOM 5464 C C . ILE B 1 313 ? 23.062 21.562 4.355 1 97.31 313 ILE B C 1
ATOM 5466 O O . ILE B 1 313 ? 22.938 22.781 4.523 1 97.31 313 ILE B O 1
ATOM 5470 N N . ALA B 1 314 ? 23.234 20.688 5.352 1 96.38 314 ALA B N 1
ATOM 5471 C CA . ALA B 1 314 ? 23.047 21.047 6.758 1 96.38 314 ALA B CA 1
ATOM 5472 C C . ALA B 1 314 ? 24.078 22.094 7.191 1 96.38 314 ALA B C 1
ATOM 5474 O O . ALA B 1 314 ? 23.875 22.812 8.172 1 96.38 314 ALA B O 1
ATOM 5475 N N . ARG B 1 315 ? 25.141 22.125 6.508 1 95.75 315 ARG B N 1
ATOM 5476 C CA . ARG B 1 315 ? 26.203 23.078 6.832 1 95.75 315 ARG B CA 1
ATOM 5477 C C . ARG B 1 315 ? 25.984 24.406 6.121 1 95.75 315 ARG B C 1
ATOM 5479 O O . ARG B 1 315 ? 26.297 25.469 6.668 1 95.75 315 ARG B O 1
ATOM 5486 N N . ASP B 1 316 ? 25.328 24.422 4.977 1 97.38 316 ASP B N 1
ATOM 5487 C CA . ASP B 1 316 ? 25.438 25.547 4.062 1 97.38 316 ASP B CA 1
ATOM 5488 C C . ASP B 1 316 ? 24.156 26.375 4.043 1 97.38 316 ASP B C 1
ATOM 5490 O O . ASP B 1 316 ? 24.125 27.484 3.525 1 97.38 316 ASP B O 1
ATOM 5494 N N . VAL B 1 317 ? 23.109 25.859 4.648 1 97.94 317 VAL B N 1
ATOM 5495 C CA . VAL B 1 317 ? 21.797 26.484 4.586 1 97.94 317 VAL B CA 1
ATOM 5496 C C . VAL B 1 317 ? 21.891 27.906 5.145 1 97.94 317 VAL B C 1
ATOM 5498 O O . VAL B 1 317 ? 21.453 28.859 4.496 1 97.94 317 VAL B O 1
ATOM 5501 N N . LYS B 1 318 ? 22.5 28.078 6.328 1 97 318 LYS B N 1
ATOM 5502 C CA . LYS B 1 318 ? 22.531 29.359 7.027 1 97 318 LYS B CA 1
ATOM 5503 C C . LYS B 1 318 ? 23.422 30.359 6.312 1 97 318 LYS B C 1
ATOM 5505 O O . LYS B 1 318 ? 23.297 31.562 6.52 1 97 318 LYS B O 1
ATOM 5510 N N . ARG B 1 319 ? 24.266 29.828 5.457 1 95.69 319 ARG B N 1
ATOM 5511 C CA . ARG B 1 319 ? 25.094 30.719 4.645 1 95.69 319 ARG B CA 1
ATOM 5512 C C . ARG B 1 319 ? 24.266 31.406 3.572 1 95.69 319 ARG B C 1
ATOM 5514 O O . ARG B 1 319 ? 24.5 32.594 3.258 1 95.69 319 ARG B O 1
ATOM 5521 N N . VAL B 1 320 ? 23.328 30.734 3.107 1 96.5 320 VAL B N 1
ATOM 5522 C CA . VAL B 1 320 ? 22.516 31.234 1.997 1 96.5 320 VAL B CA 1
ATOM 5523 C C . VAL B 1 320 ? 21.25 31.875 2.533 1 96.5 320 VAL B C 1
ATOM 5525 O O . VAL B 1 320 ? 20.734 32.812 1.935 1 96.5 320 VAL B O 1
ATOM 5528 N N . SER B 1 321 ? 20.797 31.438 3.666 1 96.56 321 SER B N 1
ATOM 5529 C CA . SER B 1 321 ? 19.578 31.922 4.289 1 96.56 321 SER B CA 1
ATOM 5530 C C . SER B 1 321 ? 19.75 32.125 5.789 1 96.56 321 SER B C 1
ATOM 5532 O O . SER B 1 321 ? 19.141 31.391 6.59 1 96.56 321 SER B O 1
ATOM 5534 N N . PRO B 1 322 ? 20.453 33.094 6.195 1 95 322 PRO B N 1
ATOM 5535 C CA . PRO B 1 322 ? 20.828 33.281 7.602 1 95 322 PRO B CA 1
ATOM 5536 C C . PRO B 1 322 ? 19.625 33.531 8.5 1 95 322 PRO B C 1
ATOM 5538 O O . PRO B 1 322 ? 19.672 33.281 9.703 1 95 322 PRO B O 1
ATOM 5541 N N . ARG B 1 323 ? 18.547 34 7.949 1 94.5 323 ARG B N 1
ATOM 5542 C CA . ARG B 1 323 ? 17.391 34.406 8.758 1 94.5 323 ARG B CA 1
ATOM 5543 C C . ARG B 1 323 ? 16.438 33.25 8.969 1 94.5 323 ARG B C 1
ATOM 5545 O O . ARG B 1 323 ? 15.523 33.344 9.789 1 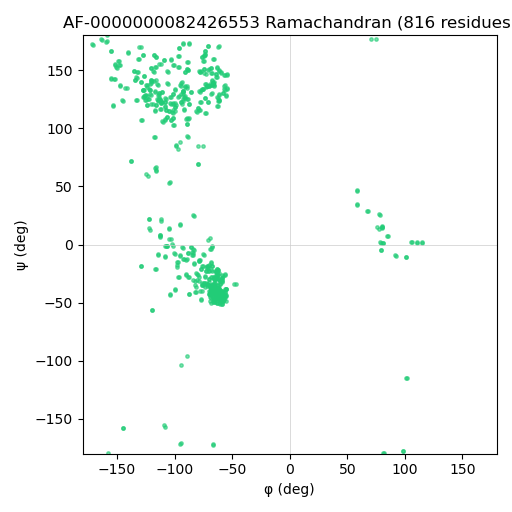94.5 323 ARG B O 1
ATOM 5552 N N . SER B 1 324 ? 16.594 32.188 8.242 1 96.94 324 SER B N 1
ATOM 5553 C CA . SER B 1 324 ? 15.719 31.016 8.391 1 96.94 324 SER B CA 1
ATOM 5554 C C . SER B 1 324 ? 15.969 30.297 9.703 1 96.94 324 SER B C 1
ATOM 5556 O O . SER B 1 324 ? 17.109 30.188 10.148 1 96.94 324 SER B O 1
ATOM 5558 N N . PHE B 1 325 ? 14.914 29.906 10.398 1 97.69 325 PHE B N 1
ATOM 5559 C CA . PHE B 1 325 ? 15.047 29 11.531 1 97.69 325 PHE B CA 1
ATOM 5560 C C . PHE B 1 325 ? 15.352 27.578 11.055 1 97.69 325 PHE B C 1
ATOM 5562 O O . PHE B 1 325 ? 14.508 26.938 10.43 1 97.69 325 PHE B O 1
ATOM 5569 N N . LEU B 1 326 ? 16.5 27.109 11.344 1 97.88 326 LEU B N 1
ATOM 5570 C CA . LEU B 1 326 ? 16.984 25.859 10.781 1 97.88 326 LEU B CA 1
ATOM 5571 C C . LEU B 1 326 ? 16.859 24.719 11.789 1 97.88 326 LEU B C 1
ATOM 5573 O O . LEU B 1 326 ? 17.375 24.812 12.906 1 97.88 326 LEU B O 1
ATOM 5577 N N . ILE B 1 327 ? 16.109 23.688 11.398 1 98.38 327 ILE B N 1
ATOM 5578 C CA . ILE B 1 327 ? 15.984 22.453 12.172 1 98.38 327 ILE B CA 1
ATOM 5579 C C . ILE B 1 327 ? 16.75 21.328 11.484 1 98.38 327 ILE B C 1
ATOM 5581 O O . ILE B 1 327 ? 16.406 20.922 10.367 1 98.38 327 ILE B O 1
ATOM 5585 N N . GLY B 1 328 ? 17.766 20.844 12.141 1 97.75 328 GLY B N 1
ATOM 5586 C CA . GLY B 1 328 ? 18.547 19.734 11.617 1 97.75 328 GLY B CA 1
ATOM 5587 C C . GLY B 1 328 ? 18.219 18.406 12.297 1 97.75 328 GLY B C 1
ATOM 5588 O O . GLY B 1 328 ? 17.641 18.391 13.383 1 97.75 328 GLY B O 1
ATOM 5589 N N . PHE B 1 329 ? 18.547 17.328 11.625 1 96.19 329 PHE B N 1
ATOM 5590 C CA . PHE B 1 329 ? 18.375 15.969 12.148 1 96.19 329 PHE B CA 1
ATOM 5591 C C . PHE B 1 329 ? 19.719 15.242 12.227 1 96.19 329 PHE B C 1
ATOM 5593 O O . PHE B 1 329 ? 20.562 15.398 11.344 1 96.19 329 PHE B O 1
ATOM 5600 N N . LYS B 1 330 ? 19.891 14.508 13.25 1 93.25 330 LYS B N 1
ATOM 5601 C CA . LYS B 1 330 ? 21.047 13.625 13.398 1 93.25 330 LYS B CA 1
ATOM 5602 C C . LYS B 1 330 ? 20.609 12.211 13.766 1 93.25 330 LYS B C 1
ATOM 5604 O O . LYS B 1 330 ? 20.156 11.961 14.883 1 93.25 330 LYS B O 1
ATOM 5609 N N . ALA B 1 331 ? 20.719 11.344 12.812 1 89.12 331 ALA B N 1
ATOM 5610 C CA . ALA B 1 331 ? 20.391 9.938 13.023 1 89.12 331 ALA B CA 1
ATOM 5611 C C . ALA B 1 331 ? 21.656 9.109 13.211 1 89.12 331 ALA B C 1
ATOM 5613 O O . ALA B 1 331 ? 22.625 9.266 12.461 1 89.12 331 ALA B O 1
ATOM 5614 N N . GLU B 1 332 ? 21.719 8.32 14.234 1 86.75 332 GLU B N 1
ATOM 5615 C CA . GLU B 1 332 ? 22.828 7.41 14.516 1 86.75 332 GLU B CA 1
ATOM 5616 C C . GLU B 1 332 ? 22.328 6.008 14.836 1 86.75 332 GLU B C 1
ATOM 5618 O O . GLU B 1 332 ? 21.141 5.805 15.062 1 86.75 332 GLU B O 1
ATOM 5623 N N . VAL B 1 333 ? 23.172 5.066 14.695 1 84.06 333 VAL B N 1
ATOM 5624 C CA . VAL B 1 333 ? 22.781 3.688 14.961 1 84.06 333 VAL B CA 1
ATOM 5625 C C . VAL B 1 333 ? 23.594 3.141 16.141 1 84.06 333 VAL B C 1
ATOM 5627 O O . VAL B 1 333 ? 24.812 3.023 16.047 1 84.06 333 VAL B O 1
ATOM 5630 N N . GLY B 1 334 ? 22.906 2.775 17.094 1 81.69 334 GLY B N 1
ATOM 5631 C CA . GLY B 1 334 ? 23.469 1.953 18.156 1 81.69 334 GLY B CA 1
ATOM 5632 C C . GLY B 1 334 ? 24.5 2.682 18.984 1 81.69 334 GLY B C 1
ATOM 5633 O O . GLY B 1 334 ? 25.484 2.076 19.453 1 81.69 334 GLY B O 1
ATOM 5634 N N . ILE B 1 335 ? 24.422 3.945 19.125 1 84.56 335 ILE B N 1
ATOM 5635 C CA . ILE B 1 335 ? 25.359 4.66 19.969 1 84.56 335 ILE B CA 1
ATOM 5636 C C . ILE B 1 335 ? 24.656 5.148 21.234 1 84.56 335 ILE B C 1
ATOM 5638 O O . ILE B 1 335 ? 23.422 5.184 21.297 1 84.56 335 ILE B O 1
ATOM 5642 N N . ASP B 1 336 ? 25.422 5.387 22.188 1 90.5 336 ASP B N 1
ATOM 5643 C CA . ASP B 1 336 ? 24.812 5.797 23.438 1 90.5 336 ASP B CA 1
ATOM 5644 C C . ASP B 1 336 ? 24.297 7.234 23.359 1 90.5 336 ASP B C 1
ATOM 5646 O O . ASP B 1 336 ? 24.672 7.984 22.453 1 90.5 336 ASP B O 1
ATOM 5650 N N . ARG B 1 337 ? 23.516 7.543 24.328 1 91.81 337 ARG B N 1
ATOM 5651 C CA . ARG B 1 337 ? 22.828 8.828 24.359 1 91.81 337 ARG B CA 1
ATOM 5652 C C . ARG B 1 337 ? 23.828 9.984 24.375 1 91.81 337 ARG B C 1
ATOM 5654 O O . ARG B 1 337 ? 23.656 10.977 23.672 1 91.81 337 ARG B O 1
ATOM 5661 N N . LYS B 1 338 ? 24.797 9.867 25.203 1 93.81 338 LYS B N 1
ATOM 5662 C CA . LYS B 1 338 ? 25.781 10.938 25.344 1 93.81 338 LYS B CA 1
ATOM 5663 C C . LYS B 1 338 ? 26.5 11.211 24.031 1 93.81 338 LYS B C 1
ATOM 5665 O O . LYS B 1 338 ? 26.641 12.359 23.609 1 93.81 338 LYS B O 1
ATOM 5670 N N . GLU B 1 339 ? 26.875 10.211 23.422 1 93.56 339 GLU B N 1
ATOM 5671 C CA . GLU B 1 339 ? 27.562 10.336 22.141 1 93.56 339 GLU B CA 1
ATOM 5672 C C . GLU B 1 339 ? 26.656 10.914 21.062 1 93.56 339 GLU B C 1
ATOM 5674 O O . GLU B 1 339 ? 27.078 11.734 20.25 1 93.56 339 GLU B O 1
ATOM 5679 N N . LEU B 1 340 ? 25.484 10.461 21.125 1 93.44 340 LEU B N 1
ATOM 5680 C CA . LEU B 1 340 ? 24.5 10.969 20.172 1 93.44 340 LEU B CA 1
ATOM 5681 C C . LEU B 1 340 ? 24.328 12.469 20.328 1 93.44 340 LEU B C 1
ATOM 5683 O O . LEU B 1 340 ? 24.328 13.203 19.344 1 93.44 340 LEU B O 1
ATOM 5687 N N . VAL B 1 341 ? 24.25 12.914 21.547 1 95.44 341 VAL B N 1
ATOM 5688 C CA . VAL B 1 341 ? 24.078 14.336 21.828 1 95.44 341 VAL B CA 1
ATOM 5689 C C . VAL B 1 341 ? 25.312 15.109 21.391 1 95.44 341 VAL B C 1
ATOM 5691 O O . VAL B 1 341 ? 25.203 16.156 20.766 1 95.44 341 VAL B O 1
ATOM 5694 N N . GLU B 1 342 ? 26.406 14.617 21.641 1 95.06 342 GLU B N 1
ATOM 5695 C CA . GLU B 1 342 ? 27.656 15.273 21.281 1 95.06 342 GLU B CA 1
ATOM 5696 C C . GLU B 1 342 ? 27.781 15.438 19.766 1 95.06 342 GLU B C 1
ATOM 5698 O O . GLU B 1 342 ? 28.141 16.516 19.281 1 95.06 342 GLU B O 1
ATOM 5703 N N . ARG B 1 343 ? 27.453 14.438 19.094 1 93.44 343 ARG B N 1
ATOM 5704 C CA . ARG B 1 343 ? 27.531 14.484 17.641 1 93.44 343 ARG B CA 1
ATOM 5705 C C . ARG B 1 343 ? 26.516 15.461 17.062 1 93.44 343 ARG B C 1
ATOM 5707 O O . ARG B 1 343 ? 26.812 16.188 16.109 1 93.44 343 ARG B O 1
ATOM 5714 N N . ALA B 1 344 ? 25.391 15.414 17.656 1 95.25 344 ALA B N 1
ATOM 5715 C CA . ALA B 1 344 ? 24.344 16.328 17.203 1 95.25 344 ALA B CA 1
ATOM 5716 C C . ALA B 1 344 ? 24.75 17.781 17.453 1 95.25 344 ALA B C 1
ATOM 5718 O O . ALA B 1 344 ? 24.578 18.641 16.578 1 95.25 344 ALA B O 1
ATOM 5719 N N . MET B 1 345 ? 25.328 18.031 18.578 1 95.81 345 MET B N 1
ATOM 5720 C CA . MET B 1 345 ? 25.734 19.375 18.938 1 95.81 345 MET B CA 1
ATOM 5721 C C . MET B 1 345 ? 26.875 19.844 18.031 1 95.81 345 MET B C 1
ATOM 5723 O O . MET B 1 345 ? 26.922 21.016 17.641 1 95.81 345 MET B O 1
ATOM 5727 N N . LYS B 1 346 ? 27.719 18.969 17.766 1 94.62 346 LYS B N 1
ATOM 5728 C CA . LYS B 1 346 ? 28.812 19.297 16.844 1 94.62 346 LYS B CA 1
ATOM 5729 C C . LYS B 1 346 ? 28.266 19.734 15.492 1 94.62 346 LYS B C 1
ATOM 5731 O O . LYS B 1 346 ? 28.688 20.766 14.961 1 94.62 346 LYS B O 1
ATOM 5736 N N . ARG B 1 347 ? 27.359 19 14.961 1 94.12 347 ARG B N 1
ATOM 5737 C CA . ARG B 1 347 ? 26.766 19.328 13.672 1 94.12 347 ARG B CA 1
ATOM 5738 C C . ARG B 1 347 ? 25.984 20.641 13.742 1 94.12 347 ARG B C 1
ATOM 5740 O O . ARG B 1 347 ? 26 21.422 12.797 1 94.12 347 ARG B O 1
ATOM 5747 N N . MET B 1 348 ? 25.312 20.844 14.836 1 95.94 348 MET B N 1
ATOM 5748 C CA . MET B 1 348 ? 24.547 22.062 15.062 1 95.94 348 MET B CA 1
ATOM 5749 C C . MET B 1 348 ? 25.453 23.297 14.984 1 95.94 348 MET B C 1
ATOM 5751 O O . MET B 1 348 ? 25.109 24.281 14.336 1 95.94 348 MET B O 1
ATOM 5755 N N . ARG B 1 349 ? 26.594 23.219 15.586 1 95.19 349 ARG B N 1
ATOM 5756 C CA . ARG B 1 349 ? 27.547 24.312 15.578 1 95.19 349 ARG B CA 1
ATOM 5757 C C . ARG B 1 349 ? 28.125 24.531 14.188 1 95.19 349 ARG B C 1
ATOM 5759 O O . ARG B 1 349 ? 28.234 25.672 13.734 1 95.19 349 ARG B O 1
ATOM 5766 N N . GLU B 1 350 ? 28.406 23.453 13.547 1 94.44 350 GLU B N 1
ATOM 5767 C CA . GLU B 1 350 ? 29 23.516 12.211 1 94.44 350 GLU B CA 1
ATOM 5768 C C . GLU B 1 350 ? 28.047 24.188 11.219 1 94.44 350 GLU B C 1
ATOM 5770 O O . GLU B 1 350 ? 28.5 24.891 10.312 1 94.44 350 GLU B O 1
ATOM 5775 N N . GLY B 1 351 ? 26.781 23.969 11.406 1 95.81 351 GLY B N 1
ATOM 5776 C CA . GLY B 1 351 ? 25.812 24.453 10.445 1 95.81 351 GLY B CA 1
ATOM 5777 C C . GLY B 1 351 ? 25 25.625 10.969 1 95.81 351 GLY B C 1
ATOM 5778 O O . GLY B 1 351 ? 24.109 26.125 10.289 1 95.81 351 GLY B O 1
ATOM 5779 N N . ASN B 1 352 ? 25.281 26.016 12.234 1 96.06 352 ASN B N 1
ATOM 5780 C CA . ASN B 1 352 ? 24.531 27.094 12.891 1 96.06 352 ASN B CA 1
ATOM 5781 C C . ASN B 1 352 ? 23.047 26.781 12.953 1 96.06 352 ASN B C 1
ATOM 5783 O O . ASN B 1 352 ? 22.219 27.625 12.586 1 96.06 352 ASN B O 1
ATOM 5787 N N . TRP B 1 353 ? 22.703 25.547 13.367 1 97 353 TRP B N 1
ATOM 5788 C CA . TRP B 1 353 ? 21.312 25.156 13.484 1 97 353 TRP B CA 1
ATOM 5789 C C . TRP B 1 353 ? 20.656 25.875 14.664 1 97 353 TRP B C 1
ATOM 5791 O O . TRP B 1 353 ? 21.312 26.188 15.664 1 97 353 TRP B O 1
ATOM 5801 N N . ASP B 1 354 ? 19.391 26.109 14.547 1 96.5 354 ASP B N 1
ATOM 5802 C CA . ASP B 1 354 ? 18.641 26.688 15.664 1 96.5 354 ASP B CA 1
ATOM 5803 C C . ASP B 1 354 ? 18.078 25.578 16.562 1 96.5 354 ASP B C 1
ATOM 5805 O O . ASP B 1 354 ? 17.844 25.812 17.75 1 96.5 354 ASP B O 1
ATOM 5809 N N . MET B 1 355 ? 17.859 24.406 16.031 1 97.12 355 MET B N 1
ATOM 5810 C CA . MET B 1 355 ? 17.359 23.234 16.75 1 97.12 355 MET B CA 1
ATOM 5811 C C . MET B 1 355 ? 17.844 21.953 16.078 1 97.12 355 MET B C 1
ATOM 5813 O O . MET B 1 355 ? 17.938 21.875 14.859 1 97.12 355 MET B O 1
ATOM 5817 N N . ALA B 1 356 ? 18.156 20.969 16.906 1 97.81 356 ALA B N 1
ATOM 5818 C CA . ALA B 1 356 ? 18.547 19.656 16.391 1 97.81 356 ALA B CA 1
ATOM 5819 C C . ALA B 1 356 ? 17.656 18.547 16.969 1 97.81 356 ALA B C 1
ATOM 5821 O O . ALA B 1 356 ? 17.297 18.578 18.141 1 97.81 356 ALA B O 1
ATOM 5822 N N . LEU B 1 357 ? 17.266 17.656 16.141 1 97.75 357 LEU B N 1
ATOM 5823 C CA . LEU B 1 357 ? 16.547 16.453 16.547 1 97.75 357 LEU B CA 1
ATOM 5824 C C . LEU B 1 357 ? 17.422 15.211 16.375 1 97.75 357 LEU B C 1
ATOM 5826 O O . LEU B 1 357 ? 17.672 14.773 15.25 1 97.75 357 LEU B O 1
ATOM 5830 N N . ALA B 1 358 ? 17.922 14.656 17.484 1 96.19 358 ALA B N 1
ATOM 5831 C CA . ALA B 1 358 ? 18.781 13.477 17.469 1 96.19 358 ALA B CA 1
ATOM 5832 C C . ALA B 1 358 ? 18 12.211 17.797 1 96.19 358 ALA B C 1
ATOM 5834 O O . ALA B 1 358 ? 17.156 12.211 18.703 1 96.19 358 ALA B O 1
ATOM 5835 N N . HIS B 1 359 ? 18.25 11.195 16.969 1 91.44 359 HIS B N 1
ATOM 5836 C CA . HIS B 1 359 ? 17.516 9.961 17.25 1 91.44 359 HIS B CA 1
ATOM 5837 C C . HIS B 1 359 ? 18.312 8.734 16.812 1 91.44 359 HIS B C 1
ATOM 5839 O O . HIS B 1 359 ? 19.156 8.828 15.93 1 91.44 359 HIS B O 1
ATOM 5845 N N . ASP B 1 360 ? 18.062 7.656 17.484 1 85.69 360 ASP B N 1
ATOM 5846 C CA . ASP B 1 360 ? 18.609 6.348 17.156 1 85.69 360 ASP B CA 1
ATOM 5847 C C . ASP B 1 360 ? 17.719 5.602 16.172 1 85.69 360 ASP B C 1
ATOM 5849 O O . ASP B 1 360 ? 16.562 5.289 16.484 1 85.69 360 ASP B O 1
ATOM 5853 N N . VAL B 1 361 ? 18.281 5.16 15.023 1 77.62 361 VAL B N 1
ATOM 5854 C CA . VAL B 1 361 ? 17.453 4.59 13.969 1 77.62 361 VAL B CA 1
ATOM 5855 C C . VAL B 1 361 ? 17.75 3.1 13.82 1 77.62 361 VAL B C 1
ATOM 5857 O O . VAL B 1 361 ? 17.328 2.469 12.852 1 77.62 361 VAL B O 1
ATOM 5860 N N . GLY B 1 362 ? 18.516 2.459 14.602 1 70 362 GLY B N 1
ATOM 5861 C CA . GLY B 1 362 ? 18.891 1.061 14.484 1 70 362 GLY B CA 1
ATOM 5862 C C . GLY B 1 362 ? 17.812 0.106 14.961 1 70 362 GLY B C 1
ATOM 5863 O O . GLY B 1 362 ? 17.781 -1.056 14.555 1 70 362 GLY B O 1
ATOM 5864 N N . GLY B 1 363 ? 16.812 0.442 15.617 1 69.25 363 GLY B N 1
ATOM 5865 C CA . GLY B 1 363 ? 15.805 -0.455 16.156 1 69.25 363 GLY B CA 1
ATOM 5866 C C . GLY B 1 363 ? 14.469 -0.361 15.438 1 69.25 363 GLY B C 1
ATOM 5867 O O . GLY B 1 363 ? 14.43 -0.254 14.211 1 69.25 363 GLY B O 1
ATOM 5868 N N . SER B 1 364 ? 13.516 -0.725 16.172 1 71.31 364 SER B N 1
ATOM 5869 C CA . SER B 1 364 ? 12.156 -0.722 15.641 1 71.31 364 SER B CA 1
ATOM 5870 C C . SER B 1 364 ? 11.641 0.701 15.445 1 71.31 364 SER B C 1
ATOM 5872 O O . SER B 1 364 ? 10.531 0.903 14.961 1 71.31 364 SER B O 1
ATOM 5874 N N . LEU B 1 365 ? 12.508 1.581 15.695 1 76.44 365 LEU B N 1
ATOM 5875 C CA . LEU B 1 365 ? 12.125 2.982 15.57 1 76.44 365 LEU B CA 1
ATOM 5876 C C . LEU B 1 365 ? 12.922 3.674 14.469 1 76.44 365 LEU B C 1
ATOM 5878 O O . LEU B 1 365 ? 14 3.201 14.086 1 76.44 365 LEU B O 1
ATOM 5882 N N . GLY B 1 366 ? 12.281 4.699 13.922 1 74.88 366 GLY B N 1
ATOM 5883 C CA . GLY B 1 366 ? 13.031 5.516 12.977 1 74.88 366 GLY B CA 1
ATOM 5884 C C . GLY B 1 366 ? 12.703 5.195 11.523 1 74.88 366 GLY B C 1
ATOM 5885 O O . GLY B 1 366 ? 11.547 5.289 11.109 1 74.88 366 GLY B O 1
ATOM 5886 N N . PHE B 1 367 ? 13.688 4.711 10.898 1 79.19 367 PHE B N 1
ATOM 5887 C CA . PHE B 1 367 ? 13.516 4.523 9.461 1 79.19 367 PHE B CA 1
ATOM 5888 C C . PHE B 1 367 ? 12.406 3.527 9.172 1 79.19 367 PHE B C 1
ATOM 5890 O O . PHE B 1 367 ? 12.352 2.451 9.773 1 79.19 367 PHE B O 1
ATOM 5897 N N . GLY B 1 368 ? 11.422 3.963 8.328 1 75.56 368 GLY B N 1
ATOM 5898 C CA . GLY B 1 368 ? 10.383 3.068 7.852 1 75.56 368 GLY B CA 1
ATOM 5899 C C . GLY B 1 368 ? 9.281 2.844 8.867 1 75.56 368 GLY B C 1
ATOM 5900 O O . GLY B 1 368 ? 8.297 2.154 8.578 1 75.56 368 GLY B O 1
ATOM 5901 N N . SER B 1 369 ? 9.461 3.402 10.039 1 82.81 369 SER B N 1
ATOM 5902 C CA . SER B 1 369 ? 8.477 3.229 11.102 1 82.81 369 SER B CA 1
ATOM 5903 C C . SER B 1 369 ? 7.586 4.457 11.242 1 82.81 369 SER B C 1
ATOM 5905 O O . SER B 1 369 ? 7.992 5.566 10.891 1 82.81 369 SER B O 1
ATOM 5907 N N . LEU B 1 370 ? 6.398 4.145 11.773 1 90.38 370 LEU B N 1
ATOM 5908 C CA . LEU B 1 370 ? 5.48 5.25 12.031 1 90.38 370 LEU B CA 1
ATOM 5909 C C . LEU B 1 370 ? 5.797 5.918 13.367 1 90.38 370 LEU B C 1
ATOM 5911 O O . LEU B 1 370 ? 5.328 7.027 13.633 1 90.38 370 LEU B O 1
ATOM 5915 N N . LEU B 1 371 ? 6.555 5.207 14.156 1 92.56 371 LEU B N 1
ATOM 5916 C CA . LEU B 1 371 ? 6.922 5.711 15.477 1 92.56 371 LEU B CA 1
ATOM 5917 C C . LEU B 1 371 ? 8.383 6.164 15.5 1 92.56 371 LEU B C 1
ATOM 5919 O O . LEU B 1 371 ? 9.203 5.664 14.727 1 92.56 371 LEU B O 1
ATOM 5923 N N . ASP B 1 372 ? 8.633 7.145 16.312 1 94 372 ASP B N 1
ATOM 5924 C CA . ASP B 1 372 ? 10 7.605 16.531 1 94 372 ASP B CA 1
ATOM 5925 C C . ASP B 1 372 ? 10.141 8.281 17.891 1 94 372 ASP B C 1
ATOM 5927 O O . ASP B 1 372 ? 9.156 8.445 18.625 1 94 372 ASP B O 1
ATOM 5931 N N . SER B 1 373 ? 11.352 8.477 18.281 1 94.81 373 SER B N 1
ATOM 5932 C CA . SER B 1 373 ? 11.734 9.25 19.453 1 94.81 373 SER B CA 1
ATOM 5933 C C . SER B 1 373 ? 12.883 10.203 19.156 1 94.81 373 SER B C 1
ATOM 5935 O O . SER B 1 373 ? 13.781 9.859 18.375 1 94.81 373 SER B O 1
ATOM 5937 N N . TYR B 1 374 ? 12.805 11.406 19.75 1 95.81 374 TYR B N 1
ATOM 5938 C CA . TYR B 1 374 ? 13.852 12.391 19.484 1 95.81 374 TYR B CA 1
ATOM 5939 C C . TYR B 1 374 ? 14.445 12.906 20.797 1 95.81 374 TYR B C 1
ATOM 5941 O O . TYR B 1 374 ? 13.75 13.008 21.797 1 95.81 374 TYR B O 1
ATOM 5949 N N . LEU B 1 375 ? 15.742 13.188 20.797 1 96.88 375 LEU B N 1
ATOM 5950 C CA . LEU B 1 375 ? 16.359 14.18 21.672 1 96.88 375 LEU B CA 1
ATOM 5951 C C . LEU B 1 375 ? 16.344 15.562 21.016 1 96.88 375 LEU B C 1
ATOM 5953 O O . LEU B 1 375 ? 17.094 15.805 20.062 1 96.88 375 LEU B O 1
ATOM 5957 N N . MET B 1 376 ? 15.438 16.375 21.5 1 97.38 376 MET B N 1
ATOM 5958 C CA . MET B 1 376 ? 15.359 17.75 20.984 1 97.38 376 MET B CA 1
ATOM 5959 C C . MET B 1 376 ? 16.406 18.625 21.656 1 97.38 376 MET B C 1
ATOM 5961 O O . MET B 1 376 ? 16.344 18.891 22.859 1 97.38 376 MET B O 1
ATOM 5965 N N . ILE B 1 377 ? 17.328 19.078 20.859 1 96.94 377 ILE B N 1
ATOM 5966 C CA . ILE B 1 377 ? 18.422 19.906 21.359 1 96.94 377 ILE B CA 1
ATOM 5967 C C . ILE B 1 377 ? 18.234 21.344 20.906 1 96.94 377 ILE B C 1
ATOM 5969 O O . ILE B 1 377 ? 18.141 21.625 19.703 1 96.94 377 ILE B O 1
ATOM 5973 N N . TYR B 1 378 ? 18.25 22.25 21.859 1 93.12 378 TYR B N 1
ATOM 5974 C CA . TYR B 1 378 ? 18 23.656 21.594 1 93.12 378 TYR B CA 1
ATOM 5975 C C . TYR B 1 378 ? 19.312 24.422 21.453 1 93.12 378 TYR B C 1
ATOM 5977 O O . TYR B 1 378 ? 20.375 23.906 21.812 1 93.12 378 TYR B O 1
ATOM 5985 N N . GLY B 1 379 ? 19.266 25.609 20.859 1 86.31 379 GLY B N 1
ATOM 5986 C CA . GLY B 1 379 ? 20.438 26.469 20.75 1 86.31 379 GLY B CA 1
ATOM 5987 C C . GLY B 1 379 ? 21.078 26.781 22.094 1 86.31 379 GLY B C 1
ATOM 5988 O O . GLY B 1 379 ? 22.297 26.969 22.188 1 86.31 379 GLY B O 1
ATOM 5989 N N . SER B 1 380 ? 20.312 26.719 23.141 1 84.06 380 SER B N 1
ATOM 5990 C CA . SER B 1 380 ? 20.781 26.984 24.5 1 84.06 380 SER B CA 1
ATOM 5991 C C . SER B 1 380 ? 21.594 25.828 25.047 1 84.06 380 SER B C 1
ATOM 5993 O O . SER B 1 380 ? 22.297 25.969 26.047 1 84.06 380 SER B O 1
ATOM 5995 N N . GLY B 1 381 ? 21.422 24.688 24.422 1 87.62 381 GLY B N 1
ATOM 5996 C CA . GLY B 1 381 ? 22.047 23.484 24.938 1 87.62 381 GLY B CA 1
ATOM 5997 C C . GLY B 1 381 ? 21.094 22.594 25.719 1 87.62 381 GLY B C 1
ATOM 5998 O O . GLY B 1 381 ? 21.422 21.453 26.031 1 87.62 381 GLY B O 1
ATOM 5999 N N . GLU B 1 382 ? 19.953 23.141 25.984 1 93.38 382 GLU B N 1
ATOM 6000 C CA . GLU B 1 382 ? 18.922 22.344 26.656 1 93.38 382 GLU B CA 1
ATOM 6001 C C . GLU B 1 382 ? 18.484 21.156 25.797 1 93.38 382 GLU B C 1
ATOM 6003 O O . GLU B 1 382 ? 18.422 21.281 24.562 1 93.38 382 GLU B O 1
ATOM 6008 N N . ILE B 1 383 ? 18.203 20.031 26.516 1 96.62 383 ILE B N 1
ATOM 6009 C CA . ILE B 1 383 ? 17.797 18.812 25.828 1 96.62 383 ILE B CA 1
ATOM 6010 C C . ILE B 1 383 ? 16.453 18.328 26.375 1 96.62 383 ILE B C 1
ATOM 6012 O O . ILE B 1 383 ? 16.266 18.25 27.578 1 96.62 383 ILE B O 1
ATOM 6016 N N . ARG B 1 384 ? 15.547 18.109 25.5 1 96.25 384 ARG B N 1
ATOM 6017 C CA . ARG B 1 384 ? 14.25 17.531 25.844 1 96.25 384 ARG B CA 1
ATOM 6018 C C . ARG B 1 384 ? 14.008 16.219 25.094 1 96.25 384 ARG B C 1
ATOM 6020 O O . ARG B 1 384 ? 14.156 16.156 23.875 1 96.25 384 ARG B O 1
ATOM 6027 N N . GLU B 1 385 ? 13.656 15.219 25.844 1 96.06 385 GLU B N 1
ATOM 6028 C CA . GLU B 1 385 ? 13.352 13.93 25.234 1 96.06 385 GLU B CA 1
ATOM 6029 C C . GLU B 1 385 ? 11.859 13.797 24.922 1 96.06 385 GLU B C 1
ATOM 6031 O O . GLU B 1 385 ? 11.016 14.07 25.781 1 96.06 385 GLU B O 1
ATOM 6036 N N . VAL B 1 386 ? 11.57 13.391 23.734 1 95.75 386 VAL B N 1
ATOM 6037 C CA . VAL B 1 386 ? 10.172 13.234 23.344 1 95.75 386 VAL B CA 1
ATOM 6038 C C . VAL B 1 386 ? 9.984 11.883 22.656 1 95.75 386 VAL B C 1
ATOM 6040 O O . VAL B 1 386 ? 10.844 11.438 21.891 1 95.75 386 VAL B O 1
ATOM 6043 N N . GLY B 1 387 ? 8.75 11.234 22.938 1 91.94 387 GLY B N 1
ATOM 6044 C CA . GLY B 1 387 ? 8.438 9.945 22.359 1 91.94 387 GLY B CA 1
ATOM 6045 C C . GLY B 1 387 ? 8.703 8.781 23.297 1 91.94 387 GLY B C 1
ATOM 6046 O O . GLY B 1 387 ? 9.039 8.984 24.469 1 91.94 387 GLY B O 1
ATOM 6047 N N . PRO B 1 388 ? 8.477 7.609 22.766 1 93.94 388 PRO B N 1
ATOM 6048 C CA . PRO B 1 388 ? 8.023 7.238 21.422 1 93.94 388 PRO B CA 1
ATOM 6049 C C . PRO B 1 388 ? 6.59 7.68 21.141 1 93.94 388 PRO B C 1
ATOM 6051 O O . PRO B 1 388 ? 5.742 7.641 22.031 1 93.94 388 PRO B O 1
ATOM 6054 N N . MET B 1 389 ? 6.297 8.156 20.031 1 95.06 389 MET B N 1
ATOM 6055 C CA . MET B 1 389 ? 4.973 8.5 19.531 1 95.06 389 MET B CA 1
ATOM 6056 C C . MET B 1 389 ? 4.973 8.562 18 1 95.06 389 MET B C 1
ATOM 6058 O O . MET B 1 389 ? 6.004 8.344 17.375 1 95.06 389 MET B O 1
ATOM 6062 N N . SER B 1 390 ? 3.797 8.758 17.453 1 95.75 390 SER B N 1
ATOM 6063 C CA . SER B 1 390 ? 3.703 8.789 15.992 1 95.75 390 SER B CA 1
ATOM 6064 C C . SER B 1 390 ? 4.48 9.969 15.414 1 95.75 390 SER B C 1
ATOM 6066 O O . SER B 1 390 ? 4.555 11.031 16.031 1 95.75 390 SER B O 1
ATOM 6068 N N . LYS B 1 391 ? 5.047 9.805 14.266 1 95.94 391 LYS B N 1
ATOM 6069 C CA . LYS B 1 391 ? 5.801 10.859 13.594 1 95.94 391 LYS B CA 1
ATOM 6070 C C . LYS B 1 391 ? 4.926 12.086 13.352 1 95.94 391 LYS B C 1
ATOM 6072 O O . LYS B 1 391 ? 5.422 13.219 13.375 1 95.94 391 LYS 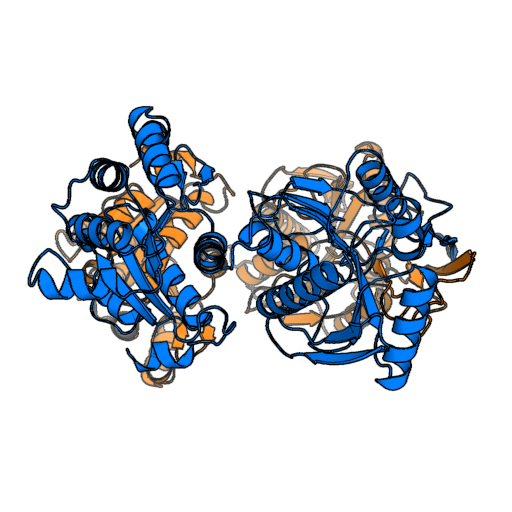B O 1
ATOM 6077 N N . ARG B 1 392 ? 3.615 11.906 13.203 1 95.62 392 ARG B N 1
ATOM 6078 C CA . ARG B 1 392 ? 2.68 13.023 13.094 1 95.62 392 ARG B CA 1
ATOM 6079 C C . ARG B 1 392 ? 2.639 13.836 14.383 1 95.62 392 ARG B C 1
ATOM 6081 O O . ARG B 1 392 ? 2.736 15.07 14.344 1 95.62 392 ARG B O 1
ATOM 6088 N N . GLU B 1 393 ? 2.533 13.156 15.453 1 96.75 393 GLU B N 1
ATOM 6089 C CA . GLU B 1 393 ? 2.514 13.812 16.766 1 96.75 393 GLU B CA 1
ATOM 6090 C C . GLU B 1 393 ? 3.848 14.492 17.047 1 96.75 393 GLU B C 1
ATOM 6092 O O . GLU B 1 393 ? 3.879 15.594 17.609 1 96.75 393 GLU B O 1
ATOM 6097 N N . LEU B 1 394 ? 4.914 13.82 16.703 1 97.25 394 LEU B N 1
ATOM 6098 C CA . LEU B 1 394 ? 6.238 14.406 16.891 1 97.25 394 LEU B CA 1
ATOM 6099 C C . LEU B 1 394 ? 6.383 15.688 16.062 1 97.25 394 LEU B C 1
ATOM 6101 O O . LEU B 1 394 ? 6.945 16.672 16.547 1 97.25 394 LEU B O 1
ATOM 6105 N N . SER B 1 395 ? 5.887 15.672 14.828 1 97.81 395 SER B N 1
ATOM 6106 C CA . SER B 1 395 ? 5.957 16.859 13.977 1 97.81 395 SER B CA 1
ATOM 6107 C C . SER B 1 395 ? 5.211 18.031 14.594 1 97.81 395 SER B C 1
ATOM 6109 O O . SER B 1 395 ? 5.688 19.172 14.555 1 97.81 395 SER B O 1
ATOM 6111 N N . ARG B 1 396 ? 4.059 17.766 15.172 1 97.38 396 ARG B N 1
ATOM 6112 C CA . ARG B 1 396 ? 3.285 18.797 15.836 1 97.38 396 ARG B CA 1
ATOM 6113 C C . ARG B 1 396 ? 4.07 19.406 17 1 97.38 396 ARG B C 1
ATOM 6115 O O . ARG B 1 396 ? 4.141 20.625 17.125 1 97.38 396 ARG B O 1
ATOM 6122 N N . LEU B 1 397 ? 4.664 18.578 17.797 1 97.06 397 LEU B N 1
ATOM 6123 C CA . LEU B 1 397 ? 5.426 19.031 18.953 1 97.06 397 LEU B CA 1
ATOM 6124 C C . LEU B 1 397 ? 6.645 19.844 18.516 1 97.06 397 LEU B C 1
ATOM 6126 O O . LEU B 1 397 ? 6.906 20.922 19.062 1 97.06 397 LEU B O 1
ATOM 6130 N N . VAL B 1 398 ? 7.355 19.344 17.562 1 97.81 398 VAL B N 1
ATOM 6131 C CA . VAL B 1 398 ? 8.578 19.969 17.078 1 97.81 398 VAL B CA 1
ATOM 6132 C C . VAL B 1 398 ? 8.258 21.359 16.531 1 97.81 398 VAL B C 1
ATOM 6134 O O . VAL B 1 398 ? 8.93 22.344 16.859 1 97.81 398 VAL B O 1
ATOM 6137 N N . LEU B 1 399 ? 7.23 21.469 15.711 1 98.19 399 LEU B N 1
ATOM 6138 C CA . LEU B 1 399 ? 6.891 22.75 15.094 1 98.19 399 LEU B CA 1
ATOM 6139 C C . LEU B 1 399 ? 6.387 23.734 16.141 1 98.19 399 LEU B C 1
ATOM 6141 O O . LEU B 1 399 ? 6.656 24.938 16.047 1 98.19 399 LEU B O 1
ATOM 6145 N N . THR B 1 400 ? 5.613 23.234 17.172 1 97.5 400 THR B N 1
ATOM 6146 C CA . THR B 1 400 ? 5.176 24.094 18.25 1 97.5 400 THR B CA 1
ATOM 6147 C C . THR B 1 400 ? 6.379 24.719 18.969 1 97.5 400 THR B C 1
ATOM 6149 O O . THR B 1 400 ? 6.41 25.938 19.188 1 97.5 400 THR B O 1
ATOM 6152 N N . GLU B 1 401 ? 7.336 23.891 19.234 1 96.31 401 GLU B N 1
ATOM 6153 C CA . GLU B 1 401 ? 8.539 24.375 19.906 1 96.31 401 GLU B CA 1
ATOM 6154 C C . GLU B 1 401 ? 9.328 25.328 19.016 1 96.31 401 GLU B C 1
ATOM 6156 O O . GLU B 1 401 ? 9.852 26.344 19.484 1 96.31 401 GLU B O 1
ATOM 6161 N N . ALA B 1 402 ? 9.422 24.969 17.75 1 97 402 ALA B N 1
ATOM 6162 C CA . ALA B 1 402 ? 10.18 25.781 16.812 1 97 402 ALA B CA 1
ATOM 6163 C C . ALA B 1 402 ? 9.57 27.188 16.672 1 97 402 ALA B C 1
ATOM 6165 O O . ALA B 1 402 ? 10.297 28.172 16.656 1 97 402 ALA B O 1
ATOM 6166 N N . ILE B 1 403 ? 8.242 27.266 16.594 1 96.81 403 ILE B N 1
ATOM 6167 C CA . ILE B 1 403 ? 7.547 28.547 16.484 1 96.81 403 ILE B CA 1
ATOM 6168 C C . ILE B 1 403 ? 7.809 29.391 17.734 1 96.81 403 ILE B C 1
ATOM 6170 O O . ILE B 1 403 ? 8.086 30.594 17.625 1 96.81 403 ILE B O 1
ATOM 6174 N N . ARG B 1 404 ? 7.715 28.734 18.875 1 94.81 404 ARG B N 1
ATOM 6175 C CA . ARG B 1 404 ? 7.973 29.422 20.141 1 94.81 404 ARG B CA 1
ATOM 6176 C C . ARG B 1 404 ? 9.375 30.016 20.172 1 94.81 404 ARG B C 1
ATOM 6178 O O . ARG B 1 404 ? 9.555 31.188 20.516 1 94.81 404 ARG B O 1
ATOM 6185 N N . LEU B 1 405 ? 10.344 29.25 19.734 1 94.69 405 LEU B N 1
ATOM 6186 C CA . LEU B 1 405 ? 11.742 29.672 19.781 1 94.69 405 LEU B CA 1
ATOM 6187 C C . LEU B 1 405 ? 12 30.797 18.766 1 94.69 405 LEU B C 1
ATOM 6189 O O . LEU B 1 405 ? 12.719 31.75 19.062 1 94.69 405 LEU B O 1
ATOM 6193 N N . ARG B 1 406 ? 11.438 30.609 17.625 1 93.5 406 ARG B N 1
ATOM 6194 C CA . ARG B 1 406 ? 11.641 31.609 16.578 1 93.5 406 ARG B CA 1
ATOM 6195 C C . ARG B 1 406 ? 11.086 32.969 17.016 1 93.5 406 ARG B C 1
ATOM 6197 O O . ARG B 1 406 ? 11.688 34 16.75 1 93.5 406 ARG B O 1
ATOM 6204 N N . SER B 1 407 ? 9.938 32.938 17.656 1 89.12 407 SER B N 1
ATOM 6205 C CA . SER B 1 407 ? 9.305 34.156 18.141 1 89.12 407 SER B CA 1
ATOM 6206 C C . SER B 1 407 ? 10.164 34.844 19.188 1 89.12 407 SER B C 1
ATOM 6208 O O . SER B 1 407 ? 10.109 36.094 19.344 1 89.12 407 SER B O 1
ATOM 6210 N N . SER B 1 408 ? 10.914 34.031 19.859 1 84.5 408 SER B N 1
ATOM 6211 C CA . SER B 1 408 ? 11.789 34.594 20.891 1 84.5 408 SER B CA 1
ATOM 6212 C C . SER B 1 408 ? 13.047 35.188 20.281 1 84.5 408 SER B C 1
ATOM 6214 O O . SER B 1 408 ? 13.695 36.062 20.891 1 84.5 408 SER B O 1
ATOM 6216 N N . LEU B 1 409 ? 13.453 34.719 19.172 1 76.44 409 LEU B N 1
ATOM 6217 C CA . LEU B 1 409 ? 14.672 35.188 18.516 1 76.44 409 LEU B CA 1
ATOM 6218 C C . LEU B 1 409 ? 14.414 36.438 17.703 1 76.44 409 LEU B C 1
ATOM 6220 O O . LEU B 1 409 ? 15.312 37.281 17.531 1 76.44 409 LEU B O 1
ATOM 6224 N N . PHE B 1 410 ? 13.242 36.594 17.172 1 65.31 410 PHE B N 1
ATOM 6225 C CA . PHE B 1 410 ? 12.914 37.75 16.328 1 65.31 410 PHE B CA 1
ATOM 6226 C C . PHE B 1 410 ? 11.734 38.531 16.922 1 65.31 410 PHE B C 1
ATOM 6228 O O . PHE B 1 410 ? 10.859 37.938 17.562 1 65.31 410 PHE B O 1
#

pLDDT: mean 93.75, std 6.8, range [60.28, 98.88]

InterPro domains:
  IPR003382 Flavoprotein [PF02441] (19-185)
  IPR005252 Coenzyme A biosynthesis bifunctional protein CoaBC [MF_02225] (19-405)
  IPR005252 Coenzyme A biosynthesis bifunctional protein CoaBC [TIGR00521] (17-401)
  IPR007085 DNA/pantothenate metabolism flavoprotein, C-terminal [PF04127] (191-402)
  IPR035929 CoaB-like superfamily [G3DSA:3.40.50.10300] (183-407)
  IPR035929 CoaB-like superfamily [SSF102645] (188-406)
  IPR036551 Flavin prenyltransferase-like [G3DSA:3.40.50.1950] (14-181)
  IPR036551 Flavin prenyltransferase-like [SSF52507] (15-184)